Protein AF-A0A2W4QRE7-F1 (afdb_monomer_lite)

Structure (mmCIF, N/CA/C/O backbone):
data_AF-A0A2W4QRE7-F1
#
_entry.id   AF-A0A2W4QRE7-F1
#
loop_
_atom_site.group_PDB
_atom_site.id
_atom_site.type_symbol
_atom_site.label_atom_id
_atom_site.label_alt_id
_atom_site.label_comp_id
_atom_site.label_asym_id
_atom_site.label_entity_id
_atom_site.label_seq_id
_atom_site.pdbx_PDB_ins_code
_atom_site.Cartn_x
_atom_site.Cartn_y
_atom_site.Cartn_z
_atom_site.occupancy
_atom_site.B_iso_or_equiv
_atom_site.auth_seq_id
_atom_site.auth_comp_id
_atom_site.auth_asym_id
_atom_site.auth_atom_id
_atom_site.pdbx_PDB_model_num
ATOM 1 N N . ASP A 1 1 ? 26.730 -12.191 -50.514 1.00 28.50 1 ASP A N 1
ATOM 2 C CA . ASP A 1 1 ? 26.706 -10.896 -49.803 1.00 28.50 1 ASP A CA 1
ATOM 3 C C . ASP A 1 1 ? 27.314 -11.017 -48.423 1.00 28.50 1 ASP A C 1
ATOM 5 O O . ASP A 1 1 ? 27.931 -10.057 -48.012 1.00 28.50 1 ASP A O 1
ATOM 9 N N . GLY A 1 2 ? 27.244 -12.171 -47.753 1.00 31.20 2 GLY A N 1
ATOM 10 C CA . GLY A 1 2 ? 27.675 -12.206 -46.353 1.00 31.20 2 GLY A CA 1
ATOM 11 C C . GLY A 1 2 ? 26.601 -11.626 -45.439 1.00 31.20 2 GLY A C 1
ATOM 12 O O . GLY A 1 2 ? 26.916 -11.269 -44.314 1.00 31.20 2 GLY A O 1
ATOM 13 N N . GLU A 1 3 ? 25.348 -11.578 -45.916 1.00 30.97 3 GLU A N 1
ATOM 14 C CA . GLU A 1 3 ? 24.198 -11.553 -45.023 1.00 30.97 3 GLU A CA 1
ATOM 15 C C . GLU A 1 3 ? 24.386 -12.681 -44.009 1.00 30.97 3 GLU A C 1
ATOM 17 O O . GLU A 1 3 ? 24.696 -13.821 -44.391 1.00 30.97 3 GLU A O 1
ATOM 22 N N . GLU A 1 4 ? 24.232 -12.361 -42.723 1.00 34.75 4 GLU A N 1
ATOM 23 C CA . GLU A 1 4 ? 23.886 -13.370 -41.739 1.00 34.75 4 GLU A CA 1
ATOM 24 C C . GLU A 1 4 ? 22.768 -14.202 -42.356 1.00 34.75 4 GLU A C 1
ATOM 26 O O . GLU A 1 4 ? 21.650 -13.737 -42.572 1.00 34.75 4 GLU A O 1
ATOM 31 N N . ALA A 1 5 ? 23.078 -15.449 -42.702 1.00 36.72 5 ALA A N 1
ATOM 32 C CA . ALA A 1 5 ? 22.035 -16.417 -42.924 1.00 36.72 5 ALA A CA 1
ATOM 33 C C . ALA A 1 5 ? 21.461 -16.682 -41.535 1.00 36.72 5 ALA A C 1
ATOM 35 O O . ALA A 1 5 ? 21.863 -17.651 -40.883 1.00 36.72 5 ALA A O 1
ATOM 36 N N . TYR A 1 6 ? 20.559 -15.809 -41.073 1.00 45.34 6 TYR A N 1
ATOM 37 C CA . TYR A 1 6 ? 19.653 -16.138 -39.993 1.00 45.34 6 TYR A CA 1
ATOM 38 C C . TYR A 1 6 ? 18.945 -17.402 -40.446 1.00 45.34 6 TYR A C 1
ATOM 40 O O . TYR A 1 6 ? 18.079 -17.421 -41.324 1.00 45.34 6 TYR A O 1
ATOM 48 N N . THR A 1 7 ? 19.448 -18.522 -39.945 1.00 50.62 7 THR A N 1
ATOM 49 C CA . THR A 1 7 ? 18.915 -19.823 -40.288 1.00 50.62 7 THR A CA 1
ATOM 50 C C . THR A 1 7 ? 17.794 -20.040 -39.300 1.00 50.62 7 THR A C 1
ATOM 52 O O . THR A 1 7 ? 17.931 -20.805 -38.347 1.00 50.62 7 THR A O 1
ATOM 55 N N . TYR A 1 8 ? 16.698 -19.312 -39.495 1.00 59.19 8 TYR A N 1
ATOM 56 C CA . TYR A 1 8 ? 15.473 -19.591 -38.779 1.00 59.19 8 TYR A CA 1
ATOM 57 C C . TYR A 1 8 ? 15.064 -21.004 -39.185 1.00 59.19 8 TYR A C 1
ATOM 59 O O . TYR A 1 8 ? 14.737 -21.293 -40.339 1.00 59.19 8 TYR A O 1
ATOM 67 N N . PHE A 1 9 ? 15.186 -21.944 -38.250 1.00 65.25 9 PHE A N 1
ATOM 68 C CA . PHE A 1 9 ? 14.675 -23.296 -38.429 1.00 65.25 9 PHE A CA 1
ATOM 69 C C . PHE A 1 9 ? 13.162 -23.241 -38.239 1.00 65.25 9 PHE A C 1
ATOM 71 O O . PHE A 1 9 ? 12.650 -23.759 -37.245 1.00 65.25 9 PHE A O 1
ATOM 78 N N . THR A 1 10 ? 12.477 -22.557 -39.150 1.00 73.19 10 THR A N 1
ATOM 79 C CA . THR A 1 10 ? 11.026 -22.472 -39.155 1.00 73.19 10 THR A CA 1
ATOM 80 C C . THR A 1 10 ? 10.443 -23.792 -39.639 1.00 73.19 10 THR A C 1
ATOM 82 O O . THR A 1 10 ? 11.144 -24.642 -40.212 1.00 73.19 10 THR A O 1
ATOM 85 N N . ASN A 1 11 ? 9.176 -24.044 -39.343 1.00 77.88 11 ASN A N 1
ATOM 86 C CA . ASN A 1 11 ? 8.523 -25.249 -39.811 1.00 77.88 11 ASN A CA 1
ATOM 87 C C . ASN A 1 11 ? 8.031 -25.021 -41.248 1.00 77.88 11 ASN A C 1
ATOM 89 O O . ASN A 1 11 ? 6.986 -24.421 -41.435 1.00 77.88 11 ASN A O 1
ATOM 93 N N . PRO A 1 12 ? 8.647 -25.604 -42.294 1.00 76.19 12 PRO A N 1
ATOM 94 C CA . PRO A 1 12 ? 8.252 -25.326 -43.680 1.00 76.19 12 PRO A CA 1
ATOM 95 C C . PRO A 1 12 ? 6.842 -25.835 -44.048 1.00 76.19 12 PRO A C 1
ATOM 97 O O . PRO A 1 12 ? 6.397 -25.661 -45.183 1.00 76.19 12 PRO A O 1
ATOM 100 N N . LEU A 1 13 ? 6.160 -26.541 -43.135 1.00 78.38 13 LEU A N 1
ATOM 101 C CA . LEU A 1 13 ? 4.770 -26.979 -43.275 1.00 78.38 13 LEU A CA 1
ATOM 102 C C . LEU A 1 13 ? 3.769 -26.055 -42.561 1.00 78.38 13 LEU A C 1
ATOM 104 O O . LEU A 1 13 ? 2.565 -26.280 -42.705 1.00 78.38 13 LEU A O 1
ATOM 108 N N . LYS A 1 14 ? 4.244 -25.064 -41.803 1.00 84.25 14 LYS A N 1
ATOM 109 C CA . LYS A 1 14 ? 3.458 -24.129 -41.001 1.00 84.25 14 LYS A CA 1
ATOM 110 C C . LYS A 1 14 ? 3.907 -22.700 -41.374 1.00 84.25 14 LYS A C 1
ATOM 112 O O . LYS A 1 14 ? 5.063 -22.388 -41.162 1.00 84.25 14 LYS A O 1
ATOM 117 N N . PRO A 1 15 ? 3.059 -21.887 -42.028 1.00 84.19 15 PRO A N 1
ATOM 118 C CA . PRO A 1 15 ? 3.459 -20.559 -42.520 1.00 84.19 15 PRO A CA 1
ATOM 119 C C . PRO A 1 15 ? 3.844 -19.528 -41.448 1.00 84.19 15 PRO A C 1
ATOM 121 O O . PRO A 1 15 ? 4.409 -18.506 -41.805 1.00 84.19 15 PRO A O 1
ATOM 124 N N . ASP A 1 16 ? 3.478 -19.796 -40.205 1.00 88.06 16 ASP A N 1
ATOM 125 C CA . ASP A 1 16 ? 3.675 -19.018 -38.983 1.00 88.06 16 ASP A CA 1
ATOM 126 C C . ASP A 1 16 ? 4.142 -20.074 -37.970 1.00 88.06 16 ASP A C 1
ATOM 128 O O . ASP A 1 16 ? 3.422 -21.051 -37.734 1.00 88.06 16 ASP A O 1
ATOM 132 N N . THR A 1 17 ? 5.388 -20.022 -37.508 1.00 90.12 17 THR A N 1
ATOM 133 C CA . THR A 1 17 ? 6.020 -21.149 -36.808 1.00 90.12 17 THR A CA 1
ATOM 134 C C . THR A 1 17 ? 5.711 -21.189 -35.318 1.00 90.12 17 THR A C 1
ATOM 136 O O . THR A 1 17 ? 5.593 -22.300 -34.777 1.00 90.12 17 THR A O 1
ATOM 139 N N . ASP A 1 18 ? 5.458 -20.056 -34.692 1.00 88.19 18 ASP A N 1
ATOM 140 C CA . ASP A 1 18 ? 5.155 -19.842 -33.273 1.00 88.19 18 ASP A CA 1
ATOM 141 C C . ASP A 1 18 ? 3.676 -19.557 -32.962 1.00 88.19 18 ASP A C 1
ATOM 143 O O . ASP A 1 18 ? 3.299 -19.666 -31.800 1.00 88.19 18 ASP A O 1
ATOM 147 N N . ASP A 1 19 ? 2.815 -19.452 -33.979 1.00 90.69 19 ASP A N 1
ATOM 148 C CA . ASP A 1 19 ? 1.363 -19.192 -33.873 1.00 90.69 19 ASP A CA 1
ATOM 149 C C . ASP A 1 19 ? 1.020 -17.827 -33.235 1.00 90.69 19 ASP A C 1
ATOM 151 O O . ASP A 1 19 ? -0.007 -17.728 -32.558 1.00 90.69 19 ASP A O 1
ATOM 155 N N . ASP A 1 20 ? 1.835 -16.791 -33.440 1.00 87.88 20 ASP A N 1
ATOM 156 C CA . ASP A 1 20 ? 1.589 -15.433 -32.921 1.00 87.88 20 ASP A CA 1
ATOM 157 C C . ASP A 1 20 ? 0.698 -14.576 -33.848 1.00 87.88 20 ASP A C 1
ATOM 159 O O . ASP A 1 20 ? 0.163 -13.547 -33.452 1.00 87.88 20 ASP A O 1
ATOM 163 N N . GLY A 1 21 ? 0.460 -15.028 -35.084 1.00 87.00 21 GLY A N 1
ATOM 164 C CA . GLY A 1 21 ? -0.337 -14.315 -36.082 1.00 87.00 21 GLY A CA 1
ATOM 165 C C . GLY A 1 21 ? 0.480 -13.575 -37.144 1.00 87.00 21 GLY A C 1
ATOM 166 O O . GLY A 1 21 ? -0.096 -13.184 -38.173 1.00 87.00 21 GLY A O 1
ATOM 167 N N . LEU A 1 22 ? 1.797 -13.455 -36.973 1.00 86.38 22 LEU A N 1
ATOM 168 C CA . LEU A 1 22 ? 2.734 -13.078 -38.021 1.00 86.38 22 LEU A CA 1
ATOM 169 C C . LEU A 1 22 ? 3.267 -14.341 -38.704 1.00 86.38 22 LEU A C 1
ATOM 171 O O . LEU A 1 22 ? 3.429 -15.415 -38.148 1.00 86.38 22 LEU A O 1
ATOM 175 N N . THR A 1 23 ? 3.450 -14.264 -40.017 1.00 86.88 23 THR A N 1
ATOM 176 C CA . THR A 1 23 ? 4.064 -15.373 -40.754 1.00 86.88 23 THR A CA 1
ATOM 177 C C . THR A 1 23 ? 5.574 -15.288 -40.651 1.00 86.88 23 THR A C 1
ATOM 179 O O . THR A 1 23 ? 6.108 -14.186 -40.752 1.00 86.88 23 THR A O 1
ATOM 182 N N . ASP A 1 24 ? 6.256 -16.438 -40.730 1.00 84.94 24 ASP A N 1
ATOM 183 C CA . ASP A 1 24 ? 7.721 -16.507 -40.819 1.00 84.94 24 ASP A CA 1
ATOM 184 C C . ASP A 1 24 ? 8.283 -15.521 -41.871 1.00 84.94 24 ASP A C 1
ATOM 186 O O . ASP A 1 24 ? 9.405 -15.042 -41.798 1.00 84.94 24 ASP A O 1
ATOM 190 N N . CYS A 1 25 ? 7.527 -15.265 -42.947 1.00 80.69 25 CYS A N 1
ATOM 191 C CA . CYS A 1 25 ? 7.916 -14.337 -44.007 1.00 80.69 25 CYS A CA 1
ATOM 192 C C . CYS A 1 25 ? 7.840 -12.869 -43.554 1.00 80.69 25 CYS A C 1
ATOM 194 O O . CYS A 1 25 ? 8.705 -12.083 -43.934 1.00 80.69 25 CYS A O 1
ATOM 196 N N . GLN A 1 26 ? 6.793 -12.501 -42.811 1.00 82.06 26 GLN A N 1
ATOM 197 C CA . GLN A 1 26 ? 6.591 -11.153 -42.278 1.00 82.06 26 GLN A CA 1
ATOM 198 C C . GLN A 1 26 ? 7.671 -10.830 -41.247 1.00 82.06 26 GLN A C 1
ATOM 200 O O . GLN A 1 26 ? 8.382 -9.851 -41.435 1.00 82.06 26 GLN A O 1
ATOM 205 N N . GLU A 1 27 ? 7.898 -11.715 -40.288 1.00 84.00 27 GLU A N 1
ATOM 206 C CA . GLU A 1 27 ? 8.866 -11.515 -39.206 1.00 84.00 27 GLU A CA 1
ATOM 207 C C . GLU A 1 27 ? 10.315 -11.433 -39.712 1.00 84.00 27 GLU A C 1
ATOM 209 O O . GLU A 1 27 ? 11.091 -10.590 -39.286 1.00 84.00 27 GLU A O 1
ATOM 214 N N . ILE A 1 28 ? 10.697 -12.245 -40.708 1.00 80.19 28 ILE A N 1
ATOM 215 C CA . ILE A 1 28 ? 12.076 -12.242 -41.237 1.00 80.19 28 ILE A CA 1
ATOM 216 C C . ILE A 1 28 ? 12.377 -11.006 -42.092 1.00 80.19 28 ILE A C 1
ATOM 218 O O . ILE A 1 28 ? 13.519 -10.547 -42.148 1.00 80.19 28 ILE A O 1
ATOM 222 N N . PHE A 1 29 ? 11.400 -10.533 -42.870 1.00 74.69 29 PHE A N 1
ATOM 223 C CA . PHE A 1 29 ? 11.654 -9.564 -43.941 1.00 74.69 29 PHE A CA 1
ATOM 224 C C . PHE A 1 29 ? 10.996 -8.200 -43.729 1.00 74.69 29 PHE A C 1
ATOM 226 O O . PHE A 1 29 ? 11.311 -7.288 -44.502 1.00 74.69 29 PHE A O 1
ATOM 233 N N . GLY A 1 30 ? 10.100 -8.045 -42.752 1.00 70.19 30 GLY A N 1
ATOM 234 C CA . GLY A 1 30 ? 9.331 -6.820 -42.549 1.00 70.19 30 GLY A CA 1
ATOM 235 C C . GLY A 1 30 ? 8.705 -6.285 -43.848 1.00 70.19 30 GLY A C 1
ATOM 236 O O . GLY A 1 30 ? 8.373 -7.028 -44.782 1.00 70.19 30 GLY A O 1
ATOM 237 N N . ASP A 1 31 ? 8.659 -4.958 -43.967 1.00 63.44 31 ASP A N 1
ATOM 238 C CA . ASP A 1 31 ? 8.361 -4.213 -45.199 1.00 63.44 31 ASP A CA 1
ATOM 239 C C . ASP A 1 31 ? 9.578 -4.071 -46.140 1.00 63.44 31 ASP A C 1
ATOM 241 O O . ASP A 1 31 ? 9.458 -3.556 -47.259 1.00 63.44 31 ASP A O 1
ATOM 245 N N . SER A 1 32 ? 10.757 -4.564 -45.744 1.00 57.41 32 SER A N 1
ATOM 246 C CA . SER A 1 32 ? 12.024 -4.411 -46.479 1.00 57.41 32 SER A CA 1
ATOM 247 C C . SER A 1 32 ? 12.073 -5.170 -47.822 1.00 57.41 32 SER A C 1
ATOM 249 O O . SER A 1 32 ? 12.993 -4.975 -48.624 1.00 57.41 32 SER A O 1
ATOM 251 N N . ALA A 1 33 ? 11.067 -5.998 -48.138 1.00 54.81 33 ALA A N 1
ATOM 252 C CA . ALA A 1 33 ? 10.964 -6.741 -49.399 1.00 54.81 33 ALA A CA 1
ATOM 253 C C . ALA A 1 33 ? 9.556 -6.678 -50.047 1.00 54.81 33 ALA A C 1
ATOM 255 O O . ALA A 1 33 ? 8.857 -7.701 -50.129 1.00 54.81 33 ALA A O 1
ATOM 256 N N . PRO A 1 34 ? 9.133 -5.523 -50.604 1.00 52.06 34 PRO A N 1
ATOM 257 C CA . PRO A 1 34 ? 7.807 -5.366 -51.201 1.00 52.06 34 PRO A CA 1
ATOM 258 C C . PRO A 1 34 ? 7.585 -6.357 -52.357 1.00 52.06 34 PRO A C 1
ATOM 260 O O . PRO A 1 34 ? 8.234 -6.298 -53.406 1.00 52.06 34 PRO A O 1
ATOM 263 N N . GLY A 1 35 ? 6.644 -7.289 -52.163 1.00 56.59 35 GLY A N 1
ATOM 264 C CA . GLY A 1 35 ? 6.265 -8.322 -53.134 1.00 56.59 35 GLY A CA 1
ATOM 265 C C . GLY A 1 35 ? 6.796 -9.738 -52.863 1.00 56.59 35 GLY A C 1
ATOM 266 O O . GLY A 1 35 ? 6.489 -10.633 -53.657 1.00 56.59 35 GLY A O 1
ATOM 267 N N . ARG A 1 36 ? 7.559 -9.967 -51.780 1.00 61.62 36 ARG A N 1
ATOM 268 C CA . ARG A 1 36 ? 7.952 -11.319 -51.320 1.00 61.62 36 ARG A CA 1
ATOM 269 C C . ARG A 1 36 ? 6.959 -11.935 -50.335 1.00 61.62 36 ARG A C 1
ATOM 271 O O . ARG A 1 36 ? 6.679 -13.125 -50.461 1.00 61.62 36 ARG A O 1
ATOM 278 N N . CYS A 1 37 ? 6.406 -11.126 -49.438 1.00 66.38 37 CYS A N 1
ATOM 279 C CA . CYS A 1 37 ? 5.415 -11.526 -48.443 1.00 66.38 37 CYS A CA 1
ATOM 280 C C . CYS A 1 37 ? 4.130 -10.699 -48.648 1.00 66.38 37 CYS A C 1
ATOM 282 O O . CYS A 1 37 ? 4.210 -9.544 -49.082 1.00 66.38 37 CYS A O 1
ATOM 284 N N . PRO A 1 38 ? 2.930 -11.266 -48.436 1.00 63.69 38 PRO A N 1
ATOM 285 C CA . PRO A 1 38 ? 1.719 -10.461 -48.335 1.00 63.69 38 PRO A CA 1
ATOM 286 C C . PRO A 1 38 ? 1.820 -9.569 -47.089 1.00 63.69 38 PRO A C 1
ATOM 288 O O . PRO A 1 38 ? 2.135 -10.070 -46.016 1.00 63.69 38 PRO A O 1
ATOM 291 N N . ALA A 1 39 ? 1.572 -8.266 -47.239 1.00 60.25 39 ALA A N 1
ATOM 292 C CA . ALA A 1 39 ? 1.510 -7.357 -46.097 1.00 60.25 39 ALA A CA 1
ATOM 293 C C . ALA A 1 39 ? 0.418 -7.826 -45.115 1.00 60.25 39 ALA A C 1
ATOM 295 O O . ALA A 1 39 ? -0.636 -8.290 -45.584 1.00 60.25 39 ALA A O 1
ATOM 296 N N . PRO A 1 40 ? 0.647 -7.718 -43.793 1.00 62.38 40 PRO A N 1
ATOM 297 C CA . PRO A 1 40 ? -0.403 -7.969 -42.817 1.00 62.38 40 PRO A CA 1
ATOM 298 C C . PRO A 1 40 ? -1.600 -7.046 -43.081 1.00 62.38 40 PRO A C 1
ATOM 300 O O . PRO A 1 40 ? -1.467 -5.954 -43.637 1.00 62.38 40 PRO A O 1
ATOM 303 N N . ALA A 1 41 ? -2.804 -7.500 -42.738 1.00 58.00 41 ALA A N 1
ATOM 304 C CA . ALA A 1 41 ? -4.008 -6.680 -42.838 1.00 58.00 41 ALA A CA 1
ATOM 305 C C . ALA A 1 41 ? -4.093 -5.741 -41.620 1.00 58.00 41 ALA A C 1
ATOM 307 O O . ALA A 1 41 ? -4.983 -5.893 -40.795 1.00 58.00 41 ALA A O 1
ATOM 308 N N . ILE A 1 42 ? -3.136 -4.821 -41.508 1.00 58.38 42 ILE A N 1
ATOM 309 C CA . ILE A 1 42 ? -2.963 -3.895 -40.379 1.00 58.38 42 ILE A CA 1
ATOM 310 C C . ILE A 1 42 ? -4.047 -2.810 -40.312 1.00 58.38 42 ILE A C 1
ATOM 312 O O . ILE A 1 42 ? -4.530 -2.314 -41.340 1.00 58.38 42 ILE A O 1
ATOM 316 N N . VAL A 1 43 ? -4.394 -2.426 -39.081 1.00 48.25 43 VAL A N 1
ATOM 317 C CA . VAL A 1 43 ? -5.164 -1.227 -38.730 1.00 48.25 43 VAL A CA 1
ATOM 318 C C . VAL A 1 43 ? -4.144 -0.108 -38.468 1.00 48.25 43 VAL A C 1
ATOM 320 O O . VAL A 1 43 ? -3.430 -0.172 -37.490 1.00 48.25 43 VAL A O 1
ATOM 323 N N . ASN A 1 44 ? -4.066 0.893 -39.359 1.00 47.81 44 ASN A N 1
ATOM 324 C CA . ASN A 1 44 ? -3.204 2.097 -39.278 1.00 47.81 44 ASN A CA 1
ATOM 325 C C . ASN A 1 44 ? -1.671 1.841 -39.257 1.00 47.81 44 ASN A C 1
ATOM 327 O O . ASN A 1 44 ? -1.074 1.627 -38.225 1.00 47.81 44 ASN A O 1
ATOM 331 N N . SER A 1 45 ? -0.980 1.773 -40.401 1.00 50.34 45 SER A N 1
ATOM 332 C CA . SER A 1 45 ? -0.419 2.932 -41.136 1.00 50.34 45 SER A CA 1
ATOM 333 C C . SER A 1 45 ? 0.810 3.599 -40.487 1.00 50.34 45 SER A C 1
ATOM 335 O O . SER A 1 45 ? 0.720 4.753 -40.091 1.00 50.34 45 SER A O 1
ATOM 337 N N . ASP A 1 46 ? 1.965 2.932 -40.480 1.00 49.69 46 ASP A N 1
ATOM 338 C CA . ASP A 1 46 ? 3.203 3.325 -41.188 1.00 49.69 46 ASP A CA 1
ATOM 339 C C . ASP A 1 46 ? 4.399 2.586 -40.547 1.00 49.69 46 ASP A C 1
ATOM 341 O O . ASP A 1 46 ? 4.654 2.729 -39.361 1.00 49.69 46 ASP A O 1
ATOM 345 N N . THR A 1 47 ? 5.162 1.827 -41.346 1.00 52.12 47 THR A N 1
ATOM 346 C CA . THR A 1 47 ? 6.418 1.119 -40.986 1.00 52.12 47 THR A CA 1
ATOM 347 C C . THR A 1 47 ? 6.313 -0.154 -40.127 1.00 52.12 47 THR A C 1
ATOM 349 O O . THR A 1 47 ? 6.742 -0.180 -38.984 1.00 52.12 47 THR A O 1
ATOM 352 N N . TYR A 1 48 ? 5.924 -1.281 -40.739 1.00 57.38 48 TYR A N 1
ATOM 353 C CA . TYR A 1 48 ? 6.321 -2.600 -40.223 1.00 57.38 48 TYR A CA 1
ATOM 354 C C . TYR A 1 48 ? 7.760 -2.880 -40.687 1.00 57.38 48 TYR A C 1
ATOM 356 O O . TYR A 1 48 ? 7.980 -3.516 -41.717 1.00 57.38 48 TYR A O 1
ATOM 364 N N . ASN A 1 49 ? 8.767 -2.316 -40.011 1.00 61.09 49 ASN A N 1
ATOM 365 C CA . ASN A 1 49 ? 10.181 -2.490 -40.390 1.00 61.09 49 ASN A CA 1
ATOM 366 C C . ASN A 1 49 ? 11.022 -3.206 -39.324 1.00 61.09 49 ASN A C 1
ATOM 368 O O . ASN A 1 49 ? 12.251 -3.128 -39.365 1.00 61.09 49 ASN A O 1
ATOM 372 N N . TYR A 1 50 ? 10.361 -3.904 -38.406 1.00 66.44 50 TYR A N 1
ATOM 373 C CA . TYR A 1 50 ? 10.985 -4.588 -37.283 1.00 66.44 50 TYR A CA 1
ATOM 374 C C . TYR A 1 50 ? 11.076 -6.080 -37.595 1.00 66.44 50 TYR A C 1
ATOM 376 O O . TYR A 1 50 ? 10.044 -6.748 -37.668 1.00 66.44 50 TYR A O 1
ATOM 384 N N . PRO A 1 51 ? 12.274 -6.608 -37.900 1.00 77.31 51 PRO A N 1
ATOM 385 C CA . PRO A 1 51 ? 12.441 -8.041 -38.020 1.00 77.31 51 PRO A CA 1
ATOM 386 C C . PRO A 1 51 ? 12.366 -8.674 -36.626 1.00 77.31 51 PRO A C 1
ATOM 388 O O . PRO A 1 51 ? 13.257 -8.452 -35.806 1.00 77.31 51 PRO A O 1
ATOM 391 N N . THR A 1 52 ? 11.323 -9.461 -36.384 1.00 85.12 52 THR A N 1
ATOM 392 C CA . THR A 1 52 ? 11.118 -10.224 -35.148 1.00 85.12 52 THR A CA 1
ATOM 393 C C . THR A 1 52 ? 11.593 -11.675 -35.313 1.00 85.12 52 THR A C 1
ATOM 395 O O . THR A 1 52 ? 12.193 -12.032 -36.339 1.00 85.12 52 THR A O 1
ATOM 398 N N . ASN A 1 53 ? 11.452 -12.522 -34.290 1.00 87.31 53 ASN A N 1
ATOM 399 C CA . ASN A 1 53 ? 11.952 -13.897 -34.324 1.00 87.31 53 ASN A CA 1
ATOM 400 C C . ASN A 1 53 ? 10.824 -14.926 -34.574 1.00 87.31 53 ASN A C 1
ATOM 402 O O . ASN A 1 53 ? 10.177 -15.274 -33.600 1.00 87.31 53 ASN 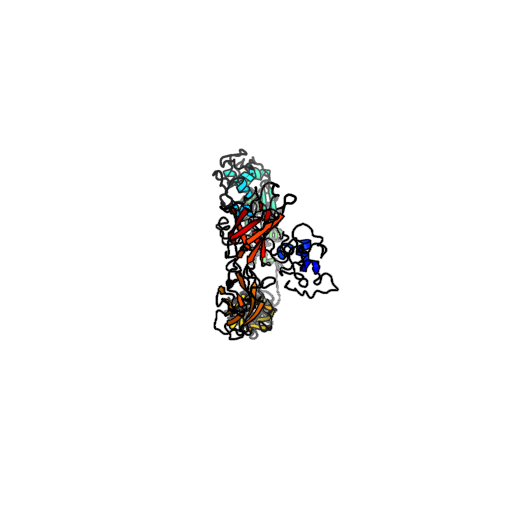A O 1
ATOM 406 N N . PRO A 1 54 ? 10.776 -15.607 -35.750 1.00 87.94 54 PRO A N 1
ATOM 407 C CA . PRO A 1 54 ? 9.785 -16.636 -36.154 1.00 87.94 54 PRO A CA 1
ATOM 408 C C . PRO A 1 54 ? 9.644 -17.893 -35.299 1.00 87.94 54 PRO A C 1
ATOM 410 O O . PRO A 1 54 ? 9.203 -18.951 -35.759 1.00 87.94 54 PRO A O 1
ATOM 413 N N . ARG A 1 55 ? 10.249 -17.914 -34.126 1.00 87.81 55 ARG A N 1
ATOM 414 C CA . ARG A 1 55 ? 10.191 -19.028 -33.185 1.00 87.81 55 ARG A CA 1
ATOM 415 C C . ARG A 1 55 ? 9.884 -18.565 -31.774 1.00 87.81 55 ARG A C 1
ATOM 417 O O . ARG A 1 55 ? 9.863 -19.426 -30.886 1.00 87.81 55 ARG A O 1
ATOM 424 N N . ASN A 1 56 ? 9.793 -17.264 -31.576 1.00 90.56 56 ASN A N 1
ATOM 425 C CA . ASN A 1 56 ? 9.551 -16.633 -30.313 1.00 90.56 56 ASN A CA 1
ATOM 426 C C . ASN A 1 56 ? 8.354 -15.707 -30.516 1.00 90.56 56 ASN A C 1
ATOM 428 O O . ASN A 1 56 ? 8.553 -14.643 -31.076 1.00 90.56 56 ASN A O 1
ATOM 432 N N . PRO A 1 57 ? 7.162 -16.098 -30.046 1.00 92.62 57 PRO A N 1
ATOM 433 C CA . PRO A 1 57 ? 5.945 -15.336 -30.299 1.00 92.62 57 PRO A CA 1
ATOM 434 C C . PRO A 1 57 ? 5.920 -13.952 -29.628 1.00 92.62 57 PRO A C 1
ATOM 436 O O . PRO A 1 57 ? 4.916 -13.281 -29.764 1.00 92.62 57 PRO A O 1
ATOM 439 N N . ASP A 1 58 ? 6.942 -13.588 -28.852 1.00 93.88 58 ASP A N 1
ATOM 440 C CA . ASP A 1 58 ? 7.061 -12.381 -28.021 1.00 93.88 58 ASP A CA 1
ATOM 441 C C . ASP A 1 58 ? 8.559 -12.018 -27.962 1.00 93.88 58 ASP A C 1
ATOM 443 O O . ASP A 1 58 ? 9.346 -12.644 -27.236 1.00 93.88 58 ASP A O 1
ATOM 447 N N . THR A 1 59 ? 8.997 -11.141 -28.862 1.00 92.31 59 THR A N 1
ATOM 448 C CA . THR A 1 59 ? 10.402 -10.908 -29.201 1.00 92.31 59 THR A CA 1
ATOM 449 C C . THR A 1 59 ? 11.141 -10.085 -28.149 1.00 92.31 59 THR A C 1
ATOM 451 O O . THR A 1 59 ? 12.320 -10.380 -27.902 1.00 92.31 59 THR A O 1
ATOM 454 N N . 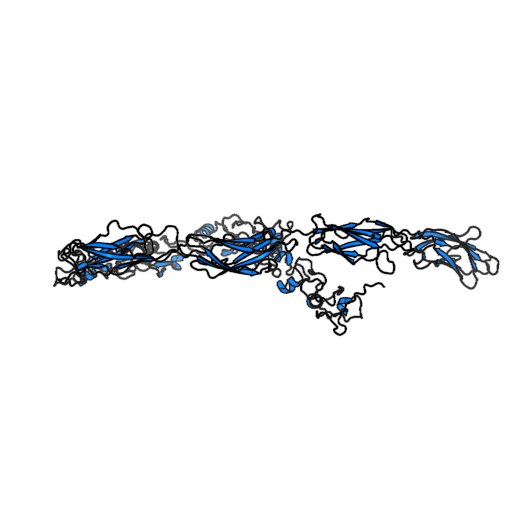ASP A 1 60 ? 10.497 -9.112 -27.513 1.00 91.31 60 ASP A N 1
ATOM 455 C CA . ASP A 1 60 ? 11.083 -8.293 -26.446 1.00 91.31 60 ASP A CA 1
ATOM 456 C C . ASP A 1 60 ? 10.760 -8.783 -25.025 1.00 91.31 60 ASP A C 1
ATOM 458 O O . ASP A 1 60 ? 11.481 -8.433 -24.082 1.00 91.31 60 ASP A O 1
ATOM 462 N N . GLY A 1 61 ? 9.817 -9.715 -24.887 1.00 93.94 61 GLY A N 1
ATOM 463 C CA . GLY A 1 61 ? 9.542 -10.444 -23.657 1.00 93.94 61 GLY A CA 1
ATOM 464 C C . GLY A 1 61 ? 8.668 -9.682 -22.668 1.00 93.94 61 GLY A C 1
ATOM 465 O O . GLY A 1 61 ? 8.800 -9.941 -21.463 1.00 93.94 61 GLY A O 1
ATOM 466 N N . ASP A 1 62 ? 7.850 -8.739 -23.133 1.00 92.44 62 ASP A N 1
ATOM 467 C CA . ASP A 1 62 ? 6.962 -7.932 -22.292 1.00 92.44 62 ASP A CA 1
ATOM 468 C C . ASP A 1 62 ? 5.645 -8.660 -21.940 1.00 92.44 62 ASP A C 1
ATOM 470 O O . ASP A 1 62 ? 5.037 -8.392 -20.901 1.00 92.44 62 ASP A O 1
ATOM 474 N N . GLY A 1 63 ? 5.278 -9.678 -22.728 1.00 92.56 63 GLY A N 1
ATOM 475 C CA . GLY A 1 63 ? 4.095 -10.514 -22.544 1.00 92.56 63 GLY A CA 1
ATOM 476 C C . GLY A 1 63 ? 3.013 -10.353 -23.615 1.00 92.56 63 GLY A C 1
ATOM 477 O O . GLY A 1 63 ? 2.106 -11.199 -23.658 1.00 92.56 63 GLY A O 1
ATOM 478 N N . LEU A 1 64 ? 3.086 -9.334 -24.477 1.00 91.88 64 LEU A N 1
ATOM 479 C CA . LEU A 1 64 ? 2.323 -9.267 -25.720 1.00 91.88 64 LEU A CA 1
ATOM 480 C C . LEU A 1 64 ? 3.022 -10.091 -26.798 1.00 91.88 64 LEU A C 1
ATOM 482 O O . LEU A 1 64 ? 4.216 -10.356 -26.749 1.00 91.88 64 LEU A O 1
ATOM 486 N N . THR A 1 65 ? 2.239 -10.599 -27.749 1.00 94.19 65 THR A N 1
ATOM 487 C CA . THR A 1 65 ? 2.831 -11.322 -28.874 1.00 94.19 65 THR A CA 1
ATOM 488 C C . THR A 1 65 ? 3.177 -10.361 -29.998 1.00 94.19 65 THR A C 1
ATOM 490 O O . THR A 1 65 ? 2.382 -9.457 -30.254 1.00 94.19 65 THR A O 1
ATOM 493 N N . ASP A 1 66 ? 4.253 -10.614 -30.751 1.00 89.75 66 ASP A N 1
ATOM 494 C CA . ASP A 1 66 ? 4.674 -9.746 -31.864 1.00 89.75 66 ASP A CA 1
ATOM 495 C C . ASP A 1 66 ? 3.504 -9.490 -32.836 1.00 89.75 66 ASP A C 1
ATOM 497 O O . ASP A 1 66 ? 3.336 -8.414 -33.423 1.00 89.75 66 ASP A O 1
ATOM 501 N N . GLY A 1 67 ? 2.655 -10.506 -33.022 1.00 87.94 67 GLY A N 1
ATOM 502 C CA . GLY A 1 67 ? 1.431 -10.397 -33.799 1.00 87.94 67 GLY A CA 1
ATOM 503 C C . GLY A 1 67 ? 0.333 -9.556 -33.160 1.00 87.94 67 GLY A C 1
ATOM 504 O O . GLY A 1 67 ? -0.304 -8.798 -33.891 1.00 87.94 67 GLY A O 1
ATOM 505 N N . ASP A 1 68 ? 0.092 -9.633 -31.856 1.00 89.88 68 ASP A N 1
ATOM 506 C CA . ASP A 1 68 ? -0.875 -8.759 -31.182 1.00 89.88 68 ASP A CA 1
ATOM 507 C C . ASP A 1 68 ? -0.400 -7.299 -31.192 1.00 89.88 68 ASP A C 1
ATOM 509 O O . ASP A 1 68 ? -1.164 -6.399 -31.552 1.00 89.88 68 ASP A O 1
ATOM 513 N N . GLU A 1 69 ? 0.877 -7.063 -30.927 1.00 89.94 69 GLU A N 1
ATOM 514 C CA . GLU A 1 69 ? 1.501 -5.742 -30.989 1.00 89.94 69 GLU A CA 1
ATOM 515 C C . GLU A 1 69 ? 1.332 -5.102 -32.366 1.00 89.94 69 GLU A C 1
ATOM 517 O O . GLU A 1 69 ? 0.766 -4.020 -32.512 1.00 89.94 69 GLU A O 1
ATOM 522 N N . VAL A 1 70 ? 1.697 -5.820 -33.427 1.00 85.62 70 VAL A N 1
ATOM 523 C CA . VAL A 1 70 ? 1.659 -5.281 -34.792 1.00 85.62 70 VAL A CA 1
ATOM 524 C C . VAL A 1 70 ? 0.240 -5.221 -35.362 1.00 85.62 70 VAL A C 1
ATOM 526 O O . VAL A 1 70 ? -0.083 -4.319 -36.144 1.00 85.62 70 VAL A O 1
ATOM 529 N N . LEU A 1 71 ? -0.612 -6.210 -35.072 1.00 82.38 71 LEU A N 1
ATOM 530 C CA . LEU A 1 71 ? -1.924 -6.352 -35.719 1.00 82.38 71 LEU A CA 1
ATOM 531 C C . LEU A 1 71 ? -3.065 -5.700 -34.936 1.00 82.38 71 LEU A C 1
ATOM 533 O O . LEU A 1 71 ? -4.096 -5.394 -35.553 1.00 82.38 71 LEU A O 1
ATOM 537 N N . VAL A 1 72 ? -2.910 -5.520 -33.622 1.00 84.94 72 VAL A N 1
ATOM 538 C CA . VAL A 1 72 ? -3.965 -5.046 -32.716 1.00 84.94 72 VAL A CA 1
ATOM 539 C C . VAL A 1 72 ? -3.608 -3.698 -32.097 1.00 84.94 72 VAL A C 1
ATOM 541 O O . VAL A 1 72 ? -4.420 -2.778 -32.220 1.00 84.94 72 VAL A O 1
ATOM 544 N N . HIS A 1 73 ? -2.428 -3.571 -31.484 1.00 85.56 73 HIS A N 1
ATOM 545 C CA . HIS A 1 73 ? -2.086 -2.425 -30.627 1.00 85.56 73 HIS A CA 1
ATOM 546 C C . HIS A 1 73 ? -1.297 -1.319 -31.344 1.00 85.56 73 HIS A C 1
ATOM 548 O O . HIS A 1 73 ? -1.454 -0.146 -31.017 1.00 85.56 73 HIS A O 1
ATOM 554 N N . GLY A 1 74 ? -0.563 -1.657 -32.404 1.00 85.50 74 GLY A N 1
ATOM 555 C CA . GLY A 1 74 ? 0.281 -0.723 -33.149 1.00 85.50 74 GLY A CA 1
ATOM 556 C C . GLY A 1 74 ? 1.595 -0.374 -32.445 1.00 85.50 74 GLY A C 1
ATOM 557 O O . GLY A 1 74 ? 2.150 0.683 -32.747 1.00 85.50 74 GLY A O 1
ATOM 558 N N . THR A 1 75 ? 2.059 -1.235 -3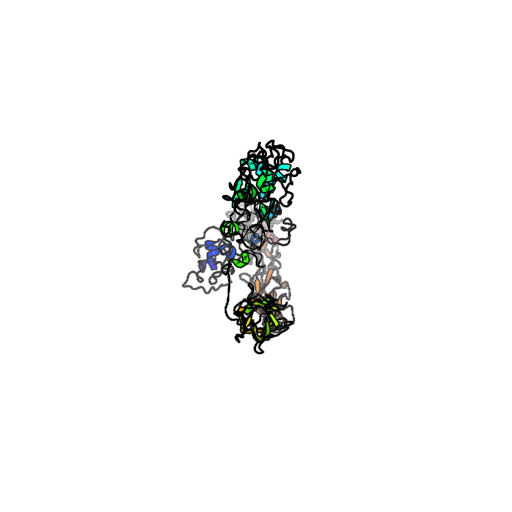1.539 1.00 88.56 75 THR A N 1
ATOM 559 C CA . THR A 1 75 ? 3.293 -1.089 -30.754 1.00 88.56 75 THR A CA 1
ATOM 560 C C . THR A 1 75 ? 4.519 -1.662 -31.482 1.00 88.56 75 THR A C 1
ATOM 562 O O . THR A 1 75 ? 4.389 -2.260 -32.561 1.00 88.56 75 THR A O 1
ATOM 565 N N . ASP A 1 76 ? 5.725 -1.387 -30.975 1.00 88.56 76 ASP A N 1
ATOM 566 C CA . ASP A 1 76 ? 6.996 -1.869 -31.534 1.00 88.56 76 ASP A CA 1
ATOM 567 C C . ASP A 1 76 ? 7.395 -3.207 -30.881 1.00 88.56 76 ASP A C 1
ATOM 569 O O . ASP A 1 76 ? 7.930 -3.170 -29.780 1.00 88.56 76 ASP A O 1
ATOM 573 N N . PRO A 1 77 ? 7.293 -4.357 -31.586 1.00 90.25 77 PRO A N 1
ATOM 574 C CA . PRO A 1 77 ? 7.503 -5.704 -31.021 1.00 90.25 77 PRO A CA 1
ATOM 575 C C . PRO A 1 77 ? 8.960 -6.044 -30.673 1.00 90.25 77 PRO A C 1
ATOM 577 O O . PRO A 1 77 ? 9.389 -7.198 -30.615 1.00 90.25 77 PRO A O 1
ATOM 580 N N . THR A 1 78 ? 9.808 -5.025 -30.604 1.00 90.25 78 THR A N 1
ATOM 581 C CA . THR A 1 78 ? 11.209 -5.130 -30.201 1.00 90.25 78 THR A CA 1
ATOM 582 C C . THR A 1 78 ? 11.549 -4.195 -29.045 1.00 90.25 78 THR A C 1
ATOM 584 O O . THR A 1 78 ? 12.723 -4.111 -28.656 1.00 90.25 78 THR A O 1
ATOM 587 N N . ASN A 1 79 ? 10.554 -3.483 -28.520 1.00 91.81 79 ASN A N 1
ATOM 588 C CA . ASN A 1 79 ? 10.679 -2.511 -27.459 1.00 91.81 79 ASN A CA 1
ATOM 589 C C . ASN A 1 79 ? 9.514 -2.668 -26.465 1.00 91.81 79 ASN A C 1
ATOM 591 O O . ASN A 1 79 ? 8.426 -2.199 -26.766 1.00 91.81 79 ASN A O 1
ATOM 595 N N . PRO A 1 80 ? 9.772 -3.164 -25.243 1.00 94.88 80 PRO A N 1
ATOM 596 C CA . PRO A 1 80 ? 8.718 -3.551 -24.306 1.00 94.88 80 PRO A CA 1
ATOM 597 C C . PRO A 1 80 ? 7.930 -2.370 -23.701 1.00 94.88 80 PRO A C 1
ATOM 599 O O . PRO A 1 80 ? 7.130 -2.595 -22.810 1.00 94.88 80 PRO A O 1
ATOM 602 N N . ASP A 1 81 ? 8.229 -1.126 -24.081 1.00 95.06 81 ASP A N 1
ATOM 603 C CA . ASP A 1 81 ? 7.624 0.137 -23.614 1.00 95.06 81 ASP A CA 1
ATOM 604 C C . ASP A 1 81 ? 7.705 1.118 -24.797 1.00 95.06 81 ASP A C 1
ATOM 606 O O . ASP A 1 81 ? 8.737 1.772 -25.028 1.00 95.06 81 ASP A O 1
ATOM 610 N N . THR A 1 82 ? 6.679 1.108 -25.649 1.00 93.25 82 THR A N 1
ATOM 611 C CA . THR A 1 82 ? 6.703 1.731 -26.976 1.00 93.25 82 THR A CA 1
ATOM 612 C C . THR A 1 82 ? 6.759 3.256 -26.910 1.00 93.25 82 THR A C 1
ATOM 614 O O . THR A 1 82 ? 7.464 3.873 -27.724 1.00 93.25 82 THR A O 1
ATOM 617 N N . ASP A 1 83 ? 6.053 3.887 -25.974 1.00 92.12 83 ASP A N 1
ATOM 618 C CA . ASP A 1 83 ? 6.007 5.345 -25.846 1.00 92.12 83 ASP A CA 1
ATOM 619 C C . ASP A 1 83 ? 6.943 5.929 -24.772 1.00 92.12 83 ASP A C 1
ATOM 621 O O . ASP A 1 83 ? 7.237 7.135 -24.802 1.00 92.12 83 ASP A O 1
ATOM 625 N N . GLY A 1 84 ? 7.558 5.071 -23.956 1.00 93.44 84 GLY A N 1
ATOM 626 C CA . GLY A 1 84 ? 8.657 5.399 -23.057 1.00 93.44 84 GLY A CA 1
ATOM 627 C C . GLY A 1 84 ? 8.215 6.079 -21.767 1.00 93.44 84 GLY A C 1
ATOM 628 O O . GLY A 1 84 ? 9.004 6.856 -21.204 1.00 93.44 84 GLY A O 1
ATOM 629 N N . ASP A 1 85 ? 6.976 5.861 -21.339 1.00 90.56 85 ASP A N 1
ATOM 630 C CA . ASP A 1 85 ? 6.386 6.482 -20.154 1.00 90.56 85 ASP A CA 1
ATOM 631 C C . ASP A 1 85 ? 6.711 5.728 -18.844 1.00 90.56 85 ASP A C 1
ATOM 633 O O . ASP A 1 85 ? 6.604 6.284 -17.742 1.00 90.56 85 ASP A O 1
ATOM 637 N N . GLY A 1 86 ? 7.244 4.507 -18.969 1.00 91.00 86 GLY A N 1
ATOM 638 C CA . GLY A 1 86 ? 7.674 3.649 -17.872 1.00 91.00 86 GLY A CA 1
ATOM 639 C C . GLY A 1 86 ? 6.728 2.494 -17.533 1.00 91.00 86 GLY A C 1
ATOM 640 O O . GLY A 1 86 ? 7.042 1.755 -16.588 1.00 91.00 86 GLY A O 1
ATOM 641 N N . LEU A 1 87 ? 5.623 2.325 -18.259 1.00 92.50 87 LEU A N 1
ATOM 642 C CA . LEU A 1 87 ? 4.806 1.110 -18.292 1.00 92.50 87 LEU A CA 1
ATOM 643 C C . LEU A 1 87 ? 5.181 0.264 -19.512 1.00 92.50 87 LEU A C 1
ATOM 645 O O . LEU A 1 87 ? 5.710 0.776 -20.487 1.00 92.50 87 LEU A O 1
ATOM 649 N N . SER A 1 88 ? 4.998 -1.056 -19.428 1.00 95.44 88 SER A N 1
ATOM 650 C CA . SER A 1 88 ? 5.195 -1.905 -20.604 1.00 95.44 88 SER A CA 1
ATOM 651 C C . SER A 1 88 ? 3.925 -1.976 -21.438 1.00 95.44 88 SER A C 1
ATOM 653 O O . SER A 1 88 ? 2.831 -1.947 -20.868 1.00 95.44 88 SER A O 1
ATOM 655 N N . ASP A 1 89 ? 4.057 -2.208 -22.743 1.00 94.38 89 ASP A N 1
ATOM 656 C CA . ASP A 1 89 ? 2.910 -2.264 -23.656 1.00 94.38 89 ASP A CA 1
ATOM 657 C C . ASP A 1 89 ? 1.876 -3.310 -23.186 1.00 94.38 89 ASP A C 1
ATOM 659 O O . ASP A 1 89 ? 0.662 -3.076 -23.191 1.00 94.38 89 ASP A O 1
ATOM 663 N N . PHE A 1 90 ? 2.351 -4.459 -22.689 1.00 95.38 90 PHE A N 1
ATOM 664 C CA . PHE A 1 90 ? 1.520 -5.472 -22.036 1.00 95.38 90 PHE A CA 1
ATOM 665 C C . PHE A 1 90 ? 0.769 -4.962 -20.803 1.00 95.38 90 PHE A C 1
ATOM 667 O O . PHE A 1 90 ? -0.417 -5.266 -20.636 1.00 95.38 90 PHE A O 1
ATOM 674 N N . ASP A 1 91 ? 1.442 -4.232 -19.913 1.00 94.69 91 ASP A N 1
ATOM 675 C CA . ASP A 1 91 ? 0.844 -3.761 -18.664 1.00 94.69 91 ASP A CA 1
ATOM 676 C C . ASP A 1 91 ? -0.244 -2.723 -18.961 1.00 94.69 91 ASP A C 1
ATOM 678 O O . ASP A 1 91 ? -1.338 -2.787 -18.393 1.00 94.69 91 ASP A O 1
ATOM 682 N N . GLU A 1 92 ? -0.003 -1.832 -19.913 1.00 94.62 92 GLU A N 1
ATOM 683 C CA . GLU A 1 92 ? -0.986 -0.853 -20.367 1.00 94.62 92 GLU A CA 1
ATOM 684 C C . GLU A 1 92 ? -2.229 -1.514 -20.961 1.00 94.62 92 GLU A C 1
ATOM 686 O O . GLU A 1 92 ? -3.354 -1.204 -20.570 1.00 94.62 92 GLU A O 1
ATOM 691 N N . VAL A 1 93 ? -2.053 -2.500 -21.842 1.00 93.06 93 VAL A N 1
ATOM 692 C CA . VAL A 1 93 ? -3.173 -3.169 -22.516 1.00 93.06 93 VAL A CA 1
ATOM 693 C C . VAL A 1 93 ? -3.973 -4.072 -21.576 1.00 93.06 93 VAL A C 1
ATOM 695 O O . VAL A 1 93 ? -5.209 -4.039 -21.587 1.00 93.06 93 VAL A O 1
ATOM 698 N N . GLU A 1 94 ? -3.301 -4.925 -20.802 1.00 93.00 94 GLU A N 1
ATOM 699 C CA . GLU A 1 94 ? -3.962 -5.992 -20.041 1.00 93.00 94 GLU A CA 1
ATOM 700 C C . GLU A 1 94 ? -4.294 -5.590 -18.600 1.00 93.00 94 GLU A C 1
ATOM 702 O O . GLU A 1 94 ? -5.275 -6.098 -18.043 1.00 93.00 94 GLU A O 1
ATOM 707 N N . ASN A 1 95 ? -3.517 -4.687 -17.990 1.00 90.94 95 ASN A N 1
ATOM 708 C CA . ASN A 1 95 ? -3.675 -4.334 -16.578 1.00 90.94 95 ASN A CA 1
ATOM 709 C C . ASN A 1 95 ? -4.304 -2.953 -16.356 1.00 90.94 95 ASN A C 1
ATOM 711 O O . ASN A 1 95 ? -5.063 -2.813 -15.391 1.00 90.94 95 ASN A O 1
ATOM 715 N N . HIS A 1 96 ? -4.045 -1.973 -17.227 1.00 90.12 96 HIS A N 1
ATOM 716 C CA . HIS A 1 96 ? -4.439 -0.576 -16.986 1.00 90.12 96 HIS A CA 1
ATOM 717 C C . HIS A 1 96 ? -5.487 -0.034 -17.967 1.00 90.12 96 HIS A C 1
ATOM 719 O O . HIS A 1 96 ? -6.284 0.821 -17.597 1.00 90.12 96 HIS A O 1
ATOM 725 N N . GLY A 1 97 ? -5.597 -0.603 -19.168 1.00 91.56 97 GLY A N 1
ATOM 726 C CA . GLY A 1 97 ? -6.523 -0.141 -20.202 1.00 91.56 97 GLY A CA 1
ATOM 727 C C . GLY A 1 97 ? -6.120 1.185 -20.856 1.00 91.56 97 GLY A C 1
ATOM 728 O O . GLY A 1 97 ? -6.959 1.778 -21.540 1.00 91.56 97 GLY A O 1
ATOM 729 N N . THR A 1 98 ? -4.877 1.620 -20.647 1.00 94.19 98 THR A N 1
ATOM 730 C CA . THR A 1 98 ? -4.264 2.809 -21.245 1.00 94.19 98 THR A CA 1
ATOM 731 C C . THR A 1 98 ? -3.775 2.525 -22.670 1.00 94.19 98 THR A C 1
ATOM 733 O O . THR A 1 98 ? -3.937 1.412 -23.194 1.00 94.19 98 THR A O 1
ATOM 736 N N . TYR A 1 99 ? -3.281 3.549 -23.368 1.00 92.88 99 TYR A N 1
ATOM 737 C CA . TYR A 1 99 ? -2.833 3.416 -24.751 1.00 92.88 99 TYR A CA 1
ATOM 738 C C . TYR A 1 99 ? -1.302 3.302 -24.842 1.00 92.88 99 TYR A C 1
ATOM 740 O O . TYR A 1 99 ? -0.662 4.344 -24.807 1.00 92.88 99 TYR A O 1
ATOM 748 N N . PRO A 1 100 ? -0.741 2.139 -25.236 1.00 93.75 100 PRO A N 1
ATOM 749 C CA . PRO A 1 100 ? 0.715 1.890 -25.276 1.00 93.75 100 PRO A CA 1
ATOM 750 C C . PRO A 1 100 ? 1.491 2.628 -26.377 1.00 93.75 100 PRO A C 1
ATOM 752 O O . PRO A 1 100 ? 2.576 2.266 -26.812 1.00 93.75 100 PRO A O 1
ATOM 755 N N . THR A 1 101 ? 0.871 3.637 -26.969 1.00 92.56 101 THR A N 1
ATOM 756 C CA . THR A 1 101 ? 1.466 4.483 -28.010 1.00 92.56 101 THR A CA 1
ATOM 757 C C . THR A 1 101 ? 1.286 5.962 -27.684 1.00 92.56 101 THR A C 1
ATOM 759 O O . THR A 1 101 ? 1.583 6.824 -28.523 1.00 92.56 101 THR A O 1
ATOM 762 N N . ASN A 1 102 ? 0.723 6.259 -26.517 1.00 94.19 102 ASN A N 1
ATOM 763 C CA . ASN A 1 102 ? 0.379 7.581 -26.060 1.00 94.19 102 ASN A CA 1
ATOM 764 C C . ASN A 1 102 ? 0.680 7.688 -24.556 1.00 94.19 102 ASN A C 1
ATOM 766 O O . ASN A 1 102 ? -0.160 7.277 -23.765 1.00 94.19 102 ASN A O 1
ATOM 770 N N . PRO A 1 103 ? 1.781 8.358 -24.183 1.00 94.81 103 PRO A N 1
ATOM 771 C CA . PRO A 1 103 ? 2.315 8.349 -22.823 1.00 94.81 103 PRO A CA 1
ATOM 772 C C . PRO A 1 103 ? 1.525 9.254 -21.857 1.00 94.81 103 PRO A C 1
ATOM 774 O O . PRO A 1 103 ? 2.134 9.833 -20.974 1.00 94.81 103 PRO A O 1
ATOM 777 N N . ASP A 1 104 ? 0.254 9.547 -22.128 1.00 94.88 104 ASP A N 1
ATOM 778 C CA . ASP A 1 104 ? -0.650 10.463 -21.401 1.00 94.88 104 ASP A CA 1
ATOM 779 C C . ASP A 1 104 ? -2.052 10.238 -21.998 1.00 94.88 104 ASP A C 1
ATOM 781 O O . ASP A 1 104 ? -2.441 10.853 -23.007 1.00 94.88 104 ASP A O 1
ATOM 785 N N . THR A 1 105 ? -2.741 9.211 -21.501 1.00 95.25 105 THR A N 1
ATOM 786 C CA . THR A 1 105 ? -3.941 8.634 -22.113 1.00 95.25 105 THR A CA 1
ATOM 787 C C . THR A 1 105 ? -5.149 9.565 -22.041 1.00 95.25 105 THR A C 1
ATOM 789 O O . THR A 1 105 ? -5.907 9.652 -23.023 1.00 95.25 105 THR A O 1
ATOM 792 N N . ASP A 1 106 ? -5.334 10.274 -20.934 1.00 93.19 106 ASP A N 1
ATOM 793 C CA . ASP A 1 106 ? -6.459 11.181 -20.714 1.00 93.19 106 ASP A CA 1
ATOM 794 C C . ASP A 1 106 ? -6.156 12.654 -21.057 1.00 93.19 106 ASP A C 1
ATOM 796 O O . ASP A 1 106 ? -7.084 13.424 -21.352 1.00 93.19 106 ASP A O 1
ATOM 800 N N . GLY A 1 107 ? -4.880 13.011 -21.208 1.00 94.56 107 GLY A N 1
ATOM 801 C CA . GLY A 1 107 ? -4.418 14.303 -21.696 1.00 94.56 107 GLY A CA 1
ATOM 802 C C . GLY A 1 107 ? -4.353 15.393 -20.630 1.00 94.56 107 GLY A C 1
ATOM 803 O O . GLY A 1 107 ? -4.458 16.574 -21.002 1.00 94.56 107 GLY A O 1
ATOM 804 N N . ASP A 1 108 ? -4.241 15.034 -19.354 1.00 90.44 108 ASP A N 1
ATOM 805 C CA . ASP A 1 108 ? -4.189 15.957 -18.216 1.00 90.44 108 ASP A CA 1
ATOM 806 C C . ASP A 1 108 ? -2.777 16.568 -17.998 1.00 90.44 108 ASP A C 1
ATOM 808 O O . ASP A 1 108 ? -2.615 17.649 -17.418 1.00 90.44 108 ASP A O 1
ATOM 812 N N . GLY A 1 109 ? -1.748 15.948 -18.590 1.00 89.44 109 GLY A N 1
ATOM 813 C CA . GLY A 1 109 ? -0.352 16.376 -18.552 1.00 89.44 109 GLY A CA 1
ATOM 814 C C . GLY A 1 109 ? 0.561 15.581 -17.610 1.00 89.44 109 GLY A C 1
ATOM 815 O O . GLY A 1 109 ? 1.766 15.894 -17.563 1.00 89.44 109 GLY A O 1
ATOM 816 N N . LEU A 1 110 ? 0.034 14.592 -16.891 1.00 88.94 110 LEU A N 1
ATOM 817 C CA . LEU A 1 110 ? 0.772 13.491 -16.280 1.00 88.94 110 LEU A CA 1
ATOM 818 C C . LEU A 1 110 ? 0.873 12.335 -17.287 1.00 88.94 110 LEU A C 1
ATOM 820 O O . LEU A 1 110 ? 0.118 12.260 -18.244 1.00 88.94 110 LEU A O 1
ATOM 824 N N . SER A 1 111 ? 1.908 11.503 -17.164 1.00 92.19 111 SER A N 1
ATOM 825 C CA . SER A 1 111 ? 1.974 10.274 -17.961 1.00 92.19 111 SER A CA 1
ATOM 826 C C . SER A 1 111 ? 1.348 9.117 -17.208 1.00 92.19 111 SER A C 1
ATOM 828 O O . SER A 1 111 ? 1.529 9.048 -15.993 1.00 92.19 111 SER A O 1
ATOM 830 N N . ASP A 1 112 ? 0.776 8.145 -17.913 1.00 92.69 112 ASP A N 1
ATOM 831 C CA . ASP A 1 112 ? 0.136 6.975 -17.301 1.00 92.69 112 ASP A CA 1
ATOM 832 C C . ASP A 1 112 ? 1.085 6.279 -16.293 1.00 92.69 112 ASP A C 1
ATOM 834 O O . ASP A 1 112 ? 0.726 5.900 -15.169 1.00 92.69 112 ASP A O 1
ATOM 838 N N . GLY A 1 113 ? 2.372 6.193 -16.645 1.00 90.62 113 GLY A N 1
ATOM 839 C CA . GLY A 1 113 ? 3.435 5.726 -15.762 1.00 90.62 113 GLY A CA 1
ATOM 840 C C . GLY A 1 113 ? 3.744 6.634 -14.559 1.00 90.62 113 GLY A C 1
ATOM 841 O O . GLY A 1 113 ? 4.086 6.111 -13.491 1.00 90.62 113 GLY A O 1
ATOM 842 N N . GLU A 1 114 ? 3.652 7.965 -14.683 1.00 88.88 114 GLU A N 1
ATOM 843 C CA . GLU A 1 114 ? 3.805 8.930 -13.577 1.00 88.88 114 GLU A CA 1
ATOM 844 C C . GLU A 1 114 ? 2.642 8.821 -12.583 1.00 88.88 114 GLU A C 1
ATOM 846 O O . GLU A 1 114 ? 2.887 8.884 -11.374 1.00 88.88 114 GLU A O 1
ATOM 851 N N . GLU A 1 115 ? 1.432 8.588 -13.075 1.00 90.12 115 GLU A N 1
ATOM 852 C CA . GLU A 1 115 ? 0.216 8.423 -12.284 1.00 90.12 115 GLU A CA 1
ATOM 853 C C . GLU A 1 115 ? 0.257 7.123 -11.480 1.00 90.12 115 GLU A C 1
ATOM 855 O O . GLU A 1 115 ? 0.212 7.132 -10.252 1.00 90.12 115 GLU A O 1
ATOM 860 N N . LEU A 1 116 ? 0.525 5.979 -12.113 1.00 89.94 116 LEU A N 1
ATOM 861 C CA . LEU A 1 116 ? 0.542 4.695 -11.402 1.00 89.94 116 LEU A CA 1
ATOM 862 C C . LEU A 1 116 ? 1.758 4.516 -10.479 1.00 89.94 116 LEU A C 1
ATOM 864 O O . LEU A 1 116 ? 1.656 3.962 -9.375 1.00 89.94 116 LEU A O 1
ATOM 868 N N . ASN A 1 117 ? 2.945 4.953 -10.915 1.00 80.00 117 ASN A N 1
ATOM 869 C CA . ASN A 1 117 ? 4.184 4.750 -10.155 1.00 80.00 117 ASN A CA 1
ATOM 870 C C . ASN A 1 117 ? 4.522 5.914 -9.214 1.00 80.00 117 ASN A C 1
ATOM 872 O O . ASN A 1 117 ? 5.446 5.783 -8.386 1.00 80.00 117 ASN A O 1
ATOM 876 N N . GLY A 1 118 ? 3.763 7.006 -9.290 1.00 71.06 118 GLY A N 1
ATOM 877 C CA . GLY A 1 118 ? 3.959 8.253 -8.569 1.00 71.06 118 GLY A CA 1
ATOM 878 C C . GLY A 1 118 ? 5.076 9.116 -9.161 1.00 71.06 118 GLY A C 1
ATOM 879 O O . GLY A 1 118 ? 6.121 8.627 -9.598 1.00 71.06 118 GLY A O 1
ATOM 880 N N . ILE A 1 119 ? 4.909 10.432 -9.063 1.00 67.62 119 ILE A N 1
ATOM 881 C CA . ILE A 1 119 ? 5.825 11.435 -9.618 1.00 67.62 119 ILE A CA 1
ATOM 882 C C . ILE A 1 119 ? 7.215 11.334 -8.962 1.00 67.62 119 ILE A C 1
ATOM 884 O O . ILE A 1 119 ? 7.457 11.797 -7.844 1.00 67.62 119 ILE A O 1
ATOM 888 N N . THR A 1 120 ? 8.183 10.736 -9.662 1.00 53.69 120 THR A N 1
ATOM 889 C CA . THR A 1 120 ? 9.538 10.497 -9.121 1.00 53.69 120 THR A CA 1
ATOM 890 C C . THR A 1 120 ? 10.537 11.627 -9.389 1.00 53.69 120 THR A C 1
ATOM 892 O O . THR A 1 120 ? 11.659 11.586 -8.872 1.00 53.69 120 THR A O 1
ATOM 895 N N . ASN A 1 121 ? 10.169 12.653 -10.168 1.00 53.56 121 ASN A N 1
ATOM 896 C CA . ASN A 1 121 ? 11.071 13.737 -10.561 1.00 53.56 121 ASN A CA 1
ATOM 897 C C . ASN A 1 121 ? 11.130 14.876 -9.513 1.00 53.56 121 ASN A C 1
ATOM 899 O O . ASN A 1 121 ? 10.210 15.695 -9.437 1.00 53.56 121 ASN A O 1
ATOM 903 N N . PRO A 1 122 ? 12.254 15.063 -8.785 1.00 46.88 122 PRO A N 1
ATOM 904 C CA . PRO A 1 122 ? 12.370 16.089 -7.742 1.00 46.88 122 PRO A CA 1
ATOM 905 C C . PRO A 1 122 ? 12.337 17.536 -8.261 1.00 46.88 122 PRO A C 1
ATOM 907 O O . PRO A 1 122 ? 12.223 18.464 -7.464 1.00 46.88 122 PRO A O 1
ATOM 910 N N . ALA A 1 123 ? 12.509 17.758 -9.571 1.00 51.50 123 ALA A N 1
ATOM 911 C CA . ALA A 1 123 ? 12.395 19.084 -10.181 1.00 51.50 123 ALA A CA 1
ATOM 912 C C . ALA A 1 123 ? 10.938 19.479 -10.483 1.00 51.50 123 ALA A C 1
ATOM 914 O O . ALA A 1 123 ? 10.670 20.671 -10.620 1.00 51.50 123 ALA A O 1
ATOM 915 N N . ARG A 1 124 ? 10.034 18.491 -10.573 1.00 52.41 124 ARG A N 1
ATOM 916 C CA . ARG A 1 124 ? 8.579 18.659 -10.722 1.00 52.41 124 ARG A CA 1
ATOM 917 C C . ARG A 1 124 ? 7.873 18.689 -9.357 1.00 52.41 124 ARG A C 1
ATOM 919 O O . ARG A 1 124 ? 7.015 19.524 -9.133 1.00 52.41 124 ARG A O 1
ATOM 926 N N . TYR A 1 125 ? 8.380 17.918 -8.397 1.00 46.72 125 TYR A N 1
ATOM 927 C CA . TYR A 1 125 ? 7.886 17.765 -7.016 1.00 46.72 125 TYR A CA 1
ATOM 928 C C . TYR A 1 125 ? 7.991 19.008 -6.096 1.00 46.72 125 TYR A C 1
ATOM 930 O O . TYR A 1 125 ? 7.724 18.928 -4.904 1.00 46.72 125 TYR A O 1
ATOM 938 N N . ALA A 1 126 ? 8.474 20.160 -6.574 1.00 48.38 126 ALA A N 1
ATOM 939 C CA . ALA A 1 126 ? 8.764 21.310 -5.703 1.00 48.38 126 ALA A CA 1
ATOM 940 C C . ALA A 1 126 ? 7.564 22.250 -5.459 1.00 48.38 126 ALA A C 1
ATOM 942 O O . ALA A 1 126 ? 7.716 23.202 -4.688 1.00 48.38 126 ALA A O 1
ATOM 943 N N . ALA A 1 127 ? 6.427 22.007 -6.120 1.00 47.84 127 ALA A N 1
ATOM 944 C CA . ALA A 1 127 ? 5.177 22.748 -5.932 1.00 47.84 127 ALA A CA 1
ATOM 945 C C . ALA A 1 127 ? 4.216 22.033 -4.961 1.00 47.84 127 ALA A C 1
ATOM 947 O O . ALA A 1 127 ? 3.634 22.694 -4.108 1.00 47.84 127 ALA A O 1
ATOM 948 N N . VAL A 1 128 ? 4.165 20.697 -5.017 1.00 49.56 128 VAL A N 1
ATOM 949 C CA . VAL A 1 128 ? 3.246 19.838 -4.255 1.00 49.56 128 VAL A CA 1
ATOM 950 C C . VAL A 1 128 ? 3.771 19.605 -2.826 1.00 49.56 128 VAL A C 1
ATOM 952 O O . VAL A 1 128 ? 4.595 18.740 -2.534 1.00 49.56 128 VAL A O 1
ATOM 955 N N . VAL A 1 129 ? 3.303 20.489 -1.951 1.00 50.56 129 VAL A N 1
ATOM 956 C CA . VAL A 1 129 ? 3.115 20.386 -0.499 1.00 50.56 129 VAL A CA 1
ATOM 957 C C . VAL A 1 129 ? 4.306 20.272 0.469 1.00 50.56 129 VAL A C 1
ATOM 959 O O . VAL A 1 129 ? 5.255 19.488 0.409 1.00 50.56 129 VAL A O 1
ATOM 962 N N . ARG A 1 130 ? 4.112 21.025 1.553 1.00 50.28 130 ARG A N 1
ATOM 963 C CA . ARG A 1 130 ? 4.691 20.852 2.888 1.00 50.28 130 ARG A CA 1
ATOM 964 C C . ARG A 1 130 ? 4.244 19.559 3.603 1.00 50.28 130 ARG A C 1
ATOM 966 O O . ARG A 1 130 ? 4.572 19.406 4.781 1.00 50.28 130 ARG A O 1
ATOM 973 N N . HIS A 1 131 ? 3.595 18.618 2.918 1.00 47.03 131 HIS A N 1
ATOM 974 C CA . HIS A 1 131 ? 3.139 17.331 3.444 1.00 47.03 131 HIS A CA 1
ATOM 975 C C . HIS A 1 131 ? 3.908 16.172 2.778 1.00 47.03 131 HIS A C 1
ATOM 977 O O . HIS A 1 131 ? 3.552 15.638 1.745 1.00 47.03 131 HIS A O 1
ATOM 983 N N . SER A 1 132 ? 5.051 15.849 3.395 1.00 43.19 132 SER A N 1
ATOM 984 C CA . SER A 1 132 ? 5.855 14.612 3.310 1.00 43.19 132 SER A CA 1
ATOM 985 C C . SER A 1 132 ? 5.652 13.630 2.138 1.00 43.19 132 SER A C 1
ATOM 987 O O . SER A 1 132 ? 4.656 12.942 2.125 1.00 43.19 132 SER A O 1
ATOM 989 N N . THR A 1 133 ? 6.699 13.362 1.344 1.00 49.41 133 THR A N 1
ATOM 990 C CA . THR A 1 133 ? 7.115 12.041 0.778 1.00 49.41 133 THR A CA 1
ATOM 991 C C . THR A 1 133 ? 6.072 11.058 0.205 1.00 49.41 133 THR A C 1
ATOM 993 O O . THR A 1 133 ? 6.414 9.883 0.038 1.00 49.41 133 THR A O 1
ATOM 996 N N . TYR A 1 134 ? 4.842 11.468 -0.084 1.00 50.22 134 TYR A N 1
ATOM 997 C CA . TYR A 1 134 ? 3.816 10.590 -0.624 1.00 50.22 134 TYR A CA 1
ATOM 998 C C . TYR A 1 134 ? 3.854 10.622 -2.150 1.00 50.22 134 TYR A C 1
ATOM 1000 O O . TYR A 1 134 ? 4.173 11.634 -2.778 1.00 50.22 134 TYR A O 1
ATOM 1008 N N . LYS A 1 135 ? 3.668 9.427 -2.708 1.00 63.50 135 LYS A N 1
ATOM 1009 C CA . LYS A 1 135 ? 3.295 9.208 -4.098 1.00 63.50 135 LYS A CA 1
ATOM 1010 C C . LYS A 1 135 ? 1.779 9.393 -4.132 1.00 63.50 135 LYS A C 1
ATOM 1012 O O . LYS A 1 135 ? 1.133 8.747 -3.308 1.00 63.50 135 LYS A O 1
ATOM 1017 N N . PHE A 1 136 ? 1.268 10.228 -5.025 1.00 68.44 136 PHE A N 1
ATOM 1018 C CA . PHE A 1 136 ? -0.164 10.382 -5.284 1.00 68.44 136 PHE A CA 1
ATOM 1019 C C . PHE A 1 136 ? -0.470 9.556 -6.532 1.00 68.44 136 PHE A C 1
ATOM 1021 O O . PHE A 1 136 ? -0.032 9.960 -7.607 1.00 68.44 136 PHE A O 1
ATOM 1028 N N . PRO A 1 137 ? -1.006 8.331 -6.391 1.00 81.56 137 PRO A N 1
ATOM 1029 C CA . PRO A 1 137 ? -1.455 7.577 -7.542 1.00 81.56 137 PRO A CA 1
ATOM 1030 C C . PRO A 1 137 ? -2.838 8.061 -7.983 1.00 81.56 137 PRO A C 1
ATOM 1032 O O . PRO A 1 137 ? -3.783 7.928 -7.206 1.00 81.56 137 PRO A O 1
ATOM 1035 N N . THR A 1 138 ? -2.922 8.582 -9.201 1.00 88.88 138 THR A N 1
ATOM 1036 C CA . THR A 1 138 ? -4.148 9.031 -9.882 1.00 88.88 138 THR A CA 1
ATOM 1037 C C . THR A 1 138 ? -4.629 7.980 -10.894 1.00 88.88 138 THR A C 1
ATOM 1039 O O . THR A 1 138 ? -3.967 6.943 -11.062 1.00 88.88 138 THR A O 1
ATOM 1042 N N . ASP A 1 139 ? -5.820 8.160 -11.473 1.00 91.44 139 ASP A N 1
ATOM 1043 C CA . ASP A 1 139 ? -6.370 7.253 -12.491 1.00 91.44 139 ASP A CA 1
ATOM 1044 C C . ASP A 1 139 ? -5.992 7.726 -13.908 1.00 91.44 139 ASP A C 1
ATOM 1046 O O . ASP A 1 139 ? -6.597 8.673 -14.386 1.00 91.44 139 ASP A O 1
ATOM 1050 N N . PRO A 1 140 ? -5.121 7.010 -14.650 1.00 93.62 140 PRO A N 1
ATOM 1051 C CA . PRO A 1 140 ? -4.633 7.439 -15.973 1.00 93.62 140 PRO A CA 1
ATOM 1052 C C . PRO A 1 140 ? -5.682 7.434 -17.098 1.00 93.62 140 PRO A C 1
ATOM 1054 O O . PRO A 1 140 ? -5.381 7.568 -18.289 1.00 93.62 140 PRO A O 1
ATOM 1057 N N . LEU A 1 141 ? -6.936 7.145 -16.756 1.00 94.88 141 LEU A N 1
ATOM 1058 C CA . LEU A 1 141 ? -8.082 7.200 -17.654 1.00 94.88 141 LEU A CA 1
ATOM 1059 C C . LEU A 1 141 ? -9.051 8.333 -17.299 1.00 94.88 141 LEU A C 1
ATOM 1061 O O . LEU A 1 141 ? -10.055 8.488 -18.014 1.00 94.88 141 LEU A O 1
ATOM 1065 N N . ASP A 1 142 ? -8.798 9.060 -16.213 1.00 94.62 142 ASP A N 1
ATOM 1066 C CA . ASP A 1 142 ? -9.664 10.093 -15.672 1.00 94.62 142 ASP A CA 1
ATOM 1067 C C . ASP A 1 142 ? -8.855 11.353 -15.338 1.00 94.62 142 ASP A C 1
ATOM 1069 O O . ASP A 1 142 ? -8.172 11.382 -14.323 1.00 94.62 142 ASP A O 1
ATOM 1073 N N . PRO A 1 143 ? -8.977 12.427 -16.139 1.00 95.12 143 PRO A N 1
ATOM 1074 C CA . PRO A 1 143 ? -8.096 13.582 -16.014 1.00 95.12 143 PRO A CA 1
ATOM 1075 C C . PRO A 1 143 ? -8.345 14.433 -14.755 1.00 95.12 143 PRO A C 1
ATOM 1077 O O . PRO A 1 143 ? -7.751 15.498 -14.663 1.00 95.12 143 PRO A O 1
ATOM 1080 N N . ASP A 1 144 ? -9.282 14.057 -13.881 1.00 95.44 144 ASP A N 1
ATOM 1081 C CA . ASP A 1 144 ? -9.715 14.734 -12.643 1.00 95.44 144 ASP A CA 1
ATOM 1082 C C . ASP A 1 144 ? -10.169 13.627 -11.668 1.00 95.44 144 ASP A C 1
ATOM 1084 O O . ASP A 1 144 ? -11.328 13.202 -11.672 1.00 95.44 144 ASP A O 1
ATOM 1088 N N . THR A 1 145 ? -9.214 13.061 -10.926 1.00 94.00 145 THR A N 1
ATOM 1089 C CA . THR A 1 145 ? -9.371 11.827 -10.141 1.00 94.00 145 THR A CA 1
ATOM 1090 C C . THR A 1 145 ? -10.359 11.987 -8.978 1.00 94.00 145 THR A C 1
ATOM 1092 O O . THR A 1 145 ? -10.992 11.003 -8.563 1.00 94.00 145 THR A O 1
ATOM 1095 N N . ASP A 1 146 ? -10.506 13.189 -8.422 1.00 92.56 146 ASP A N 1
ATOM 1096 C CA . ASP A 1 146 ? -11.381 13.467 -7.280 1.00 92.56 146 ASP A CA 1
ATOM 1097 C C . ASP A 1 146 ? -12.651 14.277 -7.610 1.00 92.56 146 ASP A C 1
ATOM 1099 O O . ASP A 1 146 ? -13.489 14.495 -6.722 1.00 92.56 146 ASP A O 1
ATOM 1103 N N . ASP A 1 147 ? -12.885 14.554 -8.898 1.00 95.38 147 ASP A N 1
ATOM 1104 C CA . ASP A 1 147 ? -14.077 15.200 -9.459 1.00 95.38 147 ASP A CA 1
ATOM 1105 C C . ASP A 1 147 ? -14.319 16.624 -8.897 1.00 95.38 147 ASP A C 1
ATOM 1107 O O . ASP A 1 147 ? -15.475 17.074 -8.769 1.00 95.38 147 ASP A O 1
ATOM 1111 N N . ASP A 1 148 ? -13.260 17.347 -8.536 1.00 92.75 148 ASP A N 1
ATOM 1112 C CA . ASP A 1 148 ? -13.347 18.654 -7.879 1.00 92.75 148 ASP A CA 1
ATOM 1113 C C . ASP A 1 148 ? -13.393 19.842 -8.866 1.00 92.75 148 ASP A C 1
ATOM 1115 O O . ASP A 1 148 ? -13.849 20.948 -8.524 1.00 92.75 148 ASP A O 1
ATOM 1119 N N . GLY A 1 149 ? -13.038 19.580 -10.130 1.00 93.44 149 GLY A N 1
ATOM 1120 C CA . GLY A 1 149 ? -13.024 20.534 -11.231 1.00 93.44 149 GLY A CA 1
ATOM 1121 C C . GLY A 1 149 ? -11.636 21.018 -11.663 1.00 93.44 149 GLY A C 1
ATOM 1122 O O . GLY A 1 149 ? -11.566 21.778 -12.643 1.00 93.44 149 GLY A O 1
ATOM 1123 N N . LEU A 1 150 ? -10.564 20.606 -10.986 1.00 92.44 150 LEU A N 1
ATOM 1124 C CA . LEU A 1 150 ? -9.178 20.729 -11.427 1.00 92.44 150 LEU A CA 1
ATOM 1125 C C . LEU A 1 150 ? -8.706 19.385 -11.978 1.00 92.44 150 LEU A C 1
ATOM 1127 O O . LEU A 1 150 ? -9.063 18.336 -11.479 1.00 92.44 150 LEU A O 1
ATOM 1131 N N . SER A 1 151 ? -7.917 19.413 -13.051 1.00 94.50 151 SER A N 1
ATOM 1132 C CA . SER A 1 151 ? -7.295 18.179 -13.528 1.00 94.50 151 SER A CA 1
ATOM 1133 C C . SER A 1 151 ? -6.077 17.826 -12.683 1.00 94.50 151 SER A C 1
ATOM 1135 O O . SER A 1 151 ? -5.332 18.752 -12.340 1.00 94.50 151 SER A O 1
ATOM 1137 N N . ASP A 1 152 ? -5.772 16.545 -12.500 1.00 90.81 152 ASP A N 1
ATOM 1138 C CA . ASP A 1 152 ? -4.665 16.082 -11.651 1.00 90.81 152 ASP A CA 1
ATOM 1139 C C . ASP A 1 152 ? -3.326 16.752 -12.024 1.00 90.81 152 ASP A C 1
ATOM 1141 O O . ASP A 1 152 ? -2.544 17.215 -11.181 1.00 90.81 152 ASP A O 1
ATOM 1145 N N . GLY A 1 153 ? -3.065 16.909 -13.323 1.00 88.25 153 GLY A N 1
ATOM 1146 C CA . GLY A 1 153 ? -1.923 17.652 -13.840 1.00 88.25 153 GLY A CA 1
ATOM 1147 C C . GLY A 1 153 ? -1.917 19.145 -13.469 1.00 88.25 153 GLY A C 1
ATOM 1148 O O . GLY A 1 153 ? -0.858 19.698 -13.154 1.00 88.25 153 GLY A O 1
ATOM 1149 N N . ASP A 1 154 ? -3.063 19.828 -13.464 1.00 90.25 154 ASP A N 1
ATOM 1150 C CA . ASP A 1 154 ? -3.171 21.241 -13.058 1.00 90.25 154 ASP A CA 1
ATOM 1151 C C . ASP A 1 154 ? -2.984 21.388 -11.542 1.00 90.25 154 ASP A C 1
ATOM 1153 O O . ASP A 1 154 ? -2.284 22.296 -11.082 1.00 90.25 154 ASP A O 1
ATOM 1157 N N . GLU A 1 155 ? -3.504 20.462 -10.756 1.00 89.62 155 GLU A N 1
ATOM 1158 C CA . GLU A 1 155 ? -3.265 20.406 -9.318 1.00 89.62 155 GLU A CA 1
ATOM 1159 C C . GLU A 1 155 ? -1.786 20.222 -9.001 1.00 89.62 155 GLU A C 1
ATOM 1161 O O . GLU A 1 155 ? -1.178 21.020 -8.286 1.00 89.62 155 GLU A O 1
ATOM 1166 N N . VAL A 1 156 ? -1.132 19.263 -9.651 1.00 83.94 156 VAL A N 1
ATOM 1167 C CA . VAL A 1 156 ? 0.295 19.000 -9.454 1.00 83.94 156 VAL A CA 1
ATOM 1168 C C . VAL A 1 156 ? 1.175 20.155 -9.955 1.00 83.94 156 VAL A C 1
ATOM 1170 O O . VAL A 1 156 ? 2.165 20.527 -9.304 1.00 83.94 156 VAL A O 1
ATOM 1173 N N . PHE A 1 157 ? 0.890 20.707 -11.139 1.00 78.00 157 PHE A N 1
ATOM 1174 C CA . PHE A 1 157 ? 1.789 21.649 -11.818 1.00 78.00 157 PHE A CA 1
ATOM 1175 C C . PHE A 1 157 ? 1.453 23.129 -11.601 1.00 78.00 157 PHE A C 1
ATOM 1177 O O . PHE A 1 157 ? 2.350 23.970 -11.776 1.00 78.00 157 PHE A O 1
ATOM 1184 N N . VAL A 1 158 ? 0.214 23.468 -11.236 1.00 84.75 158 VAL A N 1
ATOM 1185 C CA . VAL A 1 158 ? -0.282 24.851 -11.135 1.00 84.75 158 VAL A CA 1
ATOM 1186 C C . VAL A 1 158 ? -0.641 25.226 -9.699 1.00 84.75 158 VAL A C 1
ATOM 1188 O O . VAL A 1 158 ? -0.133 26.250 -9.226 1.00 84.75 158 VAL A O 1
ATOM 1191 N N . HIS A 1 159 ? -1.467 24.425 -9.021 1.00 83.25 159 HIS A N 1
ATOM 1192 C CA . HIS A 1 159 ? -2.080 24.793 -7.735 1.00 83.25 159 HIS A CA 1
ATOM 1193 C C . HIS A 1 159 ? -1.321 24.253 -6.515 1.00 83.25 159 HIS A C 1
ATOM 1195 O O . HIS A 1 159 ? -1.187 24.949 -5.510 1.00 83.25 159 HIS A O 1
ATOM 1201 N N . GLY A 1 160 ? -0.670 23.102 -6.656 1.00 81.00 160 GLY A N 1
ATOM 1202 C CA . GLY A 1 160 ? 0.064 22.421 -5.595 1.00 81.00 160 GLY A CA 1
ATOM 1203 C C . GLY A 1 160 ? -0.829 21.693 -4.588 1.00 81.00 160 GLY A C 1
ATOM 1204 O O . GLY A 1 160 ? -0.344 21.467 -3.474 1.00 81.00 160 GLY A O 1
ATOM 1205 N N . THR A 1 161 ? -2.066 21.383 -4.978 1.00 85.50 161 THR A N 1
ATOM 1206 C CA . THR A 1 161 ? -3.088 20.619 -4.244 1.00 85.50 161 THR A CA 1
ATOM 1207 C C . THR A 1 161 ? -2.858 19.107 -4.376 1.00 85.50 161 THR A C 1
ATOM 1209 O O . THR A 1 161 ? -1.919 18.684 -5.068 1.00 85.50 161 THR A O 1
ATOM 1212 N N . ASP A 1 162 ? -3.583 18.302 -3.598 1.00 86.75 162 ASP A N 1
ATOM 1213 C CA . ASP A 1 162 ? -3.528 16.837 -3.638 1.00 86.75 162 ASP A CA 1
ATOM 1214 C C . ASP A 1 162 ? -4.578 16.310 -4.627 1.00 86.75 162 ASP A C 1
ATOM 1216 O O . ASP A 1 162 ? -5.749 16.333 -4.282 1.00 86.75 162 ASP A O 1
ATOM 1220 N N . PRO A 1 163 ? -4.180 15.736 -5.780 1.00 90.12 163 PRO A N 1
ATOM 1221 C CA . PRO A 1 163 ? -5.111 15.336 -6.842 1.00 90.12 163 PRO A CA 1
ATOM 1222 C C . PRO A 1 163 ? -5.956 14.095 -6.534 1.00 90.12 163 PRO A C 1
ATOM 1224 O O . PRO A 1 163 ? -6.433 13.378 -7.406 1.00 90.12 163 PRO A O 1
ATOM 1227 N N . THR A 1 164 ? -6.014 13.714 -5.265 1.00 89.75 164 THR A N 1
ATOM 1228 C CA . THR A 1 164 ? -6.828 12.602 -4.782 1.00 89.75 164 THR A CA 1
ATOM 1229 C C . THR A 1 164 ? -7.725 13.025 -3.624 1.00 89.75 164 THR A C 1
ATOM 1231 O O . THR A 1 164 ? -8.375 12.166 -3.009 1.00 89.75 164 THR A O 1
ATOM 1234 N N . ASP A 1 165 ? -7.725 14.315 -3.300 1.00 90.25 165 ASP A N 1
ATOM 1235 C CA . ASP A 1 165 ? -8.439 14.910 -2.189 1.00 90.25 165 ASP A CA 1
ATOM 1236 C C . ASP A 1 165 ? -9.099 16.219 -2.642 1.00 90.25 165 ASP A C 1
ATOM 1238 O O . ASP A 1 165 ? -8.422 17.239 -2.727 1.00 90.25 165 ASP A O 1
ATOM 1242 N N . PRO A 1 166 ? -10.429 16.226 -2.846 1.00 93.62 166 PRO A N 1
ATOM 1243 C CA . PRO A 1 166 ? -11.104 17.350 -3.483 1.00 93.62 166 PRO A CA 1
ATOM 1244 C C . PRO A 1 166 ? -11.135 18.617 -2.614 1.00 93.62 166 PRO A C 1
ATOM 1246 O O . PRO A 1 166 ? -11.748 19.589 -3.023 1.00 93.62 166 PRO A O 1
ATOM 1249 N N . ASP A 1 167 ? -10.600 18.598 -1.389 1.00 90.81 167 ASP A N 1
ATOM 1250 C CA . ASP A 1 167 ? -10.515 19.711 -0.426 1.00 90.81 167 ASP A CA 1
ATOM 1251 C C . ASP A 1 167 ? -9.186 19.566 0.341 1.00 90.81 167 ASP A C 1
ATOM 1253 O O . ASP A 1 167 ? -9.126 18.968 1.420 1.00 90.81 167 ASP A O 1
ATOM 1257 N N . THR A 1 168 ? -8.087 20.053 -0.249 1.00 89.25 168 THR A N 1
ATOM 1258 C CA . THR A 1 168 ? -6.718 19.772 0.221 1.00 89.25 168 THR A CA 1
ATOM 1259 C C . THR A 1 168 ? -6.446 20.289 1.642 1.00 89.25 168 THR A C 1
ATOM 1261 O O . THR A 1 168 ? -5.543 19.792 2.340 1.00 89.25 168 THR A O 1
ATOM 1264 N N . ASP A 1 169 ? -7.157 21.324 2.090 1.00 84.69 169 ASP A N 1
ATOM 1265 C CA . ASP A 1 169 ? -6.935 21.962 3.388 1.00 84.69 169 ASP A CA 1
ATOM 1266 C C . ASP A 1 169 ? -8.044 21.738 4.434 1.00 84.69 169 ASP A C 1
ATOM 1268 O O . ASP A 1 169 ? -7.895 22.196 5.581 1.00 84.69 169 ASP A O 1
ATOM 1272 N N . ASP A 1 170 ? -9.037 20.910 4.093 1.00 87.56 170 ASP A N 1
ATOM 1273 C CA . ASP A 1 170 ? -10.163 20.472 4.920 1.00 87.56 170 ASP A CA 1
ATOM 1274 C C . ASP A 1 170 ? -11.031 21.643 5.444 1.00 87.56 170 ASP A C 1
ATOM 1276 O O . ASP A 1 170 ? -11.538 21.598 6.582 1.00 87.56 170 ASP A O 1
ATOM 1280 N N . ASP A 1 171 ? -11.189 22.721 4.674 1.00 81.38 171 ASP A N 1
ATOM 1281 C CA . ASP A 1 171 ? -11.981 23.891 5.077 1.00 81.38 171 ASP A CA 1
ATOM 1282 C C . ASP A 1 171 ? -13.462 23.819 4.643 1.00 81.38 171 ASP A C 1
ATOM 1284 O O . ASP A 1 171 ? -14.341 24.485 5.211 1.00 81.38 171 ASP A O 1
ATOM 1288 N N . GLY A 1 172 ? -13.794 22.883 3.756 1.00 84.00 172 GLY A N 1
ATOM 1289 C CA . GLY A 1 172 ? -15.146 22.619 3.283 1.00 84.00 172 GLY A CA 1
ATOM 1290 C C . GLY A 1 172 ? -15.499 23.290 1.956 1.00 84.00 172 GLY A C 1
ATOM 1291 O O . GLY A 1 172 ? -16.669 23.204 1.548 1.00 84.00 172 GLY A O 1
ATOM 1292 N N . LEU A 1 173 ? -14.544 23.941 1.291 1.00 85.81 173 LEU A N 1
ATOM 1293 C CA . LEU A 1 173 ? -14.581 24.260 -0.134 1.00 85.81 173 LEU A CA 1
ATOM 1294 C C . LEU A 1 173 ? -13.691 23.286 -0.903 1.00 85.81 173 LEU A C 1
ATOM 1296 O O . LEU A 1 173 ? -12.695 22.826 -0.379 1.00 85.81 173 LEU A O 1
ATOM 1300 N N . SER A 1 174 ? -14.085 22.944 -2.133 1.00 91.38 174 SER A N 1
ATOM 1301 C CA . SER A 1 174 ? -13.205 22.139 -2.978 1.00 91.38 174 SER A CA 1
ATOM 1302 C C . SER A 1 174 ? -12.153 23.003 -3.655 1.00 91.38 174 SER A C 1
ATOM 1304 O O . SER A 1 174 ? -12.461 24.151 -4.009 1.00 91.38 174 SER A O 1
ATOM 1306 N N . ASP A 1 175 ? -10.975 22.452 -3.923 1.00 89.38 175 ASP A N 1
ATOM 1307 C CA . ASP A 1 175 ? -9.850 23.206 -4.479 1.00 89.38 175 ASP A CA 1
ATOM 1308 C C . ASP A 1 175 ? -10.237 23.880 -5.813 1.00 89.38 175 ASP A C 1
ATOM 1310 O O . ASP A 1 175 ? -9.952 25.060 -6.058 1.00 89.38 175 ASP A O 1
ATOM 1314 N N . GLY A 1 176 ? -10.998 23.186 -6.660 1.00 91.44 176 GLY A N 1
ATOM 1315 C CA . GLY A 1 176 ? -11.547 23.718 -7.904 1.00 91.44 176 GLY A CA 1
ATOM 1316 C C . GLY A 1 176 ? -12.534 24.870 -7.717 1.00 91.44 176 GLY A C 1
ATOM 1317 O O . GLY A 1 176 ? -12.510 25.839 -8.488 1.00 91.44 176 GLY A O 1
ATOM 1318 N N . ILE A 1 177 ? -13.368 24.839 -6.673 1.00 88.31 177 ILE A N 1
ATOM 1319 C CA . ILE A 1 177 ? -14.262 25.959 -6.335 1.00 88.31 177 ILE A CA 1
ATOM 1320 C C . ILE A 1 177 ? -13.440 27.160 -5.876 1.00 88.31 177 ILE A C 1
ATOM 1322 O O . ILE A 1 177 ? -13.721 28.297 -6.272 1.00 88.31 177 ILE A O 1
ATOM 1326 N N . GLU A 1 178 ? -12.424 26.918 -5.063 1.00 87.69 178 GLU A N 1
ATOM 1327 C CA . GLU A 1 178 ? -11.551 27.951 -4.535 1.00 87.69 178 GLU A CA 1
ATOM 1328 C C . GLU A 1 178 ? -10.761 28.664 -5.627 1.00 87.69 178 GLU A C 1
ATOM 1330 O O . GLU A 1 178 ? -10.742 29.898 -5.696 1.00 87.69 178 GLU A O 1
ATOM 1335 N N . VAL A 1 179 ? -10.204 27.908 -6.574 1.00 88.56 179 VAL A N 1
ATOM 1336 C CA . VAL A 1 179 ? -9.527 28.458 -7.753 1.00 88.56 179 VAL A CA 1
ATOM 1337 C C . VAL A 1 179 ? -10.474 29.307 -8.605 1.00 88.56 179 VAL A C 1
ATOM 1339 O O . VAL A 1 179 ? -10.094 30.400 -9.050 1.00 88.56 179 VAL A O 1
ATOM 1342 N N . ASP A 1 180 ? -11.712 28.853 -8.810 1.00 86.69 180 ASP A N 1
ATOM 1343 C CA . ASP A 1 180 ? -12.731 29.589 -9.565 1.00 86.69 180 ASP A CA 1
ATOM 1344 C C . ASP A 1 180 ? -13.148 30.902 -8.873 1.00 86.69 180 ASP A C 1
ATOM 1346 O O . ASP A 1 180 ? -13.444 31.907 -9.541 1.00 86.69 180 ASP A O 1
ATOM 1350 N N . LEU A 1 181 ? -13.150 30.918 -7.537 1.00 78.62 181 LEU A N 1
ATOM 1351 C CA . LEU A 1 181 ? -13.466 32.085 -6.710 1.00 78.62 181 LEU A CA 1
ATOM 1352 C C . LEU A 1 181 ? -12.249 32.982 -6.436 1.00 78.62 181 LEU A C 1
ATOM 1354 O O . LEU A 1 181 ? -12.416 34.164 -6.117 1.00 78.62 181 LEU A O 1
ATOM 1358 N N . GLY A 1 182 ? -11.038 32.470 -6.659 1.00 79.56 182 GLY A N 1
ATOM 1359 C CA . GLY A 1 182 ? -9.774 33.157 -6.424 1.00 79.56 182 GLY A CA 1
ATOM 1360 C C . GLY A 1 182 ? -9.317 33.156 -4.963 1.00 79.56 182 GLY A C 1
ATOM 1361 O O . GLY A 1 182 ? -8.543 34.051 -4.602 1.00 79.56 182 GLY A O 1
ATOM 1362 N N . THR A 1 183 ? -9.797 32.203 -4.159 1.00 79.31 183 THR A N 1
ATOM 1363 C CA . THR A 1 183 ? -9.273 31.881 -2.821 1.00 79.31 183 THR A CA 1
ATOM 1364 C C . THR A 1 183 ? -8.034 30.976 -2.944 1.00 79.31 183 THR A C 1
ATOM 1366 O O . THR A 1 183 ? -7.571 30.712 -4.060 1.00 79.31 183 THR A O 1
ATOM 1369 N N . ASP A 1 184 ? -7.381 30.649 -1.826 1.00 83.62 184 ASP A N 1
ATOM 1370 C CA . ASP A 1 184 ? -6.113 29.900 -1.812 1.00 83.62 184 ASP A CA 1
ATOM 1371 C C . ASP A 1 184 ? -6.367 28.476 -1.292 1.00 83.62 184 ASP A C 1
ATOM 1373 O O . ASP A 1 184 ? -6.510 28.352 -0.079 1.00 83.62 184 ASP A O 1
ATOM 1377 N N . PRO A 1 185 ? -6.337 27.435 -2.152 1.00 87.94 185 PRO A N 1
ATOM 1378 C CA . PRO A 1 185 ? -6.746 26.059 -1.814 1.00 87.94 185 PRO A CA 1
ATOM 1379 C C . PRO A 1 185 ? -5.765 25.294 -0.909 1.00 87.94 185 PRO A C 1
ATOM 1381 O O . PRO A 1 185 ? -5.660 24.074 -0.903 1.00 87.94 185 PRO A O 1
ATOM 1384 N N . LEU A 1 186 ? -4.895 26.022 -0.215 1.00 86.31 186 LEU A N 1
ATOM 1385 C CA . LEU A 1 186 ? -3.877 25.481 0.684 1.00 86.31 186 LEU A CA 1
ATOM 1386 C C . LEU A 1 186 ? -3.921 26.164 2.057 1.00 86.31 186 LEU A C 1
ATOM 1388 O O . LEU A 1 186 ? -3.024 25.958 2.891 1.00 86.31 186 LEU A O 1
ATOM 1392 N N . GLU A 1 187 ? -4.895 27.041 2.276 1.00 81.62 187 GLU A N 1
ATOM 1393 C CA . GLU A 1 187 ? -5.065 27.846 3.471 1.00 81.62 187 GLU A CA 1
ATOM 1394 C C . GLU A 1 187 ? -6.477 27.665 4.043 1.00 81.62 187 GLU A C 1
ATOM 1396 O O . GLU A 1 187 ? -7.371 28.427 3.705 1.00 81.62 187 GLU A O 1
ATOM 1401 N N . MET A 1 188 ? -6.580 26.809 5.074 1.00 79.44 188 MET A N 1
ATOM 1402 C CA . MET A 1 188 ? -7.766 26.502 5.913 1.00 79.44 188 MET A CA 1
ATOM 1403 C C . MET A 1 188 ? -8.539 27.718 6.489 1.00 79.44 188 MET A C 1
ATOM 1405 O O . MET A 1 188 ? -9.442 27.608 7.324 1.00 79.44 188 MET A O 1
ATOM 1409 N N . SER A 1 189 ? -8.095 28.936 6.201 1.00 70.81 189 SER A N 1
ATOM 1410 C CA . SER A 1 189 ? -8.788 30.150 6.578 1.00 70.81 189 SER A CA 1
ATOM 1411 C C . SER A 1 189 ? -10.076 30.288 5.776 1.00 70.81 189 SER A C 1
ATOM 1413 O O . SER A 1 189 ? -10.087 30.977 4.766 1.00 70.81 189 SER A O 1
ATOM 1415 N N . LEU A 1 190 ? -11.170 29.816 6.373 1.00 64.44 190 LEU A N 1
ATOM 1416 C CA . LEU A 1 190 ? -12.546 30.005 5.906 1.00 64.44 190 LEU A CA 1
ATOM 1417 C C . LEU A 1 190 ? -12.930 31.453 5.524 1.00 64.44 190 LEU A C 1
ATOM 1419 O O . LEU A 1 190 ? -13.986 31.641 4.958 1.00 64.44 190 LEU A O 1
ATOM 1423 N N . ASP A 1 191 ? -12.154 32.476 5.890 1.00 66.50 191 ASP A N 1
ATOM 1424 C CA . ASP A 1 191 ? -12.360 33.901 5.559 1.00 66.50 191 ASP A CA 1
ATOM 1425 C C . ASP A 1 191 ? -11.120 34.419 4.803 1.00 66.50 191 ASP A C 1
ATOM 1427 O O . ASP A 1 191 ? -10.277 35.151 5.344 1.00 66.50 191 ASP A O 1
ATOM 1431 N N . SER A 1 192 ? -10.893 33.906 3.593 1.00 64.81 192 SER A N 1
ATOM 1432 C CA . SER A 1 192 ? -9.644 34.143 2.853 1.00 64.81 192 SER A CA 1
ATOM 1433 C C . SER A 1 192 ? -9.700 35.412 1.988 1.00 64.81 192 SER A C 1
ATOM 1435 O O . SER A 1 192 ? -8.667 36.052 1.737 1.00 64.81 192 SER A O 1
ATOM 1437 N N . ASN A 1 193 ? -10.900 35.807 1.548 1.00 69.75 193 ASN A N 1
ATOM 1438 C CA . ASN A 1 193 ? -11.069 36.752 0.448 1.00 69.75 193 ASN A CA 1
ATOM 1439 C C . ASN A 1 193 ? -11.332 38.201 0.891 1.00 69.75 193 ASN A C 1
ATOM 1441 O O . ASN A 1 193 ? -10.704 39.132 0.363 1.00 69.75 193 ASN A O 1
ATOM 1445 N N . ASP A 1 194 ? -12.241 38.425 1.845 1.00 73.56 194 ASP A N 1
ATOM 1446 C CA . ASP A 1 194 ? -12.716 39.774 2.179 1.00 73.56 194 ASP A CA 1
ATOM 1447 C C . ASP A 1 194 ? -12.515 40.201 3.651 1.00 73.56 194 ASP A C 1
ATOM 1449 O O . ASP A 1 194 ? -12.440 41.412 3.924 1.00 73.56 194 ASP A O 1
ATOM 1453 N N . GLY A 1 195 ? -12.218 39.258 4.551 1.00 75.12 195 GLY A N 1
ATOM 1454 C CA . GLY A 1 195 ? -11.751 39.507 5.914 1.00 75.12 195 GLY A CA 1
ATOM 1455 C C . GLY A 1 195 ? -12.859 39.943 6.868 1.00 75.12 195 GLY A C 1
ATOM 1456 O O . GLY A 1 195 ? -12.588 40.749 7.778 1.00 75.12 195 GLY A O 1
ATOM 1457 N N . ASP A 1 196 ? -14.097 39.530 6.611 1.00 81.56 196 ASP A N 1
ATOM 1458 C CA . ASP A 1 196 ? -15.281 39.996 7.321 1.00 81.56 196 ASP A CA 1
ATOM 1459 C C . ASP A 1 196 ? -15.673 39.123 8.538 1.00 81.56 196 ASP A C 1
ATOM 1461 O O . ASP A 1 196 ? -16.460 39.555 9.379 1.00 81.56 196 ASP A O 1
ATOM 1465 N N . ASN A 1 197 ? -14.961 38.020 8.791 1.00 81.62 197 ASN A N 1
ATOM 1466 C CA . ASN A 1 197 ? -15.195 36.995 9.821 1.00 81.62 197 ASN A CA 1
ATOM 1467 C C . ASN A 1 197 ? -16.399 36.064 9.579 1.00 81.62 197 ASN A C 1
ATOM 1469 O O . ASN A 1 197 ? -16.795 35.361 10.519 1.00 81.62 197 ASN A O 1
ATOM 1473 N N . LEU A 1 198 ? -16.969 36.026 8.376 1.00 82.81 198 LEU A N 1
ATOM 1474 C CA . LEU A 1 198 ? -17.868 34.959 7.943 1.00 82.81 198 LEU A CA 1
ATOM 1475 C C . LEU A 1 198 ? -17.092 33.905 7.134 1.00 82.81 198 LEU A C 1
ATOM 1477 O O . LEU A 1 198 ? -16.170 34.247 6.405 1.00 82.81 198 LEU A O 1
ATOM 1481 N N . PRO A 1 199 ? -17.425 32.608 7.267 1.00 84.31 199 PRO A N 1
ATOM 1482 C CA . PRO A 1 199 ? -16.880 31.587 6.379 1.00 84.31 199 PRO A CA 1
ATOM 1483 C C . PRO A 1 199 ? -17.380 31.727 4.929 1.00 84.31 199 PRO A C 1
ATOM 1485 O O . PRO A 1 199 ? -18.593 31.690 4.705 1.00 84.31 199 PRO A O 1
ATOM 1488 N N . ASP A 1 200 ? -16.472 31.730 3.954 1.00 78.88 200 ASP A N 1
ATOM 1489 C CA . ASP A 1 200 ? -16.709 31.729 2.506 1.00 78.88 200 ASP A CA 1
ATOM 1490 C C . ASP A 1 200 ? -17.701 30.597 2.126 1.00 78.88 200 ASP A C 1
ATOM 1492 O O . ASP A 1 200 ? -18.699 30.801 1.423 1.00 78.88 200 ASP A O 1
ATOM 1496 N N . ALA A 1 201 ? -17.522 29.396 2.697 1.00 79.31 201 ALA A N 1
ATOM 1497 C CA . ALA A 1 201 ? -18.440 28.260 2.530 1.00 79.31 201 ALA A CA 1
ATOM 1498 C C . ALA A 1 201 ? -19.859 28.513 3.078 1.00 79.31 201 ALA A C 1
ATOM 1500 O O . ALA A 1 201 ? -20.860 28.061 2.503 1.00 79.31 201 ALA A O 1
ATOM 1501 N N . TRP A 1 202 ? -19.977 29.240 4.193 1.00 83.62 202 TRP A N 1
ATOM 1502 C CA . TRP A 1 202 ? -21.269 29.597 4.782 1.00 83.62 202 TRP A CA 1
ATOM 1503 C C . TRP A 1 202 ? -22.004 30.610 3.899 1.00 83.62 202 TRP A C 1
ATOM 1505 O O . TRP A 1 202 ? -23.193 30.431 3.611 1.00 83.62 202 TRP A O 1
ATOM 1515 N N . GLU A 1 203 ? -21.295 31.612 3.383 1.00 82.94 203 GLU A N 1
ATOM 1516 C CA . GLU A 1 203 ? -21.863 32.600 2.471 1.00 82.94 203 GLU A CA 1
ATOM 1517 C C . GLU A 1 203 ? -22.351 31.976 1.155 1.00 82.94 203 GLU A C 1
ATOM 1519 O O . GLU A 1 203 ? -23.469 32.246 0.697 1.00 82.94 203 GLU A O 1
ATOM 1524 N N . LEU A 1 204 ? -21.573 31.065 0.565 1.00 79.19 204 LEU A N 1
ATOM 1525 C CA . LEU A 1 204 ? -21.971 30.349 -0.650 1.00 79.19 204 LEU A CA 1
ATOM 1526 C C . LEU A 1 204 ? -23.221 29.496 -0.433 1.00 79.19 204 LEU A C 1
ATOM 1528 O O . LEU A 1 204 ? -24.115 29.481 -1.287 1.00 79.19 204 LEU A O 1
ATOM 1532 N N . ARG A 1 205 ? -23.331 28.830 0.720 1.00 84.00 205 ARG A N 1
ATOM 1533 C CA . ARG A 1 205 ? -24.490 27.994 1.054 1.00 84.00 205 ARG A CA 1
ATOM 1534 C C . ARG A 1 205 ? -25.792 28.793 1.114 1.00 84.00 205 ARG A C 1
ATOM 1536 O O . ARG A 1 205 ? -26.824 28.295 0.654 1.00 84.00 205 ARG A O 1
ATOM 1543 N N . PHE A 1 206 ? -25.772 29.991 1.695 1.00 83.81 206 PHE A N 1
ATOM 1544 C CA . PHE A 1 206 ? -26.986 30.783 1.915 1.00 83.81 206 PHE A CA 1
ATOM 1545 C C . PHE A 1 206 ? -27.257 31.821 0.820 1.00 83.81 206 PHE A C 1
ATOM 1547 O O . PHE A 1 206 ? -28.421 32.063 0.483 1.00 83.81 206 PHE A O 1
ATOM 1554 N N . PHE A 1 207 ? -26.216 32.391 0.213 1.00 84.44 207 PHE A N 1
ATOM 1555 C CA . PHE A 1 207 ? -26.328 33.521 -0.715 1.00 84.44 207 PHE A CA 1
ATOM 1556 C C . PHE A 1 207 ? -25.782 33.229 -2.118 1.00 84.44 207 PHE A C 1
ATOM 1558 O O . PHE A 1 207 ? -26.169 33.907 -3.078 1.00 84.44 207 PHE A O 1
ATOM 1565 N N . GLY A 1 208 ? -24.927 32.212 -2.269 1.00 80.75 208 GLY A N 1
ATOM 1566 C CA . GLY A 1 208 ? -24.312 31.829 -3.546 1.00 80.75 208 GLY A CA 1
ATOM 1567 C C . GLY A 1 208 ? -23.303 32.849 -4.087 1.00 80.75 208 GLY A C 1
ATOM 1568 O O . GLY A 1 208 ? -23.093 32.906 -5.299 1.00 80.75 208 GLY A O 1
ATOM 1569 N N . ASN A 1 209 ? -22.764 33.710 -3.220 1.00 82.00 209 ASN A N 1
ATOM 1570 C CA . ASN A 1 209 ? -21.690 34.678 -3.473 1.00 82.00 209 ASN A CA 1
ATOM 1571 C C . ASN A 1 209 ? -21.044 35.092 -2.138 1.00 82.00 209 ASN A C 1
ATOM 1573 O O . ASN A 1 209 ? -21.680 34.908 -1.107 1.00 82.00 209 ASN A O 1
ATOM 1577 N N . LEU A 1 210 ? -19.850 35.690 -2.213 1.00 82.50 210 LEU A N 1
ATOM 1578 C CA . LEU A 1 210 ? -19.031 36.179 -1.089 1.00 82.50 210 LEU A CA 1
ATOM 1579 C C . LEU A 1 210 ? -19.185 37.702 -0.868 1.00 82.50 210 LEU A C 1
ATOM 1581 O O . LEU A 1 210 ? -18.209 38.415 -0.666 1.00 82.50 210 LEU A O 1
ATOM 1585 N N . ASP A 1 211 ? -20.372 38.262 -1.137 1.00 81.69 211 ASP A N 1
ATOM 1586 C CA . ASP A 1 211 ? -20.594 39.717 -1.043 1.00 81.69 211 ASP A CA 1
ATOM 1587 C C . ASP A 1 211 ? -21.274 40.126 0.286 1.00 81.69 211 ASP A C 1
ATOM 1589 O O . ASP A 1 211 ? -21.627 41.307 0.424 1.00 81.69 211 ASP A O 1
ATOM 1593 N N . GLN A 1 212 ? -21.572 39.193 1.206 1.00 84.44 212 GLN A N 1
ATOM 1594 C CA . GLN A 1 212 ? -22.416 39.482 2.372 1.00 84.44 212 GLN A CA 1
ATOM 1595 C C . GLN A 1 212 ? -21.590 39.762 3.617 1.00 84.44 212 GLN A C 1
ATOM 1597 O O . GLN A 1 212 ? -20.881 38.900 4.093 1.00 84.44 212 GLN A O 1
ATOM 1602 N N . GLY A 1 213 ? -21.784 40.942 4.209 1.00 84.19 213 GLY A N 1
ATOM 1603 C CA . GLY A 1 213 ? -21.021 41.343 5.382 1.00 84.19 213 GLY A CA 1
ATOM 1604 C C . GLY A 1 213 ? -21.506 40.697 6.684 1.00 84.19 213 GLY A C 1
ATOM 1605 O O . GLY A 1 213 ? -22.710 40.568 6.918 1.00 84.19 213 GLY A O 1
ATOM 1606 N N . ASP A 1 214 ? -20.588 40.477 7.621 1.00 84.06 214 ASP A N 1
ATOM 1607 C CA . ASP A 1 214 ? -20.837 40.119 9.033 1.00 84.06 214 ASP A CA 1
ATOM 1608 C C . ASP A 1 214 ? -21.896 40.974 9.759 1.00 84.06 214 ASP A C 1
ATOM 1610 O O . ASP A 1 214 ? -22.552 40.538 10.711 1.00 84.06 214 ASP A O 1
ATOM 1614 N N . THR A 1 215 ? -22.062 42.223 9.326 1.00 87.88 215 THR A N 1
ATOM 1615 C CA . THR A 1 215 ? -22.979 43.219 9.898 1.00 87.88 215 THR A CA 1
ATOM 1616 C C . THR A 1 215 ? -24.321 43.331 9.181 1.00 87.88 215 THR A C 1
ATOM 1618 O O . THR A 1 215 ? -25.169 44.107 9.640 1.00 87.88 215 THR A O 1
ATOM 1621 N N . ASP A 1 216 ? -24.529 42.593 8.092 1.00 87.25 216 ASP A N 1
ATOM 1622 C CA . ASP A 1 216 ? -25.814 42.550 7.402 1.00 87.25 216 ASP A CA 1
ATOM 1623 C C . ASP A 1 216 ? -26.844 41.739 8.210 1.00 87.25 216 ASP A C 1
ATOM 1625 O O . ASP A 1 216 ? -26.495 40.839 8.961 1.00 87.25 216 ASP A O 1
ATOM 1629 N N . ASP A 1 217 ? -28.115 42.129 8.112 1.00 85.94 217 ASP A N 1
ATOM 1630 C CA . ASP A 1 217 ? -29.274 41.517 8.786 1.00 85.94 217 ASP A CA 1
ATOM 1631 C C . ASP A 1 217 ? -30.337 41.333 7.697 1.00 85.94 217 ASP A C 1
ATOM 1633 O O . ASP A 1 217 ? -30.985 42.298 7.256 1.00 85.94 217 ASP A O 1
ATOM 1637 N N . MET A 1 218 ? -30.376 40.124 7.140 1.00 85.88 218 MET A N 1
ATOM 1638 C CA . MET A 1 218 ? -31.046 39.838 5.872 1.00 85.88 218 MET A CA 1
ATOM 1639 C C . MET A 1 218 ? -32.544 39.603 6.023 1.00 85.88 218 MET A C 1
ATOM 1641 O O . MET A 1 218 ? -33.325 40.016 5.152 1.00 85.88 218 MET A O 1
ATOM 1645 N N . ASP A 1 219 ? -32.962 38.982 7.119 1.00 80.94 219 ASP A N 1
ATOM 1646 C CA . ASP A 1 219 ? -34.367 38.707 7.403 1.00 80.94 219 ASP A CA 1
ATOM 1647 C C . ASP A 1 219 ? -35.023 39.735 8.343 1.00 80.94 219 ASP A C 1
ATOM 1649 O O . ASP A 1 219 ? -36.258 39.842 8.371 1.00 80.94 219 ASP A O 1
ATOM 1653 N N . GLY A 1 220 ? -34.228 40.601 8.978 1.00 82.31 220 GLY A N 1
ATOM 1654 C CA . GLY A 1 220 ? -34.686 41.732 9.771 1.00 82.31 220 GLY A CA 1
ATOM 1655 C C . GLY A 1 220 ? -35.113 41.366 11.188 1.00 82.31 220 GLY A C 1
ATOM 1656 O O . GLY A 1 220 ? -35.942 42.095 11.754 1.00 82.31 220 GLY A O 1
ATOM 1657 N N . ASP A 1 221 ? -34.613 40.262 11.741 1.00 78.19 221 ASP A N 1
ATOM 1658 C CA . ASP A 1 221 ? -34.953 39.782 13.081 1.00 78.19 221 ASP A CA 1
ATOM 1659 C C . ASP A 1 221 ? -34.049 40.326 14.206 1.00 78.19 221 ASP A C 1
ATOM 1661 O O . ASP A 1 221 ? -34.288 40.060 15.387 1.00 78.19 221 ASP A O 1
ATOM 1665 N N . TYR A 1 222 ? -33.111 41.212 13.847 1.00 79.25 222 TYR A N 1
ATOM 1666 C CA . TYR A 1 222 ? -32.121 41.851 14.718 1.00 79.25 222 TYR A CA 1
ATOM 1667 C C . TYR A 1 222 ? -30.945 40.958 15.157 1.00 79.25 222 TYR A C 1
ATOM 1669 O O . TYR A 1 222 ? -30.134 41.419 15.976 1.00 79.25 222 TYR A O 1
ATOM 1677 N N . CYS A 1 223 ? -30.803 39.752 14.607 1.00 82.19 223 CYS A N 1
ATOM 1678 C CA . CYS A 1 223 ? -29.564 38.982 14.569 1.00 82.19 223 CYS A CA 1
ATOM 1679 C C . CYS A 1 223 ? -28.881 39.263 13.216 1.00 82.19 223 CYS A C 1
ATOM 1681 O O . CYS A 1 223 ? -29.484 39.154 12.162 1.00 82.19 223 CYS A O 1
ATOM 1683 N N . ASN A 1 224 ? -27.642 39.759 13.228 1.00 87.12 224 ASN A N 1
ATOM 1684 C CA . ASN A 1 224 ? -26.869 39.934 11.992 1.00 87.12 224 ASN A CA 1
ATOM 1685 C C . ASN A 1 224 ? -26.244 38.601 11.552 1.00 87.12 224 ASN A C 1
ATOM 1687 O O . ASN A 1 224 ? -26.096 37.707 12.380 1.00 87.12 224 ASN A O 1
ATOM 1691 N N . ASN A 1 225 ? -25.758 38.511 10.316 1.00 87.75 225 ASN A N 1
ATOM 1692 C CA . ASN A 1 225 ? -25.143 37.312 9.737 1.00 87.75 225 ASN A CA 1
ATOM 1693 C C . ASN A 1 225 ? -24.109 36.633 10.661 1.00 87.75 225 ASN A C 1
ATOM 1695 O O . ASN A 1 225 ? -24.098 35.412 10.799 1.00 87.75 225 ASN A O 1
ATOM 1699 N N . LEU A 1 226 ? -23.275 37.413 11.367 1.00 87.62 226 LEU A N 1
ATOM 1700 C CA . LEU A 1 226 ? -22.330 36.860 12.349 1.00 87.62 226 LEU A CA 1
ATOM 1701 C C . LEU A 1 226 ? -23.027 36.228 13.567 1.00 87.62 226 LEU A C 1
ATOM 1703 O O . LEU A 1 226 ? -22.633 35.157 14.023 1.00 87.62 226 LEU A O 1
ATOM 1707 N N . CYS A 1 227 ? -24.055 36.888 14.103 1.00 85.62 227 CYS A N 1
ATOM 1708 C CA . CYS A 1 227 ? -24.887 36.351 15.181 1.00 85.62 227 CYS A CA 1
ATOM 1709 C C . CYS A 1 227 ? -25.588 35.060 14.734 1.00 85.62 227 CYS A C 1
ATOM 1711 O O . CYS A 1 227 ? -25.657 34.108 15.514 1.00 85.62 227 CYS A O 1
ATOM 1713 N N . GLU A 1 228 ? -26.053 35.001 13.488 1.00 86.56 228 GLU A N 1
ATOM 1714 C CA . GLU A 1 228 ? -26.742 33.834 12.942 1.00 86.56 228 GLU A CA 1
ATOM 1715 C C . GLU A 1 228 ? -25.786 32.651 12.788 1.00 86.56 228 GLU A C 1
ATOM 1717 O O . GLU A 1 228 ? -26.092 31.556 13.260 1.00 86.56 228 GLU A O 1
ATOM 1722 N N . PHE A 1 229 ? -24.588 32.882 12.241 1.00 85.00 229 PHE A N 1
ATOM 1723 C CA . PHE A 1 229 ? -23.534 31.872 12.174 1.00 85.00 229 PHE A CA 1
ATOM 1724 C C . PHE A 1 229 ? -23.136 31.349 13.566 1.00 85.00 229 PHE A C 1
ATOM 1726 O O . PHE A 1 229 ? -23.088 30.137 13.780 1.00 85.00 229 PHE A O 1
ATOM 1733 N N . GLU A 1 230 ? -22.912 32.233 14.547 1.00 83.94 230 GLU A N 1
ATOM 1734 C CA . GLU A 1 230 ? -22.522 31.837 15.912 1.00 83.94 230 GLU A CA 1
ATOM 1735 C C . GLU A 1 230 ? -23.600 31.021 16.654 1.00 83.94 230 GLU A C 1
ATOM 1737 O O . GLU A 1 230 ? -23.272 30.287 17.592 1.00 83.94 230 GLU A O 1
ATOM 1742 N N . ASN A 1 231 ? -24.874 31.147 16.265 1.00 77.62 231 ASN A N 1
ATOM 1743 C CA . ASN A 1 231 ? -26.013 30.507 16.934 1.00 77.62 231 ASN A CA 1
ATOM 1744 C C . ASN A 1 231 ? -26.717 29.437 16.075 1.00 77.62 231 ASN A C 1
ATOM 1746 O O . ASN A 1 231 ? -27.755 28.924 16.499 1.00 77.62 231 ASN A O 1
ATOM 1750 N N . ASP A 1 232 ? -26.146 29.074 14.917 1.00 80.06 232 ASP A N 1
ATOM 1751 C CA . ASP A 1 232 ? -26.714 28.114 13.951 1.00 80.06 232 ASP A CA 1
ATOM 1752 C C . ASP A 1 232 ? -28.161 28.480 13.548 1.00 80.06 232 ASP A C 1
ATOM 1754 O O . ASP A 1 232 ? -29.078 27.652 13.500 1.00 80.06 232 ASP A O 1
ATOM 1758 N N . LEU A 1 233 ? -28.376 29.780 13.332 1.00 81.00 233 LEU A N 1
ATOM 1759 C CA . LEU A 1 233 ? -29.629 30.363 12.862 1.00 81.00 233 LEU A CA 1
ATOM 1760 C C . LEU A 1 233 ? -29.566 30.560 11.345 1.00 81.00 233 LEU A C 1
ATOM 1762 O O . LEU A 1 233 ? -28.502 30.507 10.724 1.00 81.00 233 LEU A O 1
ATOM 1766 N N . SER A 1 234 ? -30.730 30.714 10.724 1.00 82.56 234 SER A N 1
ATOM 1767 C CA . SER A 1 234 ? -30.814 30.829 9.270 1.00 82.56 234 SER A CA 1
ATOM 1768 C C . SER A 1 234 ? -30.868 32.303 8.860 1.00 82.56 234 SER A C 1
ATOM 1770 O O . SER A 1 234 ? -31.906 32.897 9.122 1.00 82.56 234 SER A O 1
ATOM 1772 N N . PRO A 1 235 ? -29.925 32.822 8.043 1.00 84.75 235 PRO A N 1
ATOM 1773 C CA . PRO A 1 235 ? -29.900 34.219 7.566 1.00 84.75 235 PRO A CA 1
ATOM 1774 C C . PRO A 1 235 ? -31.072 34.668 6.689 1.00 84.75 235 PRO A C 1
ATOM 1776 O O . PRO A 1 235 ? -31.101 35.751 6.106 1.00 84.75 235 PRO A O 1
ATOM 1779 N N . LEU A 1 236 ? -32.024 33.772 6.476 1.00 85.38 236 LEU A N 1
ATOM 1780 C CA . LEU A 1 236 ? -33.157 33.947 5.585 1.00 85.38 236 LEU A CA 1
ATOM 1781 C C . LEU A 1 236 ? -34.496 33.776 6.322 1.00 85.38 236 LEU A C 1
ATOM 1783 O O . LEU A 1 236 ? -35.539 33.827 5.658 1.00 85.38 236 LEU A O 1
ATOM 1787 N N . LEU A 1 237 ? -34.496 33.513 7.638 1.00 76.75 237 LEU A N 1
ATOM 1788 C CA . LEU A 1 237 ? -35.675 33.131 8.419 1.00 76.75 237 LEU A CA 1
ATOM 1789 C C . LEU A 1 237 ? -35.688 33.791 9.804 1.00 76.75 237 LEU A C 1
ATOM 1791 O O . LEU A 1 237 ? -34.942 33.384 10.678 1.00 76.75 237 LEU A O 1
ATOM 1795 N N . VAL A 1 238 ? -36.685 34.651 10.031 1.00 71.75 238 VAL A N 1
ATOM 1796 C CA . VAL A 1 238 ? -36.961 35.286 11.331 1.00 71.75 238 VAL A CA 1
ATOM 1797 C C . VAL A 1 238 ? -37.125 34.231 12.437 1.00 71.75 238 VAL A C 1
ATOM 1799 O O . VAL A 1 238 ? -38.161 33.556 12.466 1.00 71.75 238 VAL A O 1
ATOM 1802 N N . ASP A 1 239 ? -36.147 34.098 13.339 1.00 71.06 239 ASP A N 1
ATOM 1803 C CA . ASP A 1 239 ? -36.126 33.054 14.377 1.00 71.06 239 ASP A CA 1
ATOM 1804 C C . ASP A 1 239 ? -35.791 33.534 15.810 1.00 71.06 239 ASP A C 1
ATOM 1806 O O . ASP A 1 239 ? -35.513 32.726 16.699 1.00 71.06 239 ASP A O 1
ATOM 1810 N N . TYR A 1 240 ? -35.955 34.837 16.063 1.00 75.75 240 TYR A N 1
ATOM 1811 C CA . TYR A 1 240 ? -35.909 35.503 17.378 1.00 75.75 240 TYR A CA 1
ATOM 1812 C C . TYR A 1 240 ? -37.019 35.069 18.380 1.00 75.75 240 TYR A C 1
ATOM 1814 O O . TYR A 1 240 ? -38.117 34.712 17.973 1.00 75.75 240 TYR A O 1
ATOM 1822 N N . ASP A 1 241 ? -36.750 35.147 19.697 1.00 76.06 241 ASP A N 1
ATOM 1823 C CA . ASP A 1 241 ? -37.676 34.850 20.824 1.00 76.06 241 ASP A CA 1
ATOM 1824 C C . ASP A 1 241 ? -38.598 36.057 21.112 1.00 76.06 241 ASP A C 1
ATOM 1826 O O . ASP A 1 241 ? -38.185 37.069 21.698 1.00 76.06 241 ASP A O 1
ATOM 1830 N N . GLY A 1 242 ? -39.835 35.987 20.617 1.00 76.06 242 GLY A N 1
ATOM 1831 C CA . GLY A 1 242 ? -40.783 37.090 20.518 1.00 76.06 242 GLY A CA 1
ATOM 1832 C C . GLY A 1 242 ? -41.496 37.455 21.820 1.00 76.06 242 GLY A C 1
ATOM 1833 O O . GLY A 1 242 ? -41.801 38.642 22.032 1.00 76.06 242 GLY A O 1
ATOM 1834 N N . ASP A 1 243 ? -41.750 36.490 22.703 1.00 80.31 243 ASP A N 1
ATOM 1835 C CA . ASP A 1 243 ? -42.429 36.711 23.983 1.00 80.31 243 ASP A CA 1
ATOM 1836 C C . ASP A 1 243 ? -41.500 36.659 25.212 1.00 80.31 243 ASP A C 1
ATOM 1838 O O . ASP A 1 243 ? -41.874 37.151 26.290 1.00 80.31 243 ASP A O 1
ATOM 1842 N N . GLY A 1 244 ? -40.243 36.256 25.008 1.00 82.19 244 GLY A N 1
ATOM 1843 C CA . GLY A 1 244 ? -39.148 36.351 25.964 1.00 82.19 244 GLY A CA 1
ATOM 1844 C C . GLY A 1 244 ? -39.202 35.294 27.058 1.00 82.19 244 GLY A C 1
ATOM 1845 O O . GLY A 1 244 ? -38.701 35.551 28.164 1.00 82.19 244 GLY A O 1
ATOM 1846 N N . ASP A 1 245 ? -39.852 34.163 26.799 1.00 83.06 245 ASP A N 1
ATOM 1847 C CA . ASP A 1 245 ? -39.972 33.061 27.743 1.00 83.06 245 ASP A CA 1
ATOM 1848 C C . ASP A 1 245 ? -38.744 32.126 27.730 1.00 83.06 245 ASP A C 1
ATOM 1850 O O . ASP A 1 245 ? -38.471 31.470 28.741 1.00 83.06 245 ASP A O 1
ATOM 1854 N N . GLY A 1 246 ? -37.935 32.173 26.661 1.00 82.00 246 GLY A N 1
ATOM 1855 C CA . GLY A 1 246 ? -36.735 31.363 26.454 1.00 82.00 246 GLY A CA 1
ATOM 1856 C C . GLY A 1 246 ? -36.864 30.264 25.390 1.00 82.00 246 GLY A C 1
ATOM 1857 O O . GLY A 1 246 ? -35.903 29.506 25.201 1.00 82.00 246 GLY A O 1
ATOM 1858 N N . VAL A 1 247 ? -38.001 30.152 24.701 1.00 82.56 247 VAL A N 1
ATOM 1859 C CA . VAL A 1 247 ? -38.198 29.327 23.504 1.00 82.56 247 VAL A CA 1
ATOM 1860 C C . VAL A 1 247 ? -38.219 30.242 22.274 1.00 82.56 247 VAL A C 1
ATOM 1862 O O . VAL A 1 247 ? -38.936 31.223 22.227 1.00 82.56 247 VAL A O 1
ATOM 1865 N N . PHE A 1 248 ? -37.399 29.953 21.259 1.00 82.69 248 PHE A N 1
ATOM 1866 C CA . PHE A 1 248 ? -37.412 30.746 20.022 1.00 82.69 248 PHE A CA 1
ATOM 1867 C C . PHE A 1 248 ? -38.691 30.495 19.216 1.00 82.69 248 PHE A C 1
ATOM 1869 O O . PHE A 1 248 ? -39.041 29.325 19.030 1.00 82.69 248 PHE A O 1
ATOM 1876 N N . ASP A 1 249 ? -39.282 31.541 18.622 1.00 79.62 249 ASP A N 1
ATOM 1877 C CA . ASP A 1 249 ? -40.532 31.482 17.842 1.00 79.62 249 ASP A CA 1
ATOM 1878 C C . ASP A 1 249 ? -40.540 30.339 16.807 1.00 79.62 249 ASP A C 1
ATOM 1880 O O . ASP A 1 249 ? -41.570 29.698 16.566 1.00 79.62 249 ASP A O 1
ATOM 1884 N N . LYS A 1 250 ? -39.382 30.025 16.196 1.00 79.75 250 LYS A N 1
ATOM 1885 C CA . LYS A 1 250 ? -39.268 28.893 15.257 1.00 79.75 250 LYS A CA 1
ATOM 1886 C C . LYS A 1 250 ? -39.634 27.556 15.900 1.00 79.75 250 LYS A C 1
ATOM 1888 O O . LYS A 1 250 ? -40.329 26.749 15.287 1.00 79.75 250 LYS A O 1
ATOM 1893 N N . TYR A 1 251 ? -39.195 27.316 17.133 1.00 81.38 251 TYR A N 1
ATOM 1894 C CA . TYR A 1 251 ? -39.428 26.063 17.848 1.00 81.38 251 TYR A CA 1
ATOM 1895 C C . TYR A 1 251 ? -40.856 25.958 18.371 1.00 81.38 251 TYR A C 1
ATOM 1897 O O . TYR A 1 251 ? -41.379 24.851 18.479 1.00 81.38 251 TYR A O 1
ATOM 1905 N N . GLU A 1 252 ? -41.504 27.086 18.621 1.00 83.62 252 GLU A N 1
ATOM 1906 C CA . GLU A 1 252 ? -42.907 27.143 19.023 1.00 83.62 252 GLU A CA 1
ATOM 1907 C C . GLU A 1 252 ? -43.837 26.827 17.841 1.00 83.62 252 GLU A C 1
ATOM 1909 O O . GLU A 1 252 ? -44.801 26.069 17.970 1.00 83.62 252 GLU A O 1
ATOM 1914 N N . ILE A 1 253 ? -43.488 27.318 16.642 1.00 81.62 253 ILE A N 1
ATOM 1915 C CA . ILE A 1 253 ? -44.251 27.102 15.402 1.00 81.62 253 ILE A CA 1
ATOM 1916 C C . ILE A 1 253 ? -43.994 25.717 14.785 1.00 81.62 253 ILE A C 1
ATOM 1918 O O . ILE A 1 253 ? -44.939 25.052 14.346 1.00 81.62 253 ILE A O 1
ATOM 1922 N N . GLU A 1 254 ? -42.734 25.287 14.687 1.00 81.88 254 GLU A N 1
ATOM 1923 C CA . GLU A 1 254 ? -42.349 24.014 14.047 1.00 81.88 254 GLU A CA 1
ATOM 1924 C C . GLU A 1 254 ? -42.421 22.814 14.997 1.00 81.88 254 GLU A C 1
ATOM 1926 O O . GLU A 1 254 ? -42.564 21.666 14.555 1.00 81.88 254 GLU A O 1
ATOM 1931 N N . GLY A 1 255 ? -42.429 23.100 16.295 1.00 80.88 255 GLY A N 1
ATOM 1932 C CA . GLY A 1 255 ? -42.595 22.157 17.381 1.00 80.88 255 GLY A CA 1
ATOM 1933 C C . GLY A 1 255 ? -41.266 21.662 17.946 1.00 80.88 255 GLY A C 1
ATOM 1934 O O . GLY A 1 255 ? -40.386 21.186 17.223 1.00 80.88 255 GLY A O 1
ATOM 1935 N N . ARG A 1 256 ? -41.128 21.702 19.274 1.00 83.50 256 ARG A N 1
ATOM 1936 C CA . ARG A 1 256 ? -39.938 21.224 19.986 1.00 83.50 256 ARG A CA 1
ATOM 1937 C C . ARG A 1 256 ? -40.130 19.786 20.443 1.00 83.50 256 ARG A C 1
ATOM 1939 O O . ARG A 1 256 ? -41.112 19.465 21.106 1.00 83.50 256 ARG A O 1
ATOM 1946 N N . THR A 1 257 ? -39.174 18.913 20.120 1.00 82.38 257 THR A N 1
ATOM 1947 C CA . THR A 1 257 ? -39.215 17.512 20.563 1.00 82.38 257 THR A CA 1
ATOM 1948 C C . THR A 1 257 ? -38.455 17.315 21.874 1.00 82.38 257 THR A C 1
ATOM 1950 O O . THR A 1 257 ? -37.265 17.614 21.945 1.00 82.38 257 THR A O 1
ATOM 1953 N N . VAL A 1 258 ? -39.122 16.763 22.889 1.00 77.62 258 VAL A N 1
ATOM 1954 C CA . VAL A 1 258 ? -38.552 16.395 24.195 1.00 77.62 258 VAL A CA 1
ATOM 1955 C C . VAL A 1 258 ? -38.772 14.905 24.444 1.00 77.62 258 VAL A C 1
ATOM 1957 O O . VAL A 1 258 ? -39.750 14.317 23.984 1.00 77.62 258 VAL A O 1
ATOM 1960 N N . ILE A 1 259 ? -37.829 14.265 25.132 1.00 73.38 259 ILE A N 1
ATOM 1961 C CA . ILE A 1 259 ? -37.933 12.856 25.514 1.00 73.38 259 ILE A CA 1
ATOM 1962 C C . ILE A 1 259 ? -38.327 12.791 26.986 1.00 73.38 259 ILE A C 1
ATOM 1964 O O . ILE A 1 259 ? -37.533 13.170 27.843 1.00 73.38 259 ILE A O 1
ATOM 1968 N N . VAL A 1 260 ? -39.513 12.255 27.262 1.00 71.19 260 VAL A N 1
ATOM 1969 C CA . VAL A 1 260 ? -40.035 12.028 28.616 1.00 71.19 260 VAL A CA 1
ATOM 1970 C C . VAL A 1 260 ? -40.135 10.524 28.831 1.00 71.19 260 VAL A C 1
ATOM 1972 O O . VAL A 1 260 ? -40.742 9.824 28.020 1.00 71.19 260 VAL A O 1
ATOM 1975 N N . ASP A 1 261 ? -39.469 9.995 29.861 1.00 65.81 261 ASP A N 1
ATOM 1976 C CA . ASP A 1 261 ? -39.454 8.555 30.178 1.00 65.81 261 ASP A CA 1
ATOM 1977 C C . ASP A 1 261 ? -39.090 7.629 28.986 1.00 65.81 261 ASP A C 1
ATOM 1979 O O . ASP A 1 261 ? -39.536 6.485 28.880 1.00 65.81 261 ASP A O 1
ATOM 1983 N N . GLY A 1 262 ? -38.248 8.113 28.064 1.00 70.81 262 GLY A N 1
ATOM 1984 C CA . GLY A 1 262 ? -37.812 7.366 26.875 1.00 70.81 262 GLY A CA 1
ATOM 1985 C C . GLY A 1 262 ? -38.775 7.420 25.682 1.00 70.81 262 GLY A C 1
ATOM 1986 O O . GLY A 1 262 ? -38.545 6.729 24.687 1.00 70.81 262 GLY A O 1
ATOM 1987 N N . VAL A 1 263 ? -39.824 8.245 25.752 1.00 70.81 263 VAL A N 1
ATOM 1988 C CA . VAL A 1 263 ? -40.790 8.487 24.673 1.00 70.81 263 VAL A CA 1
ATOM 1989 C C . VAL A 1 263 ? -40.644 9.922 24.163 1.00 70.81 263 VAL A C 1
ATOM 1991 O O . VAL A 1 263 ? -40.602 10.864 24.947 1.00 70.81 263 VAL A O 1
ATOM 1994 N N . SER A 1 264 ? -40.547 10.093 22.843 1.00 76.50 264 SER A N 1
ATOM 1995 C CA . SER A 1 264 ? -40.452 11.413 22.210 1.00 76.50 264 SER A CA 1
ATOM 1996 C C . SER A 1 264 ? -41.831 12.052 22.047 1.00 76.50 264 SER A C 1
ATOM 1998 O O . SER A 1 264 ? -42.713 11.468 21.413 1.00 76.50 264 SER A O 1
ATOM 2000 N N . PHE A 1 265 ? -41.978 13.270 22.557 1.00 79.31 265 PHE A N 1
ATOM 2001 C CA . PHE A 1 265 ? -43.140 14.137 22.384 1.00 79.31 265 PHE A CA 1
ATOM 2002 C C . PHE A 1 265 ? -42.719 15.414 21.664 1.00 79.31 265 PHE A C 1
ATOM 2004 O O . PHE A 1 265 ? -41.634 15.922 21.921 1.00 79.31 265 PHE A O 1
ATOM 2011 N N . THR A 1 266 ? -43.561 15.922 20.764 1.00 86.12 266 THR A N 1
ATOM 2012 C CA . THR A 1 266 ? -43.335 17.197 20.069 1.00 86.12 266 THR A CA 1
ATOM 2013 C C . THR A 1 266 ? -44.423 18.178 20.485 1.00 86.12 266 THR A C 1
ATOM 2015 O O . THR A 1 266 ? -45.602 17.908 20.241 1.00 86.12 266 THR A O 1
ATOM 2018 N N . TYR A 1 267 ? -44.021 19.288 21.101 1.00 88.44 267 TYR A N 1
ATOM 2019 C CA . TYR A 1 267 ? -44.914 20.326 21.618 1.00 88.44 267 TYR A CA 1
ATOM 2020 C C . TYR A 1 267 ? -44.907 21.551 20.715 1.00 88.44 267 TYR A C 1
ATOM 2022 O O . TYR A 1 267 ? -43.861 21.909 20.182 1.00 88.44 267 TYR A O 1
ATOM 2030 N N . TYR A 1 268 ? -46.076 22.167 20.555 1.00 90.56 268 TYR A N 1
ATOM 2031 C CA . TYR A 1 268 ? -46.289 23.387 19.779 1.00 90.56 268 TYR A CA 1
ATOM 2032 C C . TYR A 1 268 ? -46.915 24.425 20.707 1.00 90.56 268 TYR A C 1
ATOM 2034 O O . TYR A 1 268 ? -48.037 24.207 21.173 1.00 90.56 268 TYR A O 1
ATOM 2042 N N . THR A 1 269 ? -46.198 25.512 20.965 1.00 88.69 269 THR A N 1
ATOM 2043 C CA . THR A 1 269 ? -46.583 26.579 21.898 1.00 88.69 269 THR A CA 1
ATOM 2044 C C . THR A 1 269 ? -46.966 27.853 21.140 1.00 88.69 269 THR A C 1
ATOM 2046 O O . THR A 1 269 ? -46.815 27.920 19.915 1.00 88.69 269 THR A O 1
ATOM 2049 N N . ASP A 1 270 ? -47.608 28.814 21.807 1.00 87.31 270 ASP A N 1
ATOM 2050 C CA . ASP A 1 270 ? -48.020 30.069 21.164 1.00 87.31 270 ASP A CA 1
ATOM 2051 C C . ASP A 1 270 ? -46.898 31.116 21.270 1.00 87.31 270 ASP A C 1
ATOM 2053 O O . ASP A 1 270 ? -46.731 31.657 22.356 1.00 87.31 270 ASP A O 1
ATOM 2057 N N . PRO A 1 271 ? -46.251 31.527 20.154 1.00 87.12 271 PRO A N 1
ATOM 2058 C CA . PRO A 1 271 ? -45.081 32.426 20.150 1.00 87.12 271 PRO A CA 1
ATOM 2059 C C . PRO A 1 271 ? -45.357 33.878 20.574 1.00 87.12 271 PRO A C 1
ATOM 2061 O O . PRO A 1 271 ? -44.635 34.820 20.259 1.00 87.12 271 PRO A O 1
ATOM 2064 N N . ASN A 1 272 ? -46.517 34.128 21.173 1.00 86.25 272 ASN A N 1
ATOM 2065 C CA . ASN A 1 272 ? -46.900 35.424 21.722 1.00 86.25 272 ASN A CA 1
ATOM 2066 C C . ASN A 1 272 ? -47.442 35.298 23.152 1.00 86.25 272 ASN A C 1
ATOM 2068 O O . ASN A 1 272 ? -48.011 36.274 23.670 1.00 86.25 272 ASN A O 1
ATOM 2072 N N . ASN A 1 273 ? -47.368 34.112 23.749 1.00 89.38 273 ASN A N 1
ATOM 2073 C CA . ASN A 1 273 ? -47.915 33.820 25.054 1.00 89.38 273 ASN A CA 1
ATOM 2074 C C . ASN A 1 273 ? -46.951 32.929 25.854 1.00 89.38 273 ASN A C 1
ATOM 2076 O O . ASN A 1 273 ? -46.987 31.718 25.675 1.00 89.38 273 ASN A O 1
ATOM 2080 N N . PRO A 1 274 ? -46.244 33.499 26.843 1.00 90.62 274 PRO A N 1
ATOM 2081 C CA . PRO A 1 274 ? -45.162 32.819 27.551 1.00 90.62 274 PRO A CA 1
ATOM 2082 C C . PRO A 1 274 ? -45.664 31.796 28.591 1.00 90.62 274 PRO A C 1
ATOM 2084 O O . PRO A 1 274 ? -45.021 31.633 29.611 1.00 90.62 274 PRO A O 1
ATOM 2087 N N . ASP A 1 275 ? -46.872 31.253 28.467 1.00 92.88 275 ASP A N 1
ATOM 2088 C CA . ASP A 1 275 ? -47.517 30.273 29.369 1.00 92.88 275 ASP A CA 1
ATOM 2089 C C . ASP A 1 275 ? -48.751 29.762 28.610 1.00 92.88 275 ASP A C 1
ATOM 2091 O O . ASP A 1 275 ? -49.846 30.351 28.672 1.00 92.88 275 ASP A O 1
ATOM 2095 N N . THR A 1 276 ? -48.531 28.771 27.745 1.00 94.19 276 THR A N 1
ATOM 2096 C CA . THR A 1 276 ? -49.482 28.351 26.712 1.00 94.19 276 THR A CA 1
ATOM 2097 C C . THR A 1 276 ? -50.755 27.739 27.306 1.00 94.19 276 THR A C 1
ATOM 2099 O O . THR A 1 276 ? -51.852 27.980 26.776 1.00 94.19 276 THR A O 1
ATOM 2102 N N . ASP A 1 277 ? -50.664 26.996 28.407 1.00 91.94 277 ASP A N 1
ATOM 2103 C CA . ASP A 1 277 ? -51.802 26.305 29.021 1.00 91.94 277 ASP A CA 1
ATOM 2104 C C . ASP A 1 277 ? -52.385 26.996 30.270 1.00 91.94 277 ASP A C 1
ATOM 2106 O O . ASP A 1 277 ? -53.540 26.735 30.644 1.00 91.94 277 ASP A O 1
ATOM 2110 N N . GLY A 1 278 ? -51.674 27.980 30.822 1.00 91.38 278 GLY A N 1
ATOM 2111 C CA . GLY A 1 278 ? -52.134 28.866 31.881 1.00 91.38 278 GLY A CA 1
ATOM 2112 C C . GLY A 1 278 ? -52.084 28.262 33.282 1.00 91.38 278 GLY A C 1
ATOM 2113 O O . GLY A 1 278 ? -52.861 28.713 34.141 1.00 91.38 278 GLY A O 1
ATOM 2114 N N . ASP A 1 279 ? -51.253 27.248 33.521 1.00 90.69 279 ASP A N 1
ATOM 2115 C CA . ASP A 1 279 ? -51.107 26.590 34.824 1.00 90.69 279 ASP A CA 1
ATOM 2116 C C . ASP A 1 279 ? -50.194 27.374 35.801 1.00 90.69 279 ASP A C 1
ATOM 2118 O O . ASP A 1 279 ? -50.283 27.221 37.029 1.00 90.69 279 ASP A O 1
ATOM 2122 N N . GLY A 1 280 ? -49.407 28.316 35.266 1.00 89.75 280 GLY A N 1
ATOM 2123 C CA . GLY A 1 280 ? -48.484 29.175 36.001 1.00 89.75 280 GLY A CA 1
ATOM 2124 C C . GLY A 1 280 ? -47.001 28.818 35.853 1.00 89.75 280 GLY A C 1
ATOM 2125 O O . GLY A 1 280 ? -46.182 29.463 36.526 1.00 89.75 280 GLY A O 1
ATOM 2126 N N . LEU A 1 281 ? -46.659 27.836 35.021 1.00 91.31 281 LEU A N 1
ATOM 2127 C CA . LEU A 1 281 ? -45.337 27.603 34.440 1.00 91.31 281 LEU A CA 1
ATOM 2128 C C . LEU A 1 281 ? -45.244 28.292 33.072 1.00 91.31 281 LEU A C 1
ATOM 2130 O O . LEU A 1 281 ? -46.252 28.481 32.414 1.00 91.31 281 LEU A O 1
ATOM 2134 N N . ASN A 1 282 ? -44.053 28.749 32.670 1.00 92.06 282 ASN A N 1
ATOM 2135 C CA . ASN A 1 282 ? -43.858 29.198 31.287 1.00 92.06 282 ASN A CA 1
ATOM 2136 C C . ASN A 1 282 ? -43.338 28.056 30.421 1.00 92.06 282 ASN A C 1
ATOM 2138 O O . ASN A 1 282 ? -42.687 27.146 30.941 1.00 92.06 282 ASN A O 1
ATOM 2142 N N . ASP A 1 283 ? -43.544 28.145 29.110 1.00 90.69 283 ASP A N 1
ATOM 2143 C CA . ASP A 1 283 ? -43.279 27.033 28.198 1.00 90.69 283 ASP A CA 1
ATOM 2144 C C . ASP A 1 283 ? -41.808 26.581 28.274 1.00 90.69 283 ASP A C 1
ATOM 2146 O O . ASP A 1 283 ? -41.503 25.384 28.297 1.00 90.69 283 ASP A O 1
ATOM 2150 N N . TYR A 1 284 ? -40.865 27.517 28.429 1.00 89.69 284 TYR A N 1
ATOM 2151 C CA . TYR A 1 284 ? -39.471 27.173 28.722 1.00 89.69 284 TYR A CA 1
ATOM 2152 C C . TYR A 1 284 ? -39.270 26.406 30.049 1.00 89.69 284 TYR A C 1
ATOM 2154 O O . TYR A 1 284 ? -38.540 25.412 30.059 1.00 89.69 284 TYR A O 1
ATOM 2162 N N . GLU A 1 285 ? -39.860 26.837 31.174 1.00 90.38 285 GLU A N 1
ATOM 2163 C CA . GLU A 1 285 ? -39.725 26.181 32.490 1.00 90.38 285 GLU A CA 1
ATOM 2164 C C . GLU A 1 285 ? -40.233 24.738 32.482 1.00 90.38 285 GLU A C 1
ATOM 2166 O O . GLU A 1 285 ? -39.688 23.902 33.206 1.00 90.38 285 GLU A O 1
ATOM 2171 N N . GLU A 1 286 ? -41.236 24.447 31.666 1.00 90.00 286 GLU A N 1
ATOM 2172 C CA . GLU A 1 286 ? -41.835 23.120 31.517 1.00 90.00 286 GLU A CA 1
ATOM 2173 C C . GLU A 1 286 ? -40.961 22.163 30.709 1.00 90.00 286 GLU A C 1
ATOM 2175 O O . GLU A 1 286 ? -40.878 20.964 30.992 1.00 90.00 286 GLU A O 1
ATOM 2180 N N . LEU A 1 287 ? -40.226 22.712 29.741 1.00 88.56 287 LEU A N 1
ATOM 2181 C CA . LEU A 1 287 ? -39.286 21.982 28.893 1.00 88.56 287 LEU A CA 1
ATOM 2182 C C . LEU A 1 287 ? -37.913 21.794 29.562 1.00 88.56 287 LEU A C 1
ATOM 2184 O O . LEU A 1 287 ? -37.101 20.993 29.086 1.00 88.56 287 LEU A O 1
ATOM 2188 N N . VAL A 1 288 ? -37.626 22.520 30.650 1.00 85.88 288 VAL A N 1
ATOM 2189 C CA . VAL A 1 288 ? -36.379 22.388 31.413 1.00 85.88 288 VAL A CA 1
ATOM 2190 C C . VAL A 1 288 ? -36.486 21.239 32.418 1.00 85.88 288 VAL A C 1
ATOM 2192 O O . VAL A 1 288 ? -37.276 21.305 33.360 1.00 85.88 288 VAL A O 1
ATOM 2195 N N . PRO A 1 289 ? -35.629 20.208 32.313 1.00 86.44 289 PRO A N 1
ATOM 2196 C CA . PRO A 1 289 ? -35.734 19.069 33.205 1.00 86.44 289 PRO A CA 1
ATOM 2197 C C . PRO A 1 289 ? -35.338 19.402 34.649 1.00 86.44 289 PRO A C 1
ATOM 2199 O O . PRO A 1 289 ? -34.280 19.988 34.904 1.00 86.44 289 PRO A O 1
ATOM 2202 N N . TYR A 1 290 ? -36.133 18.938 35.611 1.00 85.50 290 TYR A N 1
ATOM 2203 C CA . TYR A 1 290 ? -35.855 19.015 37.044 1.00 85.50 290 TYR A CA 1
ATOM 2204 C C . TYR A 1 290 ? -35.728 17.618 37.668 1.00 85.50 290 TYR A C 1
ATOM 2206 O O . TYR A 1 290 ? -35.626 16.595 36.982 1.00 85.50 290 TYR A O 1
ATOM 2214 N N . SER A 1 291 ? -35.576 17.565 38.992 1.00 88.00 291 SER A N 1
ATOM 2215 C CA . SER A 1 291 ? -35.433 16.309 39.729 1.00 88.00 291 SER A CA 1
ATOM 2216 C C . SER A 1 291 ? -36.393 16.251 40.907 1.00 88.00 291 SER A C 1
ATOM 2218 O O . SER A 1 291 ? -36.433 17.179 41.717 1.00 88.00 291 SER A O 1
ATOM 2220 N N . ILE A 1 292 ? -37.103 15.134 41.025 1.00 88.50 292 ILE A N 1
ATOM 2221 C CA . ILE A 1 292 ? -37.966 14.794 42.161 1.00 88.50 292 ILE A CA 1
ATOM 2222 C C . ILE A 1 292 ? -37.369 13.617 42.931 1.00 88.50 292 ILE A C 1
ATOM 2224 O O . ILE A 1 292 ? -36.446 12.945 42.458 1.00 88.50 292 ILE A O 1
ATOM 2228 N N . ARG A 1 293 ? -37.855 13.377 44.148 1.00 86.75 293 ARG A N 1
ATOM 2229 C CA . ARG A 1 293 ? -37.369 12.291 44.999 1.00 86.75 293 ARG A CA 1
ATOM 2230 C C . ARG A 1 293 ? -38.534 11.395 45.399 1.00 86.75 293 ARG A C 1
ATOM 2232 O O . ARG A 1 293 ? -39.367 11.834 46.175 1.00 86.75 293 ARG A O 1
ATOM 2239 N N . VAL A 1 294 ? -38.508 10.154 44.920 1.00 89.19 294 VAL A N 1
ATOM 2240 C CA . VAL A 1 294 ? -39.573 9.150 45.061 1.00 89.19 294 VAL A CA 1
ATOM 2241 C C . VAL A 1 294 ? -38.979 7.865 45.633 1.00 89.19 294 VAL A C 1
ATOM 2243 O O . VAL A 1 294 ? -37.904 7.435 45.203 1.00 89.19 294 VAL A O 1
ATOM 2246 N N . ASN A 1 295 ? -39.618 7.269 46.640 1.00 84.25 295 ASN A N 1
ATOM 2247 C CA . ASN A 1 295 ? -39.157 6.079 47.363 1.00 84.25 295 ASN A CA 1
ATOM 2248 C C . ASN A 1 295 ? -37.685 6.184 47.802 1.00 84.25 295 ASN A C 1
ATOM 2250 O O . ASN A 1 295 ? -36.869 5.266 47.679 1.00 84.25 295 ASN A O 1
ATOM 2254 N N . GLY A 1 296 ? -37.299 7.381 48.246 1.00 81.44 296 GLY A N 1
ATOM 2255 C CA . GLY A 1 296 ? -35.938 7.706 48.658 1.00 81.44 296 GLY A CA 1
ATOM 2256 C C . GLY A 1 296 ? -34.904 7.870 47.531 1.00 81.44 296 GLY A C 1
ATOM 2257 O O . GLY A 1 296 ? -33.776 8.277 47.842 1.00 81.44 296 GLY A O 1
ATOM 2258 N N . SER A 1 297 ? -35.275 7.635 46.268 1.00 86.44 297 SER A N 1
ATOM 2259 C CA . SER A 1 297 ? -34.429 7.710 45.067 1.00 86.44 297 SER A CA 1
ATOM 2260 C C . SER A 1 297 ? -34.698 8.973 44.247 1.00 86.44 297 SER A C 1
ATOM 2262 O O . SER A 1 297 ? -35.814 9.475 44.206 1.00 86.44 297 SER A O 1
ATOM 2264 N N . TRP A 1 298 ? -33.665 9.513 43.597 1.00 83.62 298 TRP A N 1
ATOM 2265 C CA . TRP A 1 298 ? -33.826 10.665 42.706 1.00 83.62 298 TRP A CA 1
ATOM 2266 C C . TRP A 1 298 ? -34.309 10.211 41.331 1.00 83.62 298 TRP A C 1
ATOM 2268 O O . TRP A 1 298 ? -33.659 9.374 40.705 1.00 83.62 298 TRP A O 1
ATOM 2278 N N . ILE A 1 299 ? -35.397 10.812 40.856 1.00 84.81 299 ILE A N 1
ATOM 2279 C CA . ILE A 1 299 ? -35.812 10.770 39.455 1.00 84.81 299 ILE A CA 1
ATOM 2280 C C . ILE A 1 299 ? -35.351 12.088 38.838 1.00 84.81 299 ILE A C 1
ATOM 2282 O O . ILE A 1 299 ? -35.757 13.163 39.273 1.00 84.81 299 ILE A O 1
ATOM 2286 N N . THR A 1 300 ? -34.433 12.007 37.880 1.00 84.31 300 THR A N 1
ATOM 2287 C CA . THR A 1 300 ? -33.855 13.164 37.185 1.00 84.31 300 THR A CA 1
ATOM 2288 C C . THR A 1 300 ? -34.389 13.228 35.767 1.00 84.31 300 THR A C 1
ATOM 2290 O O . THR A 1 300 ? -34.542 12.180 35.145 1.00 84.31 300 THR A O 1
ATOM 2293 N N . GLY A 1 301 ? -34.547 14.429 35.218 1.00 83.69 301 GLY A N 1
ATOM 2294 C CA . GLY A 1 301 ? -34.996 14.583 33.836 1.00 83.69 301 GLY A CA 1
ATOM 2295 C C . GLY A 1 301 ? -36.513 14.714 33.701 1.00 83.69 301 GLY A C 1
ATOM 2296 O O . GLY A 1 301 ? -37.029 14.477 32.618 1.00 83.69 301 GLY A O 1
ATOM 2297 N N . VAL A 1 302 ? -37.213 15.052 34.789 1.00 87.12 302 VAL A N 1
ATOM 2298 C CA . VAL A 1 302 ? -38.666 15.262 34.781 1.00 87.12 302 VAL A CA 1
ATOM 2299 C C . VAL A 1 302 ? -38.963 16.600 34.113 1.00 87.12 302 VAL A C 1
ATOM 2301 O O . VAL A 1 302 ? -38.344 17.599 34.468 1.00 87.12 302 VAL A O 1
ATOM 2304 N N . THR A 1 303 ? -39.881 16.603 33.158 1.00 90.19 303 THR A N 1
ATOM 2305 C CA . THR A 1 303 ? -40.430 17.786 32.473 1.00 90.19 303 THR A CA 1
ATOM 2306 C C . THR A 1 303 ? -41.954 17.733 32.571 1.00 90.19 303 THR A C 1
ATOM 2308 O O . THR A 1 303 ? -42.482 16.725 33.041 1.00 90.19 303 THR A O 1
ATOM 2311 N N . SER A 1 304 ? -42.650 18.769 32.111 1.00 90.06 304 SER A N 1
ATOM 2312 C CA . SER A 1 304 ? -44.119 18.843 32.061 1.00 90.06 304 SER A CA 1
ATOM 2313 C C . SER A 1 304 ? -44.621 19.097 30.625 1.00 90.06 304 SER A C 1
ATOM 2315 O O . SER A 1 304 ? -43.797 19.110 29.702 1.00 90.06 304 SER A O 1
ATOM 2317 N N . ASP A 1 305 ? -45.935 19.092 30.369 1.00 91.19 305 ASP A N 1
ATOM 2318 C CA . ASP A 1 305 ? -46.500 19.290 29.016 1.00 91.19 305 ASP A CA 1
ATOM 2319 C C . ASP A 1 305 ? -46.994 20.735 28.876 1.00 91.19 305 ASP A C 1
ATOM 2321 O O . ASP A 1 305 ? -48.103 21.007 29.326 1.00 91.19 305 ASP A O 1
ATOM 2325 N N . PRO A 1 306 ? -46.281 21.622 28.147 1.00 92.50 306 PRO A N 1
ATOM 2326 C CA . PRO A 1 306 ? -46.613 23.051 28.102 1.00 92.50 306 PRO A CA 1
ATOM 2327 C C . PRO A 1 306 ? -47.929 23.389 27.395 1.00 92.50 306 PRO A C 1
ATOM 2329 O O . PRO A 1 306 ? -48.281 24.543 27.167 1.00 92.50 306 PRO A O 1
ATOM 2332 N N . THR A 1 307 ? -48.665 22.372 26.951 1.00 92.19 307 THR A N 1
ATOM 2333 C CA . THR A 1 307 ? -49.959 22.526 26.294 1.00 92.19 307 THR A CA 1
ATOM 2334 C C . THR A 1 307 ? -51.118 21.964 27.121 1.00 92.19 307 TH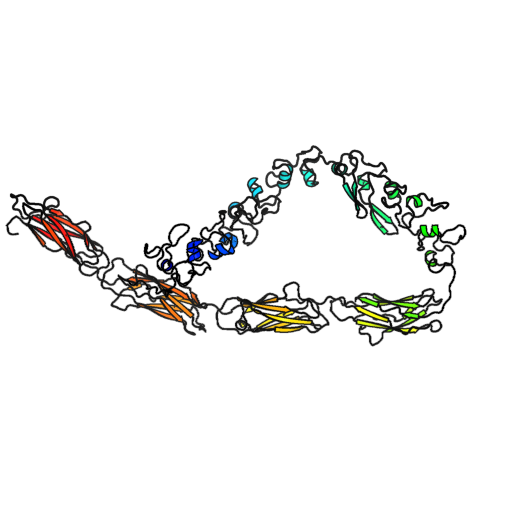R A C 1
ATOM 2336 O O . THR A 1 307 ? -52.264 21.981 26.647 1.00 92.19 307 THR A O 1
ATOM 2339 N N . SER A 1 308 ? -50.856 21.436 28.322 1.00 92.62 308 SER A N 1
ATOM 2340 C CA . SER A 1 308 ? -51.825 20.686 29.116 1.00 92.62 308 SER A CA 1
ATOM 2341 C C . SER A 1 308 ? -51.548 20.715 30.625 1.00 92.62 308 SER A C 1
ATOM 2343 O O . SER A 1 308 ? -50.998 19.761 31.156 1.00 92.62 308 SER A O 1
ATOM 2345 N N . ALA A 1 309 ? -52.194 21.657 31.309 1.00 92.12 309 ALA A N 1
ATOM 2346 C CA . ALA A 1 309 ? -52.112 21.910 32.751 1.00 92.12 309 ALA A CA 1
ATOM 2347 C C . ALA A 1 309 ? -52.450 20.765 33.743 1.00 92.12 309 ALA A C 1
ATOM 2349 O O . ALA A 1 309 ? -52.579 21.060 34.919 1.00 92.12 309 ALA A O 1
ATOM 2350 N N . ASP A 1 310 ? -52.765 19.545 33.306 1.00 92.38 310 ASP A N 1
ATOM 2351 C CA . ASP A 1 310 ? -52.988 18.335 34.134 1.00 92.38 310 ASP A CA 1
ATOM 2352 C C . ASP A 1 310 ? -52.990 17.149 33.160 1.00 92.38 310 ASP A C 1
ATOM 2354 O O . ASP A 1 310 ? -54.008 16.802 32.534 1.00 92.38 310 ASP A O 1
ATOM 2358 N N . ARG A 1 311 ? -51.794 16.626 32.892 1.00 91.12 311 ARG A N 1
ATOM 2359 C CA . ARG A 1 311 ? -51.569 15.721 31.763 1.00 91.12 311 ARG A CA 1
ATOM 2360 C C . ARG A 1 311 ? -52.002 14.282 32.039 1.00 91.12 311 ARG A C 1
ATOM 2362 O O . ARG A 1 311 ? -52.482 13.617 31.107 1.00 91.12 311 ARG A O 1
ATOM 2369 N N . ASP A 1 312 ? -51.833 13.789 33.260 1.00 89.75 312 ASP A N 1
ATOM 2370 C CA . ASP A 1 312 ? -52.190 12.423 33.655 1.00 89.75 312 ASP A CA 1
ATOM 2371 C C . ASP A 1 312 ? -53.593 12.296 34.272 1.00 89.75 312 ASP A C 1
ATOM 2373 O O . ASP A 1 312 ? -54.159 11.194 34.278 1.00 89.75 312 ASP A O 1
ATOM 2377 N N . GLY A 1 313 ? -54.226 13.418 34.617 1.00 90.19 313 GLY A N 1
ATOM 2378 C CA . GLY A 1 313 ? -55.634 13.507 34.977 1.00 90.19 313 GLY A CA 1
ATOM 2379 C C . GLY A 1 313 ? -55.940 13.081 36.408 1.00 90.19 313 GLY A C 1
ATOM 2380 O O . GLY A 1 313 ? -57.085 12.683 36.674 1.00 90.19 313 GLY A O 1
ATOM 2381 N N . ASP A 1 314 ? -54.955 13.126 37.303 1.00 89.75 314 ASP A N 1
ATOM 2382 C CA . ASP A 1 314 ? -55.107 12.803 38.723 1.00 89.75 314 ASP A CA 1
ATOM 2383 C C . ASP A 1 314 ? -55.736 13.961 39.538 1.00 89.75 314 ASP A C 1
ATOM 2385 O O . ASP A 1 314 ? -56.260 13.769 40.645 1.00 89.75 314 ASP A O 1
ATOM 2389 N N . GLY A 1 315 ? -55.801 15.149 38.924 1.00 88.88 315 GLY A N 1
ATOM 2390 C CA . GLY A 1 315 ? -56.410 16.357 39.459 1.00 88.88 315 GLY A CA 1
ATOM 2391 C C . GLY A 1 315 ? -55.436 17.365 40.071 1.00 88.88 315 GLY A C 1
ATOM 2392 O O . GLY A 1 315 ? -55.925 18.295 40.726 1.00 88.88 315 GLY A O 1
ATOM 2393 N N . LEU A 1 316 ? -54.127 17.195 39.885 1.00 91.44 316 LEU A N 1
ATOM 2394 C CA . LEU A 1 316 ? -53.082 18.176 40.181 1.00 91.44 316 LEU A CA 1
ATOM 2395 C C . LEU A 1 316 ? -52.605 18.842 38.885 1.00 91.44 316 LEU A C 1
ATOM 2397 O O . LEU A 1 316 ? -52.530 18.195 37.849 1.00 91.44 316 LEU A O 1
ATOM 2401 N N . SER A 1 317 ? -52.296 20.141 38.934 1.00 93.19 317 SER A N 1
ATOM 2402 C CA . SER A 1 317 ? -51.616 20.793 37.807 1.00 93.19 317 SER A CA 1
ATOM 2403 C C . SER A 1 317 ? -50.108 20.580 37.826 1.00 93.19 317 SER A C 1
ATOM 2405 O O . SER A 1 317 ? -49.537 20.395 38.901 1.00 93.19 317 SER A O 1
ATOM 2407 N N . ASP A 1 318 ? -49.440 20.751 36.691 1.00 91.50 318 ASP A N 1
ATOM 2408 C CA . ASP A 1 318 ? -47.992 20.554 36.553 1.00 91.50 318 ASP A CA 1
ATOM 2409 C C . ASP A 1 318 ? -47.198 21.423 37.568 1.00 91.50 318 ASP A C 1
ATOM 2411 O O . ASP A 1 318 ? -46.249 20.972 38.229 1.00 91.50 318 ASP A O 1
ATOM 2415 N N . LEU A 1 319 ? -47.646 22.661 37.830 1.00 92.25 319 LEU A N 1
ATOM 2416 C CA . LEU A 1 319 ? -47.150 23.489 38.938 1.00 92.25 319 LEU A CA 1
ATOM 2417 C C . LEU A 1 319 ? -47.408 22.888 40.337 1.00 92.25 319 LEU A C 1
ATOM 2419 O O . LEU A 1 319 ? -46.551 22.995 41.224 1.00 92.25 319 LEU A O 1
ATOM 2423 N N . GLU A 1 320 ? -48.597 22.345 40.598 1.00 92.06 320 GLU A N 1
ATOM 2424 C CA . GLU A 1 320 ? -48.949 21.713 41.876 1.00 92.06 320 GLU A CA 1
ATOM 2425 C C . GLU A 1 320 ? -48.102 20.461 42.115 1.00 92.06 320 GLU A C 1
ATOM 2427 O O . GLU A 1 320 ? -47.536 20.310 43.201 1.00 92.06 320 GLU A O 1
ATOM 2432 N N . GLU A 1 321 ? -47.891 19.649 41.089 1.00 92.56 321 GLU A N 1
ATOM 2433 C CA . GLU A 1 321 ? -47.031 18.473 41.143 1.00 92.56 321 GLU A CA 1
ATOM 2434 C C . GLU A 1 321 ? -45.572 18.842 41.404 1.00 92.56 321 GLU A C 1
ATOM 2436 O O . GLU A 1 321 ? -44.922 18.305 42.310 1.00 92.56 321 GLU A O 1
ATOM 2441 N N . ARG A 1 322 ? -45.065 19.872 40.713 1.00 89.62 322 ARG A N 1
ATOM 2442 C CA . ARG A 1 322 ? -43.727 20.423 40.969 1.00 89.62 322 ARG A CA 1
ATOM 2443 C C . ARG A 1 322 ? -43.563 20.884 42.421 1.00 89.62 322 ARG A C 1
ATOM 2445 O O . ARG A 1 322 ? -42.479 20.746 42.993 1.00 89.62 322 ARG A O 1
ATOM 2452 N N . ASN A 1 323 ? -44.623 21.410 43.039 1.00 89.38 323 ASN A N 1
ATOM 2453 C CA . ASN A 1 323 ? -44.625 21.834 44.444 1.00 89.38 323 ASN A CA 1
ATOM 2454 C C . ASN A 1 323 ? -44.744 20.667 45.439 1.00 89.38 323 ASN A C 1
ATOM 2456 O O . ASN A 1 323 ? -44.279 20.801 46.576 1.00 89.38 323 ASN A O 1
ATOM 2460 N N . HIS A 1 324 ? -45.357 19.558 45.027 1.00 89.38 324 HIS A N 1
ATOM 2461 C CA . HIS A 1 324 ? -45.569 18.361 45.841 1.00 89.38 324 HIS A CA 1
ATOM 2462 C C . HIS A 1 324 ? -44.559 17.236 45.578 1.00 89.38 324 HIS A C 1
ATOM 2464 O O . HIS A 1 324 ? -44.565 16.243 46.300 1.00 89.38 324 HIS A O 1
ATOM 2470 N N . ASN A 1 325 ? -43.618 17.456 44.654 1.00 89.69 325 ASN A N 1
ATOM 2471 C CA . ASN A 1 325 ? -42.580 16.510 44.244 1.00 89.69 325 ASN A CA 1
ATOM 2472 C C . ASN A 1 325 ? -43.120 15.235 43.566 1.00 89.69 325 ASN A C 1
ATOM 2474 O O . ASN A 1 325 ? -42.430 14.215 43.593 1.00 89.69 325 ASN A O 1
ATOM 2478 N N . THR A 1 326 ? -44.282 15.334 42.923 1.00 92.06 326 THR A N 1
ATOM 2479 C CA . THR A 1 326 ? -44.924 14.274 42.132 1.00 92.06 326 THR A CA 1
ATOM 2480 C C . THR A 1 326 ? -44.600 14.418 40.637 1.00 92.06 326 THR A C 1
ATOM 2482 O O . THR A 1 326 ? -43.882 15.351 40.245 1.00 92.06 326 THR A O 1
ATOM 2485 N N . HIS A 1 327 ? -44.987 13.437 39.821 1.00 91.44 327 HIS A N 1
ATOM 2486 C CA . HIS A 1 327 ? -44.558 13.304 38.430 1.00 91.44 327 HIS A CA 1
ATOM 2487 C C . HIS A 1 327 ? -45.685 13.625 37.420 1.00 91.44 327 HIS A C 1
ATOM 2489 O O . HIS A 1 327 ? -46.543 12.766 37.250 1.00 91.44 327 HIS A O 1
ATOM 2495 N N . PRO A 1 328 ? -45.541 14.662 36.557 1.00 92.12 328 PRO A N 1
ATOM 2496 C CA . PRO A 1 328 ? -46.575 15.153 35.611 1.00 92.12 328 PRO A CA 1
ATOM 2497 C C . PRO A 1 328 ? -47.112 14.233 34.516 1.00 92.12 328 PRO A C 1
ATOM 2499 O O . PRO A 1 328 ? -47.791 14.654 33.590 1.00 92.12 328 PRO A O 1
ATOM 2502 N N . TYR A 1 329 ? -46.746 12.962 34.532 1.00 90.31 329 TYR A N 1
ATOM 2503 C CA . TYR A 1 329 ? -47.180 11.984 33.531 1.00 90.31 329 TYR A CA 1
ATOM 2504 C C . TYR A 1 329 ? -47.598 10.670 34.195 1.00 90.31 329 TYR A C 1
ATOM 2506 O O . TYR A 1 329 ? -47.805 9.665 33.502 1.00 90.31 329 TYR A O 1
ATOM 2514 N N . ARG A 1 330 ? -47.645 10.635 35.527 1.00 91.06 330 ARG A N 1
ATOM 2515 C CA . ARG A 1 330 ? -47.887 9.444 36.325 1.00 91.06 330 ARG A CA 1
ATOM 2516 C C . ARG A 1 330 ? -48.789 9.827 37.485 1.00 91.06 330 ARG A C 1
ATOM 2518 O O . ARG A 1 330 ? -48.301 10.234 38.525 1.00 91.06 330 ARG A O 1
ATOM 2525 N N . ALA A 1 331 ? -50.066 9.507 37.307 1.00 92.44 331 ALA A N 1
ATOM 2526 C CA . ALA A 1 331 ? -51.077 9.728 38.326 1.00 92.44 331 ALA A CA 1
ATOM 2527 C C . ALA A 1 331 ? -50.743 9.073 39.677 1.00 92.44 331 ALA A C 1
ATOM 2529 O O . ALA A 1 331 ? -51.279 9.519 40.668 1.00 92.44 331 ALA A O 1
ATOM 2530 N N . ASP A 1 332 ? -49.905 8.031 39.710 1.00 92.12 332 ASP A N 1
ATOM 2531 C CA . ASP A 1 332 ? -49.382 7.357 40.909 1.00 92.12 332 ASP A CA 1
ATOM 2532 C C . ASP A 1 332 ? -47.844 7.398 40.828 1.00 92.12 332 ASP A C 1
ATOM 2534 O O . ASP A 1 332 ? -47.221 6.673 40.031 1.00 92.12 332 ASP A O 1
ATOM 2538 N N . THR A 1 333 ? -47.229 8.318 41.574 1.00 92.12 333 THR A N 1
ATOM 2539 C CA . THR A 1 333 ? -45.800 8.620 41.456 1.00 92.12 333 THR A CA 1
ATOM 2540 C C . THR A 1 333 ? -44.926 7.552 42.110 1.00 92.12 333 THR A C 1
ATOM 2542 O O . THR A 1 333 ? -43.867 7.209 41.558 1.00 92.12 333 THR A O 1
ATOM 2545 N N . ASP A 1 334 ? -45.315 7.021 43.269 1.00 89.00 334 ASP A N 1
ATOM 2546 C CA . ASP A 1 334 ? -44.507 6.060 44.028 1.00 89.00 334 ASP A CA 1
ATOM 2547 C C . ASP A 1 334 ? -44.840 4.586 43.768 1.00 89.00 334 ASP A C 1
ATOM 2549 O O . ASP A 1 334 ? -44.028 3.709 44.104 1.00 89.00 334 ASP A O 1
ATOM 2553 N N . GLY A 1 335 ? -45.916 4.325 43.031 1.00 90.00 335 GLY A N 1
ATOM 2554 C CA . GLY A 1 335 ? -46.284 3.022 42.502 1.00 90.00 335 GLY A CA 1
ATOM 2555 C C . GLY A 1 335 ? -46.927 2.101 43.530 1.00 90.00 335 GLY A C 1
ATOM 2556 O O . GLY A 1 335 ? -46.830 0.876 43.368 1.00 90.00 335 GLY A O 1
ATOM 2557 N N . ASP A 1 336 ? -47.519 2.651 44.587 1.00 86.06 336 ASP A N 1
ATOM 2558 C CA . ASP A 1 336 ? -48.232 1.896 45.616 1.00 86.06 336 ASP A CA 1
ATOM 2559 C C . ASP A 1 336 ? -49.687 1.560 45.214 1.00 86.06 336 ASP A C 1
ATOM 2561 O O . ASP A 1 336 ? -50.303 0.646 45.773 1.00 86.06 336 ASP A O 1
ATOM 2565 N N . GLY A 1 337 ? -50.197 2.215 44.164 1.00 85.94 337 GLY A N 1
ATOM 2566 C CA . GLY A 1 337 ? -51.534 2.043 43.609 1.00 85.94 337 GLY A CA 1
ATOM 2567 C C . GLY A 1 337 ? -52.564 3.095 44.041 1.00 85.94 337 GLY A C 1
ATOM 2568 O O . GLY A 1 337 ? -53.753 2.916 43.730 1.00 85.94 337 GLY A O 1
ATOM 2569 N N . LEU A 1 338 ? -52.158 4.153 44.743 1.00 86.88 338 LEU A N 1
ATOM 2570 C CA . LEU A 1 338 ? -52.943 5.355 45.009 1.00 86.88 338 LEU A CA 1
ATOM 2571 C C . LEU A 1 338 ? -52.508 6.487 44.073 1.00 86.88 338 LEU A C 1
ATOM 2573 O O . LEU A 1 338 ? -51.330 6.693 43.834 1.00 86.88 338 LEU A O 1
ATOM 2577 N N . ASP A 1 339 ? -53.484 7.218 43.526 1.00 90.94 339 ASP A N 1
ATOM 2578 C CA . ASP A 1 339 ? -53.159 8.382 42.702 1.00 90.94 339 ASP A CA 1
ATOM 2579 C C . ASP A 1 339 ? -52.709 9.557 43.609 1.00 90.94 339 ASP A C 1
ATOM 2581 O O . ASP A 1 339 ? -53.353 9.821 44.633 1.00 90.94 339 ASP A O 1
ATOM 2585 N N . ASP A 1 340 ? -51.695 10.327 43.218 1.00 90.19 340 ASP A N 1
ATOM 2586 C CA . ASP A 1 340 ? -51.082 11.405 44.003 1.00 90.19 340 ASP A CA 1
ATOM 2587 C C . ASP A 1 340 ? -52.119 12.460 44.421 1.00 90.19 340 ASP A C 1
ATOM 2589 O O . ASP A 1 340 ? -52.192 12.902 45.579 1.00 90.19 340 ASP A O 1
ATOM 2593 N N . GLY A 1 341 ? -53.009 12.827 43.496 1.00 88.00 341 GLY A N 1
ATOM 2594 C CA . GLY A 1 341 ? -54.142 13.705 43.755 1.00 88.00 341 GLY A CA 1
ATOM 2595 C C . GLY A 1 341 ? -55.069 13.193 44.867 1.00 88.00 341 GLY A C 1
ATOM 2596 O O . GLY A 1 341 ? -55.644 14.001 45.610 1.00 88.00 341 GLY A O 1
ATOM 2597 N N . ILE A 1 342 ? -55.211 11.874 45.047 1.00 87.25 342 ILE A N 1
ATOM 2598 C CA . ILE A 1 342 ? -55.989 11.264 46.140 1.00 87.25 342 ILE A CA 1
ATOM 2599 C C . ILE A 1 342 ? -55.239 11.375 47.464 1.00 87.25 342 ILE A C 1
ATOM 2601 O O . ILE A 1 342 ? -55.860 11.702 48.483 1.00 87.25 342 ILE A O 1
ATOM 2605 N N . GLU A 1 343 ? -53.939 11.122 47.461 1.00 87.69 343 GLU A N 1
ATOM 2606 C CA . GLU A 1 343 ? -53.100 11.149 48.658 1.00 87.69 343 GLU A CA 1
ATOM 2607 C C . GLU A 1 343 ? -52.944 12.566 49.212 1.00 87.69 343 GLU A C 1
ATOM 2609 O O . GLU A 1 343 ? -53.075 12.801 50.416 1.00 87.69 343 GLU A O 1
ATOM 2614 N N . ILE A 1 344 ? -52.806 13.557 48.332 1.00 87.06 344 ILE A N 1
ATOM 2615 C CA . ILE A 1 344 ? -52.711 14.965 48.723 1.00 87.06 344 ILE A CA 1
ATOM 2616 C C . ILE A 1 344 ? -54.068 15.504 49.199 1.00 87.06 344 ILE A C 1
ATOM 2618 O O . ILE A 1 344 ? -54.143 16.214 50.212 1.00 87.06 344 ILE A O 1
ATOM 2622 N N . ASN A 1 345 ? -55.164 15.164 48.510 1.00 82.00 345 ASN A N 1
ATOM 2623 C CA . ASN A 1 345 ? -56.499 15.675 48.847 1.00 82.00 345 ASN A CA 1
ATOM 2624 C C . ASN A 1 345 ? -57.229 14.854 49.934 1.00 82.00 345 ASN A C 1
ATOM 2626 O O . ASN A 1 345 ? -58.210 15.337 50.517 1.00 82.00 345 ASN A O 1
ATOM 2630 N N . GLY A 1 346 ? -56.736 13.654 50.264 1.00 70.00 346 GLY A N 1
ATOM 2631 C CA . GLY A 1 346 ? -57.072 12.872 51.458 1.00 70.00 346 GLY A CA 1
ATOM 2632 C C . GLY A 1 346 ? -58.418 12.136 51.441 1.00 70.00 346 GLY A C 1
ATOM 2633 O O . GLY A 1 346 ? -59.028 11.981 52.507 1.00 70.00 346 GLY A O 1
ATOM 2634 N N . THR A 1 347 ? -58.919 11.697 50.278 1.00 66.81 347 THR A N 1
ATOM 2635 C CA . THR A 1 347 ? -60.213 10.988 50.188 1.00 66.81 347 THR A CA 1
ATOM 2636 C C . THR A 1 347 ? -60.164 9.669 49.412 1.00 66.81 347 THR A C 1
ATOM 2638 O O . THR A 1 347 ? -60.415 9.659 48.210 1.00 66.81 347 THR A O 1
ATOM 2641 N N . TYR A 1 348 ? -60.014 8.546 50.126 1.00 65.50 348 TYR A N 1
ATOM 2642 C CA . TYR A 1 348 ? -60.269 7.193 49.612 1.00 65.50 348 TYR A CA 1
ATOM 2643 C C . TYR A 1 348 ? -61.457 6.537 50.350 1.00 65.50 348 TYR A C 1
ATOM 2645 O O . TYR A 1 348 ? -61.376 6.085 51.497 1.00 65.50 348 TYR A O 1
ATOM 2653 N N . GLY A 1 349 ? -62.629 6.509 49.706 1.00 68.62 349 GLY A N 1
ATOM 2654 C CA . GLY A 1 349 ? -63.856 5.957 50.298 1.00 68.62 349 GLY A CA 1
ATOM 2655 C C . GLY A 1 349 ? -64.392 6.757 51.503 1.00 68.62 349 GLY A C 1
ATOM 2656 O O . GLY A 1 349 ? -64.670 7.948 51.382 1.00 68.62 349 GLY A O 1
ATOM 2657 N N . ASP A 1 350 ? -64.602 6.086 52.647 1.00 60.94 350 ASP A N 1
ATOM 2658 C CA . ASP A 1 350 ? -65.094 6.677 53.915 1.00 60.94 350 ASP A CA 1
ATOM 2659 C C . ASP A 1 350 ? -63.951 7.005 54.911 1.00 60.94 350 ASP A C 1
ATOM 2661 O O . ASP A 1 350 ? -64.217 7.434 56.043 1.00 60.94 350 ASP A O 1
ATOM 2665 N N . PHE A 1 351 ? -62.688 6.782 54.529 1.00 61.97 351 PHE A N 1
ATOM 2666 C CA . PHE A 1 351 ? -61.516 6.943 55.392 1.00 61.97 351 PHE A CA 1
ATOM 2667 C C . PHE A 1 351 ? -60.712 8.194 55.017 1.00 61.97 351 PHE A C 1
ATOM 2669 O O . PHE A 1 351 ? -60.706 8.627 53.870 1.00 61.97 351 PHE A O 1
ATOM 2676 N N . TRP A 1 352 ? -60.068 8.803 56.016 1.00 63.75 352 TRP A N 1
ATOM 2677 C CA . TRP A 1 352 ? -59.085 9.864 55.796 1.00 63.75 352 TRP A CA 1
ATOM 2678 C C . TRP A 1 352 ? -57.746 9.197 55.485 1.00 63.75 352 TRP A C 1
ATOM 2680 O O . TRP A 1 352 ? -57.254 8.456 56.335 1.00 63.75 352 TRP A O 1
ATOM 2690 N N . THR A 1 353 ? -57.207 9.439 54.292 1.00 66.75 353 THR A N 1
ATOM 2691 C CA . THR A 1 353 ? -56.085 8.680 53.705 1.00 66.75 353 THR A CA 1
ATOM 2692 C C . THR A 1 353 ? -55.021 9.602 53.132 1.00 66.75 353 THR A C 1
ATOM 2694 O O . THR A 1 353 ? -54.503 9.351 52.058 1.00 66.75 353 THR A O 1
ATOM 2697 N N . ALA A 1 354 ? -54.757 10.727 53.799 1.00 76.31 354 ALA A N 1
ATOM 2698 C CA . ALA A 1 354 ? -53.620 11.544 53.404 1.00 76.31 354 ALA A CA 1
ATOM 2699 C C . ALA A 1 354 ? -52.345 10.771 53.753 1.00 76.31 354 ALA A C 1
ATOM 2701 O O . ALA A 1 354 ? -52.022 10.701 54.938 1.00 76.31 354 ALA A O 1
ATOM 2702 N N . THR A 1 355 ? -51.724 10.161 52.751 1.00 82.81 355 THR A N 1
ATOM 2703 C CA . THR A 1 355 ? -50.456 9.417 52.764 1.00 82.81 355 THR A CA 1
ATOM 2704 C C . THR A 1 355 ? -49.407 10.205 51.976 1.00 82.81 355 THR A C 1
ATOM 2706 O O . THR A 1 355 ? -49.643 11.372 51.637 1.00 82.81 355 THR A O 1
ATOM 2709 N N . SER A 1 356 ? -48.200 9.668 51.830 1.00 87.81 356 SER A N 1
ATOM 2710 C CA . SER A 1 356 ? -47.121 10.353 51.125 1.00 87.81 356 SER A CA 1
ATOM 2711 C C . SER A 1 356 ? -47.121 9.956 49.646 1.00 87.81 356 SER A C 1
ATOM 2713 O O . SER A 1 356 ? -46.699 8.843 49.388 1.00 87.81 356 SER A O 1
ATOM 2715 N N . PRO A 1 357 ? -47.368 10.871 48.685 1.00 89.62 357 PRO A N 1
ATOM 2716 C CA . PRO A 1 357 ? -47.418 10.551 47.244 1.00 89.62 357 PRO A CA 1
ATOM 2717 C C . PRO A 1 357 ? -46.055 10.266 46.593 1.00 89.62 357 PRO A C 1
ATOM 2719 O O . PRO A 1 357 ? -45.841 10.383 45.392 1.00 89.62 357 PRO A O 1
ATOM 2722 N N . VAL A 1 358 ? -45.046 10.035 47.422 1.00 90.06 358 VAL A N 1
ATOM 2723 C CA . VAL A 1 358 ? -43.657 9.824 47.012 1.00 90.06 358 VAL A CA 1
ATOM 2724 C C . VAL A 1 358 ? -42.982 8.753 47.871 1.00 90.06 358 VAL A C 1
ATOM 2726 O O . VAL A 1 358 ? -41.769 8.559 47.748 1.00 90.06 358 VAL A O 1
ATOM 2729 N N . GLU A 1 359 ? -43.712 8.097 48.775 1.00 89.38 359 GLU A N 1
ATOM 2730 C CA . GLU A 1 359 ? -43.221 7.018 49.634 1.00 89.38 359 GLU A CA 1
ATOM 2731 C C . GLU A 1 359 ? -44.292 5.924 49.728 1.00 89.38 359 GLU A C 1
ATOM 2733 O O . GLU A 1 359 ? -45.167 6.002 50.578 1.00 89.38 359 GLU A O 1
ATOM 2738 N N . ALA A 1 360 ? -44.128 4.856 48.943 1.00 87.69 360 ALA A N 1
ATOM 2739 C CA . ALA A 1 360 ? -45.090 3.757 48.800 1.00 87.69 360 ALA A CA 1
ATOM 2740 C C . ALA A 1 360 ? -45.355 2.932 50.081 1.00 87.69 360 ALA A C 1
ATOM 2742 O O . ALA A 1 360 ? -46.107 1.963 50.051 1.00 87.69 360 ALA A O 1
ATOM 2743 N N . ASP A 1 361 ? -44.642 3.241 51.163 1.00 86.88 361 ASP A N 1
ATOM 2744 C CA . ASP A 1 361 ? -44.683 2.615 52.489 1.00 86.88 361 ASP A CA 1
ATOM 2745 C C . ASP A 1 361 ? -44.364 3.730 53.497 1.00 86.88 361 ASP A C 1
ATOM 2747 O O . ASP A 1 361 ? -43.194 4.020 53.798 1.00 86.88 361 ASP A O 1
ATOM 2751 N N . SER A 1 362 ? -45.411 4.428 53.939 1.00 86.56 362 SER A N 1
ATOM 2752 C CA . SER A 1 362 ? -45.322 5.658 54.731 1.00 86.56 362 SER A CA 1
ATOM 2753 C C . SER A 1 362 ? -44.757 5.438 56.141 1.00 86.56 362 SER A C 1
ATOM 2755 O O . SER A 1 362 ? -44.241 6.381 56.759 1.00 86.56 362 SER A O 1
ATOM 2757 N N . ASP A 1 363 ? -44.832 4.222 56.690 1.00 82.69 363 ASP A N 1
ATOM 2758 C CA . ASP A 1 363 ? -44.363 3.908 58.043 1.00 82.69 363 ASP A CA 1
ATOM 2759 C C . ASP A 1 363 ? -43.137 2.973 58.105 1.00 82.69 363 ASP A C 1
ATOM 2761 O O . ASP A 1 363 ? -42.489 2.862 59.160 1.00 82.69 363 ASP A O 1
ATOM 2765 N N . GLY A 1 364 ? -42.725 2.427 56.961 1.00 81.88 364 GLY A N 1
ATOM 2766 C CA . GLY A 1 364 ? -41.489 1.683 56.746 1.00 81.88 364 GLY A CA 1
ATOM 2767 C C . GLY A 1 364 ? -41.552 0.225 57.198 1.00 81.88 364 GLY A C 1
ATOM 2768 O O . GLY A 1 364 ? -40.506 -0.351 57.548 1.00 81.88 364 GLY A O 1
ATOM 2769 N N . ASP A 1 365 ? -42.746 -0.356 57.259 1.00 80.88 365 ASP A N 1
ATOM 2770 C CA . ASP A 1 365 ? -43.002 -1.695 57.786 1.00 80.88 365 ASP A CA 1
ATOM 2771 C C . ASP A 1 365 ? -42.979 -2.808 56.723 1.00 80.88 365 ASP A C 1
ATOM 2773 O O . ASP A 1 365 ? -42.891 -4.001 57.062 1.00 80.88 365 ASP A O 1
ATOM 2777 N N . ARG A 1 366 ? -42.852 -2.399 55.450 1.00 84.38 366 ARG A N 1
ATOM 2778 C CA . ARG A 1 366 ? -42.746 -3.214 54.229 1.00 84.38 366 ARG A CA 1
ATOM 2779 C C . ARG A 1 366 ? -44.084 -3.730 53.700 1.00 84.38 366 ARG A C 1
ATOM 2781 O O . ARG A 1 366 ? -44.078 -4.687 52.914 1.00 84.38 366 ARG A O 1
ATOM 2788 N N . LEU A 1 367 ? -45.184 -3.121 54.112 1.00 82.38 367 LEU A N 1
ATOM 2789 C CA . LEU A 1 367 ? -46.498 -3.201 53.491 1.00 82.38 367 LEU A CA 1
ATOM 2790 C C . LEU A 1 367 ? -46.782 -1.856 52.794 1.00 82.38 367 LEU A C 1
ATOM 2792 O O . LEU A 1 367 ? -46.263 -0.836 53.221 1.00 82.38 367 LEU A O 1
ATOM 2796 N N . SER A 1 368 ? -47.492 -1.867 51.663 1.00 85.31 368 SER A N 1
ATOM 2797 C CA . SER A 1 368 ? -47.796 -0.616 50.950 1.00 85.31 368 SER A CA 1
ATOM 2798 C C . SER A 1 368 ? -49.005 0.089 51.554 1.00 85.31 368 SER A C 1
ATOM 2800 O O . SER A 1 368 ? -49.906 -0.594 52.060 1.00 85.31 368 SER A O 1
ATOM 2802 N N . ASP A 1 369 ? -49.085 1.415 51.426 1.00 83.38 369 ASP A N 1
ATOM 2803 C CA . ASP A 1 369 ? -50.182 2.182 52.026 1.00 83.38 369 ASP A CA 1
ATOM 2804 C C . ASP A 1 369 ? -51.552 1.724 51.476 1.00 83.38 369 ASP A C 1
ATOM 2806 O O . ASP A 1 369 ? -52.530 1.605 52.232 1.00 83.38 369 ASP A O 1
ATOM 2810 N N . LEU A 1 370 ? -51.634 1.372 50.183 1.00 84.50 370 LEU A N 1
ATOM 2811 C CA . LEU A 1 370 ? -52.821 0.741 49.594 1.00 84.50 370 LEU A CA 1
ATOM 2812 C C . LEU A 1 370 ? -53.135 -0.638 50.200 1.00 84.50 370 LEU A C 1
ATOM 2814 O O . LEU A 1 370 ? -54.292 -0.896 50.556 1.00 84.50 370 LEU A O 1
ATOM 2818 N N . ASP A 1 371 ? -52.150 -1.536 50.314 1.00 82.50 371 ASP A N 1
ATOM 2819 C CA . ASP A 1 371 ? -52.355 -2.890 50.856 1.00 82.50 371 ASP A CA 1
ATOM 2820 C C . ASP A 1 371 ? -52.866 -2.834 52.302 1.00 82.50 371 ASP A C 1
ATOM 2822 O O . ASP A 1 371 ? -53.779 -3.571 52.695 1.00 82.50 371 ASP A O 1
ATOM 2826 N N . GLU A 1 372 ? -52.316 -1.929 53.103 1.00 79.69 372 GLU A N 1
ATOM 2827 C CA . GLU A 1 372 ? -52.763 -1.685 54.468 1.00 79.69 372 GLU A CA 1
ATOM 2828 C C . GLU A 1 372 ? -54.193 -1.157 54.509 1.00 79.69 372 GLU A C 1
ATOM 2830 O O . GLU A 1 372 ? -55.034 -1.655 55.271 1.00 79.69 372 GLU A O 1
ATOM 2835 N N . LEU A 1 373 ? -54.514 -0.199 53.639 1.00 77.69 373 LEU A N 1
ATOM 2836 C CA . LEU A 1 373 ? -55.852 0.362 53.531 1.00 77.69 373 LEU A CA 1
ATOM 2837 C C . LEU A 1 373 ? -56.892 -0.688 53.098 1.00 77.69 373 LEU A C 1
ATOM 2839 O O . LEU A 1 373 ? -58.017 -0.682 53.612 1.00 77.69 373 LEU A O 1
ATOM 2843 N N . GLU A 1 374 ? -56.530 -1.623 52.214 1.00 76.44 374 GLU A N 1
ATOM 2844 C CA . GLU A 1 374 ? -57.390 -2.739 51.801 1.00 76.44 374 GLU A CA 1
ATOM 2845 C C . GLU A 1 374 ? -57.578 -3.795 52.906 1.00 76.44 374 GLU A C 1
ATOM 2847 O O . GLU A 1 374 ? -58.673 -4.358 53.066 1.00 76.44 374 GLU A O 1
ATOM 2852 N N . LEU A 1 375 ? -56.539 -4.061 53.704 1.00 74.25 375 LEU A N 1
ATOM 2853 C CA . LEU A 1 375 ? -56.582 -5.008 54.825 1.00 74.25 375 LEU A CA 1
ATOM 2854 C C . LEU A 1 375 ? -57.333 -4.444 56.042 1.00 74.25 375 LEU A C 1
ATOM 2856 O O . LEU A 1 375 ? -57.859 -5.199 56.878 1.00 74.25 375 LEU A O 1
ATOM 2860 N N . ARG A 1 376 ? -57.466 -3.120 56.127 1.00 68.56 376 ARG A N 1
ATOM 2861 C CA . ARG A 1 376 ? -58.133 -2.423 57.225 1.00 68.56 376 ARG A CA 1
ATOM 2862 C C . ARG A 1 376 ? -59.655 -2.473 57.099 1.00 68.56 376 ARG A C 1
ATOM 2864 O O . ARG A 1 376 ? -60.308 -1.691 56.412 1.00 68.56 376 ARG A O 1
ATOM 2871 N N . THR A 1 377 ? -60.282 -3.367 57.868 1.00 60.56 377 THR A N 1
ATOM 2872 C CA . THR A 1 377 ? -61.751 -3.425 57.995 1.00 60.56 377 THR A CA 1
ATOM 2873 C C . THR A 1 377 ? -62.232 -2.963 59.368 1.00 60.56 377 THR A C 1
ATOM 2875 O O . THR A 1 377 ? -61.590 -3.183 60.392 1.00 60.56 377 THR A O 1
ATOM 2878 N N . ALA A 1 378 ? -63.458 -2.432 59.444 1.00 53.81 378 ALA A N 1
ATOM 2879 C CA . ALA A 1 378 ? -64.091 -2.032 60.709 1.00 53.81 378 ALA A CA 1
ATOM 2880 C C . ALA A 1 378 ? -64.263 -3.175 61.749 1.00 53.81 378 ALA A C 1
ATOM 2882 O O . ALA A 1 378 ? -64.718 -2.921 62.867 1.00 53.81 378 ALA A O 1
ATOM 2883 N N . ALA A 1 379 ? -63.957 -4.431 61.392 1.00 51.66 379 ALA A N 1
ATOM 2884 C CA . ALA A 1 379 ? -64.065 -5.610 62.253 1.00 51.66 379 ALA A CA 1
ATOM 2885 C C . ALA A 1 379 ? -62.748 -6.007 62.949 1.00 51.66 379 ALA A C 1
ATOM 2887 O O . ALA A 1 379 ? -62.809 -6.742 63.937 1.00 51.66 379 ALA A O 1
ATOM 2888 N N . HIS A 1 380 ? -61.597 -5.511 62.484 1.00 57.47 380 HIS A N 1
ATOM 2889 C CA . HIS A 1 380 ? -60.277 -5.822 63.033 1.00 57.47 380 HIS A CA 1
ATOM 2890 C C . HIS A 1 380 ? -59.473 -4.530 63.271 1.00 57.47 380 HIS A C 1
ATOM 2892 O O . HIS A 1 380 ? -58.788 -4.054 62.377 1.00 57.47 380 HIS A O 1
ATOM 2898 N N . PRO A 1 381 ? -59.564 -3.935 64.474 1.00 54.44 381 PRO A N 1
ATOM 2899 C CA . PRO A 1 381 ? -58.900 -2.669 64.804 1.00 54.44 381 PRO A CA 1
ATOM 2900 C C . PRO A 1 381 ? -57.401 -2.805 65.137 1.00 54.44 381 PRO A C 1
ATOM 2902 O O . PRO A 1 381 ? -56.816 -1.842 65.613 1.00 54.44 381 PRO A O 1
ATOM 2905 N N . THR A 1 382 ? -56.827 -3.996 64.963 1.00 58.28 382 THR A N 1
ATOM 2906 C CA . THR A 1 382 ? -55.395 -4.318 65.132 1.00 58.28 382 THR A CA 1
ATOM 2907 C C . THR A 1 382 ? -54.828 -4.908 63.836 1.00 58.28 382 THR A C 1
ATOM 2909 O O . THR A 1 382 ? -53.941 -5.746 63.880 1.00 58.28 382 THR A O 1
ATOM 2912 N N . CYS A 1 383 ? -55.470 -4.602 62.706 1.00 65.12 383 CYS A N 1
ATOM 2913 C CA . CYS A 1 383 ? -54.936 -4.856 61.371 1.00 65.12 383 CYS A CA 1
ATOM 2914 C C . CYS A 1 383 ? -54.044 -3.675 60.954 1.00 65.12 383 CYS A C 1
ATOM 2916 O O . CYS A 1 383 ? -54.172 -2.625 61.592 1.00 65.12 383 CYS A O 1
ATOM 2918 N N . PRO A 1 384 ? -53.230 -3.847 59.897 1.00 70.62 384 PRO A N 1
ATOM 2919 C CA . PRO A 1 384 ? -52.225 -2.867 59.487 1.00 70.62 384 PRO A CA 1
ATOM 2920 C C . PRO A 1 384 ? -52.796 -1.454 59.283 1.00 70.62 384 PRO A C 1
ATOM 2922 O O . PRO A 1 384 ? -53.961 -1.299 58.884 1.00 70.62 384 PRO A O 1
ATOM 2925 N N . ASP A 1 385 ? -52.015 -0.435 59.640 1.00 76.94 385 ASP A N 1
ATOM 2926 C CA . ASP A 1 385 ? -52.360 0.989 59.603 1.00 76.94 385 ASP A CA 1
ATOM 2927 C C . ASP A 1 385 ? -51.169 1.750 59.000 1.00 76.94 385 ASP A C 1
ATOM 2929 O O . ASP A 1 385 ? -50.142 1.738 59.673 1.00 76.94 385 ASP A O 1
ATOM 2933 N N . PRO A 1 386 ? -51.328 2.500 57.882 1.00 80.06 386 PRO A N 1
ATOM 2934 C CA . PRO A 1 386 ? -50.221 3.119 57.118 1.00 80.06 386 PRO A CA 1
ATOM 2935 C C . PRO A 1 386 ? -49.333 4.143 57.828 1.00 80.06 386 PRO A C 1
ATOM 2937 O O . PRO A 1 386 ? -48.568 4.893 57.231 1.00 80.06 386 PRO A O 1
ATOM 2940 N N . TRP A 1 387 ? -49.518 4.288 59.131 1.00 80.75 387 TRP A N 1
ATOM 2941 C CA . TRP A 1 387 ? -48.820 5.224 59.994 1.00 80.75 387 TRP A CA 1
ATOM 2942 C C . TRP A 1 387 ? -48.225 4.520 61.223 1.00 80.75 387 TRP A C 1
ATOM 2944 O O . TRP A 1 387 ? -47.743 5.201 62.140 1.00 80.75 387 TRP A O 1
ATOM 2954 N N . ASN A 1 388 ? -48.320 3.190 61.316 1.00 81.25 388 ASN A N 1
ATOM 2955 C CA . ASN A 1 388 ? -47.882 2.411 62.460 1.00 81.25 388 ASN A CA 1
ATOM 2956 C C . ASN A 1 388 ? -47.384 0.997 62.105 1.00 81.25 388 ASN A C 1
ATOM 2958 O O . ASN A 1 388 ? -48.124 0.025 62.225 1.00 81.25 388 ASN A O 1
ATOM 2962 N N . ALA A 1 389 ? -46.064 0.910 61.947 1.00 79.81 389 ALA A N 1
ATOM 2963 C CA . ALA A 1 389 ? -45.290 -0.270 61.572 1.00 79.81 389 ALA A CA 1
ATOM 2964 C C . ALA A 1 389 ? -45.327 -1.498 62.510 1.00 79.81 389 ALA A C 1
ATOM 2966 O O . ALA A 1 389 ? -44.436 -2.334 62.431 1.00 79.81 389 ALA A O 1
ATOM 2967 N N . ASP A 1 390 ? -46.230 -1.555 63.488 1.00 75.56 390 ASP A N 1
ATOM 2968 C CA . ASP A 1 390 ? -46.479 -2.674 64.416 1.00 75.56 390 ASP A CA 1
ATOM 2969 C C . ASP A 1 390 ? -47.867 -2.423 65.034 1.00 75.56 390 ASP A C 1
ATOM 2971 O O . ASP A 1 390 ? -48.016 -1.819 66.112 1.00 75.56 390 ASP A O 1
ATOM 2975 N N . SER A 1 391 ? -48.916 -2.768 64.286 1.00 76.00 391 SER A N 1
ATOM 2976 C CA . SER A 1 391 ? -50.303 -2.431 64.618 1.00 76.00 391 SER A CA 1
ATOM 2977 C C . SER A 1 391 ? -50.846 -3.178 65.826 1.00 76.00 391 SER A C 1
ATOM 2979 O O . SER A 1 391 ? -51.773 -2.688 66.491 1.00 76.00 391 SER A O 1
ATOM 2981 N N . ASP A 1 392 ? -50.270 -4.329 66.168 1.00 68.38 392 ASP A N 1
ATOM 2982 C CA . ASP A 1 392 ? -50.711 -5.146 67.296 1.00 68.38 392 ASP A CA 1
ATOM 2983 C C . ASP A 1 392 ? -49.763 -5.114 68.519 1.00 68.38 392 ASP A C 1
ATOM 2985 O O . ASP A 1 392 ? -50.187 -5.423 69.646 1.00 68.38 392 ASP A O 1
ATOM 2989 N N . GLY A 1 393 ? -48.544 -4.596 68.345 1.00 67.56 393 GLY A N 1
ATOM 2990 C CA . GLY A 1 393 ? -47.562 -4.322 69.389 1.00 67.56 393 GLY A CA 1
ATOM 2991 C C . GLY A 1 393 ? -46.780 -5.549 69.852 1.00 67.56 393 GLY A C 1
ATOM 2992 O O . GLY A 1 393 ? -46.287 -5.554 70.995 1.00 67.56 393 GLY A O 1
ATOM 2993 N N . ASP A 1 394 ? -46.726 -6.611 69.049 1.00 65.81 394 ASP A N 1
ATOM 2994 C CA . ASP A 1 394 ? -46.044 -7.856 69.395 1.00 65.81 394 ASP A CA 1
ATOM 2995 C C . ASP A 1 394 ? -44.523 -7.825 69.123 1.00 65.81 394 ASP A C 1
ATOM 2997 O O . ASP A 1 394 ? -43.770 -8.662 69.652 1.00 65.81 394 ASP A O 1
ATOM 3001 N N . GLY A 1 395 ? -44.059 -6.777 68.434 1.00 70.94 395 GLY A N 1
ATOM 3002 C CA . GLY A 1 395 ? -42.664 -6.526 68.099 1.00 70.94 395 GLY A CA 1
ATOM 3003 C C . GLY A 1 395 ? -42.232 -7.067 66.735 1.00 70.94 395 GLY A C 1
ATOM 3004 O O . GLY A 1 395 ? -41.029 -7.010 66.439 1.00 70.94 395 GLY A O 1
ATOM 3005 N N . LEU A 1 396 ? -43.159 -7.596 65.933 1.00 67.06 396 LEU A N 1
ATOM 3006 C CA . LEU A 1 396 ? -42.995 -7.841 64.505 1.00 67.06 396 LEU A CA 1
ATOM 3007 C C . LEU A 1 396 ? -43.728 -6.753 63.708 1.00 67.06 396 LEU A C 1
ATOM 3009 O O . LEU A 1 396 ? -44.871 -6.455 64.017 1.00 67.06 396 LEU A O 1
ATOM 3013 N N . PRO A 1 397 ? -43.087 -6.170 62.681 1.00 74.00 397 PRO A N 1
ATOM 3014 C CA . PRO A 1 397 ? -43.788 -5.279 61.769 1.00 74.00 397 PRO A CA 1
ATOM 3015 C C . PRO A 1 397 ? -44.869 -5.999 60.969 1.00 74.00 397 PRO A C 1
ATOM 3017 O O . PRO A 1 397 ? -44.658 -7.166 60.608 1.00 74.00 397 PRO A O 1
ATOM 3020 N N . ASP A 1 398 ? -45.968 -5.316 60.648 1.00 69.19 398 ASP A N 1
ATOM 3021 C CA . ASP A 1 398 ? -47.150 -5.937 60.046 1.00 69.19 398 ASP A CA 1
ATOM 3022 C C . ASP A 1 398 ? -46.816 -6.536 58.666 1.00 69.19 398 ASP A C 1
ATOM 3024 O O . ASP A 1 398 ? -47.202 -7.673 58.355 1.00 69.19 398 ASP A O 1
ATOM 3028 N N . GLY A 1 399 ? -45.965 -5.862 57.882 1.00 68.81 399 GLY A N 1
ATOM 3029 C CA . GLY A 1 399 ? -45.404 -6.379 56.626 1.00 68.81 399 GLY A CA 1
ATOM 3030 C C . GLY A 1 399 ? -44.653 -7.721 56.750 1.00 68.81 399 GLY A C 1
ATOM 3031 O O . GLY A 1 399 ? -44.492 -8.452 55.767 1.00 68.81 399 GLY A O 1
ATOM 3032 N N . HIS A 1 400 ? -44.226 -8.121 57.954 1.00 72.06 400 HIS A N 1
ATOM 3033 C CA . HIS A 1 400 ? -43.587 -9.417 58.217 1.00 72.06 400 HIS A CA 1
ATOM 3034 C C . HIS A 1 400 ? -44.582 -10.548 58.535 1.00 72.06 400 HIS A C 1
ATOM 3036 O O . HIS A 1 400 ? -44.241 -11.728 58.391 1.00 72.06 400 HIS A O 1
ATOM 3042 N N . GLU A 1 401 ? -45.799 -10.224 58.969 1.00 61.94 401 GLU A N 1
ATOM 3043 C CA . GLU A 1 401 ? -46.782 -11.188 59.482 1.00 61.94 401 GLU A CA 1
ATOM 3044 C C . GLU A 1 401 ? -47.657 -11.817 58.385 1.00 61.94 401 GLU A C 1
ATOM 3046 O O . GLU A 1 401 ? -48.211 -12.914 58.542 1.00 61.94 401 GLU A O 1
ATOM 3051 N N . THR A 1 402 ? -47.731 -11.166 57.224 1.00 58.84 402 THR A N 1
ATOM 3052 C CA . THR A 1 402 ? -48.626 -11.509 56.105 1.00 58.84 402 THR A CA 1
ATOM 3053 C C . THR A 1 402 ? -48.314 -12.852 55.418 1.00 58.84 402 THR A C 1
ATOM 3055 O O . THR A 1 402 ? -49.152 -13.379 54.682 1.00 58.84 402 THR A O 1
ATOM 3058 N N . LEU A 1 403 ? -47.159 -13.481 55.691 1.00 52.75 403 LEU A N 1
ATOM 3059 C CA . LEU A 1 403 ? -46.722 -14.727 55.034 1.00 52.75 403 LEU A CA 1
ATOM 3060 C C . LEU A 1 403 ? -47.114 -16.039 55.742 1.00 52.75 403 LEU A C 1
ATOM 3062 O O . LEU A 1 403 ? -47.003 -17.102 55.122 1.00 52.75 403 LEU A O 1
ATOM 3066 N N . THR A 1 404 ? -47.563 -16.032 57.003 1.00 53.53 404 THR A N 1
ATOM 3067 C CA . THR A 1 404 ? -47.758 -17.292 57.764 1.00 53.53 404 THR A CA 1
ATOM 3068 C C . THR A 1 404 ? -49.116 -17.495 58.412 1.00 53.53 404 THR A C 1
ATOM 3070 O O . THR A 1 404 ? -49.259 -18.431 59.197 1.00 53.53 404 THR A O 1
ATOM 3073 N N . ASP A 1 405 ? -50.123 -16.726 57.993 1.00 58.78 405 ASP A N 1
ATOM 3074 C CA . ASP A 1 405 ? -51.327 -16.449 58.786 1.00 58.78 405 ASP A CA 1
ATOM 3075 C C . ASP A 1 405 ? -50.922 -15.541 59.962 1.00 58.78 405 ASP A C 1
ATOM 3077 O O . ASP A 1 405 ? -50.060 -15.956 60.746 1.00 58.78 405 ASP A O 1
ATOM 3081 N N . PRO A 1 406 ? -51.507 -14.336 60.106 1.00 52.31 406 PRO A N 1
ATOM 3082 C CA . PRO A 1 406 ? -51.173 -13.375 61.169 1.00 52.31 406 PRO A CA 1
ATOM 3083 C C . PRO A 1 406 ? -51.418 -13.885 62.615 1.00 52.31 406 PRO A C 1
ATOM 3085 O O . PRO A 1 406 ? -51.650 -13.096 63.522 1.00 52.31 406 PRO A O 1
ATOM 3088 N N . CYS A 1 407 ? -51.520 -15.211 62.851 1.00 56.16 407 CYS A N 1
ATOM 3089 C CA . CYS A 1 407 ? -52.238 -15.811 63.978 1.00 56.16 407 CYS A CA 1
ATOM 3090 C C . CYS A 1 407 ? -51.814 -17.254 64.508 1.00 56.16 407 CYS A C 1
ATOM 3092 O O . CYS A 1 407 ? -52.736 -17.862 65.045 1.00 56.16 407 CYS A O 1
ATOM 3094 N N . LEU A 1 408 ? -50.554 -17.839 64.462 1.00 45.19 408 LEU A N 1
ATOM 3095 C CA . LEU A 1 408 ? -49.931 -18.973 65.335 1.00 45.19 408 LEU A CA 1
ATOM 3096 C C . LEU A 1 408 ? -49.125 -20.211 64.681 1.00 45.19 408 LEU A C 1
ATOM 3098 O O . LEU A 1 408 ? -49.478 -20.631 63.588 1.00 45.19 408 LEU A O 1
ATOM 3102 N N . HIS A 1 409 ? -48.130 -20.922 65.353 1.00 46.38 409 HIS A N 1
ATOM 3103 C CA . HIS A 1 409 ? -47.215 -22.037 64.798 1.00 46.38 409 HIS A CA 1
ATOM 3104 C C . HIS A 1 409 ? -46.664 -23.235 65.733 1.00 46.38 409 HIS A C 1
ATOM 3106 O O . HIS A 1 409 ? -46.482 -22.976 66.921 1.00 46.38 409 HIS A O 1
ATOM 3112 N N . ASP A 1 410 ? -46.311 -24.495 65.249 1.00 42.78 410 ASP A N 1
ATOM 3113 C CA . ASP A 1 410 ? -45.481 -25.610 65.931 1.00 42.78 410 ASP A CA 1
ATOM 3114 C C . ASP A 1 410 ? -44.985 -26.882 65.058 1.00 42.78 410 ASP A C 1
ATOM 3116 O O . ASP A 1 410 ? -45.824 -27.597 64.507 1.00 42.78 410 ASP A O 1
ATOM 3120 N N . ALA A 1 411 ? -43.665 -27.264 64.964 1.00 50.41 411 ALA A N 1
ATOM 3121 C CA . ALA A 1 411 ? -43.026 -28.471 64.268 1.00 50.41 411 ALA A CA 1
ATOM 3122 C C . ALA A 1 411 ? -41.567 -28.826 64.799 1.00 50.41 411 ALA A C 1
ATOM 3124 O O . ALA A 1 411 ? -41.148 -28.086 65.674 1.00 50.41 411 ALA A O 1
ATOM 3125 N N . PRO A 1 412 ? -40.760 -29.882 64.404 1.00 61.91 412 PRO A N 1
ATOM 3126 C CA . PRO A 1 412 ? -39.372 -30.170 64.917 1.00 61.91 412 PRO A CA 1
ATOM 3127 C C . PRO A 1 412 ? -38.174 -29.531 64.143 1.00 61.91 412 PRO A C 1
ATOM 3129 O O . PRO A 1 412 ? -38.337 -29.091 63.010 1.00 61.91 412 PRO A O 1
ATOM 3132 N N . LEU A 1 413 ? -36.973 -29.446 64.766 1.00 77.81 413 LEU A N 1
ATOM 3133 C CA . LEU A 1 413 ? -35.802 -28.632 64.331 1.00 77.81 413 LEU A CA 1
ATOM 3134 C C . LEU A 1 413 ? -34.589 -29.464 63.813 1.00 77.81 413 LEU A C 1
ATOM 3136 O O . LEU A 1 413 ? -34.032 -30.260 64.566 1.00 77.81 413 LEU A O 1
ATOM 3140 N N . ILE A 1 414 ? -34.143 -29.245 62.571 1.00 85.94 414 ILE A N 1
ATOM 3141 C CA . ILE A 1 414 ? -33.000 -29.902 61.884 1.00 85.94 414 ILE A CA 1
ATOM 3142 C C . ILE A 1 414 ? -32.011 -28.833 61.409 1.00 85.94 414 ILE A C 1
ATOM 3144 O O . ILE A 1 414 ? -32.473 -27.831 60.882 1.00 85.94 414 ILE A O 1
ATOM 3148 N N . VAL A 1 415 ? -30.694 -29.052 61.532 1.00 90.69 415 VAL A N 1
ATOM 3149 C CA . VAL A 1 415 ? -29.627 -28.182 60.995 1.00 90.69 415 VAL A CA 1
ATOM 3150 C C . VAL A 1 415 ? -29.004 -28.819 59.746 1.00 90.69 415 VAL A C 1
ATOM 3152 O O . VAL A 1 415 ? -28.578 -29.973 59.787 1.00 90.69 415 VAL A O 1
ATOM 3155 N N . SER A 1 416 ? -28.894 -28.064 58.654 1.00 91.69 416 SER A N 1
ATOM 3156 C CA . SER A 1 416 ? -28.260 -28.489 57.394 1.00 91.69 416 SER A CA 1
ATOM 3157 C C . SER A 1 416 ? -27.470 -27.343 56.755 1.00 91.69 416 SER A C 1
ATOM 3159 O O . SER A 1 416 ? -27.613 -26.189 57.161 1.00 91.69 416 SER A O 1
ATOM 3161 N N . ILE A 1 417 ? -26.631 -27.649 55.764 1.00 92.69 417 ILE A N 1
ATOM 3162 C CA . ILE A 1 417 ? -26.053 -26.643 54.863 1.00 92.69 417 ILE A CA 1
ATOM 3163 C C . ILE A 1 417 ? -26.825 -26.731 53.548 1.00 92.69 417 ILE A C 1
ATOM 3165 O O . ILE A 1 417 ? -26.960 -27.816 52.983 1.00 92.69 417 ILE A O 1
ATOM 3169 N N . ALA A 1 418 ? -27.371 -25.614 53.080 1.00 84.31 418 ALA A N 1
ATOM 3170 C CA . ALA A 1 418 ? -28.132 -25.576 51.846 1.00 84.31 418 ALA A CA 1
ATOM 3171 C C . ALA A 1 418 ? -27.195 -25.561 50.631 1.00 84.31 418 ALA A C 1
ATOM 3173 O O . ALA A 1 418 ? -26.419 -24.624 50.448 1.00 84.31 418 ALA A O 1
ATOM 3174 N N . GLY A 1 419 ? -27.342 -26.574 49.775 1.00 75.81 419 GLY A N 1
ATOM 3175 C CA . GLY A 1 419 ? -26.817 -26.580 48.411 1.00 75.81 419 GLY A CA 1
ATOM 3176 C C . GLY A 1 419 ? -25.294 -26.657 48.275 1.00 75.81 419 GLY A C 1
ATOM 3177 O O . GLY A 1 419 ? -24.546 -26.847 49.229 1.00 75.81 419 GLY A O 1
ATOM 3178 N N . SER A 1 420 ? -24.853 -26.558 47.025 1.00 83.38 420 SER A N 1
ATOM 3179 C CA . SER A 1 420 ? -23.478 -26.242 46.638 1.00 83.38 420 SER A CA 1
ATOM 3180 C C . SER A 1 420 ? -23.508 -24.874 45.967 1.00 83.38 420 SER A C 1
ATOM 3182 O O . SER A 1 420 ? -24.518 -24.528 45.354 1.00 83.38 420 SER A O 1
ATOM 3184 N N . THR A 1 421 ? -22.443 -24.098 46.105 1.00 89.69 421 THR A N 1
ATOM 3185 C CA . THR A 1 421 ? -22.335 -22.780 45.475 1.00 89.69 421 THR A CA 1
ATOM 3186 C C . THR A 1 421 ? -21.227 -22.801 44.434 1.00 89.69 421 THR A C 1
ATOM 3188 O O . THR A 1 421 ? -20.248 -23.537 44.573 1.00 89.69 421 THR A O 1
ATOM 3191 N N . VAL A 1 422 ? -21.417 -22.030 43.374 1.00 93.19 422 VAL A N 1
ATOM 3192 C CA . VAL A 1 422 ? -20.426 -21.803 42.327 1.00 93.19 422 VAL A CA 1
ATOM 3193 C C . VAL A 1 422 ? -20.148 -20.315 42.358 1.00 93.19 422 VAL A C 1
ATOM 3195 O O . VAL A 1 422 ? -21.084 -19.521 42.261 1.00 93.19 422 VAL A O 1
ATOM 3198 N N . VAL A 1 423 ? -18.891 -19.950 42.552 1.00 93.94 423 VAL A N 1
ATOM 3199 C CA . VAL A 1 423 ? -18.460 -18.559 42.520 1.00 93.94 423 VAL A CA 1
ATOM 3200 C C . VAL A 1 423 ? -17.250 -18.428 41.628 1.00 93.94 423 VAL A C 1
ATOM 3202 O O . VAL A 1 423 ? -16.458 -19.357 41.510 1.00 93.94 423 VAL A O 1
ATOM 3205 N N . ASP A 1 424 ? -17.131 -17.261 41.026 1.00 92.25 424 ASP A N 1
ATOM 3206 C CA . ASP A 1 424 ? -15.923 -16.870 40.322 1.00 92.25 424 ASP A CA 1
ATOM 3207 C C . ASP A 1 424 ? -14.851 -16.481 41.335 1.00 92.25 424 ASP A C 1
ATOM 3209 O O . ASP A 1 424 ? -15.165 -16.028 42.446 1.00 92.25 424 ASP A O 1
ATOM 3213 N N . GLU A 1 425 ? -13.594 -16.656 40.955 1.00 88.75 425 GLU A N 1
ATOM 3214 C CA . GLU A 1 425 ? -12.472 -16.183 41.752 1.00 88.75 425 GLU A CA 1
ATOM 3215 C C . GLU A 1 425 ? -12.609 -14.711 42.171 1.00 88.75 425 GLU A C 1
ATOM 3217 O O . GLU A 1 425 ? -13.156 -13.856 41.470 1.00 88.75 425 GLU A O 1
ATOM 3222 N N . GLY A 1 426 ? -12.120 -14.399 43.372 1.00 86.75 426 GLY A N 1
ATOM 3223 C CA . GLY A 1 426 ? -12.198 -13.060 43.964 1.00 86.75 426 GLY A CA 1
ATOM 3224 C C . GLY A 1 426 ? -13.578 -12.680 44.510 1.00 86.75 426 GLY A C 1
ATOM 3225 O O . GLY A 1 426 ? -13.708 -11.639 45.161 1.00 86.75 426 GLY A O 1
ATOM 3226 N N . GLN A 1 427 ? -14.601 -13.516 44.314 1.00 91.56 427 GLN A N 1
ATOM 3227 C CA . GLN A 1 427 ? -15.920 -13.327 44.911 1.00 91.56 427 GLN A CA 1
ATOM 3228 C C . GLN A 1 427 ? -16.039 -13.999 46.285 1.00 91.56 427 GLN A C 1
ATOM 3230 O O . GLN A 1 427 ? -15.294 -14.903 46.679 1.00 91.56 427 GLN A O 1
ATOM 3235 N N . THR A 1 428 ? -17.037 -13.567 47.053 1.00 92.12 428 THR A N 1
ATOM 3236 C CA . THR A 1 428 ? -17.372 -14.210 48.324 1.00 92.12 428 THR A CA 1
ATOM 3237 C C . THR A 1 428 ? -18.271 -15.423 48.089 1.00 92.12 428 THR A C 1
ATOM 3239 O O . THR A 1 428 ? -19.455 -15.273 47.792 1.00 92.12 428 THR A O 1
ATOM 3242 N N . ALA A 1 429 ? -17.754 -16.628 48.333 1.00 92.38 429 ALA A N 1
ATOM 3243 C CA . ALA A 1 429 ? -18.581 -17.825 48.429 1.00 92.38 429 ALA A CA 1
ATOM 3244 C C . ALA A 1 429 ? -19.438 -17.767 49.694 1.00 92.38 429 ALA A C 1
ATOM 3246 O O . ALA A 1 429 ? -18.911 -17.659 50.804 1.00 92.38 429 ALA A O 1
ATOM 3247 N N . GLN A 1 430 ? -20.756 -17.877 49.539 1.00 92.12 430 GLN A N 1
ATOM 3248 C CA . GLN A 1 430 ? -21.698 -17.933 50.652 1.00 92.12 430 GLN A CA 1
ATOM 3249 C C . GLN A 1 430 ? -22.375 -19.301 50.709 1.00 92.12 430 GLN A C 1
ATOM 3251 O O . GLN A 1 430 ? -22.935 -19.781 49.726 1.00 92.12 430 GLN A O 1
ATOM 3256 N N . LEU A 1 431 ? -22.333 -19.921 51.885 1.00 92.44 431 LEU A N 1
ATOM 3257 C CA . LEU A 1 431 ? -23.092 -21.119 52.216 1.00 92.44 431 LEU A CA 1
ATOM 3258 C C . LEU A 1 431 ? -24.156 -20.756 53.245 1.00 92.44 431 LEU A C 1
ATOM 3260 O O . LEU A 1 431 ? -23.864 -20.125 54.262 1.00 92.44 431 LEU A O 1
ATOM 3264 N N . ILE A 1 432 ? -25.388 -21.191 53.007 1.00 92.69 432 ILE A N 1
ATOM 3265 C CA . ILE A 1 432 ? -26.485 -20.969 53.946 1.00 92.69 432 ILE A CA 1
ATOM 3266 C C . ILE A 1 432 ? -26.522 -22.150 54.911 1.00 92.69 432 ILE A C 1
ATOM 3268 O O . ILE A 1 432 ? -26.814 -23.280 54.522 1.00 92.69 432 ILE A O 1
ATOM 3272 N N . VAL A 1 433 ? -26.232 -21.897 56.184 1.00 92.81 433 VAL A N 1
ATOM 3273 C CA . VAL A 1 433 ? -26.462 -22.867 57.257 1.00 92.81 433 VAL A CA 1
ATOM 3274 C C . VAL A 1 433 ? -27.873 -22.633 57.775 1.00 92.81 433 VAL A C 1
ATOM 3276 O O . VAL A 1 433 ? -28.175 -21.543 58.254 1.00 92.81 433 VAL A O 1
ATOM 3279 N N . GLN A 1 434 ? -28.746 -23.629 57.665 1.00 92.38 434 GLN A N 1
ATOM 3280 C CA . GLN A 1 434 ? -30.185 -23.463 57.870 1.00 92.38 434 GLN A CA 1
ATOM 3281 C C . GLN A 1 434 ? -30.775 -24.457 58.868 1.00 92.38 434 GLN A C 1
ATOM 3283 O O . GLN A 1 434 ? -30.262 -25.559 59.076 1.00 92.38 434 GLN A O 1
ATOM 3288 N N . LEU A 1 435 ? -31.897 -24.046 59.443 1.00 88.88 435 LEU A N 1
ATOM 3289 C CA . LEU A 1 435 ? -32.762 -24.757 60.359 1.00 88.88 435 LEU A CA 1
ATOM 3290 C C . LEU A 1 435 ? -34.078 -25.107 59.658 1.00 88.88 435 LEU A C 1
ATOM 3292 O O . LEU A 1 435 ? -34.600 -24.314 58.882 1.00 88.88 435 LEU A O 1
ATOM 3296 N N . SER A 1 436 ? -34.693 -26.239 59.996 1.00 85.00 436 SER A N 1
ATOM 3297 C CA . SER A 1 436 ? -36.021 -26.600 59.463 1.00 85.00 436 SER A CA 1
ATOM 3298 C C . SER A 1 436 ? -37.184 -25.738 59.987 1.00 85.00 436 SER A C 1
ATOM 3300 O O . SER A 1 436 ? -38.315 -25.931 59.550 1.00 85.00 436 SER A O 1
ATOM 3302 N N . ARG A 1 437 ? -36.933 -24.849 60.960 1.00 76.94 437 ARG A N 1
ATOM 3303 C CA . ARG A 1 437 ? -37.865 -23.870 61.558 1.00 76.94 437 ARG A CA 1
ATOM 3304 C C . ARG A 1 437 ? -37.092 -22.921 62.487 1.00 76.94 437 ARG A C 1
ATOM 3306 O O . ARG A 1 437 ? -35.925 -23.171 62.775 1.00 76.94 437 ARG A O 1
ATOM 3313 N N . VAL A 1 438 ? -37.739 -21.882 63.011 1.00 76.56 438 VAL A N 1
ATOM 3314 C CA . VAL A 1 438 ? -37.109 -20.958 63.972 1.00 76.56 438 VAL A CA 1
ATOM 3315 C C . VAL A 1 438 ? -36.740 -21.662 65.285 1.00 76.56 438 VAL A C 1
ATOM 3317 O O . VAL A 1 438 ? -37.500 -22.490 65.802 1.00 76.56 438 VAL A O 1
ATOM 3320 N N . ALA A 1 439 ? -35.565 -21.337 65.830 1.00 76.50 439 ALA A N 1
ATOM 3321 C CA . ALA A 1 439 ? -35.131 -21.775 67.155 1.00 76.50 439 ALA A CA 1
ATOM 3322 C C . ALA A 1 439 ? -35.277 -20.642 68.179 1.00 76.50 439 ALA A C 1
ATOM 3324 O O . ALA A 1 439 ? -34.923 -19.496 67.915 1.00 76.50 439 ALA A O 1
ATOM 3325 N N . TYR A 1 440 ? -35.745 -20.972 69.384 1.00 72.12 440 TYR A N 1
ATOM 3326 C CA . TYR A 1 440 ? -35.901 -20.016 70.493 1.00 72.12 440 TYR A CA 1
ATOM 3327 C C . TYR A 1 440 ? -34.639 -19.892 71.371 1.00 72.12 440 TYR A C 1
ATOM 3329 O O . TYR A 1 440 ? -34.688 -19.406 72.497 1.00 72.12 440 TYR A O 1
ATOM 3337 N N . GLU A 1 441 ? -33.497 -20.343 70.856 1.00 77.75 441 GLU A N 1
ATOM 3338 C CA . GLU A 1 441 ? -32.160 -20.116 71.399 1.00 77.75 441 GLU A CA 1
ATOM 3339 C C . GLU A 1 441 ? -31.163 -20.001 70.238 1.00 77.75 441 GLU A C 1
ATOM 3341 O O . GLU A 1 441 ? -31.437 -20.477 69.137 1.00 77.75 441 GLU A O 1
ATOM 3346 N N . HIS A 1 442 ? -30.005 -19.378 70.468 1.00 82.25 442 HIS A N 1
ATOM 3347 C CA . HIS A 1 442 ? -28.956 -19.304 69.448 1.00 82.25 442 HIS A CA 1
ATOM 3348 C C . HIS A 1 442 ? -28.370 -20.696 69.187 1.00 82.25 442 HIS A C 1
ATOM 3350 O O . HIS A 1 442 ? -27.917 -21.344 70.132 1.00 82.25 442 HIS A O 1
ATOM 3356 N N . ILE A 1 443 ? -28.296 -21.132 67.929 1.00 88.19 443 ILE A N 1
ATOM 3357 C CA . ILE A 1 443 ? -27.677 -22.411 67.551 1.00 88.19 443 ILE A CA 1
ATOM 3358 C C . ILE A 1 443 ? -26.264 -22.158 67.035 1.00 88.19 443 ILE A C 1
ATOM 3360 O O . ILE A 1 443 ? -26.076 -21.490 66.021 1.00 88.19 443 ILE A O 1
ATOM 3364 N N . VAL A 1 444 ? -25.261 -22.711 67.720 1.00 91.06 444 VAL A N 1
ATOM 3365 C CA . VAL A 1 444 ? -23.860 -22.623 67.295 1.00 91.06 444 VAL A CA 1
ATOM 3366 C C . VAL A 1 444 ? -23.489 -23.865 66.485 1.00 91.06 444 VAL A C 1
ATOM 3368 O O . VAL A 1 444 ? -23.553 -24.986 66.991 1.00 91.06 444 VAL A O 1
ATOM 3371 N N . VAL A 1 445 ? -23.064 -23.669 65.240 1.00 92.62 445 VAL A N 1
ATOM 3372 C CA . VAL A 1 445 ? -22.690 -24.713 64.279 1.00 92.62 445 VAL A CA 1
ATOM 3373 C C . VAL A 1 445 ? -21.192 -24.626 64.001 1.00 92.62 445 VAL A C 1
ATOM 3375 O O . VAL A 1 445 ? -20.700 -23.596 63.548 1.00 92.62 445 VAL A O 1
ATOM 3378 N N . ASN A 1 446 ? -20.453 -25.703 64.269 1.00 92.81 446 ASN A N 1
ATOM 3379 C CA . ASN A 1 446 ? -19.029 -25.797 63.950 1.00 92.81 446 ASN A CA 1
ATOM 3380 C C . ASN A 1 446 ? -18.855 -26.533 62.616 1.00 92.81 446 ASN A C 1
ATOM 3382 O O . ASN A 1 446 ? -19.332 -27.661 62.466 1.00 92.81 446 ASN A O 1
ATOM 3386 N N . LEU A 1 447 ? -18.146 -25.916 61.678 1.00 93.50 447 LEU A N 1
ATOM 3387 C CA . LEU A 1 447 ? -17.904 -26.405 60.323 1.00 93.50 447 LEU A CA 1
ATOM 3388 C C . LEU A 1 447 ? -16.487 -26.984 60.178 1.00 93.50 447 LEU A C 1
ATOM 3390 O O . LEU A 1 447 ? -15.594 -26.702 60.979 1.00 93.50 447 LEU A O 1
ATOM 3394 N N . ALA A 1 448 ? -16.268 -27.788 59.139 1.00 91.69 448 ALA A N 1
ATOM 3395 C CA . ALA A 1 448 ? -14.951 -28.292 58.755 1.00 91.69 448 ALA A CA 1
ATOM 3396 C C . ALA A 1 448 ? -14.808 -28.384 57.230 1.00 91.69 448 ALA A C 1
ATOM 3398 O O . ALA A 1 448 ? -15.744 -28.804 56.547 1.00 91.69 448 ALA A O 1
ATOM 3399 N N . ILE A 1 449 ? -13.617 -28.041 56.727 1.00 91.94 449 ILE A N 1
ATOM 3400 C CA . ILE A 1 449 ? -13.217 -28.254 55.329 1.00 91.94 449 ILE A CA 1
ATOM 3401 C C . ILE A 1 449 ? -12.592 -29.646 55.209 1.00 91.94 449 ILE A C 1
ATOM 3403 O O . ILE A 1 449 ? -11.740 -30.023 56.020 1.00 91.94 449 ILE A O 1
ATOM 3407 N N . ALA A 1 450 ? -13.025 -30.428 54.223 1.00 87.25 450 ALA A N 1
ATOM 3408 C CA . ALA A 1 450 ? -12.509 -31.770 54.001 1.00 87.25 450 ALA A CA 1
ATOM 3409 C C . ALA A 1 450 ? -11.129 -31.742 53.320 1.00 87.25 450 ALA A C 1
ATOM 3411 O O . ALA A 1 450 ? -10.861 -30.927 52.439 1.00 87.25 450 ALA A O 1
ATOM 3412 N N . GLY A 1 451 ? -10.255 -32.678 53.702 1.00 81.31 451 GLY A N 1
ATOM 3413 C CA . GLY A 1 451 ? -8.871 -32.747 53.209 1.00 81.31 451 GLY A CA 1
ATOM 3414 C C . GLY A 1 451 ? -8.706 -33.224 51.760 1.00 81.31 451 GLY A C 1
ATOM 3415 O O . GLY A 1 451 ? -7.580 -33.322 51.294 1.00 81.31 451 GLY A O 1
ATOM 3416 N N . ASN A 1 452 ? -9.798 -33.560 51.071 1.00 86.00 452 ASN A N 1
ATOM 3417 C CA . ASN A 1 452 ? -9.832 -33.887 49.642 1.00 86.00 452 ASN A CA 1
ATOM 3418 C C . ASN A 1 452 ? -10.279 -32.700 48.766 1.00 86.00 452 ASN A C 1
ATOM 3420 O O . ASN A 1 452 ? -10.618 -32.914 47.606 1.00 86.00 452 ASN A O 1
ATOM 3424 N N . SER A 1 453 ? -10.344 -31.491 49.330 1.00 90.19 453 SER A N 1
ATOM 3425 C CA . SER A 1 453 ? -10.520 -30.251 48.564 1.00 90.19 453 SER A CA 1
ATOM 3426 C C . SER A 1 453 ? -9.304 -30.036 47.657 1.00 90.19 453 SER A C 1
ATOM 3428 O O . SER A 1 453 ? -8.187 -30.354 48.071 1.00 90.19 453 SER A O 1
ATOM 3430 N N . THR A 1 454 ? -9.519 -29.553 46.433 1.00 90.62 454 THR A N 1
ATOM 3431 C CA . THR A 1 454 ? -8.423 -29.209 45.508 1.00 90.62 454 THR A CA 1
ATOM 3432 C C . THR A 1 454 ? -7.919 -27.790 45.754 1.00 90.62 454 THR A C 1
ATOM 3434 O O . THR A 1 454 ? -6.719 -27.564 45.641 1.00 90.62 454 THR A O 1
ATOM 3437 N N . ALA A 1 455 ? -8.800 -26.900 46.226 1.00 90.56 455 ALA A N 1
ATOM 3438 C CA . ALA A 1 455 ? -8.449 -25.548 46.636 1.00 90.56 455 ALA A CA 1
ATOM 3439 C C . ALA A 1 455 ? -7.649 -25.523 47.958 1.00 90.56 455 ALA A C 1
ATOM 3441 O O . ALA A 1 455 ? -7.997 -26.176 48.955 1.00 90.56 455 ALA A O 1
ATOM 3442 N N . THR A 1 456 ? -6.604 -24.706 47.996 1.00 89.38 456 THR A N 1
ATOM 3443 C CA . THR A 1 456 ? -5.623 -24.523 49.060 1.00 89.38 456 THR A CA 1
ATOM 3444 C C . THR A 1 456 ? -5.764 -23.153 49.725 1.00 89.38 456 THR A C 1
ATOM 3446 O O . THR A 1 456 ? -5.718 -22.096 49.098 1.00 89.38 456 THR A O 1
ATOM 3449 N N . ALA A 1 457 ? -5.858 -23.154 51.057 1.00 89.38 457 ALA A N 1
ATOM 3450 C CA . ALA A 1 457 ? -5.940 -21.923 51.834 1.00 89.38 457 ALA A CA 1
ATOM 3451 C C . ALA A 1 457 ? -4.683 -21.048 51.665 1.00 89.38 457 ALA A C 1
ATOM 3453 O O . ALA A 1 457 ? -3.555 -21.506 51.862 1.00 89.38 457 ALA A O 1
ATOM 3454 N N . GLY A 1 458 ? -4.894 -19.764 51.384 1.00 84.44 458 GLY A N 1
ATOM 3455 C CA . GLY A 1 458 ? -3.851 -18.773 51.131 1.00 84.44 458 GLY A CA 1
ATOM 3456 C C . GLY A 1 458 ? -3.358 -18.716 49.683 1.00 84.44 458 GLY A C 1
ATOM 3457 O O . GLY A 1 458 ? -2.535 -17.848 49.406 1.00 84.44 458 GLY A O 1
ATOM 3458 N N . GLN A 1 459 ? -3.834 -19.605 48.805 1.00 85.88 459 GLN A N 1
ATOM 3459 C CA . GLN A 1 459 ? -3.684 -19.494 47.349 1.00 85.88 459 GLN A CA 1
ATOM 3460 C C . GLN A 1 459 ? -5.043 -19.155 46.724 1.00 85.88 459 GLN A C 1
ATOM 3462 O O . GLN A 1 459 ? -5.190 -18.057 46.208 1.00 85.88 459 GLN A O 1
ATOM 3467 N N . ASP A 1 460 ? -6.059 -19.989 46.962 1.00 88.88 460 ASP A N 1
ATOM 3468 C CA . ASP A 1 460 ? -7.330 -19.915 46.209 1.00 88.88 460 ASP A CA 1
ATOM 3469 C C . ASP A 1 460 ? -8.466 -19.347 47.081 1.00 88.88 460 ASP A C 1
ATOM 3471 O O . ASP A 1 460 ? -9.491 -18.848 46.626 1.00 88.88 460 ASP A O 1
ATOM 3475 N N . TYR A 1 461 ? -8.290 -19.383 48.405 1.00 91.69 461 TYR A N 1
ATOM 3476 C CA . TYR A 1 461 ? -9.203 -18.740 49.346 1.00 91.69 461 TYR A CA 1
ATOM 3477 C C . TYR A 1 461 ? -8.504 -18.282 50.620 1.00 91.69 461 TYR A C 1
ATOM 3479 O O . TYR A 1 461 ? -7.503 -18.844 51.074 1.00 91.69 461 TYR A O 1
ATOM 3487 N N . VAL A 1 462 ? -9.072 -17.271 51.269 1.00 92.69 462 VAL A N 1
ATOM 3488 C CA . VAL A 1 462 ? -8.613 -16.814 52.580 1.00 92.69 462 VAL A CA 1
ATOM 3489 C C . VAL A 1 462 ? -9.119 -17.774 53.650 1.00 92.69 462 VAL A C 1
ATOM 3491 O O . VAL A 1 462 ? -10.327 -17.944 53.818 1.00 92.69 462 VAL A O 1
ATOM 3494 N N . GLN A 1 463 ? -8.204 -18.359 54.431 1.00 89.88 463 GLN A N 1
ATOM 3495 C CA . GLN A 1 463 ? -8.564 -19.189 55.585 1.00 89.88 463 GLN A CA 1
ATOM 3496 C C . GLN A 1 463 ? -9.507 -18.408 56.524 1.00 89.88 463 GLN A C 1
ATOM 3498 O O . GLN A 1 463 ? -9.079 -17.400 57.099 1.00 89.88 463 GLN A O 1
ATOM 3503 N N . PRO A 1 464 ? -10.755 -18.868 56.747 1.00 89.31 464 PRO A N 1
ATOM 3504 C CA . PRO A 1 464 ? -11.681 -18.164 57.624 1.00 89.31 464 PRO A CA 1
ATOM 3505 C C . PRO A 1 464 ? -11.130 -18.053 59.049 1.00 89.31 464 PRO A C 1
ATOM 3507 O O . PRO A 1 464 ? -10.611 -19.026 59.603 1.00 89.31 464 PRO A O 1
ATOM 3510 N N . ALA A 1 465 ? -11.283 -16.878 59.667 1.00 85.00 465 ALA A N 1
ATOM 3511 C CA . ALA A 1 465 ? -10.826 -16.622 61.038 1.00 85.00 465 ALA A CA 1
ATOM 3512 C C . ALA A 1 465 ? -11.532 -17.510 62.082 1.00 85.00 465 ALA A C 1
ATOM 3514 O O . ALA A 1 465 ? -11.000 -17.746 63.168 1.00 85.00 465 ALA A O 1
ATOM 3515 N N . SER A 1 466 ? -12.729 -18.004 61.751 1.00 87.19 466 SER A N 1
ATOM 3516 C CA . SER A 1 466 ? -13.504 -18.946 62.550 1.00 87.19 466 SER A CA 1
ATOM 3517 C C . SER A 1 466 ? -14.273 -19.897 61.634 1.00 87.19 466 SER A C 1
ATOM 3519 O O . SER A 1 466 ? -14.928 -19.456 60.695 1.00 87.19 466 SER A O 1
ATOM 3521 N N . MET A 1 467 ? -14.243 -21.195 61.941 1.00 92.56 467 MET A N 1
ATOM 3522 C CA . MET A 1 467 ? -15.085 -22.215 61.298 1.00 92.56 467 MET A CA 1
ATOM 3523 C C . MET A 1 467 ? -16.374 -22.439 62.105 1.00 92.56 467 MET A C 1
ATOM 3525 O O . MET A 1 467 ? -16.775 -23.572 62.362 1.00 92.56 467 MET A O 1
ATOM 3529 N N . GLN A 1 468 ? -16.988 -21.359 62.583 1.00 91.69 468 GLN A N 1
ATOM 3530 C CA . GLN A 1 468 ? -18.179 -21.400 63.425 1.00 91.69 468 GLN A CA 1
ATOM 3531 C C . GLN A 1 468 ? -19.208 -20.389 62.930 1.00 91.69 468 GLN A C 1
ATOM 3533 O O . GLN A 1 468 ? -18.877 -19.231 62.688 1.00 91.69 468 GLN A O 1
ATOM 3538 N N . VAL A 1 469 ? -20.460 -20.828 62.849 1.00 93.00 469 VAL A N 1
ATOM 3539 C CA . VAL A 1 469 ? -21.623 -20.019 62.481 1.00 93.00 469 VAL A CA 1
ATOM 3540 C C . VAL A 1 469 ? -22.602 -20.046 63.642 1.00 93.00 469 VAL A C 1
ATOM 3542 O O . VAL A 1 469 ? -22.836 -21.099 64.228 1.00 93.00 469 VAL A O 1
ATOM 3545 N N . THR A 1 470 ? -23.176 -18.900 63.995 1.00 91.44 470 THR A N 1
ATOM 3546 C CA . THR A 1 470 ? -24.248 -18.832 64.995 1.00 91.44 470 THR A CA 1
ATOM 3547 C C . THR A 1 470 ? -25.527 -18.402 64.303 1.00 91.44 470 THR A C 1
ATOM 3549 O O . THR A 1 470 ? -25.565 -17.308 63.753 1.00 91.44 470 THR A O 1
ATOM 3552 N N . ILE A 1 471 ? -26.561 -19.239 64.355 1.00 91.19 471 ILE A N 1
ATOM 3553 C CA . ILE A 1 471 ? -27.914 -18.881 63.922 1.00 91.19 471 ILE A CA 1
ATOM 3554 C C . ILE A 1 471 ? -28.596 -18.199 65.113 1.00 91.19 471 ILE A C 1
ATOM 3556 O O . ILE A 1 471 ? -28.746 -18.846 66.158 1.00 91.19 471 ILE A O 1
ATOM 3560 N N . PRO A 1 472 ? -28.926 -16.895 65.027 1.00 86.56 472 PRO A N 1
ATOM 3561 C CA . PRO A 1 472 ? -29.529 -16.177 66.139 1.00 86.56 472 PRO A CA 1
ATOM 3562 C C . PRO A 1 472 ? -30.909 -16.707 66.526 1.00 86.56 472 PRO A C 1
ATOM 3564 O O . PRO A 1 472 ? -31.582 -17.362 65.734 1.00 86.56 472 PRO A O 1
ATOM 3567 N N . ILE A 1 473 ? -31.343 -16.403 67.750 1.00 78.69 473 ILE A N 1
ATOM 3568 C CA . ILE A 1 473 ? -32.718 -16.675 68.180 1.00 78.69 473 ILE A CA 1
ATOM 3569 C C . ILE A 1 473 ? -33.730 -16.070 67.190 1.00 78.69 473 ILE A C 1
ATOM 3571 O O . ILE A 1 473 ? -33.531 -14.960 66.704 1.00 78.69 473 ILE A O 1
ATOM 3575 N N . GLY A 1 474 ? -34.798 -16.808 66.880 1.00 76.19 474 GLY A N 1
ATOM 3576 C CA . GLY A 1 474 ? -35.850 -16.373 65.953 1.00 76.19 474 GLY A CA 1
ATOM 3577 C C . GLY A 1 474 ? -35.474 -16.451 64.469 1.00 76.19 474 GLY A C 1
ATOM 3578 O O . GLY A 1 474 ? -36.348 -16.304 63.628 1.00 76.19 474 GLY A O 1
ATOM 3579 N N . GLN A 1 475 ? -34.214 -16.741 64.131 1.00 86.69 475 GLN A N 1
ATOM 3580 C CA . GLN A 1 475 ? -33.763 -16.912 62.749 1.00 86.69 475 GLN A CA 1
ATOM 3581 C C . GLN A 1 475 ? -33.797 -18.390 62.344 1.00 86.69 475 GLN A C 1
ATOM 3583 O O . GLN A 1 475 ? -33.618 -19.285 63.175 1.00 86.69 475 GLN A O 1
ATOM 3588 N N . THR A 1 476 ? -34.009 -18.662 61.056 1.00 89.00 476 THR A N 1
ATOM 3589 C CA . THR A 1 476 ? -33.921 -20.017 60.485 1.00 89.00 476 THR A CA 1
ATOM 3590 C C . THR A 1 476 ? -32.596 -20.277 59.793 1.00 89.00 476 THR A C 1
ATOM 3592 O O . THR A 1 476 ? -32.302 -21.420 59.481 1.00 89.00 476 THR A O 1
ATOM 3595 N N . SER A 1 477 ? -31.760 -19.271 59.565 1.00 91.50 477 SER A N 1
ATOM 3596 C CA . SER A 1 477 ? -30.498 -19.464 58.861 1.00 91.50 477 SER A CA 1
ATOM 3597 C C . SER A 1 477 ? -29.447 -18.446 59.261 1.00 91.50 477 SER A C 1
ATOM 3599 O O . SER A 1 477 ? -29.757 -17.376 59.779 1.00 91.50 477 SER A O 1
ATOM 3601 N N . ALA A 1 478 ? -28.192 -18.775 58.989 1.00 93.06 478 ALA A N 1
ATOM 3602 C CA . ALA A 1 478 ? -27.088 -17.835 58.996 1.00 93.06 478 ALA A CA 1
ATOM 3603 C C . ALA A 1 478 ? -26.131 -18.159 57.849 1.00 93.06 478 ALA A C 1
ATOM 3605 O O . ALA A 1 478 ? -26.004 -19.309 57.422 1.00 93.06 478 ALA A O 1
ATOM 3606 N N . ILE A 1 479 ? -25.450 -17.129 57.361 1.00 92.00 479 ILE A N 1
ATOM 3607 C CA . ILE A 1 479 ? -24.515 -17.248 56.248 1.00 92.00 479 ILE A CA 1
ATOM 3608 C C . ILE A 1 479 ? -23.127 -17.582 56.791 1.00 92.00 479 ILE A C 1
ATOM 3610 O O . ILE A 1 479 ? -22.644 -16.972 57.748 1.00 92.00 479 ILE A O 1
ATOM 3614 N N . PHE A 1 480 ? -22.479 -18.551 56.156 1.00 92.44 480 PHE A N 1
ATOM 3615 C CA . PHE A 1 480 ? -21.048 -18.772 56.254 1.00 92.44 480 PHE A CA 1
ATOM 3616 C C . PHE A 1 480 ? -20.382 -18.282 54.978 1.00 92.44 480 PHE A C 1
ATOM 3618 O O . PHE A 1 480 ? -20.720 -18.754 53.894 1.00 92.44 480 PHE A O 1
ATOM 3625 N N . SER A 1 481 ? -19.422 -17.375 55.114 1.00 91.38 481 SER A N 1
ATOM 3626 C CA . SER A 1 481 ? -18.716 -16.808 53.970 1.00 91.38 481 SER A CA 1
ATOM 3627 C C . SER A 1 481 ? -17.266 -17.271 53.937 1.00 91.38 481 SER A C 1
ATOM 3629 O O . SER A 1 481 ? -16.565 -17.206 54.950 1.00 91.38 481 SER A O 1
ATOM 3631 N N . ILE A 1 482 ? -16.802 -17.677 52.759 1.00 92.88 482 ILE A N 1
ATOM 3632 C CA . ILE A 1 482 ? -15.385 -17.850 52.441 1.00 92.88 482 ILE A CA 1
ATOM 3633 C C . ILE A 1 482 ? -15.042 -16.829 51.358 1.00 92.88 482 ILE A C 1
ATOM 3635 O O . ILE A 1 482 ? -15.722 -16.751 50.340 1.00 92.88 482 ILE A O 1
ATOM 3639 N N . GLN A 1 483 ? -13.999 -16.034 51.585 1.00 92.81 483 GLN A N 1
ATOM 3640 C CA . GLN A 1 483 ? -13.461 -15.167 50.538 1.00 92.81 483 GLN A CA 1
ATOM 3641 C C . GLN A 1 483 ? -12.579 -16.009 49.626 1.00 92.81 483 GLN A C 1
ATOM 3643 O O . GLN A 1 483 ? -11.567 -16.530 50.105 1.00 92.81 483 GLN A O 1
ATOM 3648 N N . THR A 1 484 ? -12.971 -16.161 48.361 1.00 92.81 484 THR A N 1
ATOM 3649 C CA . THR A 1 484 ? -12.063 -16.698 47.342 1.00 92.81 484 THR A CA 1
ATOM 3650 C C . THR A 1 484 ? -11.046 -15.621 46.982 1.00 92.81 484 THR A C 1
ATOM 3652 O O . THR A 1 484 ? -11.267 -14.428 47.214 1.00 92.81 484 THR A O 1
ATOM 3655 N N . LEU A 1 485 ? -9.880 -16.048 46.534 1.00 87.69 485 LEU A N 1
ATOM 3656 C CA . LEU A 1 485 ? -8.837 -15.163 46.050 1.00 87.69 485 LEU A CA 1
ATOM 3657 C C . LEU A 1 485 ? -8.927 -15.146 44.528 1.00 87.69 485 LEU A C 1
ATOM 3659 O O . LEU A 1 485 ? -9.312 -16.140 43.941 1.00 87.69 485 LEU A O 1
ATOM 3663 N N . HIS A 1 486 ? -8.637 -13.997 43.931 1.00 83.50 486 HIS A N 1
ATOM 3664 C CA . HIS A 1 486 ? -8.342 -13.896 42.509 1.00 83.50 486 HIS A CA 1
ATOM 3665 C C . HIS A 1 486 ? -6.892 -13.453 42.406 1.00 83.50 486 HIS A C 1
ATOM 3667 O O . HIS A 1 486 ? -6.490 -12.479 43.069 1.00 83.50 486 HIS A O 1
ATOM 3673 N N . GLN A 1 487 ? -6.084 -14.193 41.657 1.00 71.00 487 GLN A N 1
ATOM 3674 C CA . GLN A 1 487 ? -4.673 -13.867 41.521 1.00 71.00 487 GLN A CA 1
ATOM 3675 C C . GLN A 1 487 ? -4.505 -12.630 40.617 1.00 71.00 487 GLN A C 1
ATOM 3677 O O . GLN A 1 487 ? -5.106 -12.531 39.558 1.00 71.00 487 GLN A O 1
ATOM 3682 N N . PRO A 1 488 ? -3.654 -11.653 40.982 1.00 59.94 488 PRO A N 1
ATOM 3683 C CA . PRO A 1 488 ? -3.510 -10.396 40.236 1.00 59.94 488 PRO A CA 1
ATOM 3684 C C . PRO A 1 488 ? -2.762 -10.521 38.893 1.00 59.94 488 PRO A C 1
ATOM 3686 O O . PRO A 1 488 ? -2.437 -9.506 38.277 1.00 59.94 488 PRO A O 1
ATOM 3689 N N . VAL A 1 489 ? -2.420 -11.734 38.460 1.00 59.72 489 VAL A N 1
ATOM 3690 C CA . VAL A 1 489 ? -1.737 -12.011 37.191 1.00 59.72 489 VAL A CA 1
ATOM 3691 C C . VAL A 1 489 ? -2.502 -13.160 36.562 1.00 59.72 489 VAL A C 1
ATOM 3693 O O . VAL A 1 489 ? -2.281 -14.285 36.992 1.00 59.72 489 VAL A O 1
ATOM 3696 N N . GLY A 1 490 ? -3.402 -12.848 35.626 1.00 58.00 490 GLY A N 1
ATOM 3697 C CA . GLY A 1 490 ? -4.390 -13.792 35.110 1.00 58.00 490 GLY A CA 1
ATOM 3698 C C . GLY A 1 490 ? -3.759 -15.086 34.616 1.00 58.00 490 GLY A C 1
ATOM 3699 O O . GLY A 1 490 ? -3.089 -15.094 33.577 1.00 58.00 490 GLY A O 1
ATOM 3700 N N . ARG A 1 491 ? -3.887 -16.134 35.427 1.00 75.12 491 ARG A N 1
ATOM 3701 C CA . ARG A 1 491 ? -3.301 -17.449 35.200 1.00 75.12 491 ARG A CA 1
ATOM 3702 C C . ARG A 1 491 ? -4.454 -18.376 34.908 1.00 75.12 491 ARG A C 1
ATOM 3704 O O . ARG A 1 491 ? -5.111 -18.829 35.823 1.00 75.12 491 ARG A O 1
ATOM 3711 N N . ASP A 1 492 ? -4.631 -18.670 33.631 1.00 82.56 492 ASP A N 1
ATOM 3712 C CA . ASP A 1 492 ? -5.555 -19.706 33.179 1.00 82.56 492 ASP A CA 1
ATOM 3713 C C . ASP A 1 492 ? -5.213 -21.045 33.871 1.00 82.56 492 ASP A C 1
ATOM 3715 O O . ASP A 1 492 ? -4.107 -21.589 33.698 1.00 82.56 492 ASP A O 1
ATOM 3719 N N . GLU A 1 493 ? -6.141 -21.525 34.703 1.00 83.81 493 GLU A N 1
ATOM 3720 C CA . GLU A 1 493 ? -6.016 -22.687 35.587 1.00 83.81 493 GLU A CA 1
ATOM 3721 C C . GLU A 1 493 ? -7.186 -23.692 35.424 1.00 83.81 493 GLU A C 1
ATOM 3723 O O . GLU A 1 493 ? -7.699 -23.893 34.322 1.00 83.81 493 GLU A O 1
ATOM 3728 N N . ASP A 1 494 ? -7.504 -24.503 36.437 1.00 85.56 494 ASP A N 1
ATOM 3729 C CA . ASP A 1 494 ? -8.562 -25.531 36.395 1.00 85.56 494 ASP A CA 1
ATOM 3730 C C . ASP A 1 494 ? -9.515 -25.284 37.570 1.00 85.56 494 ASP A C 1
ATOM 3732 O O . ASP A 1 494 ? -9.039 -25.275 38.694 1.00 85.56 494 ASP A O 1
ATOM 3736 N N . ASP A 1 495 ? -10.839 -25.251 37.364 1.00 90.38 495 ASP A N 1
ATOM 3737 C CA . ASP A 1 495 ? -11.817 -25.086 38.461 1.00 90.38 495 ASP A CA 1
ATOM 3738 C C . ASP A 1 495 ? -11.490 -25.914 39.729 1.00 90.38 495 ASP A C 1
ATOM 3740 O O . ASP A 1 495 ? -11.414 -27.157 39.694 1.00 90.38 495 ASP A O 1
ATOM 3744 N N . GLU A 1 496 ? -11.400 -25.252 40.886 1.00 91.25 496 GLU A N 1
ATOM 3745 C CA . GLU A 1 496 ? -11.142 -25.892 42.173 1.00 91.25 496 GLU A CA 1
ATOM 3746 C C . GLU A 1 496 ? -12.383 -26.070 43.057 1.00 91.25 496 GLU A C 1
ATOM 3748 O O . GLU A 1 496 ? -13.431 -25.440 42.923 1.00 91.25 496 GLU A O 1
ATOM 3753 N N . TYR A 1 497 ? -12.258 -26.961 44.045 1.00 92.50 497 TYR A N 1
ATOM 3754 C CA . TYR A 1 497 ? -13.355 -27.383 44.906 1.00 92.50 497 TYR A CA 1
ATOM 3755 C C . TYR A 1 497 ? -12.980 -27.285 46.384 1.00 92.50 497 TYR A C 1
ATOM 3757 O O . TYR A 1 497 ? -11.975 -27.861 46.817 1.00 92.50 497 TYR A O 1
ATOM 3765 N N . ILE A 1 498 ? -13.851 -26.659 47.185 1.00 93.75 498 ILE A N 1
ATOM 3766 C CA . ILE A 1 498 ? -13.844 -26.720 48.655 1.00 93.75 498 ILE A CA 1
ATOM 3767 C C . ILE A 1 498 ? -15.048 -27.539 49.123 1.00 93.75 498 ILE A C 1
ATOM 3769 O O . ILE A 1 498 ? -16.197 -27.194 48.852 1.00 93.75 498 ILE A O 1
ATOM 3773 N N . TYR A 1 499 ? -14.810 -28.591 49.905 1.00 92.06 499 TYR A N 1
ATOM 3774 C CA . TYR A 1 499 ? -15.883 -29.390 50.506 1.00 92.06 499 TYR A CA 1
ATOM 3775 C C . TYR A 1 499 ? -16.085 -29.012 51.978 1.00 92.06 499 TYR A C 1
ATOM 3777 O O . TYR A 1 499 ? -15.189 -29.219 52.800 1.00 92.06 499 TYR A O 1
ATOM 3785 N N . VAL A 1 500 ? -17.265 -28.499 52.335 1.00 92.88 500 VAL A N 1
ATOM 3786 C CA . VAL A 1 500 ? -17.605 -28.015 53.685 1.00 92.88 500 VAL A CA 1
ATOM 3787 C C . VAL A 1 500 ? -18.645 -28.924 54.338 1.00 92.88 500 VAL A C 1
ATOM 3789 O O . VAL A 1 500 ? -19.676 -29.234 53.755 1.00 92.88 500 VAL A O 1
ATOM 3792 N N . SER A 1 501 ? -18.401 -29.342 55.579 1.00 92.06 501 SER A N 1
ATOM 3793 C CA . SER A 1 501 ? -19.300 -30.213 56.351 1.00 92.06 501 SER A CA 1
ATOM 3794 C C . SER A 1 501 ? -19.574 -29.660 57.748 1.00 92.06 501 SER A C 1
ATOM 3796 O O . SER A 1 501 ? -18.780 -28.885 58.288 1.00 92.06 501 SER A O 1
ATOM 3798 N N . ILE A 1 502 ? -20.682 -30.082 58.362 1.00 91.94 502 ILE A N 1
ATOM 3799 C CA . ILE A 1 502 ? -20.972 -29.785 59.770 1.00 91.94 502 ILE A CA 1
ATOM 3800 C C . ILE A 1 502 ? -20.195 -30.772 60.650 1.00 91.94 502 ILE A C 1
ATOM 3802 O O . ILE A 1 502 ? -20.459 -31.973 60.645 1.00 91.94 502 ILE A O 1
ATOM 3806 N N . ALA A 1 503 ? -19.249 -30.266 61.441 1.00 90.25 503 ALA A N 1
ATOM 3807 C CA . ALA A 1 503 ? -18.422 -31.076 62.331 1.00 90.25 503 ALA A CA 1
ATOM 3808 C C . ALA A 1 503 ? -19.107 -31.370 63.676 1.00 90.25 503 ALA A C 1
ATOM 3810 O O . ALA A 1 503 ? -18.966 -32.464 64.223 1.00 90.25 503 ALA A O 1
ATOM 3811 N N . SER A 1 504 ? -19.804 -30.384 64.254 1.00 89.62 504 SER A N 1
ATOM 3812 C CA . SER A 1 504 ? -20.545 -30.526 65.521 1.00 89.62 504 SER A CA 1
ATOM 3813 C C . SER A 1 504 ? -21.467 -29.331 65.789 1.00 89.62 504 SER A C 1
ATOM 3815 O O . SER A 1 504 ? -21.305 -28.273 65.186 1.00 89.62 504 SER A O 1
ATOM 3817 N N . LEU A 1 505 ? -22.388 -29.474 66.746 1.00 88.88 505 LEU A N 1
ATOM 3818 C CA . LEU A 1 505 ? -23.151 -28.360 67.322 1.00 88.88 505 LEU A CA 1
ATOM 3819 C C . LEU A 1 505 ? -22.558 -27.968 68.684 1.00 88.88 505 LEU A C 1
ATOM 3821 O O . LEU A 1 505 ? -22.215 -28.839 69.487 1.00 88.88 505 LEU A O 1
ATOM 3825 N N . GLY A 1 506 ? -22.451 -26.666 68.958 1.00 81.06 506 GLY A N 1
ATOM 3826 C CA . GLY A 1 506 ? -21.975 -26.128 70.240 1.00 81.06 506 GLY A CA 1
ATOM 3827 C C . GLY A 1 506 ? -22.954 -26.360 71.398 1.00 81.06 506 GLY A C 1
ATOM 3828 O O . GLY A 1 506 ? -22.537 -26.460 72.552 1.00 81.06 506 GLY A O 1
ATOM 3829 N N . ASN A 1 507 ? -24.239 -26.524 71.079 1.00 78.75 507 ASN A N 1
ATOM 3830 C CA . ASN A 1 507 ? -25.341 -26.769 72.004 1.00 78.75 507 ASN A CA 1
ATOM 3831 C C . ASN A 1 507 ? -26.119 -28.018 71.527 1.00 78.75 507 ASN A C 1
ATOM 3833 O O . ASN A 1 507 ? -27.110 -27.913 70.809 1.00 78.75 507 ASN A O 1
ATOM 3837 N N . PRO A 1 508 ? -25.665 -29.234 71.882 1.00 57.12 508 PRO A N 1
ATOM 3838 C CA . PRO A 1 508 ? -26.107 -30.484 71.251 1.00 57.12 508 PRO A CA 1
ATOM 3839 C C . PRO A 1 508 ? -27.512 -30.983 71.658 1.00 57.12 508 PRO A C 1
ATOM 3841 O O . PRO A 1 508 ? -27.856 -32.122 71.356 1.00 57.12 508 PRO A O 1
ATOM 3844 N N . SER A 1 509 ? -28.321 -30.191 72.371 1.00 59.69 509 SER A N 1
ATOM 3845 C CA . SER A 1 509 ? -29.594 -30.637 72.969 1.00 59.69 509 SER A CA 1
ATOM 3846 C C . SER A 1 509 ? -30.870 -30.303 72.180 1.00 59.69 509 SER A C 1
ATOM 3848 O O . SER A 1 509 ? -31.942 -30.688 72.645 1.00 59.69 509 SER A O 1
ATOM 3850 N N . VAL A 1 510 ? -30.796 -29.611 71.030 1.00 59.94 510 VAL A N 1
ATOM 3851 C CA . VAL A 1 510 ? -31.989 -28.972 70.415 1.00 59.94 510 VAL A CA 1
ATOM 3852 C C . VAL A 1 510 ? -32.203 -29.257 68.913 1.00 59.94 510 VAL A C 1
ATOM 3854 O O . VAL A 1 510 ? -33.293 -28.989 68.413 1.00 59.94 510 VAL A O 1
ATOM 3857 N N . ALA A 1 511 ? -31.253 -29.876 68.195 1.00 70.56 511 ALA A N 1
ATOM 3858 C CA . ALA A 1 511 ? -31.409 -30.176 66.762 1.00 70.56 511 ALA A CA 1
ATOM 3859 C C . ALA A 1 511 ? -30.624 -31.415 66.286 1.00 70.56 511 ALA A C 1
ATOM 3861 O O . ALA A 1 511 ? -29.625 -31.802 66.894 1.00 70.56 511 ALA A O 1
ATOM 3862 N N . GLU A 1 512 ? -31.064 -32.012 65.175 1.00 83.44 512 GLU A N 1
ATOM 3863 C CA . GLU A 1 512 ? -30.343 -33.070 64.445 1.00 83.44 512 GLU A CA 1
ATOM 3864 C C . GLU A 1 512 ? -29.491 -32.475 63.304 1.00 83.44 512 GLU A C 1
ATOM 3866 O O . GLU A 1 512 ? -29.870 -31.455 62.734 1.00 83.44 512 GLU A O 1
ATOM 3871 N N . ILE A 1 513 ? -28.342 -33.091 62.978 1.00 89.31 513 ILE A N 1
ATOM 3872 C CA . ILE A 1 513 ? -27.426 -32.652 61.901 1.00 89.31 513 ILE A CA 1
ATOM 3873 C C . ILE A 1 513 ? -27.683 -33.473 60.631 1.00 89.31 513 ILE A C 1
ATOM 3875 O O . ILE A 1 513 ? -27.637 -34.704 60.684 1.00 89.31 513 ILE A O 1
ATOM 3879 N N . ASP A 1 514 ? -27.845 -32.805 59.490 1.00 88.62 514 ASP A N 1
ATOM 3880 C CA . ASP A 1 514 ? -27.684 -33.422 58.170 1.00 88.62 514 ASP A CA 1
ATOM 3881 C C . ASP A 1 514 ? -26.181 -33.569 57.838 1.00 88.62 514 ASP A C 1
ATOM 3883 O O . ASP A 1 514 ? -25.468 -32.562 57.786 1.00 88.62 514 ASP A O 1
ATOM 3887 N N . PRO A 1 515 ? -25.653 -34.797 57.651 1.00 83.62 515 PRO A N 1
ATOM 3888 C CA . PRO A 1 515 ? -24.229 -35.024 57.405 1.00 83.62 515 PRO A CA 1
ATOM 3889 C C . PRO A 1 515 ? -23.784 -34.709 55.967 1.00 83.62 515 PRO A C 1
ATOM 3891 O O . PRO A 1 515 ? -22.608 -34.902 55.652 1.00 83.62 515 PRO A O 1
ATOM 3894 N N . THR A 1 516 ? -24.693 -34.294 55.083 1.00 87.75 516 THR A N 1
ATOM 3895 C CA . THR A 1 516 ? -24.382 -34.026 53.675 1.00 87.75 516 THR A CA 1
ATOM 3896 C C . THR A 1 516 ? -23.464 -32.800 53.555 1.00 87.75 516 THR A C 1
ATOM 3898 O O . THR A 1 516 ? -23.843 -31.717 54.002 1.00 87.75 516 THR A O 1
ATOM 3901 N N . PRO A 1 517 ? -22.247 -32.934 52.991 1.00 88.44 517 PRO A N 1
ATOM 3902 C CA . PRO A 1 517 ? -21.367 -31.792 52.783 1.00 88.44 517 PRO A CA 1
ATOM 3903 C C . PRO A 1 517 ? -21.870 -30.908 51.636 1.00 88.44 517 PRO A C 1
ATOM 3905 O O . PRO A 1 517 ? -22.438 -31.400 50.661 1.00 88.44 517 PRO A O 1
ATOM 3908 N N . ALA A 1 518 ? -21.597 -29.612 51.737 1.00 92.06 518 ALA A N 1
ATOM 3909 C CA . ALA A 1 518 ? -21.740 -28.650 50.655 1.00 92.06 518 ALA A CA 1
ATOM 3910 C C . ALA A 1 518 ? -20.431 -28.550 49.861 1.00 92.06 518 ALA A C 1
ATOM 3912 O O . ALA A 1 518 ? -19.344 -28.680 50.432 1.00 92.06 518 ALA A O 1
ATOM 3913 N N . THR A 1 519 ? -20.529 -28.292 48.558 1.00 93.06 519 THR A N 1
ATOM 3914 C CA . THR A 1 519 ? -19.368 -28.016 47.701 1.00 93.06 519 THR A CA 1
ATOM 3915 C C . THR A 1 519 ? -19.375 -26.540 47.321 1.00 93.06 519 THR A C 1
ATOM 3917 O O . THR A 1 519 ? -20.416 -25.999 46.959 1.00 93.06 519 THR A O 1
ATOM 3920 N N . ILE A 1 520 ? -18.226 -25.886 47.412 1.00 94.06 520 ILE A N 1
ATOM 3921 C CA . ILE A 1 520 ? -17.964 -24.603 46.762 1.00 94.06 520 ILE A CA 1
ATOM 3922 C C . ILE A 1 520 ? -17.104 -24.935 45.546 1.00 94.06 520 ILE A C 1
ATOM 3924 O O . ILE A 1 520 ? -16.051 -25.546 45.720 1.00 94.06 520 ILE A O 1
ATOM 3928 N N . THR A 1 521 ? -17.576 -24.591 44.352 1.00 94.56 521 THR A N 1
ATOM 3929 C CA . THR A 1 521 ? -16.761 -24.612 43.127 1.00 94.56 521 THR A CA 1
ATOM 3930 C C . THR A 1 521 ? -16.257 -23.199 42.897 1.00 94.56 521 THR A C 1
ATOM 3932 O O . THR A 1 521 ? -17.068 -22.270 42.874 1.00 94.56 521 THR A O 1
ATOM 3935 N N . ILE A 1 522 ? -14.945 -23.054 42.802 1.00 93.19 522 ILE A N 1
ATOM 3936 C CA . ILE A 1 522 ? -14.269 -21.824 42.419 1.00 93.19 522 ILE A CA 1
ATOM 3937 C C . ILE A 1 522 ? -14.043 -21.953 40.914 1.00 93.19 522 ILE A C 1
ATOM 3939 O O . ILE A 1 522 ? -13.429 -22.924 40.483 1.00 93.19 522 ILE A O 1
ATOM 3943 N N . ARG A 1 523 ? -14.666 -21.078 40.122 1.00 90.75 523 ARG A N 1
ATOM 3944 C CA . ARG A 1 523 ? -14.481 -21.069 38.671 1.00 90.75 523 ARG A CA 1
ATOM 3945 C C . ARG A 1 523 ? -13.319 -20.175 38.317 1.00 90.75 523 ARG A C 1
ATOM 3947 O O . ARG A 1 523 ? -13.313 -19.016 38.748 1.00 90.75 523 ARG A O 1
ATOM 3954 N N . ASP A 1 524 ? -12.450 -20.702 37.470 1.00 87.62 524 ASP A N 1
ATOM 3955 C CA . ASP A 1 524 ? -11.482 -19.874 36.778 1.00 87.62 524 ASP A CA 1
ATOM 3956 C C . ASP A 1 524 ? -12.231 -18.894 35.858 1.00 87.62 524 ASP A C 1
ATOM 3958 O O . ASP A 1 524 ? -13.152 -19.258 35.115 1.00 87.62 524 ASP A O 1
ATOM 3962 N N . VAL A 1 525 ? -11.876 -17.620 35.975 1.00 86.31 525 VAL A N 1
ATOM 3963 C CA . VAL A 1 525 ? -12.410 -16.525 35.157 1.00 86.31 525 VAL A CA 1
ATOM 3964 C C . VAL A 1 525 ? -11.321 -15.797 34.385 1.00 86.31 525 VAL A C 1
ATOM 3966 O O . VAL A 1 525 ? -11.618 -14.813 33.698 1.00 86.31 525 VAL A O 1
ATOM 3969 N N . ASP A 1 526 ? -10.081 -16.274 34.464 1.00 83.81 526 ASP A N 1
ATOM 3970 C CA . ASP A 1 526 ? -9.002 -15.775 33.641 1.00 83.81 526 ASP A CA 1
ATOM 3971 C C . ASP A 1 526 ? -9.163 -16.273 32.196 1.00 83.81 526 ASP A C 1
ATOM 3973 O O . ASP A 1 526 ? -9.445 -17.443 31.939 1.00 83.81 526 ASP A O 1
ATOM 3977 N N . PRO A 1 527 ? -9.039 -15.385 31.195 1.00 84.56 527 PRO A N 1
ATOM 3978 C CA . PRO A 1 527 ? -9.104 -15.804 29.804 1.00 84.56 527 PRO A CA 1
ATOM 3979 C C . PRO A 1 527 ? -7.863 -16.622 29.419 1.00 84.56 527 PRO A C 1
ATOM 3981 O O . PRO A 1 527 ? -6.744 -16.292 29.821 1.00 84.56 527 PRO A O 1
ATOM 3984 N N . GLU A 1 528 ? -8.042 -17.613 28.536 1.00 88.44 528 GLU A N 1
ATOM 3985 C CA . GLU A 1 528 ? -6.920 -18.314 27.897 1.00 88.44 528 GLU A CA 1
ATOM 3986 C C . GLU A 1 528 ? -5.927 -17.303 27.278 1.00 88.44 528 GLU A C 1
ATOM 3988 O O . GLU A 1 528 ? -6.346 -16.331 26.630 1.00 88.44 528 GLU A O 1
ATOM 3993 N N . PRO A 1 529 ? -4.605 -17.512 27.409 1.00 91.62 529 PRO A N 1
ATOM 3994 C CA . PRO A 1 529 ? -3.626 -16.584 26.860 1.00 91.62 529 PRO A CA 1
ATOM 3995 C C . PRO A 1 529 ? -3.627 -16.590 25.325 1.00 91.62 529 PRO A C 1
ATOM 3997 O O . PRO A 1 529 ? -3.784 -17.624 24.676 1.00 91.62 529 PRO A O 1
ATOM 4000 N N . ASN A 1 530 ? -3.348 -15.437 24.722 1.00 91.75 530 ASN A N 1
ATOM 4001 C CA . ASN A 1 530 ? -3.120 -15.321 23.285 1.00 91.75 530 ASN A CA 1
ATOM 4002 C C . ASN A 1 530 ? -1.673 -15.679 22.936 1.00 91.75 530 ASN A C 1
ATOM 4004 O O . ASN A 1 530 ? -0.742 -15.279 23.642 1.00 91.75 530 ASN A O 1
ATOM 4008 N N . LEU A 1 531 ? -1.469 -16.355 21.804 1.00 93.56 531 LEU A N 1
ATOM 4009 C CA . LEU A 1 531 ? -0.154 -16.447 21.181 1.00 93.56 531 LEU A CA 1
ATOM 4010 C C . LEU A 1 531 ? 0.241 -15.073 20.635 1.00 93.56 531 LEU A C 1
ATOM 4012 O O . LEU A 1 531 ? -0.506 -14.431 19.900 1.00 93.56 531 LEU A O 1
ATOM 4016 N N . VAL A 1 532 ? 1.453 -14.650 20.965 1.00 92.94 532 VAL A N 1
ATOM 4017 C CA . VAL A 1 532 ? 2.063 -13.409 20.500 1.00 92.94 532 VAL A CA 1
ATOM 4018 C C . VAL A 1 532 ? 3.325 -13.765 19.729 1.00 92.94 532 VAL A C 1
ATOM 4020 O O . VAL A 1 532 ? 4.175 -14.515 20.217 1.00 92.94 532 VAL A O 1
ATOM 4023 N N . PHE A 1 533 ? 3.459 -13.203 18.530 1.00 93.50 533 PHE A N 1
ATOM 4024 C CA . PHE A 1 533 ? 4.670 -13.277 17.719 1.00 93.50 533 PHE A CA 1
ATOM 4025 C C . PHE A 1 533 ? 5.394 -11.931 17.833 1.00 93.50 533 PHE A C 1
ATOM 4027 O O . PHE A 1 533 ? 5.011 -10.991 17.138 1.00 93.50 533 PHE A O 1
ATOM 4034 N N . PRO A 1 534 ? 6.418 -11.791 18.702 1.00 90.12 534 PRO A N 1
ATOM 4035 C CA . PRO A 1 534 ? 7.105 -10.511 18.897 1.00 90.12 534 PRO A CA 1
ATOM 4036 C C . PRO A 1 534 ? 7.694 -9.962 17.597 1.00 90.12 534 PRO A C 1
ATOM 4038 O O . PRO A 1 534 ? 7.757 -8.753 17.415 1.00 90.12 534 PRO A O 1
ATOM 4041 N N . ASN A 1 535 ? 8.096 -10.870 16.702 1.00 90.12 535 ASN A N 1
ATOM 4042 C CA . ASN A 1 535 ? 8.518 -10.574 15.343 1.00 90.12 535 ASN A CA 1
ATOM 4043 C C . ASN A 1 535 ? 7.729 -11.481 14.390 1.00 90.12 535 ASN A C 1
ATOM 4045 O O . ASN A 1 535 ? 7.978 -12.686 14.336 1.00 90.12 535 ASN A O 1
ATOM 4049 N N . SER A 1 536 ? 6.780 -10.908 13.651 1.00 89.88 536 SER A N 1
ATOM 4050 C CA . SER A 1 536 ? 6.033 -11.603 12.593 1.00 89.88 536 SER A CA 1
ATOM 4051 C C . SER A 1 536 ? 6.748 -11.582 11.240 1.00 89.88 536 SER A C 1
ATOM 4053 O O . SER A 1 536 ? 6.427 -12.389 10.374 1.00 89.88 536 SER A O 1
ATOM 4055 N N . ASN A 1 537 ? 7.739 -10.701 11.079 1.00 94.56 537 ASN A N 1
ATOM 4056 C CA . ASN A 1 537 ? 8.637 -10.641 9.931 1.00 94.56 537 ASN A CA 1
ATOM 4057 C C . ASN A 1 537 ? 10.075 -10.729 10.443 1.00 94.56 537 ASN A C 1
ATOM 4059 O O . ASN A 1 537 ? 10.531 -9.854 11.181 1.00 94.56 537 ASN A O 1
ATOM 4063 N N . ILE A 1 538 ? 10.774 -11.806 10.097 1.00 95.06 538 ILE A N 1
ATOM 4064 C CA . ILE A 1 538 ? 12.145 -12.056 10.537 1.00 95.06 538 ILE A CA 1
ATOM 4065 C C . ILE A 1 538 ? 13.048 -12.051 9.316 1.00 95.06 538 ILE A C 1
ATOM 4067 O O . ILE A 1 538 ? 12.912 -12.903 8.446 1.00 95.06 538 ILE A O 1
ATOM 4071 N N . THR A 1 539 ? 14.004 -11.133 9.293 1.00 93.75 539 THR A N 1
ATOM 4072 C CA . THR A 1 539 ? 15.046 -11.097 8.271 1.00 93.75 539 THR A CA 1
ATOM 4073 C C . THR A 1 539 ? 16.339 -11.641 8.855 1.00 93.75 539 THR A C 1
ATOM 4075 O O . THR A 1 539 ? 16.788 -11.204 9.918 1.00 93.75 539 THR A O 1
ATOM 4078 N N . VAL A 1 540 ? 16.916 -12.622 8.178 1.00 92.56 540 VAL A N 1
ATOM 4079 C CA . VAL A 1 540 ? 18.130 -13.326 8.586 1.00 92.56 540 VAL A CA 1
ATOM 4080 C C . VAL A 1 540 ? 19.045 -13.445 7.392 1.00 92.56 540 VAL A C 1
ATOM 4082 O O . VAL A 1 540 ? 18.604 -13.688 6.278 1.00 92.56 540 VAL A O 1
ATOM 4085 N N . ASN A 1 541 ? 20.328 -13.278 7.651 1.00 86.19 541 ASN A N 1
ATOM 4086 C CA . ASN A 1 541 ? 21.349 -13.487 6.649 1.00 86.19 541 ASN A CA 1
ATOM 4087 C C . ASN A 1 541 ? 21.553 -14.992 6.412 1.00 86.19 541 ASN A C 1
ATOM 4089 O O . ASN A 1 541 ? 21.468 -15.775 7.369 1.00 86.19 541 ASN A O 1
ATOM 4093 N N . GLU A 1 542 ? 21.797 -15.384 5.168 1.00 87.31 542 GLU A N 1
ATOM 4094 C CA . GLU A 1 542 ? 21.938 -16.780 4.764 1.00 87.31 542 GLU A CA 1
ATOM 4095 C C . GLU A 1 542 ? 23.044 -17.515 5.542 1.00 87.31 542 GLU A C 1
ATOM 4097 O O . GLU A 1 542 ? 22.764 -18.585 6.105 1.00 87.31 542 GLU A O 1
ATOM 4102 N N . MET A 1 543 ? 24.181 -16.858 5.811 1.00 85.31 543 MET A N 1
ATOM 4103 C CA . MET A 1 543 ? 25.262 -17.369 6.674 1.00 85.31 543 MET A CA 1
ATOM 4104 C C . MET A 1 543 ? 24.822 -17.852 8.070 1.00 85.31 543 MET A C 1
ATOM 4106 O O . MET A 1 543 ? 25.563 -18.549 8.777 1.00 85.31 543 MET A O 1
ATOM 4110 N N . ALA A 1 544 ? 23.642 -17.442 8.555 1.00 87.75 544 ALA A N 1
ATOM 4111 C CA . ALA A 1 544 ? 23.145 -17.866 9.860 1.00 87.75 544 ALA A CA 1
ATOM 4112 C C . ALA A 1 544 ? 22.803 -19.368 9.901 1.00 87.75 544 ALA A C 1
ATOM 4114 O O . ALA A 1 544 ? 22.846 -19.965 10.986 1.00 87.75 544 ALA A O 1
ATOM 4115 N N . GLY A 1 545 ? 22.432 -19.968 8.759 1.00 86.94 545 GLY A N 1
ATOM 4116 C CA . GLY A 1 545 ? 22.070 -21.387 8.601 1.00 86.94 545 GLY A CA 1
ATOM 4117 C C . GLY A 1 545 ? 20.861 -21.866 9.423 1.00 86.94 545 GLY A C 1
ATOM 4118 O O . GLY A 1 545 ? 20.515 -23.052 9.411 1.00 86.94 545 GLY A O 1
ATOM 4119 N N . ARG A 1 546 ? 20.236 -20.976 10.204 1.00 92.12 546 ARG A N 1
ATOM 4120 C CA . ARG A 1 546 ? 19.025 -21.235 10.987 1.00 92.12 546 ARG A CA 1
ATOM 4121 C C . ARG A 1 546 ? 18.331 -19.950 11.423 1.00 92.12 546 ARG A C 1
ATOM 4123 O O . ARG A 1 546 ? 18.981 -18.934 11.676 1.00 92.12 546 ARG A O 1
ATOM 4130 N N . VAL A 1 547 ? 17.031 -20.061 11.681 1.00 95.19 547 VAL A N 1
ATOM 4131 C CA . VAL A 1 547 ? 16.220 -19.055 12.380 1.00 95.19 547 VAL A CA 1
ATOM 4132 C C . VAL A 1 547 ? 15.544 -19.688 13.591 1.00 95.19 547 VAL A C 1
ATOM 4134 O O . VAL A 1 547 ? 15.024 -20.799 13.497 1.00 95.19 547 VAL A O 1
ATOM 4137 N N . ASP A 1 548 ? 15.534 -18.972 14.718 1.00 95.19 548 ASP A N 1
ATOM 4138 C CA . ASP A 1 548 ? 14.772 -19.341 15.914 1.00 95.19 548 ASP A CA 1
ATOM 4139 C C . ASP A 1 548 ? 13.580 -18.384 16.064 1.00 95.19 548 ASP A C 1
ATOM 4141 O O . ASP A 1 548 ? 13.725 -17.226 16.461 1.00 95.19 548 ASP A O 1
ATOM 4145 N N . ILE A 1 549 ? 12.387 -18.871 15.737 1.00 95.69 549 ILE A N 1
ATOM 4146 C CA . ILE A 1 549 ? 11.128 -18.128 15.808 1.00 95.69 549 ILE A CA 1
ATOM 4147 C C . ILE A 1 549 ? 10.604 -18.225 17.235 1.00 95.69 549 ILE A C 1
ATOM 4149 O O . ILE A 1 549 ? 10.261 -19.310 17.703 1.00 95.69 549 ILE A O 1
ATOM 4153 N N . THR A 1 550 ? 10.550 -17.094 17.936 1.00 95.56 550 THR A N 1
ATOM 4154 C CA . THR A 1 550 ? 10.039 -17.032 19.311 1.00 95.56 550 THR A CA 1
ATOM 4155 C C . THR A 1 550 ? 8.526 -16.861 19.307 1.00 95.56 550 THR A C 1
ATOM 4157 O O . THR A 1 550 ? 8.016 -15.902 18.735 1.00 95.56 550 THR A O 1
ATOM 4160 N N . VAL A 1 551 ? 7.826 -17.756 19.997 1.00 95.81 551 VAL A N 1
ATOM 4161 C CA . VAL A 1 551 ? 6.385 -17.671 20.257 1.00 95.81 551 VAL A CA 1
ATOM 4162 C C . VAL A 1 551 ? 6.196 -17.376 21.739 1.00 95.81 551 VAL A C 1
ATOM 4164 O O . VAL A 1 551 ? 6.802 -18.047 22.579 1.00 95.81 551 VAL A O 1
ATOM 4167 N N . GLN A 1 552 ? 5.392 -16.365 22.063 1.00 94.94 552 GLN A N 1
ATOM 4168 C CA . GLN A 1 552 ? 5.107 -15.948 23.437 1.00 94.94 552 GLN A CA 1
ATOM 4169 C C . GLN A 1 552 ? 3.624 -16.095 23.774 1.00 94.94 552 GLN A C 1
ATOM 4171 O O . GLN A 1 552 ? 2.786 -16.164 22.881 1.00 94.94 552 GLN A O 1
ATOM 4176 N N . LEU A 1 553 ? 3.313 -16.125 25.065 1.00 93.69 553 LEU A N 1
ATOM 4177 C CA . LEU A 1 553 ? 1.957 -16.028 25.595 1.00 93.69 553 LEU A CA 1
ATOM 4178 C C . LEU A 1 553 ? 1.711 -14.616 26.134 1.00 93.69 553 LEU A C 1
ATOM 4180 O O . LEU A 1 553 ? 2.608 -14.022 26.737 1.00 93.69 553 LEU A O 1
ATOM 4184 N N . SER A 1 554 ? 0.497 -14.091 25.957 1.00 91.00 554 SER A N 1
ATOM 4185 C CA . SER A 1 554 ? 0.095 -12.788 26.512 1.00 91.00 554 SER A CA 1
ATOM 4186 C C . SER A 1 554 ? 0.056 -12.769 28.044 1.00 91.00 554 SER A C 1
ATOM 4188 O O . SER A 1 554 ? 0.190 -11.708 28.649 1.00 91.00 554 SER A O 1
ATOM 4190 N N . ALA A 1 555 ? -0.117 -13.937 28.663 1.00 88.94 555 ALA A N 1
ATOM 4191 C CA . ALA A 1 555 ? -0.097 -14.154 30.103 1.00 88.94 555 ALA A CA 1
ATOM 4192 C C . ALA A 1 555 ? 0.504 -15.535 30.422 1.00 88.94 555 ALA A C 1
ATOM 4194 O O . ALA A 1 555 ? 0.687 -16.366 29.532 1.00 88.94 555 ALA A O 1
ATOM 4195 N N . ILE A 1 556 ? 0.860 -15.773 31.685 1.00 88.06 556 ILE A N 1
ATOM 4196 C CA . ILE A 1 556 ? 1.274 -17.111 32.137 1.00 88.06 556 ILE A CA 1
ATOM 4197 C C . ILE A 1 556 ? 0.019 -17.993 32.203 1.00 88.06 556 ILE A C 1
ATOM 4199 O O . ILE A 1 556 ? -0.987 -17.523 32.703 1.00 88.06 556 ILE A O 1
ATOM 4203 N N . SER A 1 557 ? 0.090 -19.252 31.763 1.00 90.31 557 SER A N 1
ATOM 4204 C CA . SER A 1 557 ? -0.938 -20.275 32.036 1.00 90.31 557 SER A CA 1
ATOM 4205 C C . SER A 1 557 ? -0.348 -21.355 32.944 1.00 90.31 557 SER A C 1
ATOM 4207 O O . SER A 1 557 ? 0.841 -21.686 32.827 1.00 90.31 557 SER A O 1
ATOM 4209 N N . ASP A 1 558 ? -1.159 -21.892 33.854 1.00 87.56 558 ASP A N 1
ATOM 4210 C CA . ASP A 1 558 ? -0.792 -23.029 34.710 1.00 87.56 558 ASP A CA 1
ATOM 4211 C C . ASP A 1 558 ? -1.125 -24.382 34.063 1.00 87.56 558 ASP A C 1
ATOM 4213 O O . ASP A 1 558 ? -0.857 -25.453 34.619 1.00 87.56 558 ASP A O 1
ATOM 4217 N N . ARG A 1 559 ? -1.583 -24.331 32.810 1.00 88.62 559 ARG A N 1
ATOM 4218 C CA . ARG A 1 559 ? -1.782 -25.466 31.916 1.00 88.62 559 ARG A CA 1
ATOM 4219 C C . ARG A 1 559 ? -0.654 -25.514 30.882 1.00 88.62 559 ARG A C 1
ATOM 4221 O O . ARG A 1 559 ? -0.069 -24.503 30.501 1.00 88.62 559 ARG A O 1
ATOM 4228 N N . ASP A 1 560 ? -0.336 -26.712 30.393 1.00 92.06 560 ASP A N 1
ATOM 4229 C CA . ASP A 1 560 ? 0.587 -26.848 29.261 1.00 92.06 560 ASP A CA 1
ATOM 4230 C C . ASP A 1 560 ? -0.078 -26.292 27.993 1.00 92.06 560 ASP A C 1
ATOM 4232 O O . ASP A 1 560 ? -1.130 -26.785 27.572 1.00 92.06 560 ASP A O 1
ATOM 4236 N N . VAL A 1 561 ? 0.562 -25.319 27.346 1.00 95.38 561 VAL A N 1
ATOM 4237 C CA . VAL A 1 561 ? 0.111 -24.776 26.061 1.00 95.38 561 VAL A CA 1
ATOM 4238 C C . VAL A 1 561 ? 0.814 -25.503 24.922 1.00 95.38 561 VAL A C 1
ATOM 4240 O O . VAL A 1 561 ? 2.020 -25.773 24.967 1.00 95.38 561 VAL A O 1
ATOM 4243 N N . SER A 1 562 ? 0.071 -25.819 23.861 1.00 96.06 562 SER A N 1
ATOM 4244 C CA . SER A 1 562 ? 0.664 -26.375 22.643 1.00 96.06 562 SER A CA 1
ATOM 4245 C C . SER A 1 562 ? 0.059 -25.792 21.379 1.00 96.06 562 SER A C 1
ATOM 4247 O O . SER A 1 562 ? -1.118 -25.450 21.361 1.00 96.06 562 SER A O 1
ATOM 4249 N N . VAL A 1 563 ? 0.865 -25.687 20.323 1.00 96.88 563 VAL A N 1
ATOM 4250 C CA . VAL A 1 563 ? 0.434 -25.217 19.000 1.00 96.88 563 VAL A CA 1
ATOM 4251 C C . VAL A 1 563 ? 1.160 -26.002 17.911 1.00 96.88 563 VAL A C 1
ATOM 4253 O O . VAL A 1 563 ? 2.362 -26.263 18.015 1.00 96.88 563 VAL A O 1
ATOM 4256 N N . ASN A 1 564 ? 0.447 -26.405 16.863 1.00 97.38 564 ASN A N 1
ATOM 4257 C CA . ASN A 1 564 ? 1.068 -27.050 15.711 1.00 97.38 564 ASN A CA 1
ATOM 4258 C C . ASN A 1 564 ? 1.658 -25.990 14.778 1.00 97.38 564 ASN A C 1
ATOM 4260 O O . ASN A 1 564 ? 1.066 -24.931 14.593 1.00 97.38 564 ASN A O 1
ATOM 4264 N N . TYR A 1 565 ? 2.802 -26.285 14.167 1.00 97.06 565 TYR A N 1
ATOM 4265 C CA . TYR A 1 565 ? 3.418 -25.422 13.165 1.00 97.06 565 TYR A CA 1
ATOM 4266 C C . TYR A 1 565 ? 3.810 -26.209 11.919 1.00 97.06 565 TYR A C 1
ATOM 4268 O O . TYR A 1 565 ? 4.161 -27.394 11.991 1.00 97.06 565 TYR A O 1
ATOM 4276 N N . GLN A 1 566 ? 3.791 -25.533 10.776 1.00 97.44 566 GLN A N 1
ATOM 4277 C CA . GLN A 1 566 ? 4.283 -26.061 9.512 1.00 97.44 566 GLN A CA 1
ATOM 4278 C C . GLN A 1 566 ? 4.890 -24.941 8.666 1.00 97.44 566 GLN A C 1
ATOM 4280 O O . GLN A 1 566 ? 4.371 -23.833 8.609 1.00 97.44 566 GLN A O 1
ATOM 4285 N N . THR A 1 567 ? 6.001 -25.247 8.003 1.00 97.25 567 THR A N 1
ATOM 4286 C CA . THR A 1 567 ? 6.612 -24.358 7.007 1.00 97.25 567 THR A CA 1
ATOM 4287 C C . THR A 1 567 ? 5.923 -24.480 5.645 1.00 97.25 567 THR A C 1
ATOM 4289 O O . THR A 1 567 ? 5.536 -25.578 5.235 1.00 97.25 567 THR A O 1
ATOM 4292 N N . ARG A 1 568 ? 5.819 -23.366 4.919 1.00 96.81 568 ARG A N 1
ATOM 4293 C CA . ARG A 1 568 ? 5.222 -23.266 3.582 1.00 96.81 568 ARG A CA 1
ATOM 4294 C C . ARG A 1 568 ? 6.094 -22.393 2.678 1.00 96.81 568 ARG A C 1
ATOM 4296 O O . ARG A 1 568 ? 6.588 -21.357 3.114 1.00 96.81 568 ARG A O 1
ATOM 4303 N N . ASN A 1 569 ? 6.254 -22.821 1.425 1.00 96.38 569 ASN A N 1
ATOM 4304 C CA . ASN A 1 569 ? 7.074 -22.120 0.436 1.00 96.38 569 ASN A CA 1
ATOM 4305 C C . ASN A 1 569 ? 6.525 -20.709 0.154 1.00 96.38 569 ASN A C 1
ATOM 4307 O O . ASN A 1 569 ? 5.306 -20.512 0.110 1.00 96.38 569 ASN A O 1
ATOM 4311 N N . GLY A 1 570 ? 7.437 -19.769 -0.078 1.00 93.88 570 GLY A N 1
ATOM 4312 C CA . GLY A 1 570 ? 7.183 -18.487 -0.736 1.00 93.88 570 GLY A CA 1
ATOM 4313 C C . GLY A 1 570 ? 8.073 -18.395 -1.973 1.00 93.88 570 GLY A C 1
ATOM 4314 O O . GLY A 1 570 ? 8.065 -19.317 -2.789 1.00 93.88 570 GLY A O 1
ATOM 4315 N N . THR A 1 571 ? 8.878 -17.335 -2.083 1.00 91.81 571 THR A N 1
ATOM 4316 C CA . THR A 1 571 ? 9.964 -17.277 -3.081 1.00 91.81 571 THR A CA 1
ATOM 4317 C C . THR A 1 571 ? 11.163 -18.149 -2.690 1.00 91.81 571 THR A C 1
ATOM 4319 O O . THR A 1 571 ? 11.884 -18.613 -3.567 1.00 91.81 571 THR A O 1
ATOM 4322 N N . ALA A 1 572 ? 11.338 -18.441 -1.396 1.00 90.94 572 ALA A N 1
ATOM 4323 C CA . ALA A 1 572 ? 12.193 -19.516 -0.901 1.00 90.94 572 ALA A CA 1
ATOM 4324 C C . ALA A 1 572 ? 11.409 -20.841 -0.897 1.00 90.94 572 ALA A C 1
ATOM 4326 O O . ALA A 1 572 ? 10.276 -20.927 -0.405 1.00 90.94 572 ALA A O 1
ATOM 4327 N N . THR A 1 573 ? 12.026 -21.898 -1.418 1.00 90.75 573 THR A N 1
ATOM 4328 C CA . THR A 1 573 ? 11.432 -23.220 -1.626 1.00 90.75 573 THR A CA 1
ATOM 4329 C C . THR A 1 573 ? 12.223 -24.318 -0.922 1.00 90.75 573 THR A C 1
ATOM 4331 O O . THR A 1 573 ? 13.447 -24.370 -0.974 1.00 90.75 573 THR A O 1
ATOM 4334 N N . SER A 1 574 ? 11.535 -25.269 -0.289 1.00 90.94 574 SER A N 1
ATOM 4335 C CA . SER A 1 574 ? 12.196 -26.466 0.243 1.00 90.94 574 SER A CA 1
ATOM 4336 C C . SER A 1 574 ? 12.321 -27.570 -0.820 1.00 90.94 574 SER A C 1
ATOM 4338 O O . SER A 1 574 ? 11.335 -27.837 -1.515 1.00 90.94 574 SER A O 1
ATOM 4340 N N . PRO A 1 575 ? 13.471 -28.272 -0.944 1.00 88.06 575 PRO A N 1
ATOM 4341 C CA . PRO A 1 575 ? 14.643 -28.253 -0.060 1.00 88.06 575 PRO A CA 1
ATOM 4342 C C . PRO A 1 575 ? 15.775 -27.303 -0.482 1.00 88.06 575 PRO A C 1
ATOM 4344 O O . PRO A 1 575 ? 16.862 -27.425 0.077 1.00 88.06 575 PRO A O 1
ATOM 4347 N N . ASN A 1 576 ? 15.562 -26.443 -1.480 1.00 83.25 576 ASN A N 1
ATOM 4348 C CA . ASN A 1 576 ? 16.630 -25.635 -2.069 1.00 83.25 576 ASN A CA 1
ATOM 4349 C C . ASN A 1 576 ? 17.096 -24.536 -1.106 1.00 83.25 576 ASN A C 1
ATOM 4351 O O . ASN A 1 576 ? 18.258 -24.529 -0.731 1.00 83.25 576 ASN A O 1
ATOM 4355 N N . ASP A 1 577 ? 16.174 -23.693 -0.644 1.00 86.50 577 ASP A N 1
ATOM 4356 C CA . ASP A 1 577 ? 16.468 -22.511 0.176 1.00 86.50 577 ASP A CA 1
ATOM 4357 C C . ASP A 1 577 ? 16.307 -22.785 1.682 1.00 86.50 577 ASP A C 1
ATOM 4359 O O . ASP A 1 577 ? 16.899 -22.122 2.524 1.00 86.50 577 ASP A O 1
ATOM 4363 N N . TYR A 1 578 ? 15.478 -23.764 2.061 1.00 92.88 578 TYR A N 1
ATOM 4364 C CA . TYR A 1 578 ? 15.307 -24.168 3.459 1.00 92.88 578 TYR A CA 1
ATOM 4365 C C . TYR A 1 578 ? 14.853 -25.621 3.608 1.00 92.88 578 TYR A C 1
ATOM 4367 O O . TYR A 1 578 ? 14.327 -26.252 2.688 1.00 92.88 578 TYR A O 1
ATOM 4375 N N . ILE A 1 579 ? 15.019 -26.183 4.804 1.00 94.56 579 ILE A N 1
ATOM 4376 C CA . ILE A 1 579 ? 14.566 -27.536 5.134 1.00 94.56 579 ILE A CA 1
ATOM 4377 C C . ILE A 1 579 ? 13.159 -27.457 5.729 1.00 94.56 579 ILE A C 1
ATOM 4379 O O . ILE A 1 579 ? 12.969 -26.906 6.814 1.00 94.56 579 ILE A O 1
ATOM 4383 N N . ALA A 1 580 ? 12.176 -28.049 5.044 1.00 94.12 580 ALA A N 1
ATOM 4384 C CA . ALA A 1 580 ? 10.796 -28.078 5.505 1.00 94.12 580 ALA A CA 1
ATOM 4385 C C . ALA A 1 580 ? 10.692 -28.669 6.920 1.00 94.12 580 ALA A C 1
ATOM 4387 O O . ALA A 1 580 ? 11.106 -29.802 7.181 1.00 94.12 580 ALA A O 1
ATOM 4388 N N . ALA A 1 581 ? 10.105 -27.890 7.824 1.00 95.00 581 ALA A N 1
ATOM 4389 C CA . ALA A 1 581 ? 9.872 -28.241 9.216 1.00 95.00 581 ALA A CA 1
ATOM 4390 C C . ALA A 1 581 ? 8.370 -28.226 9.538 1.00 95.00 581 ALA A C 1
ATOM 4392 O O . ALA A 1 581 ? 7.609 -27.402 9.022 1.00 95.00 581 ALA A O 1
ATOM 4393 N N . SER A 1 582 ? 7.948 -29.148 10.402 1.00 96.25 582 SER A N 1
ATOM 4394 C CA . SER A 1 582 ? 6.600 -29.203 10.975 1.00 96.25 582 SER A CA 1
ATOM 4395 C C . SER A 1 582 ? 6.630 -29.941 12.309 1.00 96.25 582 SER A C 1
ATOM 4397 O O . SER A 1 582 ? 7.401 -30.895 12.458 1.00 96.25 582 SER A O 1
ATOM 4399 N N . GLY A 1 583 ? 5.764 -29.574 13.248 1.00 96.12 583 GLY A N 1
ATOM 4400 C CA . GLY A 1 583 ? 5.672 -30.248 14.540 1.00 96.12 583 GLY A CA 1
ATOM 4401 C C . GLY A 1 583 ? 4.696 -29.578 15.496 1.00 96.12 583 GLY A C 1
ATOM 4402 O O . GLY A 1 583 ? 3.887 -28.750 15.092 1.00 96.12 583 GLY A O 1
ATOM 4403 N N . THR A 1 584 ? 4.795 -29.937 16.774 1.00 96.88 584 THR A N 1
ATOM 4404 C CA . THR A 1 584 ? 4.043 -29.308 17.864 1.00 96.88 584 THR A CA 1
ATOM 4405 C C . THR A 1 584 ? 5.024 -28.573 18.769 1.00 96.88 584 THR A C 1
ATOM 4407 O O . THR A 1 584 ? 5.973 -29.172 19.281 1.00 96.88 584 THR A O 1
ATOM 4410 N N . LEU A 1 585 ? 4.820 -27.269 18.936 1.00 96.94 585 LEU A N 1
ATOM 4411 C CA . LEU A 1 585 ? 5.517 -26.452 19.920 1.00 96.94 585 LEU A CA 1
ATOM 4412 C C . LEU A 1 585 ? 4.809 -26.608 21.269 1.00 96.94 585 LEU A C 1
ATOM 4414 O O . LEU A 1 585 ? 3.585 -26.534 21.328 1.00 96.94 585 LEU A O 1
ATOM 4418 N N . HIS A 1 586 ? 5.578 -26.799 22.339 1.00 95.88 586 HIS A N 1
ATOM 4419 C CA . HIS A 1 586 ? 5.067 -26.888 23.705 1.00 95.88 586 HIS A CA 1
ATOM 4420 C C . HIS A 1 586 ? 5.631 -25.744 24.548 1.00 95.88 586 HIS A C 1
ATOM 4422 O O . HIS A 1 586 ? 6.849 -25.563 24.591 1.00 95.88 586 HIS A O 1
ATOM 4428 N N . ILE A 1 587 ? 4.752 -25.020 25.238 1.00 96.06 587 ILE A N 1
ATOM 4429 C CA . ILE A 1 587 ? 5.089 -24.052 26.283 1.00 96.06 587 ILE A CA 1
ATOM 4430 C C . ILE A 1 587 ? 4.571 -24.659 27.598 1.00 96.06 587 ILE A C 1
ATOM 4432 O O . ILE A 1 587 ? 3.363 -24.659 27.825 1.00 96.06 587 ILE A O 1
ATOM 4436 N N . PRO A 1 588 ? 5.447 -25.269 28.421 1.00 94.25 588 PRO A N 1
ATOM 4437 C CA . PRO A 1 588 ? 5.032 -25.914 29.665 1.00 94.25 588 PRO A CA 1
ATOM 4438 C C . PRO A 1 588 ? 4.370 -24.938 30.641 1.00 94.25 588 PRO A C 1
ATOM 4440 O O . PRO A 1 588 ? 4.748 -23.765 30.671 1.00 94.25 588 PRO A O 1
ATOM 4443 N N . ALA A 1 589 ? 3.485 -25.453 31.495 1.00 89.12 589 ALA A N 1
ATOM 4444 C CA . ALA A 1 589 ? 2.837 -24.697 32.564 1.00 89.12 589 ALA A CA 1
ATOM 4445 C C . ALA A 1 589 ? 3.830 -23.810 33.342 1.00 89.12 589 ALA A C 1
ATOM 4447 O O . ALA A 1 589 ? 4.931 -24.235 33.724 1.00 89.12 589 ALA A O 1
ATOM 4448 N N . GLY A 1 590 ? 3.447 -22.553 33.561 1.00 86.88 590 GLY A N 1
ATOM 4449 C CA . GLY A 1 590 ? 4.262 -21.536 34.220 1.00 86.88 590 GLY A CA 1
ATOM 4450 C C . GLY A 1 590 ? 5.338 -20.875 33.343 1.00 86.88 590 GLY A C 1
ATOM 4451 O O . GLY A 1 590 ? 6.021 -19.969 33.829 1.00 86.88 590 GLY A O 1
ATOM 4452 N N . GLN A 1 591 ? 5.525 -21.296 32.085 1.00 92.56 591 GLN A N 1
ATOM 4453 C CA . GLN A 1 591 ? 6.411 -20.635 31.114 1.00 92.56 591 GLN A CA 1
ATOM 4454 C C . GLN A 1 591 ? 5.621 -19.711 30.179 1.00 92.56 591 GLN A C 1
ATOM 4456 O O . GLN A 1 591 ? 4.440 -19.917 29.938 1.00 92.56 591 GLN A O 1
ATOM 4461 N N . THR A 1 592 ? 6.283 -18.691 29.629 1.00 93.12 592 THR A N 1
ATOM 4462 C CA . THR A 1 592 ? 5.643 -17.690 28.751 1.00 93.12 592 THR A CA 1
ATOM 4463 C C . THR A 1 592 ? 6.117 -17.734 27.306 1.00 93.12 592 THR A C 1
ATOM 4465 O O . THR A 1 592 ? 5.635 -16.954 26.493 1.00 93.12 592 THR A O 1
ATOM 4468 N N . SER A 1 593 ? 7.095 -18.576 26.962 1.00 95.00 593 SER A N 1
ATOM 4469 C CA . SER A 1 593 ? 7.627 -18.622 25.597 1.00 95.00 593 SER A CA 1
ATOM 4470 C C . SER A 1 593 ? 8.332 -19.932 25.267 1.00 95.00 593 SER A C 1
ATOM 4472 O O . SER A 1 593 ? 8.853 -20.611 26.153 1.00 95.00 593 SER A O 1
ATOM 4474 N N . ALA A 1 594 ? 8.381 -20.249 23.976 1.00 95.75 594 ALA A N 1
ATOM 4475 C CA . ALA A 1 594 ? 9.208 -21.304 23.401 1.00 95.75 594 ALA A CA 1
ATOM 4476 C C . ALA A 1 594 ? 9.622 -20.918 21.970 1.00 95.75 594 ALA A C 1
ATOM 4478 O O . ALA A 1 594 ? 9.100 -19.958 21.401 1.00 95.75 594 ALA A O 1
ATOM 4479 N N . THR A 1 595 ? 10.570 -21.651 21.381 1.00 95.81 595 THR A N 1
ATOM 4480 C CA . THR A 1 595 ? 11.089 -21.353 20.038 1.00 95.81 595 THR A CA 1
ATOM 4481 C C . THR A 1 595 ? 10.890 -22.505 19.062 1.00 95.81 595 THR A C 1
ATOM 4483 O O . THR A 1 595 ? 11.107 -23.667 19.407 1.00 95.81 595 THR A O 1
ATOM 4486 N N . VAL A 1 596 ? 10.554 -22.168 17.818 1.00 95.94 596 VAL A N 1
ATOM 4487 C CA . VAL A 1 596 ? 10.602 -23.069 16.661 1.00 95.94 596 VAL A CA 1
ATOM 4488 C C . VAL A 1 596 ? 11.869 -22.768 15.869 1.00 95.94 596 VAL A C 1
ATOM 4490 O O . VAL A 1 596 ? 12.099 -21.619 15.509 1.00 95.94 596 VAL A O 1
ATOM 4493 N N . SER A 1 597 ? 12.673 -23.787 15.571 1.00 94.38 597 SER A N 1
ATOM 4494 C CA . SER A 1 597 ? 13.883 -23.627 14.758 1.00 94.38 597 SER A CA 1
ATOM 4495 C C . SER A 1 597 ? 13.666 -24.178 13.350 1.00 94.38 597 SER A C 1
ATOM 4497 O O . SER A 1 597 ? 13.287 -25.342 13.199 1.00 94.38 597 SER A O 1
ATOM 4499 N N . VAL A 1 598 ? 13.952 -23.370 12.330 1.00 95.31 598 VAL A N 1
ATOM 4500 C CA . VAL A 1 598 ? 13.996 -23.793 10.918 1.00 95.31 598 VAL A CA 1
ATOM 4501 C C . VAL A 1 598 ? 15.436 -23.661 10.421 1.00 95.31 598 VAL A C 1
ATOM 4503 O O . VAL A 1 598 ? 16.131 -22.719 10.797 1.00 95.31 598 VAL A O 1
ATOM 4506 N N . LEU A 1 599 ? 15.901 -24.636 9.639 1.00 93.00 599 LEU A N 1
ATOM 4507 C CA . LEU A 1 599 ? 17.289 -24.753 9.175 1.00 93.00 599 LEU A CA 1
ATOM 4508 C C . LEU A 1 599 ? 17.369 -24.583 7.655 1.00 93.00 599 LEU A C 1
ATOM 4510 O O . LEU A 1 599 ? 16.432 -24.962 6.950 1.00 93.00 599 LEU A O 1
ATOM 4514 N N . TRP A 1 600 ? 18.516 -24.129 7.163 1.00 92.38 600 TRP A N 1
ATOM 4515 C CA . TRP A 1 600 ? 18.892 -24.148 5.746 1.00 92.38 600 TRP A CA 1
ATOM 4516 C C . TRP A 1 600 ? 20.395 -24.408 5.601 1.00 92.38 600 TRP A C 1
ATOM 4518 O O . TRP A 1 600 ? 21.114 -24.487 6.601 1.00 92.38 600 TRP A O 1
ATOM 4528 N N . ASN A 1 601 ? 20.851 -24.620 4.368 1.00 80.38 601 ASN A N 1
ATOM 4529 C CA . ASN A 1 601 ? 22.276 -24.687 4.070 1.00 80.38 601 ASN A CA 1
ATOM 4530 C C . ASN A 1 601 ? 22.656 -23.389 3.375 1.00 80.38 601 ASN A C 1
ATOM 4532 O O . ASN A 1 601 ? 22.047 -23.067 2.370 1.00 80.38 601 ASN A O 1
ATOM 4536 N N . ASP A 1 602 ? 23.642 -22.715 3.941 1.00 78.50 602 ASP A N 1
ATOM 4537 C CA . ASP A 1 602 ? 24.342 -21.589 3.337 1.00 78.50 602 ASP A CA 1
ATOM 4538 C C . ASP A 1 602 ? 25.113 -22.062 2.092 1.00 78.50 602 ASP A C 1
ATOM 4540 O O . ASP A 1 602 ? 25.807 -23.094 2.164 1.00 78.50 602 ASP A O 1
ATOM 4544 N N . ASP A 1 603 ? 24.951 -21.375 0.962 1.00 70.56 603 ASP A N 1
ATOM 4545 C CA . ASP A 1 603 ? 25.659 -21.665 -0.283 1.00 70.56 603 ASP A CA 1
ATOM 4546 C C . ASP A 1 603 ? 26.503 -20.470 -0.765 1.00 70.56 603 ASP A C 1
ATOM 4548 O O . ASP A 1 603 ? 26.263 -19.334 -0.405 1.00 70.56 603 ASP A O 1
ATOM 4552 N N . ASP A 1 604 ? 27.570 -20.728 -1.533 1.00 65.88 604 ASP A N 1
ATOM 4553 C CA . ASP A 1 604 ? 28.493 -19.670 -1.987 1.00 65.88 604 ASP A CA 1
ATOM 4554 C C . ASP A 1 604 ? 28.036 -19.049 -3.337 1.00 65.88 604 ASP A C 1
ATOM 4556 O O . ASP A 1 604 ? 28.880 -18.805 -4.221 1.00 65.88 604 ASP A O 1
ATOM 4560 N N . ILE A 1 605 ? 26.727 -18.907 -3.589 1.00 66.25 605 ILE A N 1
ATOM 4561 C CA . ILE A 1 605 ? 26.164 -18.462 -4.875 1.00 66.25 605 ILE A CA 1
ATOM 4562 C C . ILE A 1 605 ? 25.374 -17.165 -4.698 1.00 66.25 605 ILE A C 1
ATOM 4564 O O . ILE A 1 605 ? 24.316 -17.158 -4.099 1.00 66.25 605 ILE A O 1
ATOM 4568 N N . ALA A 1 606 ? 25.822 -16.093 -5.364 1.00 64.75 606 ALA A N 1
ATOM 4569 C CA . ALA A 1 606 ? 25.027 -14.870 -5.474 1.00 64.75 606 ALA A CA 1
ATOM 4570 C C . ALA A 1 606 ? 23.673 -15.165 -6.133 1.00 64.75 606 ALA A C 1
ATOM 4572 O O . ALA A 1 606 ? 23.624 -15.542 -7.310 1.00 64.75 606 ALA A O 1
ATOM 4573 N N . GLY A 1 607 ? 22.600 -14.994 -5.368 1.00 64.19 607 GLY A N 1
ATOM 4574 C CA . GLY A 1 607 ? 21.225 -15.219 -5.775 1.00 64.19 607 GLY A CA 1
ATOM 4575 C C . GLY A 1 607 ? 20.370 -13.953 -5.725 1.00 64.19 607 GLY A C 1
ATOM 4576 O O . GLY A 1 607 ? 20.849 -12.817 -5.754 1.00 64.19 607 GLY A O 1
ATOM 4577 N N . ALA A 1 608 ? 19.050 -14.145 -5.685 1.00 62.84 608 ALA A N 1
ATOM 4578 C CA . ALA A 1 608 ? 18.123 -13.050 -5.439 1.00 62.84 608 ALA A CA 1
ATOM 4579 C C . ALA A 1 608 ? 18.347 -12.523 -4.016 1.00 62.84 608 ALA A C 1
ATOM 4581 O O . ALA A 1 608 ? 18.216 -13.283 -3.062 1.00 62.84 608 ALA A O 1
ATOM 4582 N N . LEU A 1 609 ? 18.606 -11.216 -3.884 1.00 70.12 609 LEU A N 1
ATOM 4583 C CA . LEU A 1 609 ? 19.003 -10.562 -2.626 1.00 70.12 609 LEU A CA 1
ATOM 4584 C C . LEU A 1 609 ? 18.108 -10.897 -1.419 1.00 70.12 609 LEU A C 1
ATOM 4586 O O . LEU A 1 609 ? 18.560 -10.785 -0.282 1.00 70.12 609 LEU A O 1
ATOM 4590 N N . LYS A 1 610 ? 16.833 -11.251 -1.648 1.00 83.44 610 LYS A N 1
ATOM 4591 C CA . LYS A 1 610 ? 15.871 -11.646 -0.611 1.00 83.44 610 LYS A CA 1
ATOM 4592 C C . LYS A 1 610 ? 14.950 -12.753 -1.114 1.00 83.44 610 LYS A C 1
ATOM 4594 O O . LYS A 1 610 ? 14.255 -12.566 -2.113 1.00 83.44 610 LYS A O 1
ATOM 4599 N N . ARG A 1 611 ? 14.851 -13.858 -0.374 1.00 89.81 611 ARG A N 1
ATOM 4600 C CA . ARG A 1 611 ? 13.835 -14.903 -0.593 1.00 89.81 611 ARG A CA 1
ATOM 4601 C C . ARG A 1 611 ? 13.030 -15.151 0.676 1.00 89.81 611 ARG A C 1
ATOM 4603 O O . ARG A 1 611 ? 13.560 -15.034 1.776 1.00 89.81 611 ARG A O 1
ATOM 4610 N N . THR A 1 612 ? 11.747 -15.480 0.550 1.00 95.06 612 THR A N 1
ATOM 4611 C CA . THR A 1 612 ? 10.824 -15.590 1.690 1.00 95.06 612 THR A CA 1
ATOM 4612 C C . THR A 1 612 ? 10.169 -16.960 1.795 1.00 95.06 612 THR A C 1
ATOM 4614 O O . THR A 1 612 ? 9.779 -17.560 0.795 1.00 95.06 612 THR A O 1
ATOM 4617 N N . PHE A 1 613 ? 9.998 -17.454 3.019 1.00 96.31 613 PHE A N 1
ATOM 4618 C CA . PHE A 1 613 ? 9.123 -18.584 3.331 1.00 96.31 613 PHE A CA 1
ATOM 4619 C C . PHE A 1 613 ? 8.258 -18.262 4.551 1.00 96.31 613 PHE A C 1
ATOM 4621 O O . PHE A 1 613 ? 8.491 -17.292 5.275 1.00 96.31 613 PHE A O 1
ATOM 4628 N N . TYR A 1 614 ? 7.245 -19.090 4.786 1.00 97.06 614 TYR A N 1
ATOM 4629 C CA . TYR A 1 614 ? 6.243 -18.864 5.820 1.00 97.06 614 TYR A CA 1
ATOM 4630 C C . TYR A 1 614 ? 6.258 -19.980 6.861 1.00 97.06 614 TYR A C 1
ATOM 4632 O O . TYR A 1 614 ? 6.487 -21.147 6.530 1.00 97.06 614 TYR A O 1
ATOM 4640 N N . VAL A 1 615 ? 5.976 -19.637 8.117 1.00 97.25 615 VAL A N 1
ATOM 4641 C CA . VAL A 1 615 ? 5.722 -20.591 9.204 1.00 97.25 615 VAL A CA 1
ATOM 4642 C C . VAL A 1 615 ? 4.323 -20.348 9.748 1.00 97.25 615 VAL A C 1
ATOM 4644 O O . VAL A 1 615 ? 4.076 -19.360 10.436 1.00 97.25 615 VAL A O 1
ATOM 4647 N N . ASP A 1 616 ? 3.409 -21.251 9.409 1.00 95.50 616 ASP A N 1
ATOM 4648 C CA . ASP A 1 616 ? 1.998 -21.179 9.773 1.00 95.50 616 ASP A CA 1
ATOM 4649 C C . ASP A 1 616 ? 1.772 -21.890 11.119 1.00 95.50 616 ASP A C 1
ATOM 4651 O O . ASP A 1 616 ? 2.205 -23.035 11.298 1.00 95.50 616 ASP A O 1
ATOM 4655 N N . PHE A 1 617 ? 1.075 -21.234 12.054 1.00 95.94 617 PHE A N 1
ATOM 4656 C CA . PHE A 1 617 ? 0.695 -21.794 13.356 1.00 95.94 617 PHE A CA 1
ATOM 4657 C C . PHE A 1 617 ? -0.800 -22.127 13.396 1.00 95.94 617 PHE A C 1
ATOM 4659 O O . PHE A 1 617 ? -1.642 -21.344 12.964 1.00 95.94 617 PHE A O 1
ATOM 4666 N N . MET A 1 618 ? -1.151 -23.303 13.920 1.00 95.00 618 MET A N 1
ATOM 4667 C CA . MET A 1 618 ? -2.517 -23.826 13.873 1.00 95.00 618 MET A CA 1
ATOM 4668 C C . MET A 1 618 ? -2.871 -24.688 15.086 1.00 95.00 618 MET A C 1
ATOM 4670 O O . MET A 1 618 ? -2.005 -25.311 15.698 1.00 95.00 618 MET A O 1
ATOM 4674 N N . GLN A 1 619 ? -4.173 -24.779 15.376 1.00 93.88 619 GLN A N 1
ATOM 4675 C CA . GLN A 1 619 ? -4.746 -25.663 16.402 1.00 93.88 619 GLN A CA 1
ATOM 4676 C C . GLN A 1 619 ? -4.098 -25.487 17.792 1.00 93.88 619 GLN A C 1
ATOM 4678 O O . GLN A 1 619 ? -3.526 -26.449 18.312 1.00 93.88 619 GLN A O 1
ATOM 4683 N N . PRO A 1 620 ? -4.135 -24.280 18.389 1.00 95.06 620 PRO A N 1
ATOM 4684 C CA . PRO A 1 620 ? -3.646 -24.105 19.748 1.00 95.06 620 PRO A CA 1
ATOM 4685 C C . PRO A 1 620 ? -4.526 -24.883 20.744 1.00 95.06 620 PRO A C 1
ATOM 4687 O O . PRO A 1 620 ? -5.708 -25.130 20.496 1.00 95.06 620 PRO A O 1
ATOM 4690 N N . VAL A 1 621 ? -3.935 -25.281 21.868 1.00 94.69 621 VAL A N 1
ATOM 4691 C CA . VAL A 1 621 ? -4.611 -25.918 23.008 1.00 94.69 621 VAL A CA 1
ATOM 4692 C C . VAL A 1 621 ? -4.242 -25.143 24.271 1.00 94.69 621 VAL A C 1
ATOM 4694 O O . VAL A 1 621 ? -3.048 -24.932 24.495 1.00 94.69 621 VAL A O 1
ATOM 4697 N N . ASN A 1 622 ? -5.248 -24.775 25.079 1.00 92.38 622 ASN A N 1
ATOM 4698 C CA . ASN A 1 622 ? -5.138 -23.900 26.263 1.00 92.38 622 ASN A CA 1
ATOM 4699 C C . ASN A 1 622 ? -4.566 -22.504 25.938 1.00 92.38 622 ASN A C 1
ATOM 4701 O O . ASN A 1 622 ? -3.843 -21.909 26.729 1.00 92.38 622 ASN A O 1
ATOM 4705 N N . ALA A 1 623 ? -4.795 -22.030 24.714 1.00 93.44 623 ALA A N 1
ATOM 4706 C CA . ALA A 1 623 ? -4.390 -20.715 24.243 1.00 93.44 623 ALA A CA 1
ATOM 4707 C C . ALA A 1 623 ? -5.154 -20.373 22.963 1.00 93.44 623 ALA A C 1
ATOM 4709 O O . ALA A 1 623 ? -5.635 -21.260 22.250 1.00 93.44 623 ALA A O 1
ATOM 4710 N N . GLN A 1 624 ? -5.189 -19.091 22.621 1.00 93.12 624 GLN A N 1
ATOM 4711 C CA . GLN A 1 624 ? -5.853 -18.590 21.422 1.00 93.12 624 GLN A CA 1
ATOM 4712 C C . GLN A 1 624 ? -4.832 -18.127 20.379 1.00 93.12 624 GLN A C 1
ATOM 4714 O O . GLN A 1 624 ? -3.773 -17.591 20.709 1.00 93.12 624 GLN A O 1
ATOM 4719 N N . LEU A 1 625 ? -5.131 -18.348 19.094 1.00 91.25 625 LEU A N 1
ATOM 4720 C CA . LEU A 1 625 ? -4.361 -17.729 18.011 1.00 91.25 625 LEU A CA 1
ATOM 4721 C C . LEU A 1 625 ? -4.692 -16.229 17.951 1.00 91.25 625 LEU A C 1
ATOM 4723 O O . LEU A 1 625 ? -5.850 -15.867 18.162 1.00 91.25 625 LEU A O 1
ATOM 4727 N N . PRO A 1 626 ? -3.722 -15.364 17.616 1.00 87.75 626 PRO A N 1
ATOM 4728 C CA . PRO A 1 626 ? -3.996 -13.948 17.398 1.00 87.75 626 PRO A CA 1
ATOM 4729 C C . PRO A 1 626 ? -4.928 -13.750 16.193 1.00 87.75 626 PRO A C 1
ATOM 4731 O O . PRO A 1 626 ? -4.948 -14.564 15.268 1.00 87.75 626 PRO A O 1
ATOM 4734 N N . SER A 1 627 ? -5.671 -12.641 16.179 1.00 80.56 627 SER A N 1
ATOM 4735 C CA . SER A 1 627 ? -6.576 -12.275 15.076 1.00 80.56 627 SER A CA 1
ATOM 4736 C C . SER A 1 627 ? -5.834 -12.034 13.756 1.00 80.56 627 SER A C 1
ATOM 4738 O O . SER A 1 627 ? -6.347 -12.368 12.691 1.00 80.56 627 SER A O 1
ATOM 4740 N N . SER A 1 628 ? -4.621 -11.484 13.826 1.00 78.19 628 SER A N 1
ATOM 4741 C CA . SER A 1 628 ? -3.641 -11.393 12.742 1.00 78.19 628 SER A CA 1
ATOM 4742 C C . SER A 1 628 ? -2.296 -10.927 13.328 1.00 78.19 628 SER A C 1
ATOM 4744 O O . SER A 1 628 ? -2.310 -10.056 14.200 1.00 78.19 628 SER A O 1
ATOM 4746 N N . PRO A 1 629 ? -1.134 -11.451 12.895 1.00 81.69 629 PRO A N 1
ATOM 4747 C CA . PRO A 1 629 ? -0.938 -12.550 11.950 1.00 81.69 629 PRO A CA 1
ATOM 4748 C C . PRO A 1 629 ? -0.849 -13.919 12.652 1.00 81.69 629 PRO A C 1
ATOM 4750 O O . PRO A 1 629 ? -0.280 -14.032 13.733 1.00 81.69 629 PRO A O 1
ATOM 4753 N N . THR A 1 630 ? -1.345 -14.986 12.015 1.00 88.00 630 THR A N 1
ATOM 4754 C CA . THR A 1 630 ? -1.151 -16.394 12.449 1.00 88.00 630 THR A CA 1
ATOM 4755 C C . THR A 1 630 ? 0.042 -17.080 11.772 1.00 88.00 630 THR A C 1
ATOM 4757 O O . THR A 1 630 ? 0.362 -18.239 12.055 1.00 88.00 630 THR A O 1
ATOM 4760 N N . THR A 1 631 ? 0.716 -16.342 10.894 1.00 92.94 631 THR A N 1
ATOM 4761 C CA . THR A 1 631 ? 1.863 -16.773 10.104 1.00 92.94 631 THR A CA 1
ATOM 4762 C C . THR A 1 631 ? 3.040 -15.852 10.397 1.00 92.94 631 THR A C 1
ATOM 4764 O O . THR A 1 631 ? 2.882 -14.634 10.459 1.00 92.94 631 THR A O 1
ATOM 4767 N N . VAL A 1 632 ? 4.227 -16.434 10.546 1.00 95.81 632 VAL A N 1
ATOM 4768 C CA . VAL A 1 632 ? 5.489 -15.689 10.588 1.00 95.81 632 VAL A CA 1
ATOM 4769 C C . VAL A 1 632 ? 6.148 -15.773 9.216 1.00 95.81 632 VAL A C 1
ATOM 4771 O O . VAL A 1 632 ? 6.352 -16.869 8.691 1.00 95.81 632 VAL A O 1
ATOM 4774 N N . THR A 1 633 ? 6.4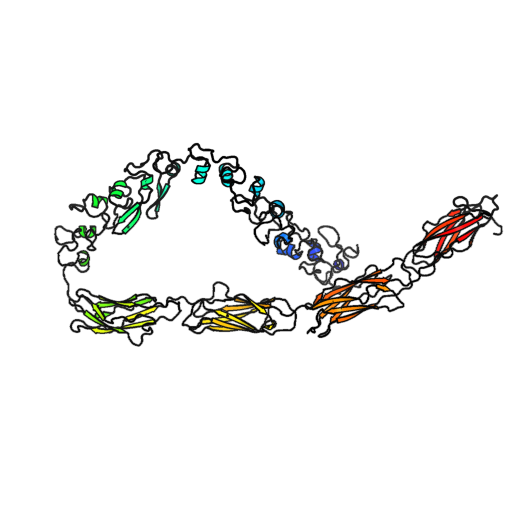93 -14.625 8.648 1.00 96.81 633 THR A N 1
ATOM 4775 C CA . THR A 1 633 ? 7.288 -14.520 7.424 1.00 96.81 633 THR A CA 1
ATOM 4776 C C . THR A 1 633 ? 8.765 -14.512 7.792 1.00 96.81 633 THR A C 1
ATOM 4778 O O . THR A 1 633 ? 9.197 -13.750 8.661 1.00 96.81 633 THR A O 1
ATOM 4781 N N . VAL A 1 634 ? 9.551 -15.347 7.122 1.00 96.50 634 VAL A N 1
ATOM 4782 C CA . VAL A 1 634 ? 11.007 -15.359 7.247 1.00 96.50 634 VAL A CA 1
ATOM 4783 C C . VAL A 1 634 ? 11.611 -14.992 5.902 1.00 96.50 634 VAL A C 1
ATOM 4785 O O . VAL A 1 634 ? 11.331 -15.650 4.902 1.00 96.50 634 VAL A O 1
ATOM 4788 N N . THR A 1 635 ? 12.448 -13.961 5.897 1.00 94.81 635 THR A N 1
ATOM 4789 C CA . THR A 1 635 ? 13.224 -13.503 4.747 1.00 94.81 635 THR A CA 1
ATOM 4790 C C . THR A 1 635 ? 14.678 -13.912 4.937 1.00 94.81 635 THR A C 1
ATOM 4792 O O . THR A 1 635 ? 15.311 -13.500 5.911 1.00 94.81 635 THR A O 1
ATOM 4795 N N . ILE A 1 636 ? 15.197 -14.713 4.013 1.00 90.94 636 ILE A N 1
ATOM 4796 C CA . ILE A 1 636 ? 16.614 -15.055 3.905 1.00 90.94 636 ILE A CA 1
ATOM 4797 C C . ILE A 1 636 ? 17.255 -14.010 2.985 1.00 90.94 636 ILE A C 1
ATOM 4799 O O . ILE A 1 636 ? 16.814 -13.839 1.846 1.00 90.94 636 ILE A O 1
ATOM 4803 N N . GLU A 1 637 ? 18.220 -13.262 3.515 1.00 87.88 637 GLU A N 1
ATOM 4804 C CA . GLU A 1 637 ? 19.052 -12.319 2.763 1.00 87.88 637 GLU A CA 1
ATOM 4805 C C . GLU A 1 637 ? 20.346 -13.006 2.337 1.00 87.88 637 GLU A C 1
ATOM 4807 O O . GLU A 1 637 ? 21.144 -13.377 3.203 1.00 87.88 637 GLU A O 1
ATOM 4812 N N . ASP A 1 638 ? 20.516 -13.120 1.020 1.00 82.81 638 ASP A N 1
ATOM 4813 C CA . ASP A 1 638 ? 21.728 -13.584 0.333 1.00 82.81 638 ASP A CA 1
ATOM 4814 C C . ASP A 1 638 ? 22.922 -12.739 0.808 1.00 82.81 638 ASP A C 1
ATOM 4816 O O . ASP A 1 638 ? 22.823 -11.502 0.877 1.00 82.81 638 ASP A O 1
ATOM 4820 N N . ASP A 1 639 ? 24.022 -13.375 1.214 1.00 74.12 639 ASP A N 1
ATOM 4821 C CA . ASP A 1 639 ? 25.203 -12.673 1.737 1.00 74.12 639 ASP A CA 1
ATOM 4822 C C . ASP A 1 639 ? 26.358 -12.553 0.745 1.00 74.12 639 ASP A C 1
ATOM 4824 O O . ASP A 1 639 ? 27.351 -11.841 0.967 1.00 74.12 639 ASP A O 1
ATOM 4828 N N . GLU A 1 640 ? 26.143 -13.134 -0.422 1.00 73.56 640 GLU A N 1
ATOM 4829 C CA . GLU A 1 640 ? 26.969 -13.072 -1.595 1.00 73.56 640 GLU A CA 1
ATOM 4830 C C . GLU A 1 640 ? 26.698 -11.772 -2.366 1.00 73.56 640 GLU A C 1
ATOM 4832 O O . GLU A 1 640 ? 25.709 -11.059 -2.216 1.00 73.56 640 GLU A O 1
ATOM 4837 N N . SER A 1 641 ? 27.651 -11.374 -3.204 1.00 69.06 641 SER A N 1
ATOM 4838 C CA . SER A 1 641 ? 27.493 -10.185 -4.045 1.00 69.06 641 SER A CA 1
ATOM 4839 C C . SER A 1 641 ? 27.935 -10.490 -5.461 1.00 69.06 641 SER A C 1
ATOM 4841 O O . SER A 1 641 ? 28.926 -11.195 -5.659 1.00 69.06 641 SER A O 1
ATOM 4843 N N . MET A 1 642 ? 27.222 -9.921 -6.437 1.00 72.19 642 MET A N 1
ATOM 4844 C CA . MET A 1 642 ? 27.548 -10.058 -7.857 1.00 72.19 642 MET A CA 1
ATOM 4845 C C . MET A 1 642 ? 29.002 -9.654 -8.155 1.00 72.19 642 MET A C 1
ATOM 4847 O O . MET A 1 642 ? 29.567 -8.748 -7.527 1.00 72.19 642 MET A O 1
ATOM 4851 N N . TYR A 1 643 ? 29.600 -10.304 -9.154 1.00 80.25 643 TYR A N 1
ATOM 4852 C CA . TYR A 1 643 ? 30.922 -9.957 -9.665 1.00 80.25 643 TYR A CA 1
ATOM 4853 C C . TYR A 1 643 ? 30.811 -8.819 -10.679 1.00 80.25 643 TYR A C 1
ATOM 4855 O O . TYR A 1 643 ? 30.139 -8.962 -11.696 1.00 80.25 643 TYR A O 1
ATOM 4863 N N . ASP A 1 644 ? 31.521 -7.711 -10.463 1.00 86.06 644 ASP A N 1
ATOM 4864 C CA . ASP A 1 644 ? 31.597 -6.668 -11.488 1.00 86.06 644 ASP A CA 1
ATOM 4865 C C . ASP A 1 644 ? 32.503 -7.155 -12.625 1.00 86.06 644 ASP A C 1
ATOM 4867 O O . ASP A 1 644 ? 33.687 -7.446 -12.406 1.00 86.06 644 ASP A O 1
ATOM 4871 N N . VAL A 1 645 ? 31.962 -7.197 -13.837 1.00 89.69 645 VAL A N 1
ATOM 4872 C CA . VAL A 1 645 ? 32.662 -7.593 -15.054 1.00 89.69 645 VAL A CA 1
ATOM 4873 C C . VAL A 1 645 ? 33.013 -6.358 -15.872 1.00 89.69 645 VAL A C 1
ATOM 4875 O O . VAL A 1 645 ? 32.181 -5.487 -16.127 1.00 89.69 645 VAL A O 1
ATOM 4878 N N . SER A 1 646 ? 34.267 -6.283 -16.305 1.00 90.94 646 SER A N 1
ATOM 4879 C CA . SER A 1 646 ? 34.797 -5.168 -17.088 1.00 90.94 646 SER A CA 1
ATOM 4880 C C . SER A 1 646 ? 35.535 -5.653 -18.328 1.00 90.94 646 SER A C 1
ATOM 4882 O O . SER A 1 646 ? 36.245 -6.660 -18.289 1.00 90.94 646 SER A O 1
ATOM 4884 N N . LEU A 1 647 ? 35.391 -4.909 -19.421 1.00 94.44 647 LEU A N 1
ATOM 4885 C CA . LEU A 1 647 ? 36.118 -5.099 -20.669 1.00 94.44 647 LEU A CA 1
ATOM 4886 C C . LEU A 1 647 ? 37.239 -4.061 -20.798 1.00 94.44 647 LEU A C 1
ATOM 4888 O O . LEU A 1 647 ? 37.053 -2.879 -20.515 1.00 94.44 647 LEU A O 1
ATOM 4892 N N . THR A 1 648 ? 38.413 -4.489 -21.258 1.00 94.12 648 THR A N 1
ATOM 4893 C CA . THR A 1 648 ? 39.534 -3.594 -21.588 1.00 94.12 648 THR A CA 1
ATOM 4894 C C . THR A 1 648 ? 40.202 -4.009 -22.893 1.00 94.12 648 THR A C 1
ATOM 4896 O O . THR A 1 648 ? 40.221 -5.190 -23.237 1.00 94.12 648 THR A O 1
ATOM 4899 N N . LEU A 1 649 ? 40.782 -3.043 -23.609 1.00 93.56 649 LEU A N 1
ATOM 4900 C CA . LEU A 1 649 ? 41.513 -3.268 -24.859 1.00 93.56 649 LEU A CA 1
ATOM 4901 C C . LEU A 1 649 ? 43.009 -3.046 -24.663 1.00 93.56 649 LEU A C 1
ATOM 4903 O O . LEU A 1 649 ? 43.422 -2.140 -23.935 1.00 93.56 649 LEU A O 1
ATOM 4907 N N . SER A 1 650 ? 43.840 -3.822 -25.362 1.00 91.00 650 SER A N 1
ATOM 4908 C CA . SER A 1 650 ? 45.289 -3.584 -25.378 1.00 91.00 650 SER A CA 1
ATOM 4909 C C . SER A 1 650 ? 45.672 -2.282 -26.089 1.00 91.00 650 SER A C 1
ATOM 4911 O O . SER A 1 650 ? 46.737 -1.729 -25.817 1.00 91.00 650 SER A O 1
ATOM 4913 N N . ALA A 1 651 ? 44.821 -1.810 -27.002 1.00 88.38 651 ALA A N 1
ATOM 4914 C CA . ALA A 1 651 ? 44.938 -0.542 -27.709 1.00 88.38 651 ALA A CA 1
ATOM 4915 C C . ALA A 1 651 ? 43.555 -0.104 -28.220 1.00 88.38 651 ALA A C 1
ATOM 4917 O O . ALA A 1 651 ? 42.722 -0.944 -28.535 1.00 88.38 651 ALA A O 1
ATOM 4918 N N . THR A 1 652 ? 43.316 1.200 -28.333 1.00 87.62 652 THR A N 1
ATOM 4919 C CA . THR A 1 652 ? 42.095 1.754 -28.954 1.00 87.62 652 THR A CA 1
ATOM 4920 C C . THR A 1 652 ? 42.300 2.108 -30.427 1.00 87.62 652 THR A C 1
ATOM 4922 O O . THR A 1 652 ? 41.365 2.512 -31.106 1.00 87.62 652 THR A O 1
ATOM 4925 N N . GLN A 1 653 ? 43.534 1.992 -30.918 1.00 89.94 653 GLN A N 1
ATOM 4926 C CA . GLN A 1 653 ? 43.903 2.234 -32.302 1.00 89.94 653 GLN A CA 1
ATOM 4927 C C . GLN A 1 653 ? 44.886 1.157 -32.758 1.00 89.94 653 GLN A C 1
ATOM 4929 O O . GLN A 1 653 ? 45.855 0.864 -32.051 1.00 89.94 653 GLN A O 1
ATOM 4934 N N . ILE A 1 654 ? 44.643 0.592 -33.933 1.00 89.31 654 ILE A N 1
ATOM 4935 C CA . ILE A 1 654 ? 45.462 -0.444 -34.555 1.00 89.31 654 ILE A CA 1
ATOM 4936 C C . ILE A 1 654 ? 45.637 -0.117 -36.036 1.00 89.31 654 ILE A C 1
ATOM 4938 O O . ILE A 1 654 ? 44.717 0.362 -36.680 1.00 89.31 654 ILE A O 1
ATOM 4942 N N . THR A 1 655 ? 46.840 -0.302 -36.565 1.00 86.44 655 THR A N 1
ATOM 4943 C CA . THR A 1 655 ? 47.112 -0.123 -37.997 1.00 86.44 655 THR A CA 1
ATOM 4944 C C . THR A 1 655 ? 46.874 -1.456 -38.687 1.00 86.44 655 THR A C 1
ATOM 4946 O O . THR A 1 655 ? 47.355 -2.481 -38.180 1.00 86.44 655 THR A O 1
ATOM 4949 N N . GLU A 1 656 ? 46.154 -1.455 -39.810 1.00 80.44 656 GLU A N 1
ATOM 4950 C CA . GLU A 1 656 ? 46.131 -2.628 -40.681 1.00 80.44 656 GLU A CA 1
ATOM 4951 C C . GLU A 1 656 ? 47.588 -2.962 -41.035 1.00 80.44 656 GLU A C 1
ATOM 4953 O O . GLU A 1 656 ? 48.473 -2.102 -41.089 1.00 80.44 656 GLU A O 1
ATOM 4958 N N . GLY A 1 657 ? 47.941 -4.229 -41.095 1.00 67.69 657 GLY A N 1
ATOM 4959 C CA . GLY A 1 657 ? 49.335 -4.615 -41.245 1.00 67.69 657 GLY A CA 1
ATOM 4960 C C . GLY A 1 657 ? 49.421 -6.019 -41.766 1.00 67.69 657 GLY A C 1
ATOM 4961 O O . GLY A 1 657 ? 48.560 -6.830 -41.443 1.00 67.69 657 GLY A O 1
ATOM 4962 N N . THR A 1 658 ? 50.499 -6.294 -42.507 1.00 58.62 658 THR A N 1
ATOM 4963 C CA . THR A 1 658 ? 50.730 -7.542 -43.248 1.00 58.62 658 THR A CA 1
ATOM 4964 C C . THR A 1 658 ? 50.065 -8.756 -42.599 1.00 58.62 658 THR A C 1
ATOM 4966 O O . THR A 1 658 ? 50.645 -9.321 -41.671 1.00 58.62 658 THR A O 1
ATOM 4969 N N . ASN A 1 659 ? 48.879 -9.124 -43.095 1.00 53.50 659 ASN A N 1
ATOM 4970 C CA . ASN A 1 659 ? 48.066 -10.292 -42.724 1.00 53.50 659 ASN A CA 1
ATOM 4971 C C . ASN A 1 659 ? 48.334 -10.885 -41.315 1.00 53.50 659 ASN A C 1
ATOM 4973 O O . ASN A 1 659 ? 49.222 -11.732 -41.152 1.00 53.50 659 ASN A O 1
ATOM 4977 N N . GLY A 1 660 ? 47.508 -10.517 -40.325 1.00 57.44 660 GLY A N 1
ATOM 4978 C CA . GLY A 1 660 ? 47.473 -11.165 -39.003 1.00 57.44 660 GLY A CA 1
ATOM 4979 C C . GLY A 1 660 ? 47.715 -10.252 -37.798 1.00 57.44 660 GLY A C 1
ATOM 4980 O O . GLY A 1 660 ? 48.212 -10.725 -36.773 1.00 57.44 660 GLY A O 1
ATOM 4981 N N . ASN A 1 661 ? 47.407 -8.958 -37.902 1.00 79.69 661 ASN A N 1
ATOM 4982 C CA . ASN A 1 661 ? 47.348 -8.094 -36.728 1.00 79.69 661 ASN A CA 1
ATOM 4983 C C . ASN A 1 661 ? 46.052 -8.383 -35.961 1.00 79.69 661 ASN A C 1
ATOM 4985 O O . ASN A 1 661 ? 44.966 -8.170 -36.484 1.00 79.69 661 ASN A O 1
ATOM 4989 N N . SER A 1 662 ? 46.167 -8.839 -34.714 1.00 86.69 662 SER A N 1
ATOM 4990 C CA . SER A 1 662 ? 45.010 -9.048 -33.840 1.00 86.69 662 SER A CA 1
ATOM 4991 C C . SER A 1 662 ? 45.031 -8.060 -32.674 1.00 86.69 662 SER A C 1
ATOM 4993 O O . SER A 1 662 ? 46.083 -7.801 -32.076 1.00 86.69 662 SER A O 1
ATOM 4995 N N . LEU A 1 663 ? 43.866 -7.518 -32.328 1.00 90.44 663 LEU A N 1
ATOM 4996 C CA . LEU A 1 663 ? 43.659 -6.701 -31.140 1.00 90.44 663 LEU A CA 1
ATOM 4997 C C . LEU A 1 663 ? 43.292 -7.598 -29.955 1.00 90.44 663 LEU A C 1
ATOM 4999 O O . LEU A 1 663 ? 42.314 -8.338 -30.020 1.00 90.44 663 LEU A O 1
ATOM 5003 N N . ASN A 1 664 ? 44.030 -7.497 -28.847 1.00 93.19 664 ASN A N 1
ATOM 5004 C CA . ASN A 1 664 ? 43.688 -8.233 -27.632 1.00 93.19 664 ASN A CA 1
ATOM 5005 C C . ASN A 1 664 ? 42.650 -7.458 -26.814 1.00 93.19 664 ASN A C 1
ATOM 5007 O O . ASN A 1 664 ? 42.844 -6.275 -26.512 1.00 93.19 664 ASN A O 1
ATOM 5011 N N . TYR A 1 665 ? 41.614 -8.154 -26.358 1.00 94.56 665 TYR A N 1
ATOM 5012 C CA . TYR A 1 665 ? 40.693 -7.664 -25.337 1.00 94.56 665 TYR A CA 1
ATOM 5013 C C . TYR A 1 665 ? 40.771 -8.552 -24.093 1.00 94.56 665 TYR A C 1
ATOM 5015 O O . TYR A 1 665 ? 41.102 -9.734 -24.167 1.00 94.56 665 TYR A O 1
ATOM 5023 N N . THR A 1 666 ? 40.518 -7.971 -22.923 1.00 94.56 666 THR A N 1
ATOM 5024 C CA . THR A 1 666 ? 40.518 -8.685 -21.640 1.00 94.56 666 THR A CA 1
ATOM 5025 C C . THR A 1 666 ? 39.207 -8.438 -20.919 1.00 94.56 666 THR A C 1
ATOM 5027 O O . THR A 1 666 ? 38.875 -7.287 -20.634 1.00 94.56 666 THR A O 1
ATOM 5030 N N . VAL A 1 667 ? 38.511 -9.519 -20.577 1.00 93.75 667 VAL A N 1
ATOM 5031 C CA . VAL A 1 667 ? 37.370 -9.513 -19.657 1.00 93.75 667 VAL A CA 1
ATOM 5032 C C . VAL A 1 667 ? 37.904 -9.800 -18.255 1.00 93.75 667 VAL A C 1
ATOM 5034 O O . VAL A 1 667 ? 38.625 -10.780 -18.071 1.00 93.75 667 VAL A O 1
ATOM 5037 N N . SER A 1 668 ? 37.609 -8.942 -17.276 1.00 90.88 668 SER A N 1
ATOM 5038 C CA . SER A 1 668 ? 38.130 -9.046 -15.902 1.00 90.88 668 SER A CA 1
ATOM 5039 C C . SER A 1 668 ? 37.044 -8.864 -14.846 1.00 90.88 668 SER A C 1
ATOM 5041 O O . SER A 1 668 ? 36.152 -8.034 -15.020 1.00 90.88 668 SER A O 1
ATOM 5043 N N . LEU A 1 669 ? 37.186 -9.579 -13.728 1.00 87.75 669 LEU A N 1
ATOM 5044 C CA . LEU A 1 669 ? 36.365 -9.434 -12.523 1.00 87.75 669 LEU A CA 1
ATOM 5045 C C . LEU A 1 669 ? 37.018 -8.457 -11.523 1.00 87.75 669 LEU A C 1
ATOM 5047 O O . LEU A 1 669 ? 38.244 -8.428 -11.386 1.00 87.75 669 LEU A O 1
ATOM 5051 N N . ASN A 1 670 ? 36.221 -7.666 -10.795 1.00 76.31 670 ASN A N 1
ATOM 5052 C CA . ASN A 1 670 ? 36.707 -6.658 -9.831 1.00 76.31 670 ASN A CA 1
ATOM 5053 C C . ASN A 1 670 ? 37.383 -7.210 -8.560 1.00 76.31 670 ASN A C 1
ATOM 5055 O O . ASN A 1 670 ? 38.112 -6.471 -7.891 1.00 76.31 670 ASN A O 1
ATOM 5059 N N . ARG A 1 671 ? 37.144 -8.470 -8.177 1.00 67.81 671 ARG A N 1
ATOM 5060 C CA . ARG A 1 671 ? 37.625 -9.043 -6.906 1.00 67.81 671 ARG A CA 1
ATOM 5061 C C . ARG A 1 671 ? 38.436 -10.322 -7.109 1.00 67.81 671 ARG A C 1
ATOM 5063 O O . ARG A 1 671 ? 38.196 -11.101 -8.018 1.00 67.81 671 ARG A O 1
ATOM 5070 N N . GLN A 1 672 ? 39.410 -10.530 -6.215 1.00 51.38 672 GLN A N 1
ATOM 5071 C CA . GLN A 1 672 ? 40.306 -11.699 -6.200 1.00 51.38 672 GLN A CA 1
ATOM 5072 C C . GLN A 1 672 ? 39.802 -12.874 -5.352 1.00 51.38 672 GLN A C 1
ATOM 5074 O O . GLN A 1 672 ? 40.473 -13.906 -5.292 1.00 51.38 672 GLN A O 1
ATOM 5079 N N . ASN A 1 673 ? 38.658 -12.728 -4.677 1.00 55.56 673 ASN A N 1
ATOM 5080 C CA . ASN A 1 673 ? 38.022 -13.875 -4.044 1.00 55.56 673 ASN A CA 1
ATOM 5081 C C . ASN A 1 673 ? 37.437 -14.725 -5.169 1.00 55.56 673 ASN A C 1
ATOM 5083 O O . ASN A 1 673 ? 36.550 -14.296 -5.895 1.00 55.56 673 ASN A O 1
ATOM 5087 N N . MET A 1 674 ? 38.087 -15.865 -5.366 1.00 55.41 674 MET A N 1
ATOM 5088 C CA . MET A 1 674 ? 37.874 -16.820 -6.440 1.00 55.41 674 MET A CA 1
ATOM 5089 C C . MET A 1 674 ? 36.393 -17.153 -6.577 1.00 55.41 674 MET A C 1
ATOM 5091 O O . MET A 1 674 ? 35.821 -17.684 -5.630 1.00 55.41 674 MET A O 1
ATOM 5095 N N . SER A 1 675 ? 35.809 -16.881 -7.748 1.00 59.78 675 SER A N 1
ATOM 5096 C CA . SER A 1 675 ? 34.448 -17.325 -8.038 1.00 59.78 675 SER A CA 1
ATOM 5097 C C . SER A 1 675 ? 34.333 -18.832 -7.801 1.00 59.78 675 SER A C 1
ATOM 5099 O O . SER A 1 675 ? 35.194 -19.593 -8.253 1.00 59.78 675 SER A O 1
ATOM 5101 N N . SER A 1 676 ? 33.320 -19.258 -7.046 1.00 65.19 676 SER A N 1
ATOM 5102 C CA . SER A 1 676 ? 33.019 -20.668 -6.753 1.00 65.19 676 SER A CA 1
ATOM 5103 C C . SER A 1 676 ? 32.430 -21.381 -7.982 1.00 65.19 676 SER A C 1
ATOM 5105 O O . SER A 1 676 ? 32.600 -22.592 -8.154 1.00 65.19 676 SER A O 1
ATOM 5107 N N . GLN A 1 677 ? 31.817 -20.607 -8.883 1.00 71.06 677 GLN A N 1
ATOM 5108 C CA . GLN A 1 677 ? 31.208 -21.019 -10.148 1.00 71.06 677 GLN A CA 1
ATOM 5109 C C . GLN A 1 677 ? 31.744 -20.189 -11.327 1.00 71.06 677 GLN A C 1
ATOM 5111 O O . GLN A 1 677 ? 32.302 -19.115 -11.110 1.00 71.06 677 GLN A O 1
ATOM 5116 N N . PRO A 1 678 ? 31.637 -20.648 -12.583 1.00 81.75 678 PRO A N 1
ATOM 5117 C CA . PRO A 1 678 ? 32.053 -19.828 -13.716 1.00 81.75 678 PRO A CA 1
ATOM 5118 C C . PRO A 1 678 ? 31.182 -18.567 -13.863 1.00 81.75 678 PRO A C 1
ATOM 5120 O O . PRO A 1 678 ? 29.962 -18.649 -13.749 1.00 81.75 678 PRO A O 1
ATOM 5123 N N . VAL A 1 679 ? 31.803 -17.418 -14.154 1.00 87.38 679 VAL A N 1
ATOM 5124 C CA . VAL A 1 679 ? 31.090 -16.226 -14.655 1.00 87.38 679 VAL A CA 1
ATOM 5125 C C . VAL A 1 679 ? 31.118 -16.291 -16.177 1.00 87.38 679 VAL A C 1
ATOM 5127 O O . VAL A 1 679 ? 32.200 -16.355 -16.768 1.00 87.38 679 VAL A O 1
ATOM 5130 N N . VAL A 1 680 ? 29.947 -16.316 -16.809 1.00 90.94 680 VAL A N 1
ATOM 5131 C CA . VAL A 1 680 ? 29.806 -16.465 -18.261 1.00 90.94 680 VAL A CA 1
ATOM 5132 C C . VAL A 1 680 ? 29.360 -15.137 -18.853 1.00 90.94 680 VAL A C 1
ATOM 5134 O O . VAL A 1 680 ? 28.410 -14.538 -18.369 1.00 90.94 680 VAL A O 1
ATOM 5137 N N . VAL A 1 681 ? 30.038 -14.666 -19.896 1.00 93.12 681 VAL A N 1
ATOM 5138 C CA . VAL A 1 681 ? 29.674 -13.438 -20.610 1.00 93.12 681 VAL A CA 1
ATOM 5139 C C . VAL A 1 681 ? 29.678 -13.641 -22.113 1.00 93.12 681 VAL A C 1
ATOM 5141 O O . VAL A 1 681 ? 30.438 -14.460 -22.625 1.00 93.12 681 VAL A O 1
ATOM 5144 N N . ARG A 1 682 ? 28.880 -12.857 -22.832 1.00 95.25 682 ARG A N 1
ATOM 5145 C CA . ARG A 1 682 ? 28.899 -12.793 -24.295 1.00 95.25 682 ARG A CA 1
ATOM 5146 C C . ARG A 1 682 ? 29.592 -11.511 -24.732 1.00 95.25 682 ARG A C 1
ATOM 5148 O O . ARG A 1 682 ? 29.170 -10.418 -24.359 1.00 95.25 682 ARG A O 1
ATOM 5155 N N . VAL A 1 683 ? 30.663 -11.640 -25.507 1.00 95.50 683 VAL A N 1
ATOM 5156 C CA . VAL A 1 683 ? 31.399 -10.509 -26.084 1.00 95.50 683 VAL A CA 1
ATOM 5157 C C . VAL A 1 683 ? 31.104 -10.441 -27.571 1.00 95.50 683 VAL A C 1
ATOM 5159 O O . VAL A 1 683 ? 31.277 -11.435 -28.280 1.00 95.50 683 VAL A O 1
ATOM 5162 N N . ALA A 1 684 ? 30.675 -9.272 -28.037 1.00 95.50 684 ALA A N 1
ATOM 5163 C CA . ALA A 1 684 ? 30.331 -9.051 -29.432 1.00 95.50 684 ALA A CA 1
ATOM 5164 C C . ALA A 1 684 ? 30.930 -7.751 -29.976 1.00 95.50 684 ALA A C 1
ATOM 5166 O O . ALA A 1 684 ? 31.189 -6.807 -29.223 1.00 95.50 684 ALA A O 1
ATOM 5167 N N . THR A 1 685 ? 31.159 -7.721 -31.286 1.00 96.06 685 THR A N 1
ATOM 5168 C CA . THR A 1 685 ? 31.536 -6.516 -32.034 1.00 96.06 685 THR A CA 1
ATOM 5169 C C . THR A 1 685 ? 30.364 -5.983 -32.842 1.00 96.06 685 THR A C 1
ATOM 5171 O O . THR A 1 685 ? 29.547 -6.766 -33.323 1.00 96.06 685 THR A O 1
ATOM 5174 N N . THR A 1 686 ? 30.328 -4.673 -33.054 1.00 95.69 686 THR A N 1
ATOM 5175 C CA . THR A 1 686 ? 29.341 -4.009 -33.910 1.00 95.69 686 THR A CA 1
ATOM 5176 C C . THR A 1 686 ? 30.062 -3.162 -34.952 1.00 95.69 686 THR A C 1
ATOM 5178 O O . THR A 1 686 ? 30.971 -2.396 -34.612 1.00 95.69 686 THR A O 1
ATOM 5181 N N . ASP A 1 687 ? 29.645 -3.307 -36.212 1.00 93.75 687 ASP A N 1
ATOM 5182 C CA . ASP A 1 687 ? 30.170 -2.538 -37.343 1.00 93.75 687 ASP A CA 1
ATOM 5183 C C . ASP A 1 687 ? 29.929 -1.034 -37.143 1.00 93.75 687 ASP A C 1
ATOM 5185 O O . ASP A 1 687 ? 28.922 -0.600 -36.579 1.00 93.75 687 ASP A O 1
ATOM 5189 N N . GLY A 1 688 ? 30.874 -0.229 -37.621 1.00 88.94 688 GLY A N 1
ATOM 5190 C CA . GLY A 1 688 ? 30.761 1.224 -37.675 1.00 88.94 688 GLY A CA 1
ATOM 5191 C C . GLY A 1 688 ? 31.133 1.719 -39.067 1.00 88.94 688 GLY A C 1
ATOM 5192 O O . GLY A 1 688 ? 30.517 1.321 -40.051 1.00 88.94 688 GLY A O 1
ATOM 5193 N N . SER A 1 689 ? 32.139 2.592 -39.165 1.00 86.19 689 SER A N 1
ATOM 5194 C CA . SER A 1 689 ? 32.769 2.862 -40.465 1.00 86.19 689 SER A CA 1
ATOM 5195 C C . SER A 1 689 ? 33.697 1.734 -40.911 1.00 86.19 689 SER A C 1
ATOM 5197 O O . SER A 1 689 ? 33.876 1.592 -42.109 1.00 86.19 689 SER A O 1
ATOM 5199 N N . ALA A 1 690 ? 34.232 0.947 -39.971 1.00 88.56 690 ALA A N 1
ATOM 5200 C CA . ALA A 1 690 ? 34.859 -0.338 -40.260 1.00 88.56 690 ALA A CA 1
ATOM 5201 C C . ALA A 1 690 ? 33.773 -1.417 -40.277 1.00 88.56 690 ALA A C 1
ATOM 5203 O O . ALA A 1 690 ? 32.917 -1.461 -39.384 1.00 88.56 690 ALA A O 1
ATOM 5204 N N . THR A 1 691 ? 33.830 -2.300 -41.261 1.00 87.56 691 THR A N 1
ATOM 5205 C CA . THR A 1 691 ? 32.827 -3.320 -41.544 1.00 87.56 691 THR A CA 1
ATOM 5206 C C . THR A 1 691 ? 33.428 -4.719 -41.504 1.00 87.56 691 THR A C 1
ATOM 5208 O O . THR A 1 691 ? 34.594 -4.945 -41.828 1.00 87.56 691 THR A O 1
ATOM 5211 N N . SER A 1 692 ? 32.627 -5.692 -41.081 1.00 89.62 692 SER A N 1
ATOM 5212 C CA . SER A 1 692 ? 33.035 -7.101 -41.001 1.00 89.62 692 SER A CA 1
ATOM 5213 C C . SER A 1 692 ? 32.466 -7.961 -42.140 1.00 89.62 692 SER A C 1
ATOM 5215 O O . SER A 1 692 ? 32.666 -9.180 -42.183 1.00 89.62 692 SER A O 1
ATOM 5217 N N . SER A 1 693 ? 31.771 -7.331 -43.094 1.00 85.31 693 SER A N 1
ATOM 5218 C CA . SER A 1 693 ? 31.024 -7.975 -44.178 1.00 85.31 693 SER A CA 1
ATOM 5219 C C . SER A 1 693 ? 31.391 -7.403 -45.555 1.00 85.31 693 SER A C 1
ATOM 5221 O O . SER A 1 693 ? 31.927 -6.315 -45.682 1.00 85.31 693 SER A O 1
ATOM 5223 N N . ALA A 1 694 ? 31.163 -8.169 -46.626 1.00 79.31 694 ALA A N 1
ATOM 5224 C CA . ALA A 1 694 ? 31.569 -7.780 -47.982 1.00 79.31 694 ALA A CA 1
ATOM 5225 C C . ALA A 1 694 ? 30.812 -6.519 -48.476 1.00 79.31 694 ALA A C 1
ATOM 5227 O O . ALA A 1 694 ? 29.638 -6.360 -48.146 1.00 79.31 694 ALA A O 1
ATOM 5228 N N . PRO A 1 695 ? 31.382 -5.679 -49.372 1.00 71.00 695 PRO A N 1
ATOM 5229 C CA . PRO A 1 695 ? 32.503 -5.967 -50.277 1.00 71.00 695 PRO A CA 1
ATOM 5230 C C . PRO A 1 695 ? 33.911 -5.592 -49.787 1.00 71.00 695 PRO A C 1
ATOM 5232 O O . PRO A 1 695 ? 34.863 -6.045 -50.428 1.00 71.00 695 PRO A O 1
ATOM 5235 N N . TYR A 1 696 ? 34.039 -4.829 -48.703 1.00 76.94 696 TYR A N 1
ATOM 5236 C CA . TYR A 1 696 ? 35.304 -4.429 -48.071 1.00 76.94 696 TYR A CA 1
ATOM 5237 C C . TYR A 1 696 ? 35.226 -4.900 -46.618 1.00 76.94 696 TYR A C 1
ATOM 5239 O O . TYR A 1 696 ? 34.202 -4.673 -45.998 1.00 76.94 696 TYR A O 1
ATOM 5247 N N . ILE A 1 697 ? 36.187 -5.696 -46.147 1.00 86.00 697 ILE A N 1
ATOM 5248 C CA . ILE A 1 697 ? 36.121 -6.327 -44.820 1.00 86.00 697 ILE A CA 1
ATOM 5249 C C . ILE A 1 697 ? 37.366 -5.904 -44.055 1.00 86.00 697 ILE A C 1
ATOM 5251 O O . ILE A 1 697 ? 38.462 -6.299 -44.451 1.00 86.00 697 ILE A O 1
ATOM 5255 N N . ASP A 1 698 ? 37.175 -5.199 -42.946 1.00 86.81 698 ASP A N 1
ATOM 5256 C CA . ASP A 1 698 ? 38.247 -4.524 -42.203 1.00 86.81 698 ASP A CA 1
ATOM 5257 C C . ASP A 1 698 ? 38.635 -5.313 -40.946 1.00 86.81 698 ASP A C 1
ATOM 5259 O O . ASP A 1 698 ? 39.766 -5.268 -40.458 1.00 86.81 698 ASP A O 1
ATOM 5263 N N . TYR A 1 699 ? 37.706 -6.108 -40.410 1.00 91.00 699 TYR A N 1
ATOM 5264 C CA . TYR A 1 699 ? 37.943 -6.977 -39.260 1.00 91.00 699 TYR A CA 1
ATOM 5265 C C . TYR A 1 699 ? 37.027 -8.210 -39.273 1.00 91.00 699 TYR A C 1
ATOM 5267 O O . TYR A 1 699 ? 36.030 -8.272 -39.991 1.00 91.00 699 TYR A O 1
ATOM 5275 N N . VAL A 1 700 ? 37.366 -9.230 -38.482 1.00 91.44 700 VAL A N 1
ATOM 5276 C CA . VAL A 1 700 ? 36.525 -10.425 -38.310 1.00 91.44 700 VAL A CA 1
ATOM 5277 C C . VAL A 1 700 ? 35.524 -10.187 -37.181 1.00 91.44 700 VAL A C 1
ATOM 5279 O O . VAL A 1 700 ? 35.934 -9.987 -36.036 1.00 91.44 700 VAL A O 1
ATOM 5282 N N . ALA A 1 701 ? 34.225 -10.258 -37.492 1.00 91.38 701 ALA A N 1
ATOM 5283 C CA . ALA A 1 701 ? 33.161 -10.142 -36.496 1.00 91.38 701 ALA A CA 1
ATOM 5284 C C . ALA A 1 701 ? 33.341 -11.153 -35.355 1.00 91.38 701 ALA A C 1
ATOM 5286 O O . ALA A 1 701 ? 33.614 -12.338 -35.576 1.00 91.38 701 ALA A O 1
ATOM 5287 N N . LEU A 1 702 ? 33.145 -10.680 -34.128 1.00 92.69 702 LEU A N 1
ATOM 5288 C CA . LEU A 1 702 ? 33.207 -11.469 -32.909 1.00 92.69 702 LEU A CA 1
ATOM 5289 C C . LEU A 1 702 ? 31.819 -11.549 -32.273 1.00 92.69 702 LEU A C 1
ATOM 5291 O O . LEU A 1 702 ? 31.105 -10.556 -32.172 1.00 92.69 702 LEU A O 1
ATOM 5295 N N . SER A 1 703 ? 31.468 -12.742 -31.806 1.00 91.88 703 SER A N 1
ATOM 5296 C CA . SER A 1 703 ? 30.244 -13.028 -31.061 1.00 91.88 703 SER A CA 1
ATOM 5297 C C . SER A 1 703 ? 30.480 -14.298 -30.234 1.00 91.88 703 SER A C 1
ATOM 5299 O O . SER A 1 703 ? 30.006 -15.385 -30.572 1.00 91.88 703 SER A O 1
ATOM 5301 N N . GLU A 1 704 ? 31.301 -14.180 -29.192 1.00 90.62 704 GLU A N 1
ATOM 5302 C CA . GLU A 1 704 ? 31.841 -15.308 -28.429 1.00 90.62 704 GLU A CA 1
ATOM 5303 C C . GLU A 1 704 ? 31.310 -15.333 -26.992 1.00 90.62 704 GLU A C 1
ATOM 5305 O O . GLU A 1 704 ? 31.228 -14.304 -26.323 1.00 90.62 704 GLU A O 1
ATOM 5310 N N . VAL A 1 705 ? 30.992 -16.533 -26.500 1.00 91.75 705 VAL A N 1
ATOM 5311 C CA . VAL A 1 705 ? 30.673 -16.770 -25.089 1.00 91.75 705 VAL A CA 1
ATOM 5312 C C . VAL A 1 705 ? 31.952 -17.144 -24.345 1.00 91.75 705 VAL A C 1
ATOM 5314 O O . VAL A 1 705 ? 32.581 -18.163 -24.632 1.00 91.75 705 VAL A O 1
ATOM 5317 N N . ILE A 1 706 ? 32.323 -16.327 -23.366 1.00 90.62 706 ILE A N 1
ATOM 5318 C CA . ILE A 1 706 ? 33.526 -16.459 -22.551 1.00 90.62 706 ILE A CA 1
ATOM 5319 C C . ILE A 1 706 ? 33.125 -16.888 -21.145 1.00 90.62 706 ILE A C 1
ATOM 5321 O O . ILE A 1 706 ? 32.311 -16.241 -20.497 1.00 90.62 706 ILE A O 1
ATOM 5325 N N . SER A 1 707 ? 33.740 -17.959 -20.650 1.00 90.81 707 SER A N 1
ATOM 5326 C CA . SER A 1 707 ? 33.571 -18.432 -19.275 1.00 90.81 707 SER A CA 1
ATOM 5327 C C . SER A 1 707 ? 34.849 -18.167 -18.486 1.00 90.81 707 SER A C 1
ATOM 5329 O O . SER A 1 707 ? 35.883 -18.763 -18.783 1.00 90.81 707 SER A O 1
ATOM 5331 N N . ILE A 1 708 ? 34.773 -17.331 -17.452 1.00 88.75 708 ILE A N 1
ATOM 5332 C CA . ILE A 1 708 ? 35.845 -17.152 -16.466 1.00 88.75 708 ILE A CA 1
ATOM 5333 C C . ILE A 1 708 ? 35.676 -18.256 -15.424 1.00 88.75 708 ILE A C 1
ATOM 5335 O O . ILE A 1 708 ? 34.694 -18.258 -14.683 1.00 88.75 708 ILE A O 1
ATOM 5339 N N . GLY A 1 709 ? 36.574 -19.245 -15.423 1.00 81.69 709 GLY A N 1
ATOM 5340 C CA . GLY A 1 709 ? 36.429 -20.437 -14.591 1.00 81.69 709 GLY A CA 1
ATOM 5341 C C . GLY A 1 709 ? 36.586 -20.161 -13.089 1.00 81.69 709 GLY A C 1
ATOM 5342 O O . GLY A 1 709 ? 37.133 -19.127 -12.697 1.00 81.69 709 GLY A O 1
ATOM 5343 N N . PRO A 1 710 ? 36.170 -21.104 -12.221 1.00 75.31 710 PRO A N 1
ATOM 5344 C CA . PRO A 1 710 ? 36.374 -20.972 -10.785 1.00 75.31 710 PRO A CA 1
ATOM 5345 C C . PRO A 1 710 ? 37.847 -20.727 -10.433 1.00 75.31 710 PRO A C 1
ATOM 5347 O O . PRO A 1 710 ? 38.731 -21.501 -10.808 1.00 75.31 710 PRO A O 1
ATOM 5350 N N . GLY A 1 711 ? 38.113 -19.644 -9.705 1.00 73.00 711 GLY A N 1
ATOM 5351 C CA . GLY A 1 711 ? 39.467 -19.215 -9.340 1.00 73.00 711 GLY A CA 1
ATOM 5352 C C . GLY A 1 711 ? 40.253 -18.416 -10.379 1.00 73.00 711 GLY A C 1
ATOM 5353 O O . GLY A 1 711 ? 41.372 -17.990 -10.078 1.00 73.00 711 GLY A O 1
ATOM 5354 N N . GLU A 1 712 ? 39.684 -18.161 -11.553 1.00 84.00 712 GLU A N 1
ATOM 5355 C CA . GLU A 1 712 ? 40.232 -17.238 -12.546 1.00 84.00 712 GLU A CA 1
ATOM 5356 C C . GLU A 1 712 ? 39.653 -15.830 -12.334 1.00 84.00 712 GLU A C 1
ATOM 5358 O O . GLU A 1 712 ? 38.518 -15.667 -11.896 1.00 84.00 712 GLU A O 1
ATOM 5363 N N . THR A 1 713 ? 40.443 -14.789 -12.611 1.00 86.00 713 THR A N 1
ATOM 5364 C CA . THR A 1 713 ? 40.002 -13.385 -12.456 1.00 86.00 713 THR A CA 1
ATOM 5365 C C . THR A 1 713 ? 39.845 -12.657 -13.785 1.00 86.00 713 THR A C 1
ATOM 5367 O O . THR A 1 713 ? 39.331 -11.541 -13.814 1.00 86.00 713 THR A O 1
ATOM 5370 N N . SER A 1 714 ? 40.338 -13.240 -14.877 1.00 89.69 714 SER A N 1
ATOM 5371 C CA . SER A 1 714 ? 40.255 -12.649 -16.207 1.00 89.69 714 SER A CA 1
ATOM 5372 C C . SER A 1 714 ? 40.511 -13.670 -17.311 1.00 89.69 714 SER A C 1
ATOM 5374 O O . SER A 1 714 ? 41.232 -14.649 -17.114 1.00 89.69 714 SER A O 1
ATOM 5376 N N . VAL A 1 715 ? 39.955 -13.394 -18.490 1.00 93.38 715 VAL A N 1
ATOM 5377 C CA . VAL A 1 715 ? 40.204 -14.128 -19.737 1.00 93.38 715 VAL A CA 1
ATOM 5378 C C . VAL A 1 715 ? 40.521 -13.121 -20.843 1.00 93.38 715 VAL A C 1
ATOM 5380 O O . VAL A 1 715 ? 39.924 -12.046 -20.915 1.00 93.38 715 VAL A O 1
ATOM 5383 N N . THR A 1 716 ? 41.492 -13.453 -21.693 1.00 92.88 716 THR A N 1
ATOM 5384 C CA . THR A 1 716 ? 41.896 -12.635 -22.845 1.00 92.88 716 THR A CA 1
ATOM 5385 C C . THR A 1 716 ? 41.443 -13.283 -24.145 1.00 92.88 716 THR A C 1
ATOM 5387 O O . THR A 1 716 ? 41.736 -14.462 -24.349 1.00 92.88 716 THR A O 1
ATOM 5390 N N . GLY A 1 717 ? 40.819 -12.511 -25.030 1.00 91.56 717 GLY A N 1
ATOM 5391 C CA . GLY A 1 717 ? 40.507 -12.915 -26.401 1.00 91.56 717 GLY A CA 1
ATOM 5392 C C . GLY A 1 717 ? 41.144 -11.982 -27.431 1.00 91.56 717 GLY A C 1
ATOM 5393 O O . GLY A 1 717 ? 41.853 -11.033 -27.074 1.00 91.56 717 GLY A O 1
ATOM 5394 N N . THR A 1 718 ? 40.920 -12.273 -28.711 1.00 92.81 718 THR A N 1
ATOM 5395 C CA . THR A 1 718 ? 41.520 -11.543 -29.836 1.00 92.81 718 THR A CA 1
ATOM 5396 C C . THR A 1 718 ? 40.498 -11.245 -30.925 1.00 92.81 718 THR A C 1
ATOM 5398 O O . THR A 1 718 ? 39.687 -12.106 -31.244 1.00 92.81 718 THR A O 1
ATOM 5401 N N . ILE A 1 719 ? 40.583 -10.061 -31.528 1.00 92.00 719 ILE A N 1
ATOM 5402 C CA . ILE A 1 719 ? 39.852 -9.690 -32.746 1.00 92.00 719 ILE A CA 1
ATOM 5403 C C . ILE A 1 719 ? 40.868 -9.589 -33.879 1.00 92.00 719 ILE A C 1
ATOM 5405 O O . ILE A 1 719 ? 41.852 -8.862 -33.739 1.00 92.00 719 ILE A O 1
ATOM 5409 N N . ASP A 1 720 ? 40.646 -10.299 -34.978 1.00 90.12 720 ASP A N 1
ATOM 5410 C CA . ASP A 1 720 ? 41.528 -10.242 -36.144 1.00 90.12 720 ASP A CA 1
ATOM 5411 C C . ASP A 1 720 ? 41.190 -9.024 -37.011 1.00 90.12 720 ASP A C 1
ATOM 5413 O O . ASP A 1 720 ? 40.038 -8.842 -37.405 1.00 90.12 720 ASP A O 1
ATOM 5417 N N . ILE A 1 721 ? 42.201 -8.203 -37.308 1.00 90.00 721 ILE A N 1
ATOM 5418 C CA . ILE A 1 721 ? 42.117 -7.083 -38.251 1.00 90.00 721 ILE A CA 1
ATOM 5419 C C . ILE A 1 721 ? 42.577 -7.575 -39.620 1.00 90.00 721 ILE A C 1
ATOM 5421 O O . ILE A 1 721 ? 43.614 -8.244 -39.738 1.00 90.00 721 ILE A O 1
ATOM 5425 N N . ILE A 1 722 ? 41.788 -7.268 -40.642 1.00 87.00 722 ILE A N 1
ATOM 5426 C CA . ILE A 1 722 ? 42.067 -7.634 -42.024 1.00 87.00 722 ILE A CA 1
ATOM 5427 C C . ILE A 1 722 ? 42.871 -6.508 -42.673 1.00 87.00 722 ILE A C 1
ATOM 5429 O O . ILE A 1 722 ? 42.678 -5.339 -42.380 1.00 87.00 722 ILE A O 1
ATOM 5433 N N . ASP A 1 723 ? 43.848 -6.910 -43.477 1.00 85.06 723 ASP A N 1
ATOM 5434 C CA . ASP A 1 723 ? 44.767 -6.036 -44.204 1.00 85.06 723 ASP A CA 1
ATOM 5435 C C . ASP A 1 723 ? 44.466 -6.204 -45.690 1.00 85.06 723 ASP A C 1
ATOM 5437 O O . ASP A 1 723 ? 44.345 -7.341 -46.178 1.00 85.06 723 ASP A O 1
ATOM 5441 N N . ASP A 1 724 ? 44.318 -5.084 -46.377 1.00 79.06 724 ASP A N 1
ATOM 5442 C CA . ASP A 1 724 ? 43.901 -4.990 -47.769 1.00 79.06 724 ASP A CA 1
ATOM 5443 C C . ASP A 1 724 ? 45.031 -4.320 -48.618 1.00 79.06 724 ASP A C 1
ATOM 5445 O O . ASP A 1 724 ? 46.170 -4.260 -48.161 1.00 79.06 724 ASP A O 1
ATOM 5449 N N . ASP A 1 725 ? 44.818 -4.061 -49.919 1.00 82.06 725 ASP A N 1
ATOM 5450 C CA . ASP A 1 725 ? 45.827 -3.429 -50.812 1.00 82.06 725 ASP A CA 1
ATOM 5451 C C . ASP A 1 725 ? 45.243 -2.141 -51.474 1.00 82.06 725 ASP A C 1
ATOM 5453 O O . ASP A 1 725 ? 45.613 -1.752 -52.601 1.00 82.06 725 ASP A O 1
ATOM 5457 N N . ARG A 1 726 ? 44.215 -1.540 -50.869 1.00 82.00 726 ARG A N 1
ATOM 5458 C CA . ARG A 1 726 ? 43.471 -0.371 -51.330 1.00 82.00 726 ARG A CA 1
ATOM 5459 C C . ARG A 1 726 ? 43.583 0.751 -50.312 1.00 82.00 726 ARG A C 1
ATOM 5461 O O . ARG A 1 726 ? 42.955 0.762 -49.275 1.00 82.00 726 ARG A O 1
ATOM 5468 N N . TYR A 1 727 ? 44.162 1.843 -50.784 1.00 85.00 727 TYR A N 1
ATOM 5469 C CA . TYR A 1 727 ? 44.138 3.097 -50.052 1.00 85.00 727 TYR A CA 1
ATOM 5470 C C . TYR A 1 727 ? 42.708 3.627 -49.805 1.00 85.00 727 TYR A C 1
ATOM 5472 O O . TYR A 1 727 ? 42.004 3.957 -50.782 1.00 85.00 727 TYR A O 1
ATOM 5480 N N . ASP A 1 728 ? 42.335 3.824 -48.538 1.00 80.38 728 ASP A N 1
ATOM 5481 C CA . ASP A 1 728 ? 41.200 4.653 -48.123 1.00 80.38 728 ASP A CA 1
ATOM 5482 C C . ASP A 1 728 ? 41.644 6.044 -47.626 1.00 80.38 728 ASP A C 1
ATOM 5484 O O . ASP A 1 728 ? 42.486 6.242 -46.750 1.00 80.38 728 ASP A O 1
ATOM 5488 N N . SER A 1 729 ? 41.027 7.074 -48.203 1.00 66.44 729 SER A N 1
ATOM 5489 C CA . SER A 1 729 ? 41.288 8.470 -47.869 1.00 66.44 729 SER A CA 1
ATOM 5490 C C . SER A 1 729 ? 40.423 9.005 -46.725 1.00 66.44 729 SER A C 1
ATOM 5492 O O . SER A 1 729 ? 40.722 10.091 -46.207 1.00 66.44 729 SER A O 1
ATOM 5494 N N . ALA A 1 730 ? 39.364 8.293 -46.305 1.00 62.59 730 ALA A N 1
ATOM 5495 C CA . ALA A 1 730 ? 38.748 8.578 -45.013 1.00 62.59 730 ALA A CA 1
ATOM 5496 C C . ALA A 1 730 ? 39.622 7.994 -43.918 1.00 62.59 730 ALA A C 1
ATOM 5498 O O . ALA A 1 730 ? 39.435 6.879 -43.460 1.00 62.59 730 ALA A O 1
ATOM 5499 N N . ALA A 1 731 ? 40.588 8.793 -43.483 1.00 60.53 731 ALA A N 1
ATOM 5500 C CA . ALA A 1 731 ? 41.393 8.477 -42.324 1.00 60.53 731 ALA A CA 1
ATOM 5501 C C . ALA A 1 731 ? 40.528 7.909 -41.182 1.00 60.53 731 ALA A C 1
ATOM 5503 O O . ALA A 1 731 ? 39.644 8.601 -40.679 1.00 60.53 731 ALA A O 1
ATOM 5504 N N . GLN A 1 732 ? 40.894 6.704 -40.745 1.00 74.12 732 GLN A N 1
ATOM 5505 C CA . GLN A 1 732 ? 40.465 6.057 -39.509 1.00 74.12 732 GLN A CA 1
ATOM 5506 C C . GLN A 1 732 ? 39.026 5.529 -39.489 1.00 74.12 732 GLN A C 1
ATOM 5508 O O . GLN A 1 732 ? 38.089 6.218 -39.083 1.00 74.12 732 GLN A O 1
ATOM 5513 N N . GLU A 1 733 ? 38.884 4.253 -39.830 1.00 86.38 733 GLU A N 1
ATOM 5514 C CA . GLU A 1 733 ? 37.641 3.501 -39.692 1.00 86.38 733 GLU A CA 1
ATOM 5515 C C . GLU A 1 733 ? 37.451 3.014 -38.254 1.00 86.38 733 GLU A C 1
ATOM 5517 O O . GLU A 1 733 ? 38.415 2.891 -37.493 1.00 86.38 733 GLU A O 1
ATOM 5522 N N . GLN A 1 734 ? 36.208 2.784 -37.834 1.00 92.00 734 GLN A N 1
ATOM 5523 C CA . GLN A 1 734 ? 35.887 2.437 -36.453 1.00 92.00 734 GLN A CA 1
ATOM 5524 C C . GLN A 1 734 ? 34.837 1.338 -36.361 1.00 92.00 734 GLN A C 1
ATOM 5526 O O . GLN A 1 734 ? 33.853 1.370 -37.093 1.00 92.00 734 GLN A O 1
ATOM 5531 N N . PHE A 1 735 ? 35.018 0.436 -35.398 1.00 94.12 735 PHE A N 1
ATOM 5532 C CA . PHE A 1 735 ? 34.011 -0.521 -34.929 1.00 94.12 735 PHE A CA 1
ATOM 5533 C C . PHE A 1 735 ? 33.958 -0.493 -33.395 1.00 94.12 735 PHE A C 1
ATOM 5535 O O . PHE A 1 735 ? 34.838 0.089 -32.746 1.00 94.12 735 PHE A O 1
ATOM 5542 N N . THR A 1 736 ? 32.938 -1.096 -32.788 1.00 96.38 736 THR A N 1
ATOM 5543 C CA . THR A 1 736 ? 32.837 -1.211 -31.324 1.00 96.38 736 THR A CA 1
ATOM 5544 C C . THR A 1 736 ? 32.889 -2.662 -30.864 1.00 96.38 736 THR A C 1
ATOM 5546 O O . THR A 1 736 ? 32.574 -3.582 -31.610 1.00 96.38 736 THR A O 1
ATOM 5549 N N . ILE A 1 737 ? 33.320 -2.874 -29.622 1.00 96.12 737 ILE A N 1
ATOM 5550 C CA . ILE A 1 737 ? 33.279 -4.159 -28.919 1.00 96.12 737 ILE A CA 1
ATOM 5551 C C . ILE A 1 737 ? 32.667 -3.952 -27.536 1.00 96.12 737 ILE A C 1
ATOM 5553 O O . ILE A 1 737 ? 33.047 -3.028 -26.813 1.00 96.12 737 ILE A O 1
ATOM 5557 N N . ALA A 1 738 ? 31.738 -4.822 -27.153 1.00 95.25 738 ALA A N 1
ATOM 5558 C CA . ALA A 1 738 ? 31.039 -4.756 -25.879 1.00 95.25 738 ALA A CA 1
ATOM 5559 C C . ALA A 1 738 ? 30.861 -6.145 -25.259 1.00 95.25 738 ALA A C 1
ATOM 5561 O O . ALA A 1 738 ? 30.866 -7.168 -25.947 1.00 95.25 738 ALA A O 1
ATOM 5562 N N . ILE A 1 739 ? 30.679 -6.163 -23.939 1.00 95.38 739 ILE A N 1
ATOM 5563 C CA . ILE A 1 739 ? 30.012 -7.280 -23.273 1.00 95.38 739 ILE A CA 1
ATOM 5564 C C . ILE A 1 739 ? 28.518 -7.009 -23.434 1.00 95.38 739 ILE A C 1
ATOM 5566 O O . ILE A 1 739 ? 28.050 -5.979 -22.957 1.00 95.38 739 ILE A O 1
ATOM 5570 N N . VAL A 1 740 ? 27.812 -7.887 -24.140 1.00 93.12 740 VAL A N 1
ATOM 5571 C CA . VAL A 1 740 ? 26.383 -7.710 -24.449 1.00 93.12 740 VAL A CA 1
ATOM 5572 C C . VAL A 1 740 ? 25.483 -8.479 -23.486 1.00 93.12 740 VAL A C 1
ATOM 5574 O O . VAL A 1 740 ? 24.350 -8.082 -23.271 1.00 93.12 740 VAL A O 1
ATOM 5577 N N . GLU A 1 741 ? 26.006 -9.530 -22.849 1.00 91.25 741 GLU A N 1
ATOM 5578 C CA . GLU A 1 741 ? 25.283 -10.337 -21.858 1.00 91.25 741 GLU A CA 1
ATOM 5579 C C . GLU A 1 741 ? 26.248 -10.850 -20.779 1.00 91.25 741 GLU A C 1
ATOM 5581 O O . GLU A 1 741 ? 27.431 -11.099 -21.053 1.00 91.25 741 GLU A O 1
ATOM 5586 N N . ALA A 1 742 ? 25.739 -11.059 -19.564 1.00 87.94 742 ALA A N 1
ATOM 5587 C CA . ALA A 1 742 ? 26.436 -11.713 -18.458 1.00 87.94 742 ALA A CA 1
ATOM 5588 C C . ALA A 1 742 ? 25.495 -12.684 -17.724 1.00 87.94 742 ALA A C 1
ATOM 5590 O O . ALA A 1 742 ? 24.284 -12.487 -17.715 1.00 87.94 742 ALA A O 1
ATOM 5591 N N . SER A 1 743 ? 26.046 -13.737 -17.118 1.00 85.38 743 SER A N 1
ATOM 5592 C CA . SER A 1 743 ? 25.311 -14.652 -16.236 1.00 85.38 743 SER A CA 1
ATOM 5593 C C . SER A 1 743 ? 24.794 -13.933 -14.985 1.00 85.38 743 SER A C 1
ATOM 5595 O O . SER A 1 743 ? 25.369 -12.927 -14.587 1.00 85.38 743 SER A O 1
ATOM 5597 N N . GLU A 1 744 ? 23.763 -14.473 -14.325 1.00 77.12 744 GLU A N 1
ATOM 5598 C CA . GLU A 1 744 ? 23.072 -13.852 -13.170 1.00 77.12 744 GLU A CA 1
ATOM 5599 C C . GLU A 1 744 ? 24.005 -13.386 -12.037 1.00 77.12 744 GLU A C 1
ATOM 5601 O O . GLU A 1 744 ? 23.753 -12.389 -11.369 1.00 77.12 744 GLU A O 1
ATOM 5606 N N . ASN A 1 745 ? 25.132 -14.073 -11.846 1.00 74.62 745 ASN A N 1
ATOM 5607 C CA . ASN A 1 745 ? 26.146 -13.720 -10.854 1.00 74.62 745 ASN A CA 1
ATOM 5608 C C . ASN A 1 745 ? 27.127 -12.614 -11.314 1.00 74.62 745 ASN A C 1
ATOM 5610 O O . ASN A 1 745 ? 28.070 -12.298 -10.583 1.00 74.62 745 ASN A O 1
ATOM 5614 N N . GLY A 1 746 ? 26.956 -12.039 -12.508 1.00 81.62 746 GLY A N 1
ATOM 5615 C CA . GLY A 1 746 ? 27.843 -11.060 -13.133 1.00 81.62 746 GLY A CA 1
ATOM 5616 C C . GLY A 1 746 ? 27.137 -9.749 -13.494 1.00 81.62 746 GLY A C 1
ATOM 5617 O O . GLY A 1 746 ? 26.112 -9.735 -14.162 1.00 81.62 746 GLY A O 1
ATOM 5618 N N . ARG A 1 747 ? 27.737 -8.619 -13.112 1.00 86.88 747 ARG A N 1
ATOM 5619 C CA . ARG A 1 747 ? 27.250 -7.264 -13.402 1.00 86.88 747 ARG A CA 1
ATOM 5620 C C . ARG A 1 747 ? 28.168 -6.560 -14.399 1.00 86.88 747 ARG A C 1
ATOM 5622 O O . ARG A 1 747 ? 29.341 -6.344 -14.102 1.00 86.88 747 ARG A O 1
ATOM 5629 N N . ILE A 1 748 ? 27.655 -6.153 -15.559 1.00 90.44 748 ILE A N 1
ATOM 5630 C CA . ILE A 1 748 ? 28.445 -5.442 -16.580 1.00 90.44 748 ILE A CA 1
ATOM 5631 C C . ILE A 1 748 ? 28.715 -4.000 -16.124 1.00 90.44 748 ILE A C 1
ATOM 5633 O O . ILE A 1 748 ? 27.791 -3.250 -15.822 1.00 90.44 748 ILE A O 1
ATOM 5637 N N . MET A 1 749 ? 29.988 -3.598 -16.092 1.00 88.88 749 MET A N 1
ATOM 5638 C CA . MET A 1 749 ? 30.412 -2.262 -15.638 1.00 88.88 749 MET A CA 1
ATOM 5639 C C . MET A 1 749 ? 30.996 -1.377 -16.739 1.00 88.88 749 MET A C 1
ATOM 5641 O O . MET A 1 749 ? 31.309 -0.209 -16.503 1.00 88.88 749 MET A O 1
ATOM 5645 N N . THR A 1 750 ? 31.202 -1.927 -17.931 1.00 87.69 750 THR A N 1
ATOM 5646 C CA . THR A 1 750 ? 31.814 -1.222 -19.060 1.00 87.69 750 THR A CA 1
ATOM 5647 C C . THR A 1 750 ? 30.848 -1.188 -20.228 1.00 87.69 750 THR A C 1
ATOM 5649 O O . THR A 1 750 ? 30.435 -2.247 -20.691 1.00 87.69 750 THR A O 1
ATOM 5652 N N . GLY A 1 751 ? 30.543 0.012 -20.724 1.00 85.44 751 GLY A N 1
ATOM 5653 C CA . GLY A 1 751 ? 29.841 0.181 -21.995 1.00 85.44 751 GLY A CA 1
ATOM 5654 C C . GLY A 1 751 ? 30.713 -0.186 -23.208 1.00 85.44 751 GLY A C 1
ATOM 5655 O O . GLY A 1 751 ? 31.877 -0.573 -23.038 1.00 85.44 751 GLY A O 1
ATOM 5656 N N . PRO A 1 752 ? 30.175 -0.042 -24.432 1.00 91.56 752 PRO A N 1
ATOM 5657 C CA . PRO A 1 752 ? 30.895 -0.344 -25.666 1.00 91.56 752 PRO A CA 1
ATOM 5658 C C . PRO A 1 752 ? 32.216 0.426 -25.783 1.00 91.56 752 PRO A C 1
ATOM 5660 O O . PRO A 1 752 ? 32.286 1.625 -25.505 1.00 91.56 752 PRO A O 1
ATOM 5663 N N . LEU A 1 753 ? 33.271 -0.261 -26.220 1.00 95.06 753 LEU A N 1
ATOM 5664 C CA . LEU A 1 753 ? 34.588 0.321 -26.473 1.00 95.06 753 LEU A CA 1
ATOM 5665 C C . LEU A 1 753 ? 34.811 0.475 -27.976 1.00 95.06 753 LEU A C 1
ATOM 5667 O O . LEU A 1 753 ? 34.649 -0.482 -28.726 1.00 95.06 753 LEU A O 1
ATOM 5671 N N . THR A 1 754 ? 35.230 1.660 -28.411 1.00 94.75 754 THR A N 1
ATOM 5672 C CA . THR A 1 754 ? 35.537 1.943 -29.820 1.00 94.75 754 THR A CA 1
ATOM 5673 C C . THR A 1 754 ? 36.976 1.567 -30.167 1.00 94.75 754 THR A C 1
ATOM 5675 O O . THR A 1 754 ? 37.917 1.913 -29.445 1.00 94.75 754 THR A O 1
ATOM 5678 N N . VAL A 1 755 ? 37.149 0.907 -31.310 1.00 93.75 755 VAL A N 1
ATOM 5679 C CA . VAL A 1 755 ? 38.438 0.569 -31.917 1.00 93.75 755 VAL A CA 1
ATOM 5680 C C . VAL A 1 755 ? 38.582 1.338 -33.219 1.00 93.75 755 VAL A C 1
ATOM 5682 O O . VAL A 1 755 ? 37.673 1.330 -34.038 1.00 93.75 755 VAL A O 1
ATOM 5685 N N . THR A 1 756 ? 39.728 1.984 -33.421 1.00 92.00 756 THR A N 1
ATOM 5686 C CA . THR A 1 756 ? 40.071 2.661 -34.675 1.00 92.00 756 THR A CA 1
ATOM 5687 C C . THR A 1 756 ? 41.085 1.865 -35.496 1.00 92.00 756 THR A C 1
ATOM 5689 O O . THR A 1 756 ? 42.179 1.586 -35.001 1.00 92.00 756 THR A O 1
ATOM 5692 N N . ILE A 1 757 ? 40.762 1.572 -36.754 1.00 89.19 757 ILE A N 1
ATOM 5693 C CA . ILE A 1 757 ? 41.662 0.963 -37.739 1.00 89.19 757 ILE A CA 1
ATOM 5694 C C . ILE A 1 757 ? 42.357 2.078 -38.531 1.00 89.19 757 ILE A C 1
ATOM 5696 O O . ILE A 1 757 ? 41.738 3.072 -38.901 1.00 89.19 757 ILE A O 1
ATOM 5700 N N . VAL A 1 758 ? 43.672 1.975 -38.722 1.00 87.44 758 VAL A N 1
ATOM 5701 C CA . VAL A 1 758 ? 44.478 2.938 -39.489 1.00 87.44 758 VAL A CA 1
ATOM 5702 C C . VAL A 1 758 ? 44.975 2.276 -40.762 1.00 87.44 758 VAL A C 1
ATOM 5704 O O . VAL A 1 758 ? 45.724 1.307 -40.653 1.00 87.44 758 VAL A O 1
ATOM 5707 N N . ASP A 1 759 ? 44.630 2.867 -41.904 1.00 84.38 759 ASP A N 1
ATOM 5708 C CA . ASP A 1 759 ? 45.089 2.468 -43.238 1.00 84.38 759 ASP A CA 1
ATOM 5709 C C . ASP A 1 759 ? 46.627 2.538 -43.357 1.00 84.38 759 ASP A C 1
ATOM 5711 O O . ASP A 1 759 ? 47.269 3.481 -42.858 1.00 84.38 759 ASP A O 1
ATOM 5715 N N . ASN A 1 760 ? 47.233 1.511 -43.952 1.00 84.12 760 ASN A N 1
ATOM 5716 C CA . ASN A 1 760 ? 48.679 1.383 -44.139 1.00 84.12 760 ASN A CA 1
ATOM 5717 C C . ASN A 1 760 ? 49.119 1.547 -45.600 1.00 84.12 760 ASN A C 1
ATOM 5719 O O . ASN A 1 760 ? 50.330 1.518 -45.880 1.00 84.12 760 ASN A O 1
ATOM 5723 N N . ASP A 1 761 ? 48.161 1.733 -46.501 1.00 85.69 761 ASP A N 1
ATOM 5724 C CA . ASP A 1 761 ? 48.350 1.627 -47.926 1.00 85.69 761 ASP A CA 1
ATOM 5725 C C . ASP A 1 761 ? 48.877 2.915 -48.555 1.00 85.69 761 ASP A C 1
ATOM 5727 O O . ASP A 1 761 ? 48.753 4.044 -48.069 1.00 85.69 761 ASP A O 1
ATOM 5731 N N . ALA A 1 762 ? 49.566 2.749 -49.683 1.00 84.81 762 ALA A N 1
ATOM 5732 C CA . ALA A 1 762 ? 50.158 3.881 -50.377 1.00 84.81 762 ALA A CA 1
ATOM 5733 C C . ALA A 1 762 ? 49.106 4.629 -51.208 1.00 84.81 762 ALA A C 1
ATOM 5735 O O . ALA A 1 762 ? 48.537 4.068 -52.145 1.00 84.81 762 ALA A O 1
ATOM 5736 N N . GLU A 1 763 ? 48.950 5.931 -50.946 1.00 86.62 763 GLU A N 1
ATOM 5737 C CA . GLU A 1 763 ? 48.095 6.818 -51.745 1.00 86.62 763 GLU A CA 1
ATOM 5738 C C . GLU A 1 763 ? 48.409 6.700 -53.259 1.00 86.62 763 GLU A C 1
ATOM 5740 O O . GLU A 1 763 ? 49.576 6.814 -53.664 1.00 86.62 763 GLU A O 1
ATOM 5745 N N . PRO A 1 764 ? 47.397 6.487 -54.126 1.00 89.44 764 PRO A N 1
ATOM 5746 C CA . PRO A 1 764 ? 47.602 6.277 -55.556 1.00 89.44 764 PRO A CA 1
ATOM 5747 C C . PRO A 1 764 ? 48.088 7.550 -56.271 1.00 89.44 764 PRO A C 1
ATOM 5749 O O . PRO A 1 764 ? 47.789 8.675 -55.877 1.00 89.44 764 PRO A O 1
ATOM 5752 N N . GLU A 1 765 ? 48.818 7.393 -57.378 1.00 91.62 765 GLU A N 1
ATOM 5753 C CA . GLU A 1 765 ? 49.336 8.493 -58.210 1.00 91.62 765 GLU A CA 1
ATOM 5754 C C . GLU A 1 765 ? 48.631 8.509 -59.575 1.00 91.62 765 GLU A C 1
ATOM 5756 O O . GLU A 1 765 ? 48.654 7.513 -60.301 1.00 91.62 765 GLU A O 1
ATOM 5761 N N . ILE A 1 766 ? 48.039 9.640 -59.976 1.00 93.56 766 ILE A N 1
ATOM 5762 C CA . ILE A 1 766 ? 47.436 9.829 -61.304 1.00 93.56 766 ILE A CA 1
ATOM 5763 C C . ILE A 1 766 ? 48.394 10.493 -62.294 1.00 93.56 766 ILE A C 1
ATOM 5765 O O . ILE A 1 766 ? 49.171 11.379 -61.950 1.00 93.56 766 ILE A O 1
ATOM 5769 N N . SER A 1 767 ? 48.320 10.103 -63.565 1.00 92.62 767 SER A N 1
ATOM 5770 C CA . SER A 1 767 ? 49.153 10.654 -64.639 1.00 92.62 767 SER A CA 1
ATOM 5771 C C . SER A 1 767 ? 48.391 10.747 -65.960 1.00 92.62 767 SER A C 1
ATOM 5773 O O . SER A 1 767 ? 47.646 9.833 -66.307 1.00 92.62 767 SER A O 1
ATOM 5775 N N . ILE A 1 768 ? 48.607 11.827 -66.720 1.00 92.75 768 ILE A N 1
ATOM 5776 C CA . ILE A 1 768 ? 48.073 12.006 -68.082 1.00 92.75 768 ILE A CA 1
ATOM 5777 C C . ILE A 1 768 ? 49.121 11.643 -69.146 1.00 92.75 768 ILE A C 1
ATOM 5779 O O . ILE A 1 768 ? 50.314 11.919 -68.994 1.00 92.75 768 ILE A O 1
ATOM 5783 N N . GLU A 1 769 ? 48.685 11.034 -70.249 1.00 87.81 769 GLU A N 1
ATOM 5784 C CA . GLU A 1 769 ? 49.562 10.662 -71.364 1.00 87.81 769 GLU A CA 1
ATOM 5785 C C . GLU A 1 769 ? 50.280 11.859 -72.015 1.00 87.81 769 GLU A C 1
ATOM 5787 O O . GLU A 1 769 ? 49.715 12.930 -72.235 1.00 87.81 769 GLU A O 1
ATOM 5792 N N . ALA A 1 770 ? 51.544 11.650 -72.403 1.00 75.56 770 ALA A N 1
ATOM 5793 C CA . ALA A 1 770 ? 52.448 12.723 -72.817 1.00 75.56 770 ALA A CA 1
ATOM 5794 C C . ALA A 1 770 ? 52.089 13.405 -74.154 1.00 75.56 770 ALA A C 1
ATOM 5796 O O . ALA A 1 770 ? 52.379 14.600 -74.309 1.00 75.56 770 ALA A O 1
ATOM 5797 N N . ALA A 1 771 ? 51.512 12.688 -75.134 1.00 75.25 771 ALA A N 1
ATOM 5798 C CA . ALA A 1 771 ? 51.119 13.285 -76.413 1.00 75.25 771 ALA A CA 1
ATOM 5799 C C . ALA A 1 771 ? 50.101 12.471 -77.241 1.00 75.25 771 ALA A C 1
ATOM 5801 O O . ALA A 1 771 ? 50.356 11.304 -77.529 1.00 75.25 771 ALA A O 1
ATOM 5802 N N . THR A 1 772 ? 49.056 13.131 -77.763 1.00 78.69 772 THR A N 1
ATOM 5803 C CA . THR A 1 772 ? 48.141 12.581 -78.788 1.00 78.69 772 THR A CA 1
ATOM 5804 C C . THR A 1 772 ? 48.114 13.453 -80.052 1.00 78.69 772 THR A C 1
ATOM 5806 O O . THR A 1 772 ? 48.068 14.686 -79.990 1.00 78.69 772 THR A O 1
ATOM 5809 N N . GLU A 1 773 ? 48.101 12.817 -81.229 1.00 82.44 773 GLU A N 1
ATOM 5810 C CA . GLU A 1 773 ? 47.891 13.476 -82.526 1.00 82.44 773 GLU A CA 1
ATOM 5811 C C . GLU A 1 773 ? 46.472 13.224 -83.051 1.00 82.44 773 GLU A C 1
ATOM 5813 O O . GLU A 1 773 ? 46.081 12.081 -83.287 1.00 82.44 773 GLU A O 1
ATOM 5818 N N . VAL A 1 774 ? 45.716 14.292 -83.321 1.00 79.38 774 VAL A N 1
ATOM 5819 C CA . VAL A 1 774 ? 44.364 14.206 -83.893 1.00 79.38 774 VAL A CA 1
ATOM 5820 C C . VAL A 1 774 ? 44.341 14.856 -85.271 1.00 79.38 774 VAL A C 1
ATOM 5822 O O . VAL A 1 774 ? 44.732 16.011 -85.460 1.00 79.38 774 VAL A O 1
ATOM 5825 N N . ARG A 1 775 ? 43.875 14.109 -86.276 1.00 76.12 775 ARG A N 1
ATOM 5826 C CA . ARG A 1 775 ? 43.801 14.577 -87.667 1.00 76.12 775 ARG A CA 1
ATOM 5827 C C . ARG A 1 775 ? 42.411 15.113 -87.980 1.00 76.12 775 ARG A C 1
ATOM 5829 O O . ARG A 1 775 ? 41.483 14.335 -88.173 1.00 76.12 775 ARG A O 1
ATOM 5836 N N . ALA A 1 776 ? 42.281 16.431 -88.099 1.00 68.00 776 ALA A N 1
ATOM 5837 C CA . ALA A 1 776 ? 41.023 17.067 -88.483 1.00 68.00 776 ALA A CA 1
ATOM 5838 C C . ALA A 1 776 ? 40.779 17.013 -90.008 1.00 68.00 776 ALA A C 1
ATOM 5840 O O . ALA A 1 776 ? 41.714 17.098 -90.811 1.00 68.00 776 ALA A O 1
ATOM 5841 N N . SER A 1 777 ? 39.510 16.901 -90.419 1.00 63.25 777 SER A N 1
ATOM 5842 C CA . SER A 1 777 ? 39.067 16.896 -91.825 1.00 63.25 777 SER A CA 1
ATOM 5843 C C . SER A 1 777 ? 38.120 18.068 -92.117 1.00 63.25 777 SER A C 1
ATOM 5845 O O . SER A 1 777 ? 37.545 18.665 -91.210 1.00 63.25 777 SER A O 1
ATOM 5847 N N . THR A 1 778 ? 37.937 18.410 -93.397 1.00 62.31 778 THR A N 1
ATOM 5848 C CA . THR A 1 778 ? 36.987 19.454 -93.835 1.00 62.31 778 THR A CA 1
ATOM 5849 C C . THR A 1 778 ? 35.529 19.004 -93.739 1.00 62.31 778 THR A C 1
ATOM 5851 O O . THR A 1 778 ? 34.631 19.845 -93.737 1.00 62.31 778 THR A O 1
ATOM 5854 N N . ASP A 1 779 ? 35.305 17.689 -93.660 1.00 61.16 779 ASP A N 1
ATOM 5855 C CA . ASP A 1 779 ? 33.990 17.077 -93.873 1.00 61.16 779 ASP A CA 1
ATOM 5856 C C . ASP A 1 779 ? 33.392 16.484 -92.580 1.00 61.16 779 ASP A C 1
ATOM 5858 O O . ASP A 1 779 ? 32.200 16.187 -92.545 1.00 61.16 779 ASP A O 1
ATOM 5862 N N . THR A 1 780 ? 34.186 16.349 -91.507 1.00 69.06 780 THR A N 1
ATOM 5863 C CA . THR A 1 780 ? 33.771 15.759 -90.219 1.00 69.06 780 THR A CA 1
ATOM 5864 C C . THR A 1 780 ? 34.505 16.406 -89.041 1.00 69.06 780 THR A C 1
ATOM 5866 O O . THR A 1 780 ? 35.688 16.733 -89.149 1.00 69.06 780 THR A O 1
ATOM 5869 N N . THR A 1 781 ? 33.824 16.559 -87.904 1.00 77.69 781 THR A N 1
ATOM 5870 C CA . THR A 1 781 ? 34.482 16.719 -86.596 1.00 77.69 781 THR A CA 1
ATOM 5871 C C . THR A 1 781 ? 35.136 15.396 -86.203 1.00 77.69 781 THR A C 1
ATOM 5873 O O . THR A 1 781 ? 34.650 14.334 -86.598 1.00 77.69 781 THR A O 1
ATOM 5876 N N . VAL A 1 782 ? 36.247 15.452 -85.473 1.00 83.00 782 VAL A N 1
ATOM 5877 C CA . VAL A 1 782 ? 36.979 14.257 -85.026 1.00 83.00 782 VAL A CA 1
ATOM 5878 C C . VAL A 1 782 ? 37.165 14.351 -83.523 1.00 83.00 782 VAL A C 1
ATOM 5880 O O . VAL A 1 782 ? 37.643 15.374 -83.036 1.00 83.00 782 VAL A O 1
ATOM 5883 N N . ASP A 1 783 ? 36.781 13.299 -82.812 1.00 86.81 783 ASP A N 1
ATOM 5884 C CA . ASP A 1 783 ? 36.958 13.215 -81.366 1.00 86.81 783 ASP A CA 1
ATOM 5885 C C . ASP A 1 783 ? 38.390 12.747 -81.057 1.00 86.81 783 ASP A C 1
ATOM 5887 O O . ASP A 1 783 ? 38.978 11.950 -81.796 1.00 86.81 783 ASP A O 1
ATOM 5891 N N . GLY A 1 784 ? 38.972 13.313 -80.007 1.00 86.12 784 GLY A N 1
ATOM 5892 C CA . GLY A 1 784 ? 40.298 12.997 -79.499 1.00 86.12 784 GLY A CA 1
ATOM 5893 C C . GLY A 1 784 ? 40.244 12.688 -78.010 1.00 86.12 784 GLY A C 1
ATOM 5894 O O . GLY A 1 784 ? 39.366 13.181 -77.302 1.00 86.12 784 GLY A O 1
ATOM 5895 N N . ALA A 1 785 ? 41.197 11.879 -77.553 1.00 90.12 785 ALA A N 1
ATOM 5896 C CA . ALA A 1 785 ? 41.321 11.476 -76.162 1.00 90.12 785 ALA A CA 1
ATOM 5897 C C . ALA A 1 785 ? 42.792 11.484 -75.712 1.00 90.12 785 ALA A C 1
ATOM 5899 O O . ALA A 1 785 ? 43.701 11.230 -76.510 1.00 90.12 785 ALA A O 1
ATOM 5900 N N . LEU A 1 786 ? 43.020 11.800 -74.440 1.00 91.44 786 LEU A N 1
ATOM 5901 C CA . LEU A 1 786 ? 44.259 11.532 -73.709 1.00 91.44 786 LEU A CA 1
ATOM 5902 C C . LEU A 1 786 ? 43.920 10.574 -72.571 1.00 91.44 786 LEU A C 1
ATOM 5904 O O . LEU A 1 786 ? 43.021 10.885 -71.786 1.00 91.44 786 LEU A O 1
ATOM 5908 N N . ALA A 1 787 ? 44.626 9.447 -72.462 1.00 90.81 787 ALA A N 1
ATOM 5909 C CA . ALA A 1 787 ? 44.401 8.561 -71.330 1.00 90.81 787 ALA A CA 1
ATOM 5910 C C . ALA A 1 787 ? 44.960 9.186 -70.045 1.00 90.81 787 ALA A C 1
ATOM 5912 O O . ALA A 1 787 ? 46.018 9.825 -70.036 1.00 90.81 787 ALA A O 1
ATOM 5913 N N . ILE A 1 788 ? 44.222 8.994 -68.961 1.00 93.00 788 ILE A N 1
ATOM 5914 C CA . ILE A 1 788 ? 44.622 9.307 -67.598 1.00 93.00 788 ILE A CA 1
ATOM 5915 C C . ILE A 1 788 ? 44.613 7.988 -66.842 1.00 93.00 788 ILE A C 1
ATOM 5917 O O . ILE A 1 788 ? 43.591 7.308 -66.791 1.00 93.00 788 ILE A O 1
ATOM 5921 N N . THR A 1 789 ? 45.754 7.615 -66.281 1.00 93.00 789 THR A N 1
ATOM 5922 C CA . THR A 1 789 ? 45.954 6.340 -65.582 1.00 93.00 789 THR A CA 1
ATOM 5923 C C . THR A 1 789 ? 46.326 6.588 -64.131 1.00 93.00 789 THR A C 1
ATOM 5925 O O . THR A 1 789 ? 47.012 7.574 -63.856 1.00 93.00 789 THR A O 1
ATOM 5928 N N . ARG A 1 790 ? 45.957 5.674 -63.230 1.00 92.50 790 ARG A N 1
ATOM 5929 C CA . ARG A 1 790 ? 46.423 5.680 -61.836 1.00 92.50 790 ARG A CA 1
ATOM 5930 C C . ARG A 1 790 ? 47.393 4.533 -61.537 1.00 92.50 790 ARG A C 1
ATOM 5932 O O . ARG A 1 790 ? 47.325 3.481 -62.179 1.00 92.50 790 ARG A O 1
ATOM 5939 N N . THR A 1 791 ? 48.263 4.721 -60.551 1.00 89.81 791 THR A N 1
ATOM 5940 C CA . THR A 1 791 ? 48.939 3.634 -59.827 1.00 89.81 791 THR A CA 1
ATOM 5941 C C . THR A 1 791 ? 48.065 3.179 -58.655 1.00 89.81 791 THR A C 1
ATOM 5943 O O . THR A 1 791 ? 47.203 3.931 -58.218 1.00 89.81 791 THR A O 1
ATOM 5946 N N . GLY A 1 792 ? 48.264 1.952 -58.168 1.00 85.12 792 GLY A N 1
ATOM 5947 C CA . GLY A 1 792 ? 47.553 1.442 -56.988 1.00 85.12 792 GLY A CA 1
ATOM 5948 C C . GLY A 1 792 ? 46.045 1.218 -57.169 1.00 85.12 792 GLY A C 1
ATOM 5949 O O . GLY A 1 792 ? 45.442 1.529 -58.209 1.00 85.12 792 GLY A O 1
ATOM 5950 N N . ALA A 1 793 ? 45.445 0.621 -56.144 1.00 84.56 793 ALA A N 1
ATOM 5951 C CA . ALA A 1 793 ? 44.004 0.569 -55.960 1.00 84.56 793 ALA A CA 1
ATOM 5952 C C . ALA A 1 793 ? 43.589 1.591 -54.888 1.00 84.56 793 ALA A C 1
ATOM 5954 O O . ALA A 1 793 ? 44.421 2.089 -54.141 1.00 84.56 793 ALA A O 1
ATOM 5955 N N . THR A 1 794 ? 42.314 1.962 -54.878 1.00 86.88 794 THR A N 1
ATOM 5956 C CA . THR A 1 794 ? 41.710 2.795 -53.832 1.00 86.88 794 THR A CA 1
ATOM 5957 C C . THR A 1 794 ? 40.235 2.450 -53.758 1.00 86.88 794 THR A C 1
ATOM 5959 O O . THR A 1 794 ? 39.652 2.042 -54.773 1.00 86.88 794 THR A O 1
ATOM 5962 N N . GLU A 1 795 ? 39.655 2.599 -52.577 1.00 82.50 795 GLU A N 1
ATOM 5963 C CA . GLU A 1 795 ? 38.250 2.304 -52.298 1.00 82.50 795 GLU A CA 1
ATOM 5964 C C . GLU A 1 795 ? 37.294 3.389 -52.800 1.00 82.50 795 GLU A C 1
ATOM 5966 O O . GLU A 1 795 ? 36.117 3.132 -53.067 1.00 82.50 795 GLU A O 1
ATOM 5971 N N . ARG A 1 796 ? 37.812 4.606 -53.005 1.00 84.75 796 ARG A N 1
ATOM 5972 C CA . ARG A 1 796 ? 37.022 5.779 -53.387 1.00 84.75 796 ARG A CA 1
ATOM 5973 C C . ARG A 1 796 ? 37.326 6.252 -54.799 1.00 84.75 796 ARG A C 1
ATOM 5975 O O . ARG A 1 796 ? 38.421 6.096 -55.339 1.00 84.75 796 ARG A O 1
ATOM 5982 N N . ASP A 1 797 ? 36.324 6.873 -55.413 1.00 90.19 797 ASP A N 1
ATOM 5983 C CA . ASP A 1 797 ? 36.477 7.509 -56.716 1.00 90.19 797 ASP A CA 1
ATOM 5984 C C . ASP A 1 797 ? 37.505 8.646 -56.641 1.00 90.19 797 ASP A C 1
ATOM 5986 O O . ASP A 1 797 ? 37.500 9.454 -55.709 1.00 90.19 797 ASP A O 1
ATOM 5990 N N . ILE A 1 798 ? 38.360 8.747 -57.659 1.00 91.31 798 ILE A N 1
ATOM 5991 C CA . ILE A 1 798 ? 39.333 9.836 -57.775 1.00 91.31 798 ILE A CA 1
ATOM 5992 C C . ILE A 1 798 ? 38.696 10.966 -58.584 1.00 91.31 798 ILE A C 1
ATOM 5994 O O . ILE A 1 798 ? 38.290 10.777 -59.736 1.00 91.31 798 ILE A O 1
ATOM 5998 N N . GLN A 1 799 ? 38.630 12.162 -57.998 1.00 92.81 799 GLN A N 1
ATOM 5999 C CA . GLN A 1 799 ? 38.131 13.361 -58.676 1.00 92.81 799 GLN A CA 1
ATOM 6000 C C . GLN A 1 799 ? 39.291 14.220 -59.164 1.00 92.81 799 GLN A C 1
ATOM 6002 O O . GLN A 1 799 ? 40.161 14.590 -58.384 1.00 92.81 799 GLN A O 1
ATOM 6007 N N . ILE A 1 800 ? 39.285 14.567 -60.451 1.00 94.31 800 ILE A N 1
ATOM 6008 C CA . ILE A 1 800 ? 40.402 15.225 -61.131 1.00 94.31 800 ILE A CA 1
ATOM 6009 C C . ILE A 1 800 ? 39.917 16.532 -61.755 1.00 94.31 800 ILE A C 1
ATOM 6011 O O . ILE A 1 800 ? 38.952 16.551 -62.522 1.00 94.31 800 ILE A O 1
ATOM 6015 N N . THR A 1 801 ? 40.608 17.637 -61.495 1.00 94.31 801 THR A N 1
ATOM 6016 C CA . THR A 1 801 ? 40.402 18.885 -62.245 1.00 94.31 801 THR A CA 1
ATOM 6017 C C . THR A 1 801 ? 41.510 19.082 -63.273 1.00 94.31 801 THR A C 1
ATOM 6019 O O . THR A 1 801 ? 42.638 18.620 -63.095 1.00 94.31 801 THR A O 1
ATOM 6022 N N . TYR A 1 802 ? 41.199 19.772 -64.370 1.00 93.69 802 TYR A N 1
ATOM 6023 C CA . TYR A 1 802 ? 42.167 20.056 -65.423 1.00 93.69 802 TYR A CA 1
ATOM 6024 C C . TYR A 1 802 ? 41.979 21.455 -66.014 1.00 93.69 802 TYR A C 1
ATOM 6026 O O . TYR A 1 802 ? 40.916 22.071 -65.920 1.00 93.69 802 TYR A O 1
ATOM 6034 N N . GLN A 1 803 ? 43.014 21.936 -66.700 1.00 92.69 803 GLN A N 1
ATOM 6035 C CA . GLN A 1 803 ? 42.989 23.148 -67.515 1.00 92.69 803 GLN A CA 1
ATOM 6036 C C . GLN A 1 803 ? 43.636 22.902 -68.876 1.00 92.69 803 GLN A C 1
ATOM 6038 O O . GLN A 1 803 ? 44.602 22.150 -68.994 1.00 92.69 803 GLN A O 1
ATOM 6043 N N . THR A 1 804 ? 43.139 23.574 -69.913 1.00 92.12 804 THR A N 1
ATOM 6044 C CA . THR A 1 804 ? 43.728 23.510 -71.255 1.00 92.12 804 THR A CA 1
ATOM 6045 C C . THR A 1 804 ? 44.479 24.793 -71.605 1.00 92.12 804 THR A C 1
ATOM 6047 O O . THR A 1 804 ? 43.931 25.888 -71.470 1.00 92.12 804 THR A O 1
ATOM 6050 N N . TYR A 1 805 ? 45.704 24.675 -72.125 1.00 90.31 805 TYR A N 1
ATOM 6051 C CA . TYR A 1 805 ? 46.555 25.814 -72.481 1.00 90.31 805 TYR A CA 1
ATOM 6052 C C . TYR A 1 805 ? 46.945 25.822 -73.970 1.00 90.31 805 TYR A C 1
ATOM 6054 O O . TYR A 1 805 ? 47.545 24.859 -74.455 1.00 90.31 805 TYR A O 1
ATOM 6062 N N . PRO A 1 806 ? 46.696 26.914 -74.715 1.00 88.25 806 PRO A N 1
ATOM 6063 C CA . PRO A 1 806 ? 47.182 27.069 -76.087 1.00 88.25 806 PRO A CA 1
ATOM 6064 C C . PRO A 1 806 ? 48.715 27.230 -76.134 1.00 88.25 806 PRO A C 1
ATOM 6066 O O . PRO A 1 806 ? 49.289 27.981 -75.345 1.00 88.25 806 PRO A O 1
ATOM 6069 N N . GLN A 1 807 ? 49.394 26.590 -77.094 1.00 84.94 807 GLN A N 1
ATOM 6070 C CA . GLN A 1 807 ? 50.860 26.690 -77.242 1.00 84.94 807 GLN A CA 1
ATOM 6071 C C . GLN A 1 807 ? 51.305 27.840 -78.164 1.00 84.94 807 GLN A C 1
ATOM 6073 O O . GLN A 1 807 ? 50.709 28.088 -79.210 1.00 84.94 807 GLN A O 1
ATOM 6078 N N . GLN A 1 808 ? 52.412 28.511 -77.823 1.00 76.56 808 GLN A N 1
ATOM 6079 C CA . GLN A 1 808 ? 52.826 29.785 -78.444 1.00 76.56 808 GLN A CA 1
ATOM 6080 C C . GLN A 1 808 ? 53.212 29.710 -79.934 1.00 76.56 808 GLN A C 1
ATOM 6082 O O . GLN A 1 808 ? 53.098 30.710 -80.641 1.00 76.56 808 GLN A O 1
ATOM 6087 N N . SER A 1 809 ? 53.690 28.564 -80.427 1.00 74.44 809 SER A N 1
ATOM 6088 C CA . SER A 1 809 ? 54.206 28.426 -81.799 1.00 74.44 809 SER A CA 1
ATOM 6089 C C . SER A 1 809 ? 53.108 28.247 -82.856 1.00 74.44 809 SER A C 1
ATOM 6091 O O . SER A 1 809 ? 53.333 28.581 -84.019 1.00 74.44 809 SER A O 1
ATOM 6093 N N . SER A 1 810 ? 51.931 27.746 -82.462 1.00 84.31 810 SER A N 1
ATOM 6094 C CA . SER A 1 810 ? 50.720 27.634 -83.287 1.00 84.31 810 SER A CA 1
ATOM 6095 C C . SER A 1 810 ? 49.538 27.215 -82.394 1.00 84.31 810 SER A C 1
ATOM 6097 O O . SER A 1 810 ? 49.302 26.018 -82.213 1.00 84.31 810 SER A O 1
ATOM 6099 N N . PRO A 1 811 ? 48.827 28.164 -81.761 1.00 88.12 811 PRO A N 1
ATOM 6100 C CA . PRO A 1 811 ? 47.875 27.836 -80.705 1.00 88.12 811 PRO A CA 1
ATOM 6101 C C . PRO A 1 811 ? 46.572 27.230 -81.240 1.00 88.12 811 PRO A C 1
ATOM 6103 O O . PRO A 1 811 ? 46.012 27.690 -82.244 1.00 88.12 811 PRO A O 1
ATOM 6106 N N . ALA A 1 812 ? 46.069 26.226 -80.520 1.00 88.19 812 ALA A N 1
ATOM 6107 C CA . ALA A 1 812 ? 44.680 25.785 -80.570 1.00 88.19 812 ALA A CA 1
ATOM 6108 C C . ALA A 1 812 ? 43.937 26.307 -79.331 1.00 88.19 812 ALA A C 1
ATOM 6110 O O . ALA A 1 812 ? 44.388 26.117 -78.204 1.00 88.19 812 ALA A O 1
ATOM 6111 N N . TYR A 1 813 ? 42.799 26.959 -79.556 1.00 88.19 813 TYR A N 1
ATOM 6112 C CA . TYR A 1 813 ? 41.936 27.516 -78.510 1.00 88.19 813 TYR A CA 1
ATOM 6113 C C . TYR A 1 813 ? 40.633 26.722 -78.415 1.00 88.19 813 TYR A C 1
ATOM 6115 O O . TYR A 1 813 ? 40.028 26.441 -79.457 1.00 88.19 813 TYR A O 1
ATOM 6123 N N . ASP A 1 814 ? 40.216 26.429 -77.185 1.00 88.44 814 ASP A N 1
ATOM 6124 C CA . ASP A 1 814 ? 38.903 25.869 -76.854 1.00 88.44 814 ASP A CA 1
ATOM 6125 C C . ASP A 1 814 ? 37.767 26.795 -77.342 1.00 88.44 814 ASP A C 1
ATOM 6127 O O . ASP A 1 814 ? 37.939 28.019 -77.411 1.00 88.44 814 ASP A O 1
ATOM 6131 N N . GLY A 1 815 ? 36.648 26.228 -77.795 1.00 84.44 815 GLY A N 1
ATOM 6132 C CA . GLY A 1 815 ? 35.531 26.934 -78.439 1.00 84.44 815 GLY A CA 1
ATOM 6133 C C . GLY A 1 815 ? 35.791 27.416 -79.877 1.00 84.44 815 GLY A C 1
ATOM 6134 O O . GLY A 1 815 ? 34.866 27.825 -80.583 1.00 84.44 815 GLY A O 1
ATOM 6135 N N . GLN A 1 816 ? 37.045 27.400 -80.348 1.00 85.44 816 GLN A N 1
ATOM 6136 C CA . GLN A 1 816 ? 37.409 27.818 -81.711 1.00 85.44 816 GLN A CA 1
ATOM 6137 C C . GLN A 1 816 ? 37.924 26.660 -82.562 1.00 85.44 816 GLN A C 1
ATOM 6139 O O . GLN A 1 816 ? 37.475 26.480 -83.695 1.00 85.44 816 GLN A O 1
ATOM 6144 N N . HIS A 1 817 ? 38.880 25.897 -82.034 1.00 87.31 817 HIS A N 1
ATOM 6145 C CA . HIS A 1 817 ? 39.585 24.838 -82.761 1.00 87.31 817 HIS A CA 1
ATOM 6146 C C . HIS A 1 817 ? 39.190 23.442 -82.274 1.00 87.31 817 HIS A C 1
ATOM 6148 O O . HIS A 1 817 ? 39.190 22.496 -83.061 1.00 87.31 817 HIS A O 1
ATOM 6154 N N . TYR A 1 818 ? 38.843 23.327 -81.000 1.00 89.56 818 TYR A N 1
ATOM 6155 C CA . TYR A 1 818 ? 38.259 22.150 -80.378 1.00 89.56 818 TYR A CA 1
ATOM 6156 C C . TYR A 1 818 ? 37.267 22.607 -79.305 1.00 89.56 818 TYR A C 1
ATOM 61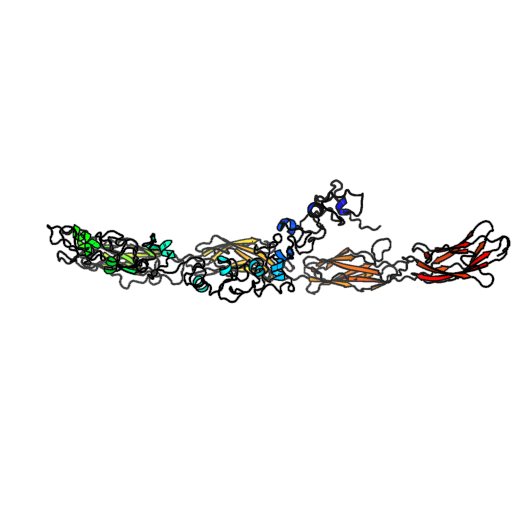58 O O . TYR A 1 818 ? 37.358 23.755 -78.881 1.00 89.56 818 TYR A O 1
ATOM 6166 N N . ASP A 1 819 ? 36.377 21.716 -78.889 1.00 90.88 819 ASP A N 1
ATOM 6167 C CA . ASP A 1 819 ? 35.542 21.848 -77.697 1.00 90.88 819 ASP A CA 1
ATOM 6168 C C . ASP A 1 819 ? 35.920 20.726 -76.725 1.00 90.88 819 ASP A C 1
ATOM 6170 O O . ASP A 1 819 ? 35.980 19.557 -77.121 1.00 90.88 819 ASP A O 1
ATOM 6174 N N . VAL A 1 820 ? 36.178 21.040 -75.458 1.00 91.12 820 VAL A N 1
ATOM 6175 C CA . VAL A 1 820 ? 36.342 20.001 -74.428 1.00 91.12 820 VAL A CA 1
ATOM 6176 C C . VAL A 1 820 ? 35.004 19.302 -74.172 1.00 91.12 820 VAL A C 1
ATOM 6178 O O . VAL A 1 820 ? 33.987 19.958 -73.968 1.00 91.12 820 VAL A O 1
ATOM 6181 N N . THR A 1 821 ? 34.997 17.966 -74.177 1.00 88.69 821 THR A N 1
ATOM 6182 C CA . THR A 1 821 ? 33.782 17.161 -73.939 1.00 88.69 821 THR A CA 1
ATOM 6183 C C . THR A 1 821 ? 33.767 16.472 -72.580 1.00 88.69 821 THR A C 1
ATOM 6185 O O . THR A 1 821 ? 32.734 15.940 -72.184 1.00 88.69 821 THR A O 1
ATOM 6188 N N . SER A 1 822 ? 34.890 16.488 -71.862 1.00 88.62 822 SER A N 1
ATOM 6189 C CA . SER A 1 822 ? 34.972 15.984 -70.488 1.00 88.62 822 SER A CA 1
ATOM 6190 C C . SER A 1 822 ? 34.307 16.948 -69.506 1.00 88.62 822 SER A C 1
ATOM 6192 O O . SER A 1 822 ? 34.300 18.162 -69.721 1.00 88.62 822 SER A O 1
ATOM 6194 N N . SER A 1 823 ? 33.739 16.409 -68.429 1.00 87.19 823 SER A N 1
ATOM 6195 C CA . SER A 1 823 ? 33.230 17.201 -67.309 1.00 87.19 823 SER A CA 1
ATOM 6196 C C . SER A 1 823 ? 34.373 17.687 -66.417 1.00 87.19 823 SER A C 1
ATOM 6198 O O . SER A 1 823 ? 35.439 17.076 -66.369 1.00 87.19 823 SER A O 1
ATOM 6200 N N . ILE A 1 824 ? 34.133 18.771 -65.675 1.00 87.50 824 ILE A N 1
ATOM 6201 C CA . ILE A 1 824 ? 34.987 19.192 -64.560 1.00 87.50 824 ILE A CA 1
ATOM 6202 C C . ILE A 1 824 ? 34.137 19.116 -63.278 1.00 87.50 824 ILE A C 1
ATOM 6204 O O . ILE A 1 824 ? 33.133 19.830 -63.214 1.00 87.50 824 ILE A O 1
ATOM 6208 N N . PRO A 1 825 ? 34.514 18.294 -62.278 1.00 89.44 825 PRO A N 1
ATOM 6209 C CA . PRO A 1 825 ? 35.657 17.376 -62.288 1.00 89.44 825 PRO A CA 1
ATOM 6210 C C . PRO A 1 825 ? 35.454 16.172 -63.231 1.00 89.44 825 PRO A C 1
ATOM 6212 O O . PRO A 1 825 ? 34.330 15.790 -63.570 1.00 89.44 825 PRO A O 1
ATOM 6215 N N . LEU A 1 826 ? 36.569 15.584 -63.661 1.00 91.56 826 LEU A N 1
ATOM 6216 C CA . LEU A 1 826 ? 36.620 14.272 -64.295 1.00 91.56 826 LEU A CA 1
ATOM 6217 C C . LEU A 1 826 ? 36.691 13.220 -63.185 1.00 91.56 826 LEU A C 1
ATOM 6219 O O . LEU A 1 826 ? 37.537 13.325 -62.300 1.00 91.56 826 LEU A O 1
ATOM 6223 N N . VAL A 1 827 ? 35.815 12.221 -63.233 1.00 92.50 827 VAL A N 1
ATOM 6224 C CA . VAL A 1 827 ? 35.772 11.146 -62.234 1.00 92.50 827 VAL A CA 1
ATOM 6225 C C . VAL A 1 827 ? 36.445 9.904 -62.809 1.00 92.50 827 VAL A C 1
ATOM 6227 O O . VAL A 1 827 ? 36.107 9.466 -63.913 1.00 92.50 827 VAL A O 1
ATOM 6230 N N . LEU A 1 828 ? 37.402 9.350 -62.068 1.00 92.06 828 LEU A N 1
ATOM 6231 C CA . LEU A 1 828 ? 37.964 8.023 -62.293 1.00 92.06 828 LEU A CA 1
ATOM 6232 C C . LEU A 1 828 ? 37.386 7.081 -61.222 1.00 92.06 828 LEU A C 1
ATOM 6234 O O . LEU A 1 828 ? 37.806 7.175 -60.068 1.00 92.06 828 LEU A O 1
ATOM 6238 N N . PRO A 1 829 ? 36.429 6.203 -61.578 1.00 90.12 829 PRO A N 1
ATOM 6239 C CA . PRO A 1 829 ? 35.808 5.306 -60.612 1.00 90.12 829 PRO A CA 1
ATOM 6240 C C . PRO A 1 829 ? 36.815 4.389 -59.908 1.00 90.12 829 PRO A C 1
ATOM 6242 O O . PRO A 1 829 ? 37.725 3.869 -60.565 1.00 90.12 829 PRO A O 1
ATOM 6245 N N . ALA A 1 830 ? 36.602 4.117 -58.618 1.00 85.06 830 ALA A N 1
ATOM 6246 C CA . ALA A 1 830 ? 37.467 3.311 -57.747 1.00 85.06 830 ALA A CA 1
ATOM 6247 C C . ALA A 1 830 ? 37.844 1.941 -58.343 1.00 85.06 830 ALA A C 1
ATOM 6249 O O . ALA A 1 830 ? 38.965 1.465 -58.189 1.00 85.06 830 ALA A O 1
ATOM 6250 N N . ASN A 1 831 ? 36.940 1.331 -59.112 1.00 82.62 831 ASN A N 1
ATOM 6251 C CA . ASN A 1 831 ? 37.126 0.016 -59.735 1.00 82.62 831 ASN A CA 1
ATOM 6252 C C . ASN A 1 831 ? 37.797 0.055 -61.121 1.00 82.62 831 ASN A C 1
ATOM 6254 O O . ASN A 1 831 ? 37.828 -0.951 -61.833 1.00 82.62 831 ASN A O 1
ATOM 6258 N N . THR A 1 832 ? 38.319 1.208 -61.542 1.00 87.19 832 THR A N 1
ATOM 6259 C CA . THR A 1 832 ? 38.956 1.390 -62.853 1.00 87.19 832 THR A CA 1
ATOM 6260 C C . THR A 1 832 ? 40.369 1.941 -62.711 1.00 87.19 832 THR A C 1
ATOM 6262 O O . THR A 1 832 ? 40.656 2.757 -61.844 1.00 87.19 832 THR A O 1
ATOM 6265 N N . SER A 1 833 ? 41.283 1.492 -63.574 1.00 88.62 833 SER A N 1
ATOM 6266 C CA . SER A 1 833 ? 42.682 1.945 -63.564 1.00 88.62 833 SER A CA 1
ATOM 6267 C C . SER A 1 833 ? 42.958 3.112 -64.515 1.00 88.62 833 SER A C 1
ATOM 6269 O O . SER A 1 833 ? 44.050 3.685 -64.485 1.00 88.62 833 SER A O 1
ATOM 6271 N N . ALA A 1 834 ? 41.993 3.459 -65.373 1.00 90.19 834 ALA A N 1
ATOM 6272 C CA . ALA A 1 834 ? 42.135 4.521 -66.356 1.00 90.19 834 ALA A CA 1
ATOM 6273 C C . ALA A 1 834 ? 40.796 5.163 -66.742 1.00 90.19 834 ALA A C 1
ATOM 6275 O O . ALA A 1 834 ? 39.756 4.506 -66.769 1.00 90.19 834 ALA A O 1
ATOM 6276 N N . THR A 1 835 ? 40.862 6.442 -67.101 1.00 92.56 835 THR A N 1
ATOM 6277 C CA . THR A 1 835 ? 39.791 7.237 -67.716 1.00 92.56 835 THR A CA 1
ATOM 6278 C C . THR A 1 835 ? 40.388 8.059 -68.861 1.00 92.56 835 THR A C 1
ATOM 6280 O O . THR A 1 835 ? 41.598 8.034 -69.088 1.00 92.56 835 THR A O 1
ATOM 6283 N N . GLU A 1 836 ? 39.569 8.787 -69.611 1.00 91.38 836 GLU A N 1
ATOM 6284 C CA . GLU A 1 836 ? 40.037 9.594 -70.737 1.00 91.38 836 GLU A CA 1
ATOM 6285 C C . GLU A 1 836 ? 39.615 11.054 -70.590 1.00 91.38 836 GLU A C 1
ATOM 6287 O O . GLU A 1 836 ? 38.443 11.368 -70.379 1.00 91.38 836 GLU A O 1
ATOM 6292 N N . PHE A 1 837 ? 40.565 11.966 -70.801 1.00 92.12 837 PHE A N 1
ATOM 6293 C CA . PHE A 1 837 ? 40.236 13.340 -71.150 1.00 92.12 837 PHE A CA 1
ATOM 6294 C C . PHE A 1 837 ? 39.859 13.386 -72.631 1.00 92.12 837 PHE A C 1
ATOM 6296 O O . PHE A 1 837 ? 40.707 13.240 -73.511 1.00 92.12 837 PHE A O 1
ATOM 6303 N N . THR A 1 838 ? 38.583 13.611 -72.908 1.00 91.69 838 THR A N 1
ATOM 6304 C CA . THR A 1 838 ? 38.015 13.708 -74.253 1.00 91.69 838 THR A CA 1
ATOM 6305 C C . THR A 1 838 ? 37.764 15.153 -74.688 1.00 91.69 838 THR A C 1
ATOM 6307 O O . THR A 1 838 ? 37.379 16.022 -73.894 1.00 91.69 838 THR A O 1
ATOM 6310 N N . PHE A 1 839 ? 37.961 15.402 -75.982 1.00 91.44 839 PHE A N 1
ATOM 6311 C CA . PHE A 1 839 ? 37.681 16.666 -76.659 1.00 91.44 839 PHE A CA 1
ATOM 6312 C C . PHE A 1 839 ? 37.259 16.416 -78.111 1.00 91.44 839 PHE A C 1
ATOM 6314 O O . PHE A 1 839 ? 37.608 15.406 -78.721 1.00 91.44 839 PHE A O 1
ATOM 6321 N N . ARG A 1 840 ? 36.550 17.369 -78.712 1.00 89.62 840 ARG A N 1
ATOM 6322 C CA . ARG A 1 840 ? 36.088 17.318 -80.100 1.00 89.62 840 ARG A CA 1
ATOM 6323 C C . ARG A 1 840 ? 36.770 18.384 -80.935 1.00 89.62 840 ARG A C 1
ATOM 6325 O O . ARG A 1 840 ? 36.605 19.569 -80.691 1.00 89.62 840 ARG A O 1
ATOM 6332 N N . VAL A 1 841 ? 37.486 17.987 -81.980 1.00 87.62 841 VAL A N 1
ATOM 6333 C CA . VAL A 1 841 ? 38.148 18.923 -82.896 1.00 87.62 841 VAL A CA 1
ATOM 6334 C C . VAL A 1 841 ? 37.175 19.412 -83.972 1.00 87.62 841 VAL A C 1
ATOM 6336 O O . VAL A 1 841 ? 36.496 18.621 -84.638 1.00 87.62 841 VAL A O 1
ATOM 6339 N N . HIS A 1 842 ? 37.136 20.729 -84.182 1.00 85.25 842 HIS A N 1
ATOM 6340 C CA . HIS A 1 842 ? 36.311 21.365 -85.206 1.00 85.25 842 HIS A CA 1
ATOM 6341 C C . HIS A 1 842 ? 36.810 21.069 -86.623 1.00 85.25 842 HIS A C 1
ATOM 6343 O O . HIS A 1 842 ? 38.004 20.898 -86.877 1.00 85.25 842 HIS A O 1
ATOM 6349 N N . ARG A 1 843 ? 35.884 21.069 -87.590 1.00 78.06 843 ARG A N 1
ATOM 6350 C CA . ARG A 1 843 ? 36.238 20.984 -89.014 1.00 78.06 843 ARG A CA 1
ATOM 6351 C C . ARG A 1 843 ? 37.115 22.173 -89.419 1.00 78.06 843 ARG A C 1
ATOM 6353 O O . ARG A 1 843 ? 36.802 23.323 -89.112 1.00 78.06 843 ARG A O 1
ATOM 6360 N N . VAL A 1 844 ? 38.177 21.904 -90.169 1.00 70.44 844 VAL A N 1
ATOM 6361 C CA . VAL A 1 844 ? 39.132 22.930 -90.617 1.00 70.44 844 VAL A CA 1
ATOM 6362 C C . VAL A 1 844 ? 38.764 23.392 -92.032 1.00 70.44 844 VAL A C 1
ATOM 6364 O O . VAL A 1 844 ? 38.421 22.574 -92.884 1.00 70.44 844 VAL A O 1
ATOM 6367 N N . ALA A 1 845 ? 38.799 24.701 -92.310 1.00 65.50 845 ALA A N 1
ATOM 6368 C CA . ALA A 1 845 ? 38.487 25.241 -93.639 1.00 65.50 845 ALA A CA 1
ATOM 6369 C C . ALA A 1 845 ? 39.545 24.822 -94.681 1.00 65.50 845 ALA A C 1
ATOM 6371 O O . ALA A 1 845 ? 40.727 24.747 -94.365 1.00 65.50 845 ALA A O 1
ATOM 6372 N N . GLN A 1 846 ? 39.155 24.626 -95.952 1.00 62.53 846 GLN A N 1
ATOM 6373 C CA . GLN A 1 846 ? 40.068 24.159 -97.019 1.00 62.53 846 GLN A CA 1
ATOM 6374 C C . GLN A 1 846 ? 41.326 25.031 -97.229 1.00 62.53 846 GLN A C 1
ATOM 6376 O O . GLN A 1 846 ? 42.296 24.559 -97.815 1.00 62.53 846 GLN A O 1
ATOM 6381 N N . SER A 1 847 ? 41.315 26.290 -96.779 1.00 61.66 847 SER A N 1
ATOM 6382 C CA . SER A 1 847 ? 42.437 27.231 -96.875 1.00 61.66 847 SER A CA 1
ATOM 6383 C C . SER A 1 847 ? 43.388 27.226 -95.670 1.00 61.66 847 SER A C 1
ATOM 6385 O O . SER A 1 847 ? 44.441 27.854 -95.755 1.00 61.66 847 SER A O 1
ATOM 6387 N N . ASP A 1 848 ? 43.035 26.579 -94.554 1.00 67.81 848 ASP A N 1
ATOM 6388 C CA . ASP A 1 848 ? 43.875 26.532 -93.352 1.00 67.81 848 ASP A CA 1
ATOM 6389 C C . ASP A 1 848 ? 44.801 25.300 -93.394 1.00 67.81 848 ASP A C 1
ATOM 6391 O O . ASP A 1 848 ? 44.355 24.154 -93.379 1.00 67.81 848 ASP A O 1
ATOM 6395 N N . ASN A 1 849 ? 46.110 25.553 -93.506 1.00 70.06 849 ASN A N 1
ATOM 6396 C CA . ASN A 1 849 ? 47.171 24.542 -93.616 1.00 70.06 849 ASN A CA 1
ATOM 6397 C C . ASN A 1 849 ? 48.102 24.548 -92.387 1.00 70.06 849 ASN A C 1
ATOM 6399 O O . ASN A 1 849 ? 49.300 24.268 -92.502 1.00 70.06 849 ASN A O 1
ATOM 6403 N N . THR A 1 850 ? 47.576 24.937 -91.225 1.00 79.25 850 THR A N 1
ATOM 6404 C CA . THR A 1 850 ? 48.346 25.054 -89.981 1.00 79.25 850 THR A CA 1
ATOM 6405 C C . THR A 1 850 ? 48.140 23.839 -89.075 1.00 79.25 850 THR A C 1
ATOM 6407 O O . THR A 1 850 ? 47.016 23.417 -88.824 1.00 79.25 850 THR A O 1
ATOM 6410 N N . THR A 1 851 ? 49.242 23.256 -88.594 1.00 84.75 851 THR A N 1
ATOM 6411 C CA . THR A 1 851 ? 49.214 22.327 -87.453 1.00 84.75 851 THR A CA 1
ATOM 6412 C C . THR A 1 851 ? 49.121 23.168 -86.186 1.00 84.75 851 THR A C 1
ATOM 6414 O O . THR A 1 851 ? 49.862 24.147 -86.077 1.00 84.75 851 THR A O 1
ATOM 6417 N N . ARG A 1 852 ? 48.223 22.831 -85.259 1.00 87.88 852 ARG A N 1
ATOM 6418 C CA . ARG A 1 852 ? 47.976 23.602 -84.030 1.00 87.88 852 ARG A CA 1
ATOM 6419 C C . ARG A 1 852 ? 48.170 22.739 -82.792 1.00 87.88 852 ARG A C 1
ATOM 6421 O O . ARG A 1 852 ? 48.012 21.526 -82.867 1.00 87.88 852 ARG A O 1
ATOM 6428 N N . TYR A 1 853 ? 48.480 23.370 -81.667 1.00 89.19 853 TYR A N 1
ATOM 6429 C CA . TYR A 1 853 ? 48.843 22.679 -80.436 1.00 89.19 853 TYR A CA 1
ATOM 6430 C C . TYR A 1 853 ? 48.134 23.283 -79.220 1.00 89.19 853 TYR A C 1
ATOM 6432 O O . TYR A 1 853 ? 48.040 24.510 -79.079 1.00 89.19 853 TYR A O 1
ATOM 6440 N N . PHE A 1 854 ? 47.689 22.413 -78.319 1.00 91.81 854 PHE A N 1
ATOM 6441 C CA . PHE A 1 854 ? 47.291 22.767 -76.958 1.00 91.81 854 PHE A CA 1
ATOM 6442 C C . PHE A 1 854 ? 47.822 21.723 -75.972 1.00 91.81 854 PHE A C 1
ATOM 6444 O O . PHE A 1 854 ? 48.224 20.632 -76.367 1.00 91.81 854 PHE A O 1
ATOM 6451 N N . GLN A 1 855 ? 47.876 22.084 -74.698 1.00 92.75 855 GLN A N 1
ATOM 6452 C CA . GLN A 1 855 ? 48.209 21.194 -73.593 1.00 92.75 855 GLN A CA 1
ATOM 6453 C C . GLN A 1 855 ? 46.991 21.011 -72.704 1.00 92.75 855 GLN A C 1
ATOM 6455 O O . GLN A 1 855 ? 46.210 21.946 -72.548 1.00 92.75 855 GLN A O 1
ATOM 6460 N N . VAL A 1 856 ? 46.872 19.838 -72.103 1.00 93.19 856 VAL A N 1
ATOM 6461 C CA . VAL A 1 856 ? 45.938 19.544 -71.018 1.00 93.19 856 VAL A CA 1
ATOM 6462 C C . VAL A 1 856 ? 46.779 19.342 -69.774 1.00 93.19 856 VAL A C 1
ATOM 6464 O O . VAL A 1 856 ? 47.708 18.538 -69.797 1.00 93.19 856 VAL A O 1
ATOM 6467 N N . LYS A 1 857 ? 46.490 20.098 -68.720 1.00 93.12 857 LYS A N 1
ATOM 6468 C CA . LYS A 1 857 ? 47.193 20.014 -67.449 1.00 93.12 857 LYS A CA 1
ATOM 6469 C C . LYS A 1 857 ? 46.238 19.580 -66.349 1.00 93.12 857 LYS A C 1
ATOM 6471 O O . LYS A 1 857 ? 45.225 20.247 -66.159 1.00 93.12 857 LYS A O 1
ATOM 6476 N N . LEU A 1 858 ? 46.571 18.522 -65.621 1.00 94.44 858 LEU A N 1
ATOM 6477 C CA . LEU A 1 858 ? 45.883 18.140 -64.390 1.00 94.44 858 LEU A CA 1
ATOM 6478 C C . LEU A 1 858 ? 46.238 19.152 -63.291 1.00 94.44 858 LEU A C 1
ATOM 6480 O O . LEU A 1 858 ? 47.408 19.502 -63.126 1.00 94.44 858 LEU A O 1
ATOM 6484 N N . THR A 1 859 ? 45.235 19.684 -62.596 1.00 92.12 859 THR A N 1
ATOM 6485 C CA . THR A 1 859 ? 45.411 20.800 -61.648 1.00 92.12 859 THR A CA 1
ATOM 6486 C C . THR A 1 859 ? 45.123 20.448 -60.201 1.00 92.12 859 THR A C 1
ATOM 6488 O O . THR A 1 859 ? 45.693 21.096 -59.328 1.00 92.12 859 THR A O 1
ATOM 6491 N N . ASP A 1 860 ? 44.267 19.460 -59.956 1.00 92.44 860 ASP A N 1
ATOM 6492 C CA . ASP A 1 860 ? 43.928 18.983 -58.615 1.00 92.44 860 ASP A CA 1
ATOM 6493 C C . ASP A 1 860 ? 43.427 17.538 -58.688 1.00 92.44 860 ASP A C 1
ATOM 6495 O O . ASP A 1 860 ? 42.833 17.156 -59.705 1.00 92.44 860 ASP A O 1
ATOM 6499 N N . ALA A 1 861 ? 43.674 16.770 -57.632 1.00 91.25 861 ALA A N 1
ATOM 6500 C CA . ALA A 1 861 ? 43.235 15.391 -57.480 1.00 91.25 861 ALA A CA 1
ATOM 6501 C C . ALA A 1 861 ? 42.820 15.138 -56.025 1.00 91.25 861 ALA A C 1
ATOM 6503 O O . ALA A 1 861 ? 43.576 15.434 -55.105 1.00 91.25 861 ALA A O 1
ATOM 6504 N N . VAL A 1 862 ? 41.617 14.599 -55.828 1.00 90.56 862 VAL A N 1
ATOM 6505 C CA . VAL A 1 862 ? 41.128 14.125 -54.524 1.00 90.56 862 VAL A CA 1
ATOM 6506 C C . VAL A 1 862 ? 41.250 12.601 -54.500 1.00 90.56 862 VAL A C 1
ATOM 6508 O O . VAL A 1 862 ? 40.865 11.963 -55.481 1.00 90.56 862 VAL A O 1
ATOM 6511 N N . ASN A 1 863 ? 41.754 12.040 -53.394 1.00 87.19 863 ASN A N 1
ATOM 6512 C CA . ASN A 1 863 ? 42.049 10.607 -53.193 1.00 87.19 863 ASN A CA 1
ATOM 6513 C C . ASN A 1 863 ? 43.226 10.069 -54.028 1.00 87.19 863 ASN A C 1
ATOM 6515 O O . ASN A 1 863 ? 43.310 8.868 -54.270 1.00 87.19 863 ASN A O 1
ATOM 6519 N N . ALA A 1 864 ? 44.097 10.952 -54.522 1.00 90.25 864 ALA A N 1
ATOM 6520 C CA . ALA A 1 864 ? 45.308 10.593 -55.249 1.00 90.25 864 ALA A CA 1
ATOM 6521 C C . ALA A 1 864 ? 46.284 11.774 -55.327 1.00 90.25 864 ALA A C 1
ATOM 6523 O O . ALA A 1 864 ? 45.885 12.940 -55.349 1.00 90.25 864 ALA A O 1
ATOM 6524 N N . THR A 1 865 ? 47.560 11.472 -55.544 1.00 91.94 865 THR A N 1
ATOM 6525 C CA . THR A 1 865 ? 48.592 12.460 -55.885 1.00 91.94 865 THR A CA 1
ATOM 6526 C C . THR A 1 865 ? 48.733 12.642 -57.403 1.00 91.94 865 THR A C 1
ATOM 6528 O O . THR A 1 865 ? 48.448 11.733 -58.180 1.00 91.94 865 THR A O 1
ATOM 6531 N N . ILE A 1 866 ? 49.179 13.818 -57.871 1.00 92.38 866 ILE A N 1
ATOM 6532 C CA . ILE A 1 866 ? 49.424 14.071 -59.306 1.00 92.38 866 ILE A CA 1
ATOM 6533 C C . ILE A 1 866 ? 50.890 13.800 -59.658 1.00 92.38 866 ILE A C 1
ATOM 6535 O O . ILE A 1 866 ? 51.791 14.494 -59.184 1.00 92.38 866 ILE A O 1
ATOM 6539 N N . GLY A 1 867 ? 51.097 12.845 -60.561 1.00 91.00 867 GLY A N 1
ATOM 6540 C CA . GLY A 1 867 ? 52.369 12.513 -61.190 1.00 91.00 867 GLY A CA 1
ATOM 6541 C C . GLY A 1 867 ? 52.665 13.340 -62.438 1.00 91.00 867 GLY A C 1
ATOM 6542 O O . GLY A 1 867 ? 52.895 14.551 -62.381 1.00 91.00 867 GLY A O 1
ATOM 6543 N N . ALA A 1 868 ? 52.681 12.688 -63.607 1.00 91.12 868 ALA A N 1
ATOM 6544 C CA . ALA A 1 868 ? 52.814 13.388 -64.882 1.00 91.12 868 ALA A CA 1
ATOM 6545 C C . ALA A 1 868 ? 51.559 14.236 -65.143 1.00 91.12 868 ALA A C 1
ATOM 6547 O O . ALA A 1 868 ? 50.486 13.710 -65.433 1.00 91.12 868 ALA A O 1
ATOM 6548 N N . ASP A 1 869 ? 51.709 15.558 -65.046 1.00 92.56 869 ASP A N 1
ATOM 6549 C CA . ASP A 1 869 ? 50.586 16.496 -64.988 1.00 92.56 869 ASP A CA 1
ATOM 6550 C C . ASP A 1 869 ? 50.171 17.074 -66.347 1.00 92.56 869 ASP A C 1
ATOM 6552 O O . ASP A 1 869 ? 49.121 17.700 -66.427 1.00 92.56 869 ASP A O 1
ATOM 6556 N N . THR A 1 870 ? 50.963 16.902 -67.411 1.00 91.81 870 THR A N 1
ATOM 6557 C CA . THR A 1 870 ? 50.770 17.623 -68.680 1.00 91.81 870 THR A CA 1
ATOM 6558 C C . THR A 1 870 ? 50.779 16.695 -69.894 1.00 91.81 870 THR A C 1
ATOM 6560 O O . THR A 1 870 ? 51.813 16.123 -70.244 1.00 91.81 870 THR A O 1
ATOM 6563 N N . GLY A 1 871 ? 49.654 16.643 -70.609 1.00 90.75 871 GLY A N 1
ATOM 6564 C CA . GLY A 1 871 ? 49.516 15.971 -71.899 1.00 90.75 871 GLY A CA 1
ATOM 6565 C C . GLY A 1 871 ? 49.498 16.959 -73.063 1.00 90.75 871 GLY A C 1
ATOM 6566 O O . GLY A 1 871 ? 48.839 17.999 -73.011 1.00 90.75 871 GLY A O 1
ATOM 6567 N N . ASN A 1 872 ? 50.235 16.664 -74.135 1.00 89.44 872 ASN A N 1
ATOM 6568 C CA . ASN A 1 872 ? 50.291 17.518 -75.324 1.00 89.44 872 ASN A CA 1
ATOM 6569 C C . ASN A 1 872 ? 49.321 17.028 -76.404 1.00 89.44 872 ASN A C 1
ATOM 6571 O O . ASN A 1 872 ? 49.293 15.850 -76.736 1.00 89.44 872 ASN A O 1
ATOM 6575 N N . VAL A 1 873 ? 48.586 17.930 -77.046 1.00 89.94 873 VAL A N 1
ATOM 6576 C CA . VAL A 1 873 ? 47.728 17.579 -78.182 1.00 89.94 873 VAL A CA 1
ATOM 6577 C C . VAL A 1 873 ? 48.166 18.326 -79.429 1.00 89.94 873 VAL A C 1
ATOM 6579 O O . VAL A 1 873 ? 48.277 19.554 -79.440 1.00 89.94 873 VAL A O 1
ATOM 6582 N N . THR A 1 874 ? 48.369 17.570 -80.508 1.00 88.62 874 THR A N 1
ATOM 6583 C CA . THR A 1 874 ? 48.658 18.106 -81.840 1.00 88.62 874 THR A CA 1
ATOM 6584 C C . THR A 1 874 ? 47.453 17.918 -82.755 1.00 88.62 874 THR A C 1
ATOM 6586 O O . THR A 1 874 ? 47.079 16.796 -83.086 1.00 88.62 874 THR A O 1
ATOM 6589 N N . ILE A 1 875 ? 46.869 19.022 -83.218 1.00 86.31 875 ILE A N 1
ATOM 6590 C CA . ILE A 1 875 ? 45.829 19.040 -84.250 1.00 86.31 875 ILE A CA 1
ATOM 6591 C C . ILE A 1 875 ? 46.515 19.196 -85.610 1.00 86.31 875 ILE A C 1
ATOM 6593 O O . ILE A 1 875 ? 47.010 20.273 -85.956 1.00 86.31 875 ILE A O 1
ATOM 6597 N N . CYS A 1 876 ? 46.572 18.114 -86.386 1.00 79.88 876 CYS A N 1
ATOM 6598 C CA . CYS A 1 876 ? 47.328 18.086 -87.636 1.00 79.88 876 CYS A CA 1
ATOM 6599 C C . CYS A 1 876 ? 46.563 18.685 -88.824 1.00 79.88 876 CYS A C 1
ATOM 6601 O O . CYS A 1 876 ? 45.358 18.487 -88.990 1.00 79.88 876 CYS A O 1
ATOM 6603 N N . LYS A 1 877 ? 47.310 19.340 -89.722 1.00 73.50 877 LYS A N 1
ATOM 6604 C CA . LYS A 1 877 ? 46.830 19.776 -91.042 1.00 73.50 877 LYS A CA 1
ATOM 6605 C C . LYS A 1 877 ? 46.476 18.588 -91.955 1.00 73.50 877 LYS A C 1
ATOM 6607 O O . LYS A 1 877 ? 47.061 17.507 -91.868 1.00 73.50 877 LYS A O 1
ATOM 6612 N N . ARG A 1 878 ? 45.568 18.808 -92.910 1.00 66.38 878 ARG A N 1
ATOM 6613 C CA . ARG A 1 878 ? 45.093 17.788 -93.866 1.00 66.38 878 ARG A CA 1
ATOM 6614 C C . ARG A 1 878 ? 46.232 17.205 -94.724 1.00 66.38 878 ARG A C 1
ATOM 6616 O O . ARG A 1 878 ? 46.944 17.952 -95.387 1.00 66.38 878 ARG A O 1
ATOM 6623 N N . ASN A 1 879 ? 46.341 15.871 -94.793 1.00 61.12 879 ASN A N 1
ATOM 6624 C CA . ASN A 1 879 ? 47.246 15.107 -95.681 1.00 61.12 879 ASN A CA 1
ATOM 6625 C C . ASN A 1 879 ? 48.750 15.484 -95.631 1.00 61.12 879 ASN A C 1
ATOM 6627 O O . ASN A 1 879 ? 49.491 15.151 -96.558 1.00 61.12 879 ASN A O 1
ATOM 6631 N N . GLY A 1 880 ? 49.217 16.158 -94.575 1.00 58.88 880 GLY A N 1
ATOM 6632 C CA . GLY A 1 880 ? 50.637 16.447 -94.334 1.00 58.88 880 GLY A CA 1
ATOM 6633 C C . GLY A 1 880 ? 51.234 15.586 -93.217 1.00 58.88 880 GLY A C 1
ATOM 6634 O O . GLY A 1 880 ? 50.500 14.911 -92.498 1.00 58.88 880 GLY A O 1
ATOM 6635 N N . SER A 1 881 ? 52.562 15.625 -93.061 1.00 58.91 881 SER A N 1
ATOM 6636 C CA . SER A 1 881 ? 53.207 15.151 -91.833 1.00 58.91 881 SER A CA 1
ATOM 6637 C C . SER A 1 881 ? 52.870 16.107 -90.685 1.00 58.91 881 SER A C 1
ATOM 6639 O O . SER A 1 881 ? 53.004 17.330 -90.843 1.00 58.91 881 SER A O 1
ATOM 6641 N N . CYS A 1 882 ? 52.395 15.532 -89.582 1.00 60.38 882 CYS A N 1
ATOM 6642 C CA . CYS A 1 882 ? 52.727 16.013 -88.252 1.00 60.38 882 CYS A CA 1
ATOM 6643 C C . CYS A 1 882 ? 54.252 15.767 -88.095 1.00 60.38 882 CYS A C 1
ATOM 6645 O O . CYS A 1 882 ? 54.939 16.733 -87.720 1.00 60.38 882 CYS A O 1
#

Foldseek 3Di:
DFPPPPVQPADPVAQQRQPLQDGPQCLQQPCVDPPPDPDPPADDDDDRPHRARSNAQQRCPLPRGPNCCGRPQVADSNDQQRCPLPDGCCCCVPPQVARSNDQQRQPLPRGLSCQQVAPPDPVLQPLADPDDDDGQRARSNAQQRCPLQRGCSCCSRPQNARSNDQQRCPLPHGPNRCVVLVFRSNDSPLCGDPNQPDGQNVCCVQPVGPPAHQQDQQCPLPQGPVSCVVVVHHSNDNFDQQQPLPHTPCCLCVWDWDADPNDIDTHHADSNDQQRCPLPHGPVRQRDWDWAAAQNRIDTRAGAHSNDQQACPLPHGPVRCVVLRAGRNALQRRPLPHGLSCLCVQDDPPGRRNARSRHQQRCPLQRGSVRQVVQDDPVDQQGHDSNDQRSPPPPRGNNVCVPPPVDDDDDAKAWEWDAAAEDEAQDKDKIKTFIPAFDQAKKKWAKDWDPPWPDDDPQFWPDDPGSIDIQHGRGGIDIDIIGTHDDPFQAADAKTKIKMFTPDIPDNPGYHYDGDIYIYIHDRPRDQWEKDFPALEAEDELVVQKDKGKIFTPGAYQAKKKKKKWKFADQQDPPQAWPTDIDMDIQHHRGTMDIDMTGHDRDQDDDDQKGKIKMAIDDMDSYHYDPDDRIRIYIYGYPYAAWEKEKDWPDQEDEQDDFWDKTKMKIFTPDQPWDPAKKKWWKWKFADQAACRPDDHFWPTGTDIDIQGGRGGMDMDIITTHHDAADDPPAWGKMWMDGPDIDPSYDYDDDIRMHIYGYPYDQKEKAKAAEDEDEAAQPDKDKDKIKIFIPTAHPAKKWWAKDKFFDDVAGDDDPPFKDFPADVGHIDGRPDGMDIRMIIGDHDDPPDQDKTKMKMFTDDMDSHHYDHGIYIYIHHGPPDDD

pLDDT: mean 83.48, std 12.21, range [28.5, 97.44]

Secondary structure (DSSP, 8-state):
-----------TTSSSSSSSSS-HHHHHHTTSSBTTBPPP--SS-S-------TT-SSSS-SSS-HHHIIIII---TT-SSSS-SSS-HHHIIIII---TT-S-SS-SSS-HHHHHH----TTTTTSS-SSTT------TT-SSTT-SSS-HHHIIIII---TT-SSTTSSSS-HHHHHHHT--TT---S--SS-SSS-HHHHHHHHSSS---TT--SSSSS--HHHHHHHT--TTS----SSSSSS-HHHHHH-EEEEETTEEEEE---TT-SSSS-SS--HHHHHS-EEEEETTEEEEEE---TT-SSSS-SS--HHHHHHHT--TT-SSSSSSSS-HHHHHHTEETTEE----TT-SSSSSSSS-HHHHHHH--TT-TTS--TT-S-SS-SSS-HHHHTTS-TT------EEEEE--EEEETTSEEEEEEEESS--SSPEEEEEEE-TT-SS-BTTTBPPPS-SEEEE-TT-SEEEEEEEB---SS--B---EEEEEEEEEESSTTS-EEP-PPEEEEEE--SPPPBEE-S-SEEEEEGGG-EEEEEEEESS-BSSPEEEEEEEEESSS-TTTTS---EEEEEE-TT--EEEEEEE----S----SEEEEEEEEEEEESSB--SS--EEEEEEEP---PEEEEEEES-SEEE--TTTEEEEEEEEES--S--SS-EEEEEEEE-SSS-SSTTS--B---EEEEEE-TT--EEEEEEEEP--SEE-SS--EEEEEEEEEE-TTEEE----EEEEEE--SPPPEEEE-SEEEEE--SS--EEEEEEEEESSEESSPEEEEEEEEE-TTSB--BTTTEEE-S-SSEEE-TT-SEEEEEEEEPPPPTT----EEEEEEEEEEESSEE-S-EEEEEEEPTTS--

Sequence (882 aa):
DGEEAYTYFTNPLKPDTDDDGLTDCQEIFGDSAPGRCPAPAIVNSDTYNYPTNPRNPDTDGDGLTDGDEVLVHGTDPTNPDTDGDGLSDFDEVENHGTYPTNPDTDGDGLSDGEELNGITNPARYAAVVRHSTYKFPTDPLDPDTDDDGLSDGDEVFVHGTDPTDPDTDDDGLSDGIEVDLGTDPLEMSLDSNDGDNLPDAWELRFFGNLDQGDTDDMDGDYCNNLCEFENDLSPLLVDYDGDGDGVFDKYEIEGRTVIVDGVSFTYYTDPNNPDTDGDGLNDYEELVPYSIRVNGSWITGVTSDPTSADRDGDGLSDLEERNHNTHPYRADTDGDGLDDGIEINGTYGDFWTATSPVEADSDGDRLSDLDELELRTAAHPTCPDPWNADSDGDGLPDGHETLTDPCLHDAPLIVSIAGSTVVDEGQTAQLIVQLSRVAYEHIVVNLAIAGNSTATAGQDYVQPASMQVTIPIGQTSAIFSIQTLHQPVGRDEDDEYIYVSIASLGNPSVAEIDPTPATITIRDVDPEPNLVFPNSNITVNEMAGRVDITVQLSAISDRDVSVNYQTRNGTATSPNDYIAASGTLHIPAGQTSATVSVLWNDDDIAGALKRTFYVDFMQPVNAQLPSSPTTVTVTIEDDESMYDVSLTLSATQITEGTNGNSLNYTVSLNRQNMSSQPVVVRVATTDGSATSSAPYIDYVALSEVISIGPGETSVTGTIDIIDDDRYDSAAQEQFTIAIVEASENGRIMTGPLTVTIVDNDAEPEISIEAATEVRASTDTTVDGALAITRTGATERDIQITYQTYPQQSSPAYDGQHYDVTSSIPLVLPANTSATEFTFRVHRVAQSDNTTRYFQVKLTDAVNATIGADTGNVTICKRNGSC

Radius of gyration: 57.08 Å; chains: 1; bounding box: 119×78×170 Å